Protein AF-0000000078281242 (afdb_homodimer)

Structure (mmCIF, N/CA/C/O backbone):
data_AF-0000000078281242-model_v1
#
loop_
_entity.id
_entity.type
_entity.pdbx_description
1 polymer 'Nuclease SbcCD subunit D'
#
loop_
_atom_site.group_PDB
_atom_site.id
_atom_site.type_symbol
_atom_site.label_atom_id
_atom_site.label_alt_id
_atom_site.label_comp_id
_atom_site.label_asym_id
_atom_site.label_entity_id
_atom_site.label_seq_id
_atom_site.pdbx_PDB_ins_code
_atom_site.Cartn_x
_atom_site.Cartn_y
_atom_site.Cartn_z
_atom_site.occupancy
_atom_site.B_iso_or_equiv
_atom_site.auth_seq_id
_atom_site.auth_comp_id
_atom_site.auth_asym_id
_atom_site.auth_atom_id
_atom_site.pdbx_PDB_model_num
ATOM 1 N N . MET A 1 1 ? -24.844 -12.914 7.695 1 27.78 1 MET A N 1
ATOM 2 C CA . MET A 1 1 ? -25.516 -14.109 7.199 1 27.78 1 MET A CA 1
ATOM 3 C C . MET A 1 1 ? -25.328 -14.266 5.695 1 27.78 1 MET A C 1
ATOM 5 O O . MET A 1 1 ? -25.641 -13.352 4.93 1 27.78 1 MET A O 1
ATOM 9 N N . THR A 1 2 ? -24.344 -15.062 5.355 1 34.56 2 THR A N 1
ATOM 10 C CA . THR A 1 2 ? -24 -15.305 3.957 1 34.56 2 THR A CA 1
ATOM 11 C C . THR A 1 2 ? -25.234 -15.688 3.154 1 34.56 2 THR A C 1
ATOM 13 O O . THR A 1 2 ? -25.953 -16.625 3.506 1 34.56 2 THR A O 1
ATOM 16 N N . LYS A 1 3 ? -25.719 -14.789 2.475 1 35.09 3 LYS A N 1
ATOM 17 C CA . LYS A 1 3 ? -26.906 -14.938 1.63 1 35.09 3 LYS A CA 1
ATOM 18 C C . LYS A 1 3 ? -26.844 -16.234 0.825 1 35.09 3 LYS A C 1
ATOM 20 O O . LYS A 1 3 ? -26.781 -16.203 -0.406 1 35.09 3 LYS A O 1
ATOM 25 N N . TYR A 1 4 ? -25.984 -17.266 1.272 1 36.88 4 TYR A N 1
ATOM 26 C CA . TYR A 1 4 ? -25.984 -18.438 0.397 1 36.88 4 TYR A CA 1
ATOM 27 C C . TYR A 1 4 ? -27.344 -19.109 0.389 1 36.88 4 TYR A C 1
ATOM 29 O O . TYR A 1 4 ? -27.984 -19.266 1.437 1 36.88 4 TYR A O 1
ATOM 37 N N . GLY A 1 5 ? -28.109 -19.016 -0.632 1 33.81 5 GLY A N 1
ATOM 38 C CA . GLY A 1 5 ? -29.375 -19.719 -0.855 1 33.81 5 GLY A CA 1
ATOM 39 C C . GLY A 1 5 ? -29.344 -21.156 -0.411 1 33.81 5 GLY A C 1
ATOM 40 O O . GLY A 1 5 ? -28.281 -21.719 -0.176 1 33.81 5 GLY A O 1
ATOM 41 N N . ASN A 1 6 ? -30.5 -21.906 -0.169 1 36.56 6 ASN A N 1
ATOM 42 C CA . ASN A 1 6 ? -30.922 -23.219 0.308 1 36.56 6 ASN A CA 1
ATOM 43 C C . ASN A 1 6 ? -30.188 -24.344 -0.423 1 36.56 6 ASN A C 1
ATOM 45 O O . ASN A 1 6 ? -30.391 -25.531 -0.135 1 36.56 6 ASN A O 1
ATOM 49 N N . GLY A 1 7 ? -29.938 -24.453 -1.79 1 42.06 7 GLY A N 1
ATOM 50 C CA . GLY A 1 7 ? -29.375 -25.641 -2.408 1 42.06 7 GLY A CA 1
ATOM 51 C C . GLY A 1 7 ? -27.984 -25.969 -1.915 1 42.06 7 GLY A C 1
ATOM 52 O O . GLY A 1 7 ? -27.266 -25.094 -1.412 1 42.06 7 GLY A O 1
ATOM 53 N N . GLY A 1 8 ? -27.531 -27.312 -1.555 1 52.38 8 GLY A N 1
ATOM 54 C CA . GLY A 1 8 ? -26.438 -27.812 -0.742 1 52.38 8 GLY A CA 1
ATOM 55 C C . GLY A 1 8 ? -25.109 -27.172 -1.072 1 52.38 8 GLY A C 1
ATOM 56 O O . GLY A 1 8 ? -24.5 -27.469 -2.104 1 52.38 8 GLY A O 1
ATOM 57 N N . TYR A 1 9 ? -24.766 -26.016 -0.688 1 72.75 9 TYR A N 1
ATOM 58 C CA . TYR A 1 9 ? -23.578 -25.234 -1.031 1 72.75 9 TYR A CA 1
ATOM 59 C C . TYR A 1 9 ? -22.328 -25.844 -0.406 1 72.75 9 TYR A C 1
ATOM 61 O O . TYR A 1 9 ? -22.281 -26.078 0.803 1 72.75 9 TYR A O 1
ATOM 69 N N . ARG A 1 10 ? -21.594 -26.641 -1.287 1 81.56 10 ARG A N 1
ATOM 70 C CA . ARG A 1 10 ? -20.297 -27.188 -0.935 1 81.56 10 ARG A CA 1
ATOM 71 C C . ARG A 1 10 ? -19.203 -26.141 -1.145 1 81.56 10 ARG A C 1
ATOM 73 O O . ARG A 1 10 ? -19.188 -25.438 -2.154 1 81.56 10 ARG A O 1
ATOM 80 N N . MET A 1 11 ? -18.344 -26.203 -0.123 1 91 11 MET A N 1
ATOM 81 C CA . MET A 1 11 ? -17.281 -25.203 -0.235 1 91 11 MET A CA 1
ATOM 82 C C . MET A 1 11 ? -16.25 -25.625 -1.284 1 91 11 MET A C 1
ATOM 84 O O . MET A 1 11 ? -15.68 -26.703 -1.205 1 91 11 MET A O 1
ATOM 88 N N . LYS A 1 12 ? -16.141 -24.906 -2.297 1 96.44 12 LYS A N 1
ATOM 89 C CA . LYS A 1 12 ? -15.148 -25.016 -3.373 1 96.44 12 LYS A CA 1
ATOM 90 C C . LYS A 1 12 ? -14.156 -23.859 -3.332 1 96.44 12 LYS A C 1
ATOM 92 O O . LYS A 1 12 ? -14.555 -22.688 -3.25 1 96.44 12 LYS A O 1
ATOM 97 N N . PHE A 1 13 ? -12.82 -24.266 -3.348 1 98.31 13 PHE A N 1
ATOM 98 C CA . PHE A 1 13 ? -11.781 -23.25 -3.27 1 98.31 13 PHE A CA 1
ATOM 99 C C . PHE A 1 13 ? -10.969 -23.203 -4.559 1 98.31 13 PHE A C 1
ATOM 101 O O . PHE A 1 13 ? -10.656 -24.234 -5.141 1 98.31 13 PHE A O 1
ATOM 108 N N . PHE A 1 14 ? -10.672 -22 -5.027 1 98.88 14 PHE A N 1
ATOM 109 C CA . PHE A 1 14 ? -9.516 -21.797 -5.887 1 98.88 14 PHE A CA 1
ATOM 110 C C . PHE A 1 14 ? -8.258 -21.578 -5.055 1 98.88 14 PHE A C 1
ATOM 112 O O . PHE A 1 14 ? -8.227 -20.703 -4.176 1 98.88 14 PHE A O 1
ATOM 119 N N . HIS A 1 15 ? -7.328 -22.391 -5.254 1 98.94 15 HIS A N 1
ATOM 120 C CA . HIS A 1 15 ? -6.035 -22.312 -4.582 1 98.94 15 HIS A CA 1
ATOM 121 C C . HIS A 1 15 ? -4.953 -21.812 -5.523 1 98.94 15 HIS A C 1
ATOM 123 O O . HIS A 1 15 ? -4.609 -22.469 -6.504 1 98.94 15 HIS A O 1
ATOM 129 N N . MET A 1 16 ? -4.453 -20.562 -5.223 1 98.94 16 MET A N 1
ATOM 130 C CA . MET A 1 16 ? -3.4 -19.906 -5.996 1 98.94 16 MET A CA 1
ATOM 131 C C . MET A 1 16 ? -2.287 -19.406 -5.078 1 98.94 16 MET A C 1
ATOM 133 O O . MET A 1 16 ? -2.508 -19.188 -3.887 1 98.94 16 MET A O 1
ATOM 137 N N . ALA A 1 17 ? -1.127 -19.234 -5.598 1 98.81 17 ALA A N 1
ATOM 138 C CA . ALA A 1 17 ? 0.019 -18.703 -4.859 1 98.81 17 ALA A CA 1
ATOM 139 C C . ALA A 1 17 ? 1.084 -18.156 -5.809 1 98.81 17 ALA A C 1
ATOM 141 O O . ALA A 1 17 ? 1.008 -18.375 -7.023 1 98.81 17 ALA A O 1
ATOM 142 N N . ASP A 1 18 ? 1.987 -17.375 -5.23 1 98.69 18 ASP A N 1
ATOM 143 C CA . ASP A 1 18 ? 3.199 -16.953 -5.926 1 98.69 18 ASP A CA 1
ATOM 144 C C . ASP A 1 18 ? 2.863 -16.203 -7.211 1 98.69 18 ASP A C 1
ATOM 146 O O . ASP A 1 18 ? 3.412 -16.5 -8.273 1 98.69 18 ASP A O 1
ATOM 150 N N . LEU A 1 19 ? 1.921 -15.289 -7.039 1 98.88 19 LEU A N 1
ATOM 151 C CA . LEU A 1 19 ? 1.556 -14.453 -8.18 1 98.88 19 LEU A CA 1
ATOM 152 C C . LEU A 1 19 ? 2.742 -13.625 -8.648 1 98.88 19 LEU A C 1
ATOM 154 O O . LEU A 1 19 ? 2.906 -13.383 -9.844 1 98.88 19 LEU A O 1
ATOM 158 N N . HIS A 1 20 ? 3.533 -13.18 -7.707 1 98.62 20 HIS A N 1
ATOM 159 C CA . HIS A 1 20 ? 4.711 -12.359 -7.969 1 98.62 20 HIS A CA 1
ATOM 160 C C . HIS A 1 20 ? 4.367 -11.18 -8.875 1 98.62 20 HIS A C 1
ATOM 162 O O . HIS A 1 20 ? 5.066 -10.93 -9.859 1 98.62 20 HIS A O 1
ATOM 168 N N . LEU A 1 21 ? 3.312 -10.516 -8.555 1 98.75 21 LEU A N 1
ATOM 169 C CA . LEU A 1 21 ? 2.904 -9.359 -9.352 1 98.75 21 LEU A CA 1
ATOM 170 C C . LEU A 1 21 ? 4.027 -8.328 -9.43 1 98.75 21 LEU A C 1
ATOM 172 O O . LEU A 1 21 ? 4.621 -7.969 -8.406 1 98.75 21 LEU A O 1
ATOM 176 N N . GLY A 1 22 ? 4.352 -7.902 -10.648 1 97.81 22 GLY A N 1
ATOM 177 C CA . GLY A 1 22 ? 5.41 -6.93 -10.883 1 97.81 22 GLY A CA 1
ATOM 178 C C . GLY A 1 22 ? 6.727 -7.566 -11.289 1 97.81 22 GLY A C 1
ATOM 179 O O . GLY A 1 22 ? 7.695 -6.867 -11.586 1 97.81 22 GLY A O 1
ATOM 180 N N . ARG A 1 23 ? 6.777 -8.812 -11.383 1 96.94 23 ARG A N 1
ATOM 181 C CA . ARG A 1 23 ? 8.008 -9.516 -11.719 1 96.94 23 ARG A CA 1
ATOM 182 C C . ARG A 1 23 ? 8.383 -9.281 -13.18 1 96.94 23 ARG A C 1
ATOM 184 O O . ARG A 1 23 ? 7.512 -9.141 -14.039 1 96.94 23 ARG A O 1
ATOM 191 N N . LYS A 1 24 ? 9.688 -9.312 -13.406 1 95.75 24 LYS A N 1
ATOM 192 C CA . LYS A 1 24 ? 10.242 -9.281 -14.758 1 95.75 24 LYS A CA 1
ATOM 193 C C . LYS A 1 24 ? 10.914 -10.602 -15.109 1 95.75 24 LYS A C 1
ATOM 195 O O . LYS A 1 24 ? 11.422 -11.297 -14.234 1 95.75 24 LYS A O 1
ATOM 200 N N . LEU A 1 25 ? 10.797 -10.984 -16.312 1 95.88 25 LEU A N 1
ATOM 201 C CA . LEU A 1 25 ? 11.539 -12.117 -16.859 1 95.88 25 LEU A CA 1
ATOM 202 C C . LEU A 1 25 ? 12.75 -11.641 -17.656 1 95.88 25 LEU A C 1
ATOM 204 O O . LEU A 1 25 ? 12.609 -11.172 -18.797 1 95.88 25 LEU A O 1
ATOM 208 N N . LEU A 1 26 ? 13.883 -11.703 -17.062 1 92.56 26 LEU A N 1
ATOM 209 C CA . LEU A 1 26 ? 15.117 -11.234 -17.688 1 92.56 26 LEU A CA 1
ATOM 210 C C . LEU A 1 26 ? 14.953 -9.82 -18.219 1 92.56 26 LEU A C 1
ATOM 212 O O . LEU A 1 26 ? 15.281 -9.547 -19.375 1 92.56 26 LEU A O 1
ATOM 216 N N . GLY A 1 27 ? 14.383 -8.969 -17.438 1 91.88 27 GLY A N 1
ATOM 217 C CA . GLY A 1 27 ? 14.227 -7.559 -17.781 1 91.88 27 GLY A CA 1
ATOM 218 C C . GLY A 1 27 ? 12.891 -7.242 -18.422 1 91.88 27 GLY A C 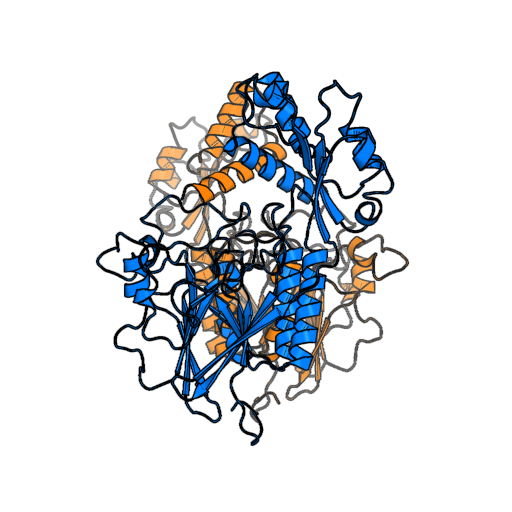1
ATOM 219 O O . GLY A 1 27 ? 12.461 -6.09 -18.438 1 91.88 27 GLY A O 1
ATOM 220 N N . GLU A 1 28 ? 12.242 -8.203 -19 1 94.06 28 GLU A N 1
ATOM 221 C CA . GLU A 1 28 ? 10.938 -8.008 -19.625 1 94.06 28 GLU A CA 1
ATOM 222 C C . GLU A 1 28 ? 9.828 -7.93 -18.594 1 94.06 28 GLU A C 1
ATOM 224 O O . GLU A 1 28 ? 9.609 -8.875 -17.828 1 94.06 28 GLU A O 1
ATOM 229 N N . PRO A 1 29 ? 9.086 -6.789 -18.547 1 96.06 29 PRO A N 1
ATOM 230 C CA . PRO A 1 29 ? 7.977 -6.707 -17.594 1 96.06 29 PRO A CA 1
ATOM 231 C C . PRO A 1 29 ? 6.855 -7.695 -17.906 1 96.06 29 PRO A C 1
ATOM 233 O O . PRO A 1 29 ? 6.477 -7.852 -19.078 1 96.06 29 PRO A O 1
ATOM 236 N N . LEU A 1 30 ? 6.293 -8.258 -16.891 1 97.62 30 LEU A N 1
ATOM 237 C CA . LEU A 1 30 ? 5.301 -9.297 -17.125 1 97.62 30 LEU A CA 1
ATOM 238 C C . LEU A 1 30 ? 3.914 -8.836 -16.703 1 97.62 30 LEU A C 1
ATOM 240 O O . LEU A 1 30 ? 2.957 -9.609 -16.734 1 97.62 30 LEU A O 1
ATOM 244 N N . TRP A 1 31 ? 3.74 -7.605 -16.328 1 96.12 31 TRP A N 1
ATOM 245 C CA . TRP A 1 31 ? 2.494 -7.176 -15.695 1 96.12 31 TRP A CA 1
ATOM 246 C C . TRP A 1 31 ? 1.318 -7.336 -16.656 1 96.12 31 TRP A C 1
ATOM 248 O O . TRP A 1 31 ? 0.204 -7.652 -16.234 1 96.12 31 TRP A O 1
ATOM 258 N N . LYS A 1 32 ? 1.511 -7.188 -17.953 1 96.94 32 LYS A N 1
ATOM 259 C CA . LYS A 1 32 ? 0.428 -7.395 -18.906 1 96.94 32 LYS A CA 1
ATOM 260 C C . LYS A 1 32 ? 0.044 -8.867 -19 1 96.94 32 LYS A C 1
ATOM 262 O O . LYS A 1 32 ? -1.138 -9.203 -19.094 1 96.94 32 LYS A O 1
ATOM 267 N N . GLU A 1 33 ? 1.062 -9.742 -19 1 98.12 33 GLU A N 1
ATOM 268 C CA . GLU A 1 33 ? 0.82 -11.18 -18.969 1 98.12 33 GLU A CA 1
ATOM 269 C C . GLU A 1 33 ? 0.054 -11.57 -17.703 1 98.12 33 GLU A C 1
ATOM 271 O O . GLU A 1 33 ? -0.863 -12.398 -17.766 1 98.12 33 GLU A O 1
ATOM 276 N N . GLN A 1 34 ? 0.416 -10.969 -16.641 1 98.62 34 GLN A N 1
ATOM 277 C CA . GLN A 1 34 ? -0.223 -11.25 -15.359 1 98.62 34 GLN A CA 1
ATOM 278 C C . GLN A 1 34 ? -1.676 -10.781 -15.359 1 98.62 34 GLN A C 1
ATOM 280 O O . GLN A 1 34 ? -2.557 -11.484 -14.859 1 98.62 34 GLN A O 1
ATOM 285 N N . GLN A 1 35 ? -1.912 -9.641 -15.898 1 98.56 35 GLN A N 1
ATOM 286 C CA . GLN A 1 35 ? -3.279 -9.148 -16 1 98.56 35 GLN A CA 1
ATOM 287 C C . GLN A 1 35 ? -4.145 -10.094 -16.828 1 98.56 35 GLN A C 1
ATOM 289 O O . GLN A 1 35 ? -5.277 -10.398 -16.453 1 98.56 35 GLN A O 1
ATOM 294 N N . ASP A 1 36 ? -3.588 -10.516 -17.906 1 98.56 36 ASP A N 1
ATOM 295 C CA . ASP A 1 36 ? -4.316 -11.445 -18.781 1 98.56 36 ASP A CA 1
ATOM 296 C C . ASP A 1 36 ? -4.625 -12.75 -18.047 1 98.56 36 ASP A C 1
ATOM 298 O O . ASP A 1 36 ? -5.734 -13.273 -18.141 1 98.56 36 ASP A O 1
ATOM 302 N N . LEU A 1 37 ? -3.686 -13.211 -17.406 1 98.38 37 LEU A N 1
ATOM 303 C CA . LEU A 1 37 ? -3.854 -14.469 -16.688 1 98.38 37 LEU A CA 1
ATOM 304 C C . LEU A 1 37 ? -4.895 -14.328 -15.578 1 98.38 37 LEU A C 1
ATOM 306 O O . LEU A 1 37 ? -5.727 -15.219 -15.391 1 98.38 37 LEU A O 1
ATOM 310 N N . LEU A 1 38 ? -4.887 -13.258 -14.828 1 98.75 38 LEU A N 1
ATOM 311 C CA . LEU A 1 38 ? -5.867 -13.031 -13.781 1 98.75 38 LEU A CA 1
ATOM 312 C C . LEU A 1 38 ? -7.266 -12.867 -14.367 1 98.75 38 LEU A C 1
ATOM 314 O O . LEU A 1 38 ? -8.258 -13.273 -13.742 1 98.75 38 LEU A O 1
ATOM 318 N N . SER A 1 39 ? -7.328 -12.32 -15.531 1 98.75 39 SER A N 1
ATOM 319 C CA . SER A 1 39 ? -8.609 -12.258 -16.234 1 98.75 39 SER A CA 1
ATOM 320 C C . SER A 1 39 ? -9.133 -13.656 -16.547 1 98.75 39 SER A C 1
ATOM 322 O O . SER A 1 39 ? -10.336 -13.914 -16.438 1 98.75 39 SER A O 1
ATOM 324 N N . GLN A 1 40 ? -8.219 -14.477 -16.953 1 98.69 40 GLN A N 1
ATOM 325 C CA . GLN A 1 40 ? -8.586 -15.867 -17.203 1 98.69 40 GLN A CA 1
ATOM 326 C C . GLN A 1 40 ? -9.125 -16.516 -15.93 1 98.69 40 GLN A C 1
ATOM 328 O O . GLN A 1 40 ? -10.109 -17.266 -15.977 1 98.69 40 GLN A O 1
ATOM 333 N N . VAL A 1 41 ? -8.547 -16.266 -14.836 1 98.88 41 VAL A N 1
ATOM 334 C CA . VAL A 1 41 ? -8.977 -16.812 -13.555 1 98.88 41 VAL A CA 1
ATOM 335 C C . VAL A 1 41 ? -10.391 -16.328 -13.234 1 98.88 41 VAL A C 1
ATOM 337 O O . VAL A 1 41 ? -11.219 -17.094 -12.734 1 98.88 41 VAL A O 1
ATOM 340 N N . LEU A 1 42 ? -10.648 -15.078 -13.484 1 98.81 42 LEU A N 1
ATOM 341 C CA . LEU A 1 42 ? -11.977 -14.531 -13.242 1 98.81 42 LEU A CA 1
ATOM 342 C C . LEU A 1 42 ? -13.023 -15.25 -14.086 1 98.81 42 LEU A C 1
ATOM 344 O O . LEU A 1 42 ? -14.109 -15.562 -13.602 1 98.81 42 LEU A O 1
ATOM 348 N N . ARG A 1 43 ? -12.641 -15.531 -15.305 1 98.62 43 ARG A N 1
ATOM 349 C CA . ARG A 1 43 ? -13.555 -16.281 -16.156 1 98.62 43 ARG A CA 1
ATOM 350 C C . ARG A 1 43 ? -13.781 -17.688 -15.617 1 98.62 43 ARG A C 1
ATOM 352 O O . ARG A 1 43 ? -14.906 -18.188 -15.617 1 98.62 43 ARG A O 1
ATOM 359 N N . MET A 1 44 ? -12.734 -18.266 -15.203 1 98.69 44 MET A N 1
ATOM 360 C CA . MET A 1 44 ? -12.852 -19.594 -14.578 1 98.69 44 MET A CA 1
ATOM 361 C C . MET A 1 44 ? -13.773 -19.531 -13.359 1 98.69 44 MET A C 1
ATOM 363 O O . MET A 1 44 ? -14.562 -20.453 -13.133 1 98.69 44 MET A O 1
ATOM 367 N N . ALA A 1 45 ? -13.633 -18.469 -12.594 1 98.44 45 ALA A N 1
ATOM 368 C CA . ALA A 1 45 ? -14.445 -18.297 -11.398 1 98.44 45 ALA A CA 1
ATOM 369 C C . ALA A 1 45 ? -15.922 -18.156 -11.758 1 98.44 45 ALA A C 1
ATOM 371 O O . ALA A 1 45 ? -16.797 -18.625 -11.031 1 98.44 45 ALA A O 1
ATOM 372 N N . ASP A 1 46 ? -16.203 -17.5 -12.82 1 98.25 46 ASP A N 1
ATOM 373 C CA . ASP A 1 46 ? -17.578 -17.344 -13.297 1 98.25 46 ASP A CA 1
ATOM 374 C C . ASP A 1 46 ? -18.188 -18.703 -13.633 1 98.25 46 ASP A C 1
ATOM 376 O O . ASP A 1 46 ? -19.391 -18.906 -13.445 1 98.25 46 ASP A O 1
ATOM 380 N N . GLU A 1 47 ? -17.359 -19.578 -14.062 1 97.81 47 GLU A N 1
ATOM 381 C CA . GLU A 1 47 ? -17.828 -20.906 -14.477 1 97.81 47 GLU A CA 1
ATOM 382 C C . GLU A 1 47 ? -17.891 -21.859 -13.281 1 97.81 47 GLU A C 1
ATOM 384 O O . GLU A 1 47 ? -18.906 -22.516 -13.078 1 97.81 47 GLU A O 1
ATOM 389 N N . GLU A 1 48 ? -16.906 -21.828 -12.492 1 96.81 48 GLU A N 1
ATOM 390 C CA . GLU A 1 48 ? -16.75 -22.797 -11.414 1 96.81 48 GLU A CA 1
ATOM 391 C C . GLU A 1 48 ? -17.469 -22.344 -10.148 1 96.81 48 GLU A C 1
ATOM 393 O O . GLU A 1 48 ? -17.797 -23.156 -9.281 1 96.81 48 GLU A O 1
ATOM 398 N N . LYS A 1 49 ? -17.594 -21.062 -9.961 1 95.94 49 LYS A N 1
ATOM 399 C CA . LYS A 1 49 ? -18.266 -20.422 -8.844 1 95.94 49 LYS A CA 1
ATOM 400 C C . LYS A 1 49 ? -17.688 -20.875 -7.508 1 95.94 49 LYS A C 1
ATOM 402 O O . LYS A 1 49 ? -18.422 -21.359 -6.641 1 95.94 49 LYS A O 1
ATOM 407 N N . PRO A 1 50 ? -16.438 -20.719 -7.344 1 97.31 50 PRO A N 1
ATOM 408 C CA . PRO A 1 50 ? -15.859 -21.031 -6.031 1 97.31 50 PRO A CA 1
ATOM 409 C C . PRO A 1 50 ? -16.422 -20.172 -4.91 1 97.31 50 PRO A C 1
ATOM 411 O O . PRO A 1 50 ? -16.766 -19 -5.141 1 97.31 50 PRO A O 1
ATOM 414 N N . GLY A 1 51 ? -16.5 -20.812 -3.721 1 96 51 GLY A N 1
ATOM 415 C CA . GLY A 1 51 ? -16.891 -20.031 -2.559 1 96 51 GLY A CA 1
ATOM 416 C C . GLY A 1 51 ? -15.828 -19.062 -2.104 1 96 51 GLY A C 1
ATOM 417 O O . GLY A 1 51 ? -16.125 -18.016 -1.511 1 96 51 GLY A O 1
ATOM 418 N N . ALA A 1 52 ? -14.555 -19.484 -2.363 1 98.06 52 ALA A N 1
ATOM 419 C CA . ALA A 1 52 ? -13.453 -18.625 -1.946 1 98.06 52 ALA A CA 1
ATOM 420 C C . ALA A 1 52 ? -12.211 -18.859 -2.803 1 98.06 52 ALA A C 1
ATOM 422 O O . ALA A 1 52 ? -12.062 -19.938 -3.402 1 98.06 52 ALA A O 1
ATOM 423 N N . VAL A 1 53 ? -11.359 -17.891 -2.842 1 98.81 53 VAL A N 1
ATOM 424 C CA . VAL A 1 53 ? -10.023 -18 -3.426 1 98.81 53 VAL A CA 1
ATOM 425 C C . VAL A 1 53 ? -8.969 -17.891 -2.326 1 98.81 53 VAL A C 1
ATOM 427 O O . VAL A 1 53 ? -9.016 -16.969 -1.503 1 98.81 53 VAL A O 1
ATOM 430 N N . LEU A 1 54 ? -8.117 -18.859 -2.27 1 98.94 54 LEU A N 1
ATOM 431 C CA . LEU A 1 54 ? -6.969 -18.859 -1.365 1 98.94 54 LEU A CA 1
ATOM 432 C C . LEU A 1 54 ? -5.719 -18.344 -2.068 1 98.94 54 LEU A C 1
ATOM 434 O O . LEU A 1 54 ? -5.273 -18.922 -3.061 1 98.94 54 LEU A O 1
ATOM 438 N N . LEU A 1 55 ? -5.203 -17.234 -1.655 1 98.94 55 LEU A N 1
ATOM 439 C CA . LEU A 1 55 ? -3.953 -16.672 -2.15 1 98.94 55 LEU A CA 1
ATOM 440 C C . LEU A 1 55 ? -2.824 -16.891 -1.147 1 98.94 55 LEU A C 1
ATOM 442 O O . LEU A 1 55 ? -2.721 -16.156 -0.157 1 98.94 55 LEU A O 1
ATOM 446 N N . CYS A 1 56 ? -1.956 -17.766 -1.436 1 98.88 56 CYS A N 1
ATOM 447 C CA . CYS A 1 56 ? -1.112 -18.359 -0.399 1 98.88 56 CYS A CA 1
ATOM 448 C C . CYS A 1 56 ? 0.305 -17.797 -0.472 1 98.88 56 CYS A C 1
ATOM 450 O O . CYS A 1 56 ? 1.274 -18.562 -0.478 1 98.88 56 CYS A O 1
ATOM 452 N N . GLY A 1 57 ? 0.45 -16.5 -0.559 1 98.62 57 GLY A N 1
ATOM 453 C CA . GLY A 1 57 ? 1.715 -15.82 -0.332 1 98.62 57 GLY A CA 1
ATOM 454 C C . GLY A 1 57 ? 2.465 -15.508 -1.613 1 98.62 57 GLY A C 1
ATOM 455 O O . GLY A 1 57 ? 2.148 -16.047 -2.672 1 98.62 57 GLY A O 1
ATOM 456 N N . ASP A 1 58 ? 3.459 -14.578 -1.439 1 98.44 58 ASP A N 1
ATOM 457 C CA . ASP A 1 58 ? 4.23 -14.039 -2.555 1 98.44 58 ASP A CA 1
ATOM 458 C C . ASP A 1 58 ? 3.311 -13.461 -3.631 1 98.44 58 ASP A C 1
ATOM 460 O O . ASP A 1 58 ? 3.416 -13.828 -4.805 1 98.44 58 ASP A O 1
ATOM 464 N N . ILE A 1 59 ? 2.441 -12.648 -3.111 1 98.88 59 ILE A N 1
ATOM 465 C CA . ILE A 1 59 ? 1.506 -11.945 -3.98 1 98.88 59 ILE A CA 1
ATOM 466 C C . ILE A 1 59 ? 2.27 -10.984 -4.895 1 98.88 59 ILE A C 1
ATOM 468 O O . ILE A 1 59 ? 2.066 -10.992 -6.113 1 98.88 59 ILE A O 1
ATOM 472 N N . TYR A 1 60 ? 3.109 -10.258 -4.254 1 98.44 60 TYR A N 1
ATOM 473 C CA . TYR A 1 60 ? 3.99 -9.367 -4.996 1 98.44 60 TYR A CA 1
ATOM 474 C C . TYR A 1 60 ? 5.375 -9.977 -5.172 1 98.44 60 TYR A C 1
ATOM 476 O O . TYR A 1 60 ? 5.762 -10.867 -4.414 1 98.44 60 TYR A O 1
ATOM 484 N N . ASP A 1 61 ? 6.078 -9.445 -6.156 1 97.44 61 ASP A N 1
ATOM 485 C CA . ASP A 1 61 ? 7.438 -9.914 -6.387 1 97.44 61 ASP A CA 1
ATOM 486 C C . ASP A 1 61 ? 8.414 -9.297 -5.387 1 97.44 61 ASP A C 1
ATOM 488 O O . ASP A 1 61 ? 9.422 -9.914 -5.031 1 97.44 61 ASP A O 1
ATOM 492 N N . LYS A 1 62 ? 8.047 -8.133 -4.969 1 95.31 62 LYS A N 1
ATOM 493 C CA . LYS A 1 62 ? 8.906 -7.395 -4.047 1 95.31 62 LYS A CA 1
ATOM 494 C C . LYS A 1 62 ? 8.109 -6.875 -2.852 1 95.31 62 LYS A C 1
ATOM 496 O O . LYS A 1 62 ? 6.895 -6.684 -2.947 1 95.31 62 LYS A O 1
ATOM 501 N N . SER A 1 63 ? 8.891 -6.605 -1.814 1 95.44 63 SER A N 1
ATOM 502 C CA . SER A 1 63 ? 8.25 -6.121 -0.596 1 95.44 63 SER A CA 1
ATOM 503 C C . SER A 1 63 ? 7.629 -4.742 -0.81 1 95.44 63 SER A C 1
ATOM 505 O O . SER A 1 63 ? 6.641 -4.395 -0.157 1 95.44 63 SER A O 1
ATOM 507 N N . ILE A 1 64 ? 8.258 -3.982 -1.632 1 94.94 64 ILE A N 1
ATOM 508 C CA . ILE A 1 64 ? 7.668 -2.73 -2.102 1 94.94 64 ILE A CA 1
ATOM 509 C C . ILE A 1 64 ? 7.227 -2.885 -3.555 1 94.94 64 ILE A C 1
ATOM 511 O O . ILE A 1 64 ? 8.031 -2.746 -4.477 1 94.94 64 ILE A O 1
ATOM 515 N N . PRO A 1 65 ? 5.973 -3.131 -3.709 1 95.88 65 PRO A N 1
ATOM 516 C CA . PRO A 1 65 ? 5.516 -3.408 -5.07 1 95.88 65 PRO A CA 1
ATOM 517 C C . PRO A 1 65 ? 5.457 -2.154 -5.941 1 95.88 65 PRO A C 1
ATOM 519 O O . PRO A 1 65 ? 5.34 -1.043 -5.422 1 95.88 65 PRO A O 1
ATOM 522 N N . SER A 1 66 ? 5.586 -2.316 -7.25 1 93.69 66 SER A N 1
ATOM 523 C CA . SER A 1 66 ? 5.371 -1.233 -8.203 1 93.69 66 SER A CA 1
ATOM 524 C C . SER A 1 66 ? 3.912 -0.788 -8.219 1 93.69 66 SER A C 1
ATOM 526 O O . SER A 1 66 ? 3.037 -1.492 -7.707 1 93.69 66 SER A O 1
ATOM 528 N N . GLN A 1 67 ? 3.676 0.342 -8.797 1 93 67 GLN A N 1
ATOM 529 C CA . GLN A 1 67 ? 2.312 0.851 -8.906 1 93 67 GLN A CA 1
ATOM 530 C C . GLN A 1 67 ? 1.442 -0.083 -9.742 1 93 67 GLN A C 1
ATOM 532 O O . GLN A 1 67 ? 0.269 -0.296 -9.43 1 93 67 GLN A O 1
ATOM 537 N N . GLU A 1 68 ? 2.049 -0.634 -10.781 1 94.94 68 GLU A N 1
ATOM 538 C CA . GLU A 1 68 ? 1.316 -1.559 -11.641 1 94.94 68 GLU A CA 1
ATOM 539 C C . GLU A 1 68 ? 0.893 -2.809 -10.875 1 94.94 68 GLU A C 1
ATOM 541 O O . GLU A 1 68 ? -0.236 -3.281 -11.023 1 94.94 68 GLU A O 1
ATOM 546 N N . ALA A 1 69 ? 1.791 -3.279 -10.102 1 97.69 69 ALA A N 1
ATOM 547 C CA . ALA A 1 69 ? 1.509 -4.477 -9.312 1 97.69 69 ALA A CA 1
ATOM 548 C C . ALA A 1 69 ? 0.384 -4.219 -8.312 1 97.69 69 ALA A C 1
ATOM 550 O O . ALA A 1 69 ? -0.532 -5.035 -8.18 1 97.69 69 ALA A O 1
ATOM 551 N N . VAL A 1 70 ? 0.445 -3.074 -7.656 1 97.12 70 VAL A N 1
ATOM 552 C CA . VAL A 1 70 ? -0.586 -2.695 -6.695 1 97.12 70 VAL A CA 1
ATOM 553 C C . VAL A 1 70 ? -1.935 -2.582 -7.402 1 97.12 70 VAL A C 1
ATOM 555 O O . VAL A 1 70 ? -2.947 -3.078 -6.902 1 97.12 70 VAL A O 1
ATOM 558 N N . GLY A 1 71 ? -1.874 -1.941 -8.555 1 96.88 71 GLY A N 1
ATOM 559 C CA . GLY A 1 71 ? -3.094 -1.797 -9.328 1 96.88 71 GLY A CA 1
ATOM 560 C C . GLY A 1 71 ? -3.703 -3.125 -9.734 1 96.88 71 GLY A C 1
ATOM 561 O O . GLY A 1 71 ? -4.926 -3.283 -9.719 1 96.88 71 GLY A O 1
ATOM 562 N N . LEU A 1 72 ? -2.922 -4.086 -10.078 1 98.12 72 LEU A N 1
ATOM 563 C CA . LEU A 1 72 ? -3.393 -5.398 -10.5 1 98.12 72 LEU A CA 1
ATOM 564 C C . LEU A 1 72 ? -4.082 -6.125 -9.352 1 98.12 72 LEU A C 1
ATOM 566 O O . LEU A 1 72 ? -5.156 -6.703 -9.531 1 98.12 72 LEU A O 1
ATOM 570 N N . LEU A 1 73 ? -3.43 -6.113 -8.203 1 98.62 73 LEU A N 1
ATOM 571 C CA . LEU A 1 73 ? -4.066 -6.762 -7.062 1 98.62 73 LEU A CA 1
ATOM 572 C C . LEU A 1 73 ? -5.383 -6.07 -6.707 1 98.62 73 LEU A C 1
ATOM 574 O O . LEU A 1 73 ? -6.383 -6.738 -6.438 1 98.62 73 LEU A O 1
ATOM 578 N N . ASP A 1 74 ? -5.312 -4.773 -6.688 1 97.81 74 ASP A N 1
ATOM 579 C CA . ASP A 1 74 ? -6.5 -3.973 -6.402 1 97.81 74 ASP A CA 1
ATOM 580 C C . ASP A 1 74 ? -7.668 -4.375 -7.297 1 97.81 74 ASP A C 1
ATOM 582 O O . ASP A 1 74 ? -8.75 -4.707 -6.809 1 97.81 74 ASP A O 1
ATOM 586 N N . TRP A 1 75 ? -7.418 -4.383 -8.555 1 98.06 75 TRP A N 1
ATOM 587 C CA . TRP A 1 75 ? -8.422 -4.738 -9.547 1 98.06 75 TRP A CA 1
ATOM 588 C C . TRP A 1 75 ? -8.938 -6.156 -9.312 1 98.06 75 TRP A C 1
ATOM 590 O O . TRP A 1 75 ? -10.148 -6.395 -9.336 1 98.06 75 TRP A O 1
ATOM 600 N N . PHE A 1 76 ? -8.109 -7.047 -9.094 1 98.81 76 PHE A N 1
ATOM 601 C CA . PHE A 1 76 ? -8.477 -8.453 -8.93 1 98.81 76 PHE A CA 1
ATOM 602 C C . PHE A 1 76 ? -9.352 -8.641 -7.699 1 98.81 76 PHE A C 1
ATOM 604 O O . PHE A 1 76 ? -10.375 -9.328 -7.754 1 98.81 76 PHE A O 1
ATOM 611 N N . LEU A 1 77 ? -8.969 -8.016 -6.555 1 98.5 77 LEU A N 1
ATOM 612 C CA . LEU A 1 77 ? -9.75 -8.109 -5.328 1 98.5 77 LEU A CA 1
ATOM 613 C C . LEU A 1 77 ? -11.133 -7.484 -5.512 1 98.5 77 LEU A C 1
ATOM 615 O O . LEU A 1 77 ? -12.125 -8.008 -5.012 1 98.5 77 LEU A O 1
ATOM 619 N N . GLU A 1 78 ? -11.148 -6.387 -6.18 1 97.75 78 GLU A N 1
ATOM 620 C CA . GLU A 1 78 ? -12.438 -5.746 -6.441 1 97.75 78 GLU A CA 1
ATOM 621 C C . GLU A 1 78 ? -13.344 -6.648 -7.27 1 97.75 78 GLU A C 1
ATOM 623 O O . GLU A 1 78 ? -14.539 -6.77 -6.98 1 97.75 78 GLU A O 1
ATOM 628 N N . GLU A 1 79 ? -12.766 -7.266 -8.289 1 98.44 79 GLU A N 1
ATOM 629 C CA . GLU A 1 79 ? -13.523 -8.188 -9.125 1 98.44 79 GLU A CA 1
ATOM 630 C C . GLU A 1 79 ? -14.07 -9.352 -8.305 1 98.44 79 GLU A C 1
ATOM 632 O O . GLU A 1 79 ? -15.203 -9.781 -8.5 1 98.44 79 GLU A O 1
ATOM 637 N N . MET A 1 80 ? -13.242 -9.844 -7.418 1 98.19 80 MET A N 1
ATOM 638 C CA . MET A 1 80 ? -13.703 -10.922 -6.551 1 98.19 80 MET A CA 1
ATOM 639 C C . MET A 1 80 ? -14.852 -10.461 -5.664 1 98.19 80 MET A C 1
ATOM 641 O O . MET A 1 80 ? -15.836 -11.18 -5.492 1 98.19 80 MET A O 1
ATOM 645 N N . SER A 1 81 ? -14.711 -9.305 -5.113 1 97.19 81 SER A N 1
ATOM 646 C CA . SER A 1 81 ? -15.734 -8.734 -4.242 1 97.19 81 SER A CA 1
ATOM 647 C C . SER A 1 81 ? -17.062 -8.578 -4.98 1 97.19 81 SER A C 1
ATOM 649 O O . SER A 1 81 ? -18.109 -8.93 -4.453 1 97.19 81 SER A O 1
ATOM 651 N N . VAL A 1 82 ? -17.016 -8.086 -6.195 1 96.25 82 VAL A N 1
ATOM 652 C CA . VAL A 1 82 ? -18.219 -7.863 -7.008 1 96.25 82 VAL A CA 1
ATOM 653 C C . VAL A 1 82 ? -18.906 -9.195 -7.277 1 96.25 82 VAL A C 1
ATOM 655 O O . VAL A 1 82 ? -20.141 -9.258 -7.312 1 96.25 82 VAL A O 1
ATOM 658 N N . ARG A 1 83 ? -18.125 -10.266 -7.332 1 96.69 83 ARG A N 1
ATOM 659 C CA . ARG A 1 83 ? -18.641 -11.594 -7.621 1 96.69 83 ARG A CA 1
ATOM 660 C C . ARG A 1 83 ? -19.109 -12.289 -6.348 1 96.69 83 ARG A C 1
ATOM 662 O O . ARG A 1 83 ? -19.688 -13.383 -6.402 1 96.69 83 ARG A O 1
ATOM 669 N N . GLY A 1 84 ? -18.875 -11.609 -5.246 1 96.12 84 GLY A N 1
ATOM 670 C CA . GLY A 1 84 ? -19.25 -12.195 -3.971 1 96.12 84 GLY A CA 1
ATOM 671 C C . GLY A 1 84 ? -18.375 -13.367 -3.566 1 96.12 84 GLY A C 1
ATOM 672 O O . GLY A 1 84 ? -18.797 -14.227 -2.791 1 96.12 84 GLY A O 1
ATOM 673 N N . ILE A 1 85 ? -17.234 -13.484 -4.125 1 97.44 85 ILE A N 1
ATOM 674 C CA . ILE A 1 85 ? -16.297 -14.555 -3.807 1 97.44 85 ILE A CA 1
ATOM 675 C C . ILE A 1 85 ? -15.375 -14.109 -2.67 1 97.44 85 ILE A C 1
ATOM 677 O O . ILE A 1 85 ? -14.734 -13.055 -2.75 1 97.44 85 ILE A O 1
ATOM 681 N N . GLN A 1 86 ? -15.234 -14.852 -1.601 1 97.75 86 GLN A N 1
ATOM 682 C CA . GLN A 1 86 ? -14.344 -14.516 -0.495 1 97.75 86 GLN A CA 1
ATOM 683 C C . GLN A 1 86 ? -12.883 -14.734 -0.876 1 97.75 86 GLN A C 1
ATOM 685 O O . GLN A 1 86 ? -12.578 -15.594 -1.71 1 97.75 86 GLN A O 1
ATOM 690 N N . VAL A 1 87 ? -12.078 -13.992 -0.287 1 98.69 87 VAL A N 1
ATOM 691 C CA . VAL A 1 87 ? -10.648 -14.133 -0.525 1 98.69 87 VAL A CA 1
ATOM 692 C C . VAL A 1 87 ? -9.914 -14.32 0.803 1 98.69 87 VAL A C 1
ATOM 694 O O . VAL A 1 87 ? -10.18 -13.594 1.769 1 98.69 87 VAL A O 1
ATOM 697 N N . PHE A 1 88 ? -9.109 -15.305 0.916 1 98.88 88 PHE A N 1
ATOM 698 C CA . PHE A 1 88 ? -8.164 -15.508 2.01 1 98.88 88 PHE A CA 1
ATOM 699 C C . PHE A 1 88 ? -6.73 -15.367 1.52 1 98.88 88 PHE A C 1
ATOM 701 O O . PHE A 1 88 ? -6.27 -16.156 0.688 1 98.88 88 PHE A O 1
ATOM 708 N N . LEU A 1 89 ? -6.078 -14.344 2.004 1 98.88 89 LEU A N 1
ATOM 709 C CA . LEU A 1 89 ? -4.773 -13.945 1.479 1 98.88 89 LEU A CA 1
ATOM 710 C C . LEU A 1 89 ? -3.734 -13.898 2.594 1 98.88 89 LEU A C 1
ATOM 712 O O . LEU A 1 89 ? -3.979 -13.305 3.648 1 98.88 89 LEU A O 1
ATOM 716 N N . ILE A 1 90 ? -2.615 -14.578 2.443 1 98.88 90 ILE A N 1
ATOM 717 C CA . ILE A 1 90 ? -1.521 -14.492 3.402 1 98.88 90 ILE A CA 1
ATOM 718 C C . ILE A 1 90 ? -0.274 -13.938 2.715 1 98.88 90 ILE A C 1
ATOM 720 O O . ILE A 1 90 ? -0.183 -13.945 1.484 1 98.88 90 ILE A O 1
ATOM 724 N N . SER A 1 91 ? 0.684 -13.438 3.516 1 98.69 91 SER A N 1
ATOM 725 C CA . SER A 1 91 ? 1.943 -12.953 2.959 1 98.69 91 SER A CA 1
ATOM 726 C C . SER A 1 91 ? 2.949 -14.086 2.803 1 98.69 91 SER A C 1
ATOM 728 O O . SER A 1 91 ? 2.955 -15.031 3.594 1 98.69 91 SER A O 1
ATOM 730 N N . GLY A 1 92 ? 3.705 -14.023 1.74 1 98 92 GLY A N 1
ATOM 731 C CA . GLY A 1 92 ? 4.891 -14.852 1.575 1 98 92 GLY A CA 1
ATOM 732 C C . GLY A 1 92 ? 6.176 -14.133 1.925 1 98 92 GLY A C 1
ATOM 733 O O . GLY A 1 92 ? 6.148 -13.07 2.555 1 98 92 GLY A O 1
ATOM 734 N N . ASN A 1 93 ? 7.316 -14.68 1.636 1 95.75 93 ASN A N 1
ATOM 735 C CA . ASN A 1 93 ? 8.594 -14.125 2.053 1 95.75 93 ASN A CA 1
ATOM 736 C C . ASN A 1 93 ? 8.984 -12.906 1.213 1 95.75 93 ASN A C 1
ATOM 738 O O . ASN A 1 93 ? 9.828 -12.109 1.617 1 95.75 93 ASN A O 1
ATOM 742 N N . HIS A 1 94 ? 8.406 -12.719 -0.018 1 96.38 94 HIS A N 1
ATOM 743 C CA . HIS A 1 94 ? 8.68 -11.562 -0.859 1 96.38 94 HIS A CA 1
ATOM 744 C C . HIS A 1 94 ? 7.812 -10.367 -0.455 1 96.38 94 HIS A C 1
ATOM 746 O O . HIS A 1 94 ? 8.164 -9.219 -0.734 1 96.38 94 HIS A O 1
ATOM 752 N N . ASP A 1 95 ? 6.781 -10.656 0.194 1 97.56 95 ASP A N 1
ATOM 753 C CA . ASP A 1 95 ? 5.77 -9.641 0.447 1 97.56 95 ASP A CA 1
ATOM 754 C C . ASP A 1 95 ? 6.168 -8.75 1.621 1 97.56 95 ASP A C 1
ATOM 756 O O . ASP A 1 95 ? 6.77 -9.219 2.59 1 97.56 95 ASP A O 1
ATOM 760 N N . GLY A 1 96 ? 5.879 -7.426 1.469 1 96.12 96 GLY A N 1
ATOM 761 C CA . GLY A 1 96 ? 5.828 -6.594 2.66 1 96.12 96 GLY A CA 1
ATOM 762 C C . GLY A 1 96 ? 4.57 -6.797 3.479 1 96.12 96 GLY A C 1
ATOM 763 O O . GLY A 1 96 ? 3.502 -6.293 3.125 1 96.12 96 GLY A O 1
ATOM 764 N N . ALA A 1 97 ? 4.73 -7.418 4.57 1 95.81 97 ALA A N 1
ATOM 765 C CA . ALA A 1 97 ? 3.59 -7.895 5.344 1 95.81 97 ALA A CA 1
ATOM 766 C C . ALA A 1 97 ? 2.676 -6.738 5.742 1 95.81 97 ALA A C 1
ATOM 768 O O . ALA A 1 97 ? 1.46 -6.805 5.543 1 95.81 97 ALA A O 1
ATOM 769 N N . GLN A 1 98 ? 3.23 -5.695 6.242 1 93.62 98 GLN A N 1
ATOM 770 C CA . GLN A 1 98 ? 2.447 -4.555 6.699 1 93.62 98 GLN A CA 1
ATOM 771 C C . GLN A 1 98 ? 1.737 -3.873 5.531 1 93.62 98 GLN A C 1
ATOM 773 O O . GLN A 1 98 ? 0.575 -3.48 5.652 1 93.62 98 GLN A O 1
ATOM 778 N N . ARG A 1 99 ? 2.373 -3.725 4.457 1 94.88 99 ARG A N 1
ATOM 779 C CA . ARG A 1 99 ? 1.786 -3.117 3.27 1 94.88 99 ARG A CA 1
ATOM 780 C C . ARG A 1 99 ? 0.66 -3.98 2.711 1 94.88 99 ARG A C 1
ATOM 782 O O . ARG A 1 99 ? -0.399 -3.469 2.342 1 94.88 99 ARG A O 1
ATOM 789 N N . LEU A 1 100 ? 0.924 -5.215 2.717 1 96.81 100 LEU A N 1
ATOM 790 C CA . LEU A 1 100 ? -0.045 -6.148 2.154 1 96.81 100 LEU A CA 1
ATOM 791 C C . LEU A 1 100 ? -1.329 -6.16 2.977 1 96.81 100 LEU A C 1
ATOM 793 O O . LEU A 1 100 ? -2.42 -6.328 2.428 1 96.81 100 LEU A O 1
ATOM 797 N N . GLN A 1 101 ? -1.208 -5.988 4.238 1 95.69 101 GLN A N 1
ATOM 798 C CA . GLN A 1 101 ? -2.367 -6.148 5.113 1 95.69 101 GLN A CA 1
ATOM 799 C C . GLN A 1 101 ? -3.113 -4.828 5.281 1 95.69 101 GLN A C 1
ATOM 801 O O . GLN A 1 101 ? -4.07 -4.746 6.055 1 95.69 101 GLN A O 1
ATOM 806 N N . PHE A 1 102 ? -2.725 -3.807 4.555 1 95.25 102 PHE A N 1
ATOM 807 C CA . PHE A 1 102 ? -3.406 -2.521 4.641 1 95.25 102 PHE A CA 1
ATOM 808 C C . PHE A 1 102 ? -4.91 -2.693 4.465 1 95.25 102 PHE A C 1
ATOM 810 O O . PHE A 1 102 ? -5.359 -3.404 3.561 1 95.25 102 PHE A O 1
ATOM 817 N N . ALA A 1 103 ? -5.711 -2.104 5.371 1 96.25 103 ALA A N 1
ATOM 818 C CA . ALA A 1 103 ? -7.172 -2.014 5.398 1 96.25 103 ALA A CA 1
ATOM 819 C C . ALA A 1 103 ? -7.801 -3.381 5.648 1 96.25 103 ALA A C 1
ATOM 821 O O . ALA A 1 103 ? -9 -3.566 5.441 1 96.25 103 ALA A O 1
ATOM 822 N N . SER A 1 104 ? -6.973 -4.363 6.09 1 96.62 104 SER A N 1
ATOM 823 C CA . SER A 1 104 ? -7.473 -5.719 6.289 1 96.62 104 SER A CA 1
ATOM 824 C C . SER A 1 104 ? -8.617 -5.742 7.293 1 96.62 104 SER A C 1
ATOM 826 O O . SER A 1 104 ? -9.578 -6.504 7.133 1 96.62 104 SER A O 1
ATOM 828 N N . GLY A 1 105 ? -8.5 -4.902 8.375 1 95.94 105 GLY A N 1
ATOM 829 C CA . GLY A 1 105 ? -9.531 -4.848 9.398 1 95.94 105 GLY A CA 1
ATOM 830 C C . GLY A 1 105 ? -10.883 -4.414 8.859 1 95.94 105 GLY A C 1
ATOM 831 O O . GLY A 1 105 ? -11.922 -4.781 9.414 1 95.94 105 GLY A O 1
ATOM 832 N N . ILE A 1 106 ? -10.891 -3.686 7.816 1 97.31 106 ILE A N 1
ATOM 833 C CA . ILE A 1 106 ? -12.133 -3.188 7.227 1 97.31 106 ILE A CA 1
ATOM 834 C C . ILE A 1 106 ? -12.57 -4.121 6.098 1 97.31 106 ILE A C 1
ATOM 836 O O . ILE A 1 106 ? -13.758 -4.422 5.969 1 97.31 106 ILE A O 1
ATOM 840 N N . LEU A 1 107 ? -11.641 -4.652 5.312 1 98 107 LEU A N 1
ATOM 841 C CA . LEU A 1 107 ? -11.906 -5.469 4.133 1 98 107 LEU A CA 1
ATOM 842 C C . LEU A 1 107 ? -12.555 -6.789 4.52 1 98 107 LEU A C 1
ATOM 844 O O . LEU A 1 107 ? -13.328 -7.359 3.74 1 98 107 LEU A O 1
ATOM 848 N N . LYS A 1 108 ? -12.258 -7.23 5.734 1 96.69 108 LYS A N 1
ATOM 849 C CA . LYS A 1 108 ? -12.812 -8.508 6.164 1 96.69 108 LYS A CA 1
ATOM 850 C C . LYS A 1 108 ? -14.336 -8.453 6.227 1 96.69 108 LYS A C 1
ATOM 852 O O . LYS A 1 108 ? -15.008 -9.469 6.047 1 96.69 108 LYS A O 1
ATOM 857 N N . LYS A 1 109 ? -14.852 -7.273 6.434 1 94.5 109 LYS A N 1
ATOM 858 C CA . LYS A 1 109 ? -16.297 -7.09 6.457 1 94.5 109 LYS A CA 1
ATOM 859 C C . LYS A 1 109 ? -16.906 -7.363 5.082 1 94.5 109 LYS A C 1
ATOM 861 O O . LYS A 1 109 ? -18.109 -7.617 4.973 1 94.5 109 LYS A O 1
ATOM 866 N N . GLU A 1 110 ? -16.062 -7.289 4.086 1 95 110 GLU A N 1
ATOM 867 C CA . GLU A 1 110 ? -16.516 -7.488 2.715 1 95 110 GLU A CA 1
ATOM 868 C C . GLU A 1 110 ? -16 -8.805 2.148 1 95 110 GLU A C 1
ATOM 870 O O . GLU A 1 110 ? -15.93 -8.984 0.929 1 95 110 GLU A O 1
ATOM 875 N N . GLY A 1 111 ? -15.477 -9.648 2.984 1 96.62 111 GLY A N 1
ATOM 876 C CA . GLY A 1 111 ? -15.109 -10.992 2.584 1 96.62 111 GLY A CA 1
ATOM 877 C C . GLY A 1 111 ? -13.664 -11.109 2.125 1 96.62 111 GLY A C 1
ATOM 878 O O . GLY A 1 111 ? -13.273 -12.125 1.55 1 96.62 111 GLY A O 1
ATOM 879 N N . ILE A 1 112 ? -12.945 -10.102 2.303 1 98.31 112 ILE A N 1
ATOM 880 C CA . ILE A 1 112 ? -11.523 -10.148 1.968 1 98.31 112 ILE A CA 1
ATOM 881 C C . ILE A 1 112 ? -10.695 -10.258 3.246 1 98.31 112 ILE A C 1
ATOM 883 O O . ILE A 1 112 ? -10.555 -9.281 3.982 1 98.31 112 ILE A O 1
ATOM 887 N N . HIS A 1 113 ? -10.148 -11.398 3.51 1 98.5 113 HIS A N 1
ATOM 888 C CA . HIS A 1 113 ? -9.375 -11.688 4.715 1 98.5 113 HIS A CA 1
ATOM 889 C C . HIS A 1 113 ? -7.879 -11.719 4.414 1 98.5 113 HIS A C 1
ATOM 891 O O . HIS A 1 113 ? -7.418 -12.547 3.629 1 98.5 113 HIS A O 1
ATOM 897 N N . ILE A 1 114 ? -7.137 -10.836 5.055 1 98.56 114 ILE A N 1
ATOM 898 C CA . ILE A 1 114 ? -5.707 -10.742 4.781 1 98.56 114 ILE A CA 1
ATOM 899 C C . ILE A 1 114 ? -4.922 -10.945 6.074 1 98.56 114 ILE A C 1
ATOM 901 O O . ILE A 1 114 ? -5.117 -10.219 7.051 1 98.56 114 ILE A O 1
ATOM 905 N N . ALA A 1 115 ? -4.125 -11.93 6.105 1 98.19 115 ALA A N 1
ATOM 906 C CA . ALA A 1 115 ? -3.139 -12.133 7.164 1 98.19 115 ALA A CA 1
ATOM 907 C C . ALA A 1 115 ? -1.729 -11.82 6.668 1 98.19 115 ALA A C 1
ATOM 909 O O . ALA A 1 115 ? -1.036 -12.695 6.148 1 98.19 115 ALA A O 1
ATOM 910 N N . GLY A 1 116 ? -1.352 -10.617 6.895 1 97.06 116 GLY A N 1
ATOM 911 C CA . GLY A 1 116 ? -0.038 -10.18 6.449 1 97.06 116 GLY A CA 1
ATOM 912 C C . GLY A 1 116 ? 1.039 -10.359 7.504 1 97.06 116 GLY A C 1
ATOM 913 O O . GLY A 1 116 ? 1.867 -11.266 7.402 1 97.06 116 GLY A O 1
ATOM 914 N N . THR A 1 117 ? 0.919 -9.641 8.539 1 94.94 117 THR A N 1
ATOM 915 C CA . THR A 1 117 ? 1.869 -9.695 9.648 1 94.94 117 THR A CA 1
ATOM 916 C C . THR A 1 117 ? 1.484 -10.789 10.633 1 94.94 117 THR A C 1
ATOM 918 O O . THR A 1 117 ? 0.317 -10.914 11.016 1 94.94 117 THR A O 1
ATOM 921 N N . PHE A 1 118 ? 2.512 -11.586 10.969 1 96.62 118 PHE A N 1
ATOM 922 C CA . PHE A 1 118 ? 2.291 -12.625 11.969 1 96.62 118 PHE A CA 1
ATOM 923 C C . PHE A 1 118 ? 1.984 -12 13.328 1 96.62 118 PHE A C 1
ATOM 925 O O . PHE A 1 118 ? 2.699 -11.109 13.789 1 96.62 118 PHE A O 1
ATOM 932 N N . LYS A 1 119 ? 0.97 -12.469 13.961 1 94.56 119 LYS A N 1
ATOM 933 C CA . LYS A 1 119 ? 0.509 -11.875 15.211 1 94.56 119 LYS A CA 1
ATOM 934 C C . LYS A 1 119 ? 0.569 -12.883 16.344 1 94.56 119 LYS A C 1
ATOM 936 O O . LYS A 1 119 ? -0.282 -12.875 17.25 1 94.56 119 LYS A O 1
ATOM 941 N N . GLY A 1 120 ? 1.4 -13.883 16.266 1 94.56 120 GLY A N 1
ATOM 942 C CA . GLY A 1 120 ? 1.625 -14.805 17.359 1 94.56 120 GLY A CA 1
ATOM 943 C C . GLY A 1 120 ? 1.03 -16.172 17.125 1 94.56 120 GLY A C 1
ATOM 944 O O . GLY A 1 120 ? 1.495 -17.172 17.688 1 94.56 120 GLY A O 1
ATOM 945 N N . ARG A 1 121 ? -0.024 -16.188 16.312 1 94.88 121 ARG A N 1
ATOM 946 C CA . ARG A 1 121 ? -0.654 -17.453 15.914 1 94.88 121 ARG A CA 1
ATOM 947 C C . ARG A 1 121 ? -1.339 -17.312 14.555 1 94.88 121 ARG A C 1
ATOM 949 O O . ARG A 1 121 ? -1.557 -16.203 14.07 1 94.88 121 ARG A O 1
ATOM 956 N N . ALA A 1 122 ? -1.624 -18.484 14 1 96.44 122 ALA A N 1
ATOM 957 C CA . ALA A 1 122 ? -2.406 -18.469 12.766 1 96.44 122 ALA A CA 1
ATOM 958 C C . ALA A 1 122 ? -3.779 -17.844 13 1 96.44 122 ALA A C 1
ATOM 960 O O . ALA A 1 122 ? -4.438 -18.125 14 1 96.44 122 ALA A O 1
ATOM 961 N N . GLU A 1 123 ? -4.176 -16.922 12.125 1 96.19 123 GLU A N 1
ATOM 962 C CA . GLU A 1 123 ? -5.508 -16.328 12.203 1 96.19 123 GLU A CA 1
ATOM 963 C C . GLU A 1 123 ? -6.586 -17.312 11.789 1 96.19 123 GLU A C 1
ATOM 965 O O . GLU A 1 123 ? -6.359 -18.172 10.93 1 96.19 123 GLU A O 1
ATOM 970 N N . HIS A 1 124 ? -7.754 -17.219 12.359 1 94.88 124 HIS A N 1
ATOM 971 C CA . HIS A 1 124 ? -8.797 -18.219 12.219 1 94.88 124 HIS A CA 1
ATOM 972 C C . HIS A 1 124 ? -10.117 -17.594 11.789 1 94.88 124 HIS A C 1
ATOM 974 O O . HIS A 1 124 ? -10.539 -16.578 12.344 1 94.88 124 HIS A O 1
ATOM 980 N N . ILE A 1 125 ? -10.703 -18.094 10.75 1 95.81 125 ILE A N 1
ATOM 981 C CA . ILE A 1 125 ? -12.039 -17.703 10.297 1 95.81 125 ILE A CA 1
ATOM 982 C C . ILE A 1 125 ? -12.914 -18.953 10.164 1 95.81 125 ILE A C 1
ATOM 984 O O . ILE A 1 125 ? -12.5 -19.953 9.578 1 95.81 125 ILE A O 1
ATOM 988 N N . MET A 1 126 ? -14.109 -18.906 10.711 1 94.56 126 MET A N 1
ATOM 989 C CA . MET A 1 126 ? -15.039 -20.031 10.609 1 94.56 126 MET A CA 1
ATOM 990 C C . MET A 1 126 ? -16.078 -19.781 9.523 1 94.56 126 MET A C 1
ATOM 992 O O . MET A 1 126 ? -16.734 -18.75 9.516 1 94.56 126 MET A O 1
ATOM 996 N N . LEU A 1 127 ? -16.125 -20.688 8.57 1 94 127 LEU A N 1
ATOM 997 C CA . LEU A 1 127 ? -17.172 -20.719 7.551 1 94 127 LEU A CA 1
ATOM 998 C C . LEU A 1 127 ? -18.172 -21.828 7.828 1 94 127 LEU A C 1
ATOM 1000 O O . LEU A 1 127 ? -17.969 -22.641 8.734 1 94 127 LEU A O 1
ATOM 1004 N N . THR A 1 128 ? -19.312 -21.766 7.164 1 93.31 128 THR A N 1
ATOM 1005 C CA . THR A 1 128 ? -20.312 -22.828 7.273 1 93.31 128 THR A CA 1
ATOM 1006 C C . THR A 1 128 ? -20.906 -23.156 5.906 1 93.31 128 THR A C 1
ATOM 1008 O O . THR A 1 128 ? -21.156 -22.266 5.098 1 93.31 128 THR A O 1
ATOM 1011 N N . ASP A 1 129 ? -21.016 -24.438 5.602 1 92.88 129 ASP A N 1
ATOM 1012 C CA . ASP A 1 129 ? -21.734 -24.891 4.414 1 92.88 129 ASP A CA 1
ATOM 1013 C C . ASP A 1 129 ? -22.703 -26.031 4.754 1 92.88 129 ASP A C 1
ATOM 1015 O O . ASP A 1 129 ? -23.078 -26.203 5.91 1 92.88 129 ASP A O 1
ATOM 1019 N N . GLN A 1 130 ? -23.219 -26.734 3.822 1 91.94 130 GLN A N 1
ATOM 1020 C CA . GLN A 1 130 ? -24.219 -27.766 4.039 1 91.94 130 GLN A CA 1
ATOM 1021 C C . GLN A 1 130 ? -23.672 -28.891 4.91 1 91.94 130 GLN A C 1
ATOM 1023 O O . GLN A 1 130 ? -24.438 -29.641 5.523 1 91.94 130 GLN A O 1
ATOM 1028 N N . PHE A 1 131 ? -22.344 -29 4.996 1 94.12 131 PHE A N 1
ATOM 1029 C CA . PHE A 1 131 ? -21.734 -30.094 5.734 1 94.12 131 PHE A CA 1
ATOM 1030 C C . PHE A 1 131 ? -21.344 -29.656 7.141 1 94.12 131 PHE A C 1
ATOM 1032 O O . PHE A 1 131 ? -20.875 -30.453 7.941 1 94.12 131 PHE A O 1
ATOM 1039 N N . GLY A 1 132 ? -21.531 -28.391 7.422 1 93.25 132 GLY A N 1
ATOM 1040 C CA . GLY A 1 132 ? -21.234 -27.906 8.758 1 93.25 132 GLY A CA 1
ATOM 1041 C C . GLY A 1 132 ? -20.094 -26.891 8.773 1 93.25 132 GLY A C 1
ATOM 1042 O O . GLY A 1 132 ? -19.844 -26.219 7.77 1 93.25 132 GLY A O 1
ATOM 1043 N N . PRO A 1 133 ? -19.438 -26.812 9.969 1 94.25 133 PRO A N 1
ATOM 1044 C CA . PRO A 1 133 ? -18.375 -25.812 10.133 1 94.25 133 PRO A CA 1
ATOM 1045 C C . PRO A 1 133 ? -17.109 -26.172 9.352 1 94.25 133 PRO A C 1
ATOM 1047 O O . PRO A 1 133 ? -16.75 -27.344 9.258 1 94.25 133 PRO A O 1
ATOM 1050 N N . LEU A 1 134 ? -16.547 -25.188 8.781 1 95.44 134 LEU A N 1
ATOM 1051 C CA . LEU A 1 134 ? -15.25 -25.234 8.102 1 95.44 134 LEU A CA 1
ATOM 1052 C C . LEU A 1 134 ? -14.32 -24.141 8.617 1 95.44 134 LEU A C 1
ATOM 1054 O O . LEU A 1 134 ? -14.625 -22.953 8.484 1 95.44 134 LEU A O 1
ATOM 1058 N N . HIS A 1 135 ? -13.203 -24.562 9.227 1 95.88 135 HIS A N 1
ATOM 1059 C CA . HIS A 1 135 ? -12.25 -23.625 9.82 1 95.88 135 HIS A CA 1
ATOM 1060 C C . HIS A 1 135 ? -11.117 -23.328 8.852 1 95.88 135 HIS A C 1
ATOM 1062 O O . HIS A 1 135 ? -10.422 -24.234 8.383 1 95.88 135 HIS A O 1
ATOM 1068 N N . VAL A 1 136 ? -10.914 -22.031 8.531 1 97.19 136 VAL A N 1
ATOM 1069 C CA . VAL A 1 136 ? -9.812 -21.578 7.691 1 97.19 136 VAL A CA 1
ATOM 1070 C C . VAL A 1 136 ? -8.734 -20.938 8.562 1 97.19 136 VAL A C 1
ATOM 1072 O O . VAL A 1 136 ? -9 -19.953 9.273 1 97.19 136 VAL A O 1
ATOM 1075 N N . TRP A 1 137 ? -7.578 -21.531 8.539 1 97.69 137 TRP A N 1
ATOM 1076 C CA . TRP A 1 137 ? -6.426 -21.031 9.273 1 97.69 137 TRP A CA 1
ATOM 1077 C C . TRP A 1 137 ? -5.43 -20.359 8.328 1 97.69 137 TRP A C 1
ATOM 1079 O O . TRP A 1 137 ? -5.062 -20.938 7.301 1 97.69 137 TRP A O 1
ATOM 1089 N N . MET A 1 138 ? -5.008 -19.188 8.633 1 98.5 138 MET A N 1
ATOM 1090 C CA . MET A 1 138 ? -4.121 -18.391 7.781 1 98.5 138 MET A CA 1
ATOM 1091 C C . MET A 1 138 ? -2.781 -18.156 8.469 1 98.5 138 MET A C 1
ATOM 1093 O O . MET A 1 138 ? -2.709 -17.422 9.469 1 98.5 138 MET A O 1
ATOM 1097 N N . LEU A 1 139 ? -1.726 -18.75 7.969 1 98.44 139 LEU A N 1
ATOM 1098 C CA . LEU A 1 139 ? -0.379 -18.625 8.516 1 98.44 139 LEU A CA 1
ATOM 1099 C C . LEU A 1 139 ? 0.557 -17.953 7.512 1 98.44 139 LEU A C 1
ATOM 1101 O O . LEU A 1 139 ? 1.061 -18.625 6.602 1 98.44 139 LEU A O 1
ATOM 1105 N N . PRO A 1 140 ? 0.823 -16.656 7.668 1 98.38 140 PRO A N 1
ATOM 1106 C CA . PRO A 1 140 ? 1.81 -16.016 6.789 1 98.38 140 PRO A CA 1
ATOM 1107 C C . PRO A 1 140 ? 3.189 -16.672 6.891 1 98.38 140 PRO A C 1
ATOM 1109 O O . PRO A 1 140 ? 3.434 -17.469 7.793 1 98.38 140 PRO A O 1
ATOM 1112 N N . PHE A 1 141 ? 4.012 -16.359 5.965 1 97.62 141 PHE A N 1
ATOM 1113 C CA . PHE A 1 141 ? 5.371 -16.891 6.035 1 97.62 141 PHE A CA 1
ATOM 1114 C C . PHE A 1 141 ? 5.992 -16.609 7.398 1 97.62 141 PHE A C 1
ATOM 1116 O O . PHE A 1 141 ? 5.91 -15.484 7.902 1 97.62 141 PHE A O 1
ATOM 1123 N N . LEU A 1 142 ? 6.602 -17.641 7.918 1 96.19 142 LEU A N 1
ATOM 1124 C CA . LEU A 1 142 ? 7.059 -17.531 9.297 1 96.19 142 LEU A CA 1
ATOM 1125 C C . LEU A 1 142 ? 8.523 -17.938 9.414 1 96.19 142 LEU A C 1
ATOM 1127 O O . LEU A 1 142 ? 8.906 -19.031 8.992 1 96.19 142 LEU A O 1
ATOM 1131 N N . ARG A 1 143 ? 9.328 -17.078 9.914 1 94.25 143 ARG A N 1
ATOM 1132 C CA . ARG A 1 143 ? 10.688 -17.375 10.359 1 94.25 143 ARG A CA 1
ATOM 1133 C C . ARG A 1 143 ? 10.758 -17.5 11.875 1 94.25 143 ARG A C 1
ATOM 1135 O O . ARG A 1 143 ? 10 -16.844 12.594 1 94.25 143 ARG A O 1
ATOM 1142 N N . PRO A 1 144 ? 11.695 -18.312 12.328 1 94.38 144 PRO A N 1
ATOM 1143 C CA . PRO A 1 144 ? 11.789 -18.5 13.773 1 94.38 144 PRO A CA 1
ATOM 1144 C C . PRO A 1 144 ? 11.891 -17.188 14.547 1 94.38 144 PRO A C 1
ATOM 1146 O O . PRO A 1 144 ? 11.211 -17.016 15.562 1 94.38 144 PRO A O 1
ATOM 1149 N N . GLY A 1 145 ? 12.617 -16.281 14.102 1 93.44 145 GLY A N 1
ATOM 1150 C CA . GLY A 1 145 ? 12.828 -15.008 14.781 1 93.44 145 GLY A CA 1
ATOM 1151 C C . GLY A 1 145 ? 11.555 -14.211 14.969 1 93.44 145 GLY A C 1
ATOM 1152 O O . GLY A 1 145 ? 11.461 -13.383 15.875 1 93.44 145 GLY A O 1
ATOM 1153 N N . MET A 1 146 ? 10.555 -14.422 14.18 1 94.44 146 MET A N 1
ATOM 1154 C CA . MET A 1 146 ? 9.297 -13.688 14.227 1 94.44 146 MET A CA 1
ATOM 1155 C C . MET A 1 146 ? 8.492 -14.062 15.469 1 94.44 146 MET A C 1
ATOM 1157 O O . MET A 1 146 ? 7.535 -13.375 15.828 1 94.44 146 MET A O 1
ATOM 1161 N N . LEU A 1 147 ? 8.891 -15.078 16.156 1 95.38 147 LEU A N 1
ATOM 1162 C CA . LEU A 1 147 ? 8.172 -15.523 17.344 1 95.38 147 LEU A CA 1
ATOM 1163 C C . LEU A 1 147 ? 8.719 -14.836 18.594 1 95.38 147 LEU A C 1
ATOM 1165 O O . LEU A 1 147 ? 8.156 -14.977 19.688 1 95.38 147 LEU A O 1
ATOM 1169 N N . ARG A 1 148 ? 9.742 -14.117 18.531 1 92.81 148 ARG A N 1
ATOM 1170 C CA . ARG A 1 148 ? 10.445 -13.508 19.656 1 92.81 148 ARG A CA 1
ATOM 1171 C C . ARG A 1 148 ? 9.484 -12.727 20.547 1 92.81 148 ARG A C 1
ATOM 1173 O O . ARG A 1 148 ? 9.5 -12.883 21.766 1 92.81 148 ARG A O 1
ATOM 1180 N N . PRO A 1 149 ? 8.633 -11.906 19.938 1 93.25 149 PRO A N 1
ATOM 1181 C CA . PRO A 1 149 ? 7.734 -11.117 20.781 1 93.25 149 PRO A CA 1
ATOM 1182 C C . PRO A 1 149 ? 6.645 -11.961 21.438 1 93.25 149 PRO A C 1
ATOM 1184 O O . PRO A 1 149 ? 5.957 -11.5 22.344 1 93.25 149 PRO A O 1
ATOM 1187 N N . PHE A 1 150 ? 6.477 -13.148 21.047 1 92.38 150 PHE A N 1
ATOM 1188 C CA . PHE A 1 150 ? 5.285 -13.898 21.438 1 92.38 150 PHE A CA 1
ATOM 1189 C C . PHE A 1 150 ? 5.66 -15.125 22.25 1 92.38 150 PHE A C 1
ATOM 1191 O O . PHE A 1 150 ? 4.789 -15.758 22.859 1 92.38 150 PHE A O 1
ATOM 1198 N N . ALA A 1 151 ? 6.918 -15.469 22.172 1 86.12 151 ALA A N 1
ATOM 1199 C CA . ALA A 1 151 ? 7.352 -16.688 22.844 1 86.12 151 ALA A CA 1
ATOM 1200 C C . ALA A 1 151 ? 8.562 -16.422 23.734 1 86.12 151 ALA A C 1
ATOM 1202 O O . ALA A 1 151 ? 9.391 -15.57 23.422 1 86.12 151 ALA A O 1
ATOM 1203 N N . GLU A 1 152 ? 8.57 -17.125 24.797 1 86.81 152 GLU A N 1
ATOM 1204 C CA . GLU A 1 152 ? 9.703 -17 25.703 1 86.81 152 GLU A CA 1
ATOM 1205 C C . GLU A 1 152 ? 10.977 -17.562 25.078 1 86.81 152 GLU A C 1
ATOM 1207 O O . GLU A 1 152 ? 12.047 -16.953 25.188 1 86.81 152 GLU A O 1
ATOM 1212 N N . GLU A 1 153 ? 10.812 -18.734 24.484 1 90.06 153 GLU A N 1
ATOM 1213 C CA . GLU A 1 153 ? 11.93 -19.359 23.781 1 90.06 153 GLU A CA 1
ATOM 1214 C C . GLU A 1 153 ? 11.758 -19.266 22.266 1 90.06 153 GLU A C 1
ATOM 1216 O O . GLU A 1 153 ? 10.703 -19.625 21.734 1 90.06 153 GLU A O 1
ATOM 1221 N N . ILE A 1 154 ? 12.766 -18.859 21.641 1 89.94 154 ILE A N 1
ATOM 1222 C CA . ILE A 1 154 ? 12.742 -18.75 20.188 1 89.94 154 ILE A CA 1
ATOM 1223 C C . ILE A 1 154 ? 13.039 -20.094 19.562 1 89.94 154 ILE A C 1
ATOM 1225 O O . ILE A 1 154 ? 14.07 -20.719 19.844 1 89.94 154 ILE A O 1
ATOM 1229 N N . PRO A 1 155 ? 12.133 -20.547 18.766 1 92.06 155 PRO A N 1
ATOM 1230 C CA . PRO A 1 155 ? 12.414 -21.797 18.078 1 92.06 155 PRO A CA 1
ATOM 1231 C C . PRO A 1 155 ? 13.695 -21.734 17.25 1 92.06 155 PRO A C 1
ATOM 1233 O O . PRO A 1 155 ? 14.031 -20.688 16.703 1 92.06 155 PRO A O 1
ATOM 1236 N N . GLU A 1 156 ? 14.32 -22.859 17.078 1 90.38 156 GLU A N 1
ATOM 1237 C CA . GLU A 1 156 ? 15.586 -22.922 16.344 1 90.38 156 GLU A CA 1
ATOM 1238 C C . GLU A 1 156 ? 15.359 -23.219 14.867 1 90.38 156 GLU A C 1
ATOM 1240 O O . GLU A 1 156 ? 16.188 -22.875 14.023 1 90.38 156 GLU A O 1
ATOM 1245 N N . THR A 1 157 ? 14.258 -23.953 14.633 1 93.38 157 THR A N 1
ATOM 1246 C CA . THR A 1 157 ? 14.016 -24.375 13.258 1 93.38 157 THR A CA 1
ATOM 1247 C C . THR A 1 157 ? 12.688 -23.812 12.75 1 93.38 157 THR A C 1
ATOM 1249 O O . THR A 1 157 ? 11.828 -23.422 13.539 1 93.38 157 THR A O 1
ATOM 1252 N N . TYR A 1 158 ? 12.547 -23.844 11.453 1 95.25 158 TYR A N 1
ATOM 1253 C CA . TYR A 1 158 ? 11.289 -23.422 10.836 1 95.25 158 TYR A CA 1
ATOM 1254 C C . TYR A 1 158 ? 10.148 -24.359 11.234 1 95.25 158 TYR A C 1
ATOM 1256 O O . TYR A 1 158 ? 9.023 -23.906 11.461 1 95.25 158 TYR A O 1
ATOM 1264 N N . GLU A 1 159 ? 10.453 -25.578 11.297 1 95.5 159 GLU A N 1
ATOM 1265 C CA . GLU A 1 159 ? 9.453 -26.562 11.695 1 95.5 159 GLU A CA 1
ATOM 1266 C C . GLU A 1 159 ? 8.914 -26.266 13.094 1 95.5 159 GLU A C 1
ATOM 1268 O O . GLU A 1 159 ? 7.699 -26.25 13.305 1 95.5 159 GLU A O 1
ATOM 1273 N N . GLU A 1 160 ? 9.797 -25.984 14.008 1 94.38 160 GLU A N 1
ATOM 1274 C CA . GLU A 1 160 ? 9.391 -25.656 15.375 1 94.38 160 GLU A CA 1
ATOM 1275 C C . GLU A 1 160 ? 8.562 -24.375 15.406 1 94.38 160 GLU A C 1
ATOM 1277 O O . GLU A 1 160 ? 7.59 -24.281 16.156 1 94.38 160 GLU A O 1
ATOM 1282 N N . ALA A 1 161 ? 8.961 -23.453 14.641 1 95.5 161 ALA A N 1
ATOM 1283 C CA . ALA A 1 161 ? 8.234 -22.172 14.57 1 95.5 161 ALA A CA 1
ATOM 1284 C C . ALA A 1 161 ? 6.801 -22.391 14.086 1 95.5 161 ALA A C 1
ATOM 1286 O O . ALA A 1 161 ? 5.852 -21.891 14.695 1 95.5 161 ALA A O 1
ATOM 1287 N N . VAL A 1 162 ? 6.684 -23.172 13.016 1 96.62 162 VAL A N 1
ATOM 1288 C CA . VAL A 1 162 ? 5.367 -23.422 12.438 1 96.62 162 VAL A CA 1
ATOM 1289 C C . VAL A 1 162 ? 4.512 -24.219 13.422 1 96.62 162 VAL A C 1
ATOM 1291 O O . VAL A 1 162 ? 3.34 -23.906 13.633 1 96.62 162 VAL A O 1
ATOM 1294 N N . LYS A 1 163 ? 5.078 -25.188 14.062 1 94.06 163 LYS A N 1
ATOM 1295 C CA . LYS A 1 163 ? 4.359 -25.984 15.055 1 94.06 163 LYS A CA 1
ATOM 1296 C C . LYS A 1 163 ? 3.816 -25.094 16.172 1 94.06 163 LYS A C 1
ATOM 1298 O O . LYS A 1 163 ? 2.672 -25.266 16.609 1 94.06 163 LYS A O 1
ATOM 1303 N N . THR A 1 164 ? 4.637 -24.219 16.594 1 93.25 164 THR A N 1
ATOM 1304 C CA . THR A 1 164 ? 4.27 -23.328 17.672 1 93.25 164 THR A CA 1
ATOM 1305 C C . THR A 1 164 ? 3.133 -22.391 17.25 1 93.25 164 THR A C 1
ATOM 1307 O O . THR A 1 164 ? 2.256 -22.078 18.062 1 93.25 164 THR A O 1
ATOM 1310 N N . ALA A 1 165 ? 3.139 -21.984 16 1 95.31 165 ALA A N 1
ATOM 1311 C CA . ALA A 1 165 ? 2.184 -21 15.5 1 95.31 165 ALA A CA 1
ATOM 1312 C C . ALA A 1 165 ? 0.832 -21.656 15.211 1 95.31 165 ALA A C 1
ATOM 1314 O O . ALA A 1 165 ? -0.188 -20.969 15.125 1 95.31 165 ALA A O 1
ATOM 1315 N N . LEU A 1 166 ? 0.833 -22.922 14.969 1 94.75 166 LEU A N 1
ATOM 1316 C CA . LEU A 1 166 ? -0.399 -23.625 14.641 1 94.75 166 LEU A CA 1
ATOM 1317 C C . LEU A 1 166 ? -1.193 -23.953 15.898 1 94.75 166 LEU A C 1
ATOM 1319 O O . LEU A 1 166 ? -0.628 -24.016 17 1 94.75 166 LEU A O 1
ATOM 1323 N N . PRO A 1 167 ? -2.502 -24 15.898 1 80.31 167 PRO A N 1
ATOM 1324 C CA . PRO A 1 167 ? -3.359 -24.172 17.078 1 80.31 167 PRO A CA 1
ATOM 1325 C C . PRO A 1 167 ? -3.162 -25.516 17.766 1 80.31 167 PRO A C 1
ATOM 1327 O O . PRO A 1 167 ? -3.518 -25.672 18.938 1 80.31 167 PRO A O 1
ATOM 1330 N N . GLY A 1 168 ? -2.439 -26.344 17.297 1 70 168 GLY A N 1
ATOM 1331 C CA . GLY A 1 168 ? -2.197 -27.625 17.938 1 70 168 GLY A CA 1
ATOM 1332 C C . GLY A 1 168 ? -3.471 -28.312 18.391 1 70 168 GLY A C 1
ATOM 1333 O O . GLY A 1 168 ? -4.336 -28.625 17.562 1 70 168 GLY A O 1
ATOM 1334 N N . ALA A 1 169 ? -3.645 -28.281 19.734 1 54.5 169 ALA A N 1
ATOM 1335 C CA . ALA A 1 169 ? -4.766 -28.938 20.406 1 54.5 169 ALA A CA 1
ATOM 1336 C C . ALA A 1 169 ? -6.062 -28.172 20.188 1 54.5 169 ALA A C 1
ATOM 1338 O O . ALA A 1 169 ? -7.156 -28.719 20.359 1 54.5 169 ALA A O 1
ATOM 1339 N N . LYS A 1 170 ? -5.992 -27.047 19.625 1 67.56 170 LYS A N 1
ATOM 1340 C CA . LYS A 1 170 ? -7.168 -26.203 19.469 1 67.56 170 LYS A CA 1
ATOM 1341 C C . LYS A 1 170 ? -7.84 -26.438 18.125 1 67.56 170 LYS A C 1
ATOM 1343 O O . LYS A 1 170 ? -8.922 -25.891 17.859 1 67.56 170 LYS A O 1
ATOM 1348 N N . LEU A 1 171 ? -7.289 -27.312 17.516 1 80.31 171 LEU A N 1
ATOM 1349 C CA . LEU A 1 171 ? -7.898 -27.672 16.234 1 80.31 171 LEU A CA 1
ATOM 1350 C C . LEU A 1 171 ? -9.148 -28.516 16.453 1 80.31 171 LEU A C 1
ATOM 1352 O O . LEU A 1 171 ? -9.133 -29.453 17.25 1 80.31 171 LEU A O 1
ATOM 1356 N N . HIS A 1 172 ? -10.258 -28.109 16.031 1 82.25 172 HIS A N 1
ATOM 1357 C CA . HIS A 1 172 ? -11.445 -28.953 16.016 1 82.25 172 HIS A CA 1
ATOM 1358 C C . HIS A 1 172 ? -11.289 -30.109 15.039 1 82.25 172 HIS A C 1
ATOM 1360 O O . HIS A 1 172 ? -11.852 -30.078 13.945 1 82.25 172 HIS A O 1
ATOM 1366 N N . LYS A 1 173 ? -10.68 -31.141 15.516 1 87.5 173 LYS A N 1
ATOM 1367 C CA . LYS A 1 173 ? -10.258 -32.219 14.641 1 87.5 173 LYS A CA 1
ATOM 1368 C C . LYS A 1 173 ? -11.469 -32.938 14.055 1 87.5 173 LYS A C 1
ATOM 1370 O O . LYS A 1 173 ? -11.352 -33.625 13.016 1 87.5 173 LYS A O 1
ATOM 1375 N N . GLU A 1 174 ? -12.547 -32.781 14.719 1 90.56 174 GLU A N 1
ATOM 1376 C CA . GLU A 1 174 ? -13.75 -33.469 14.25 1 90.56 174 GLU A CA 1
ATOM 1377 C C . GLU A 1 174 ? -14.445 -32.656 13.164 1 90.56 174 GLU A C 1
ATOM 1379 O O . GLU A 1 174 ? -15.336 -33.156 12.477 1 90.56 174 GLU A O 1
ATOM 1384 N N . GLU A 1 175 ? -13.992 -31.453 13.023 1 93.94 175 GLU A N 1
ATOM 1385 C CA . GLU A 1 175 ? -14.531 -30.562 12 1 93.94 175 GLU A CA 1
ATOM 1386 C C . GLU A 1 175 ? -13.539 -30.359 10.859 1 93.94 175 GLU A C 1
ATOM 1388 O O . GLU A 1 175 ? -12.414 -30.875 10.914 1 93.94 175 GLU A O 1
ATOM 1393 N N . ARG A 1 176 ? -13.992 -29.766 9.797 1 95.88 176 ARG A N 1
ATOM 1394 C CA . ARG A 1 176 ? -13.133 -29.562 8.641 1 95.88 176 ARG A CA 1
ATOM 1395 C C . ARG A 1 176 ? -12.203 -28.375 8.852 1 95.88 176 ARG A C 1
ATOM 1397 O O . ARG A 1 176 ? -12.641 -27.297 9.289 1 95.88 176 ARG A O 1
ATOM 1404 N N . ASN A 1 177 ? -10.898 -28.594 8.609 1 96.56 177 ASN A N 1
ATOM 1405 C CA . ASN A 1 177 ? -9.875 -27.562 8.781 1 96.56 177 ASN A CA 1
ATOM 1406 C C . ASN A 1 177 ? -9.047 -27.391 7.508 1 96.56 177 ASN A C 1
ATOM 1408 O O . ASN A 1 177 ? -8.508 -28.359 6.969 1 96.56 177 ASN A O 1
ATOM 1412 N N . VAL A 1 178 ? -8.945 -26.156 7.043 1 97.31 178 VAL A N 1
ATOM 1413 C CA . VAL A 1 178 ? -8.109 -25.766 5.906 1 97.31 178 VAL A CA 1
ATOM 1414 C C . VAL A 1 178 ? -7.02 -24.797 6.363 1 97.31 178 VAL A C 1
ATOM 1416 O O . VAL A 1 178 ? -7.289 -23.875 7.137 1 97.31 178 VAL A O 1
ATOM 1419 N N . LEU A 1 179 ? -5.805 -25.016 5.922 1 98.25 179 LEU A N 1
ATOM 1420 C CA . LEU A 1 179 ? -4.688 -24.156 6.273 1 98.25 179 LEU A CA 1
ATOM 1421 C C . LEU A 1 179 ? -4.102 -23.5 5.027 1 98.25 179 LEU A C 1
ATOM 1423 O O . LEU A 1 179 ? -3.859 -24.156 4.02 1 98.25 179 LEU A O 1
ATOM 1427 N N . LEU A 1 180 ? -3.975 -22.203 5.039 1 98.81 180 LEU A N 1
ATOM 1428 C CA . LEU A 1 180 ? -3.08 -21.5 4.129 1 98.81 180 LEU A CA 1
ATOM 1429 C C . LEU A 1 180 ? -1.704 -21.312 4.758 1 98.81 180 LEU A C 1
ATOM 1431 O O . LEU A 1 180 ? -1.595 -20.828 5.887 1 98.81 180 LEU A O 1
ATOM 1435 N N . ALA A 1 181 ? -0.674 -21.641 4.031 1 98.62 181 ALA A N 1
ATOM 1436 C CA . ALA A 1 181 ? 0.689 -21.453 4.52 1 98.62 181 ALA A CA 1
ATOM 1437 C C . ALA A 1 181 ? 1.653 -21.203 3.363 1 98.62 181 ALA A C 1
ATOM 1439 O O . ALA A 1 181 ? 1.344 -21.516 2.211 1 98.62 181 ALA A O 1
ATOM 1440 N N . HIS A 1 182 ? 2.736 -20.609 3.658 1 98.12 182 HIS A N 1
ATOM 1441 C CA . HIS A 1 182 ? 3.812 -20.328 2.717 1 98.12 182 HIS A CA 1
ATOM 1442 C C . HIS A 1 182 ? 5.168 -20.734 3.287 1 98.12 182 HIS A C 1
ATOM 1444 O O . HIS A 1 182 ? 5.801 -19.969 4.008 1 98.12 182 HIS A O 1
ATOM 1450 N N . GLN A 1 183 ? 5.539 -21.906 3.037 1 97 183 GLN A N 1
ATOM 1451 C CA . GLN A 1 183 ? 6.738 -22.5 3.619 1 97 183 GLN A CA 1
ATOM 1452 C C . GLN A 1 183 ? 7.367 -23.516 2.67 1 97 183 GLN A C 1
ATOM 1454 O O . GLN A 1 183 ? 6.703 -24.016 1.758 1 97 183 GLN A O 1
ATOM 1459 N N . PHE A 1 184 ? 8.648 -23.781 2.879 1 96.56 184 PHE A N 1
ATOM 1460 C CA . PHE A 1 184 ? 9.289 -24.922 2.236 1 96.56 184 PHE A CA 1
ATOM 1461 C C . PHE A 1 184 ? 8.984 -26.219 2.99 1 96.56 184 PHE A C 1
ATOM 1463 O O . PHE A 1 184 ? 9.492 -26.438 4.09 1 96.56 184 PHE A O 1
ATOM 1470 N N . VAL A 1 185 ? 8.188 -27.047 2.41 1 97 185 VAL A N 1
ATOM 1471 C CA . VAL A 1 185 ? 7.676 -28.234 3.096 1 97 185 VAL A CA 1
ATOM 1472 C C . VAL A 1 185 ? 8.281 -29.484 2.475 1 97 185 VAL A C 1
ATOM 1474 O O . VAL A 1 185 ? 8.375 -29.594 1.25 1 97 185 VAL A O 1
ATOM 1477 N N . THR A 1 186 ? 8.711 -30.391 3.297 1 96.31 186 THR A N 1
ATOM 1478 C CA . THR A 1 186 ? 9.164 -31.719 2.906 1 96.31 186 THR A CA 1
ATOM 1479 C C . THR A 1 186 ? 8.25 -32.812 3.488 1 96.31 186 THR A C 1
ATOM 1481 O O . THR A 1 186 ? 7.422 -32.531 4.359 1 96.31 186 THR A O 1
ATOM 1484 N N . ALA A 1 187 ? 8.32 -33.938 2.957 1 96.56 187 ALA A N 1
ATOM 1485 C CA . ALA A 1 187 ? 7.574 -35.094 3.5 1 96.56 187 ALA A CA 1
ATOM 1486 C C . ALA A 1 187 ? 8.477 -36.312 3.668 1 96.56 187 ALA A C 1
ATOM 1488 O O . ALA A 1 187 ? 8.883 -36.938 2.682 1 96.56 187 ALA A O 1
ATOM 1489 N N . GLY A 1 188 ? 8.742 -36.688 4.871 1 92.69 188 GLY A N 1
ATOM 1490 C CA . GLY A 1 188 ? 9.602 -37.844 5.117 1 92.69 188 GLY A CA 1
ATOM 1491 C C . GLY A 1 188 ? 10.945 -37.719 4.422 1 92.69 188 GLY A C 1
ATOM 1492 O O . GLY A 1 188 ? 11.422 -38.719 3.838 1 92.69 188 GLY A O 1
ATOM 1493 N N . GLY A 1 189 ? 11.422 -36.5 4.344 1 89.81 189 GLY A N 1
ATOM 1494 C CA . GLY A 1 189 ? 12.719 -36.312 3.727 1 89.81 189 GLY A CA 1
ATOM 1495 C C . GLY A 1 189 ? 12.633 -35.969 2.244 1 89.81 189 GLY A C 1
ATOM 1496 O O . GLY A 1 189 ? 13.609 -35.531 1.646 1 89.81 189 GLY A O 1
ATOM 1497 N N . GLU A 1 190 ? 11.5 -36.281 1.665 1 93.62 190 GLU A N 1
ATOM 1498 C CA . GLU A 1 190 ? 11.328 -35.969 0.249 1 93.62 190 GLU A CA 1
ATOM 1499 C C . GLU A 1 190 ? 11.102 -34.469 0.033 1 93.62 190 GLU A C 1
ATOM 1501 O O . GLU A 1 190 ? 10.25 -33.844 0.688 1 93.62 190 GLU A O 1
ATOM 1506 N N . ARG A 1 191 ? 11.797 -33.938 -0.862 1 94.31 191 ARG A N 1
ATOM 1507 C CA . ARG A 1 191 ? 11.711 -32.5 -1.173 1 94.31 191 ARG A CA 1
ATOM 1508 C C . ARG A 1 191 ? 10.844 -32.25 -2.4 1 94.31 191 ARG A C 1
ATOM 1510 O O . ARG A 1 191 ? 10.719 -33.125 -3.262 1 94.31 191 ARG A O 1
ATOM 1517 N N . PRO A 1 192 ? 10.227 -31.047 -2.461 1 95.06 192 PRO A N 1
ATOM 1518 C CA . PRO A 1 192 ? 9.492 -30.719 -3.682 1 95.06 192 PRO A CA 1
ATOM 1519 C C . PRO A 1 192 ? 10.406 -30.438 -4.871 1 95.06 192 PRO A C 1
ATOM 1521 O O . PRO A 1 192 ? 11.586 -30.125 -4.684 1 95.06 192 PRO A O 1
ATOM 1524 N N . GLU A 1 193 ? 9.789 -30.641 -6.062 1 94.44 193 GLU A N 1
ATOM 1525 C CA . GLU A 1 193 ? 10.492 -30.203 -7.266 1 94.44 193 GLU A CA 1
ATOM 1526 C C . GLU A 1 193 ? 10.547 -28.688 -7.363 1 94.44 193 GLU A C 1
ATOM 1528 O O . GLU A 1 193 ? 9.508 -28.016 -7.262 1 94.44 193 GLU A O 1
ATOM 1533 N N . ILE A 1 194 ? 11.711 -28.172 -7.547 1 93.69 194 ILE A N 1
ATOM 1534 C CA . ILE A 1 194 ? 11.883 -26.719 -7.516 1 93.69 194 ILE A CA 1
ATOM 1535 C C . ILE A 1 194 ? 12.25 -26.219 -8.906 1 93.69 194 ILE A C 1
ATOM 1537 O O . ILE A 1 194 ? 12.594 -27 -9.797 1 93.69 194 ILE A O 1
ATOM 1541 N N . SER A 1 195 ? 12.117 -24.953 -9.109 1 93.38 195 SER A N 1
ATOM 1542 C CA . SER A 1 195 ? 12.508 -24.25 -10.32 1 93.38 195 SER A CA 1
ATOM 1543 C C . SER A 1 195 ? 13.523 -23.156 -10.023 1 93.38 195 SER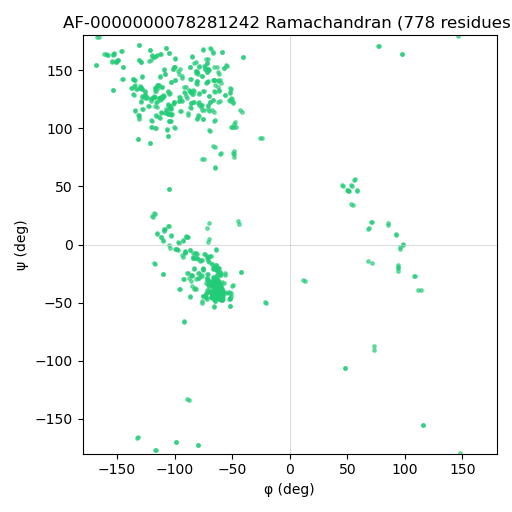 A C 1
ATOM 1545 O O . SER A 1 195 ? 13.727 -22.781 -8.867 1 93.38 195 SER A O 1
ATOM 1547 N N . ASP A 1 196 ? 14.18 -22.578 -11.102 1 89.12 196 ASP A N 1
ATOM 1548 C CA . ASP A 1 196 ? 15.211 -21.547 -10.961 1 89.12 196 ASP A CA 1
ATOM 1549 C C . ASP A 1 196 ? 14.609 -20.234 -10.492 1 89.12 196 ASP A C 1
ATOM 1551 O O . ASP A 1 196 ? 15.336 -19.344 -10.047 1 89.12 196 ASP A O 1
ATOM 1555 N N . SER A 1 197 ? 13.359 -20.094 -10.562 1 84.62 197 SER A N 1
ATOM 1556 C CA . SER A 1 197 ? 12.711 -18.844 -10.227 1 84.62 197 SER A CA 1
ATOM 1557 C C . SER A 1 197 ? 12.547 -18.688 -8.719 1 84.62 197 SER A C 1
ATOM 1559 O O . SER A 1 197 ? 12.195 -17.609 -8.234 1 84.62 197 SER A O 1
ATOM 1561 N N . GLU A 1 198 ? 12.789 -19.781 -8.031 1 87.12 198 GLU A N 1
ATOM 1562 C CA . GLU A 1 198 ? 12.609 -19.766 -6.586 1 87.12 198 GLU A CA 1
ATOM 1563 C C . GLU A 1 198 ? 13.922 -19.438 -5.871 1 87.12 198 GLU A C 1
ATOM 1565 O O . GLU A 1 198 ? 15 -19.625 -6.434 1 87.12 198 GLU A O 1
ATOM 1570 N N . GLN A 1 199 ? 13.734 -18.672 -4.766 1 68.31 199 GLN A N 1
ATOM 1571 C CA . GLN A 1 199 ? 14.914 -18.531 -3.916 1 68.31 199 GLN A CA 1
ATOM 1572 C C . GLN A 1 199 ? 15.305 -19.859 -3.281 1 68.31 199 GLN A C 1
ATOM 1574 O O . GLN A 1 199 ? 14.445 -20.609 -2.824 1 68.31 199 GLN A O 1
ATOM 1579 N N . HIS A 1 200 ? 16.578 -20.203 -3.539 1 59.53 200 HIS A N 1
ATOM 1580 C CA . HIS A 1 200 ? 17.047 -21.5 -3.09 1 59.53 200 HIS A CA 1
ATOM 1581 C C . HIS A 1 200 ? 17.172 -21.562 -1.57 1 59.53 200 HIS A C 1
ATOM 1583 O O . HIS A 1 200 ? 17.547 -20.562 -0.938 1 59.53 200 HIS A O 1
ATOM 1589 N N . SER A 1 201 ? 16.344 -22.422 -0.998 1 57.91 201 SER A N 1
ATOM 1590 C CA . SER A 1 201 ? 16.438 -22.688 0.433 1 57.91 201 SER A CA 1
ATOM 1591 C C . SER A 1 201 ? 17.875 -23.047 0.836 1 57.91 201 SER A C 1
ATOM 1593 O O . SER A 1 201 ? 18.578 -23.734 0.097 1 57.91 201 SER A O 1
ATOM 1595 N N . LEU A 1 202 ? 18.438 -22.234 1.853 1 51.25 202 LEU A N 1
ATOM 1596 C CA . LEU A 1 202 ? 19.844 -22.25 2.287 1 51.25 202 LEU A CA 1
ATOM 1597 C C . LEU A 1 202 ? 20.141 -23.547 3.041 1 51.25 202 LEU A C 1
ATOM 1599 O O . LEU A 1 202 ? 21.25 -23.719 3.564 1 51.25 202 LEU A O 1
ATOM 1603 N N . GLY A 1 203 ? 19.141 -24.562 3.145 1 57.88 203 GLY A N 1
ATOM 1604 C CA . GLY A 1 203 ? 19.594 -25.719 3.904 1 57.88 203 GLY A CA 1
ATOM 1605 C C . GLY A 1 203 ? 18.484 -26.375 4.715 1 57.88 203 GLY A C 1
ATOM 1606 O O . GLY A 1 203 ? 17.328 -26 4.602 1 57.88 203 GLY A O 1
ATOM 1607 N N . GLY A 1 204 ? 18.766 -27.391 5.41 1 61.06 204 GLY A N 1
ATOM 1608 C CA . GLY A 1 204 ? 17.906 -28.25 6.207 1 61.06 204 GLY A CA 1
ATOM 1609 C C . GLY A 1 204 ? 17.109 -27.484 7.258 1 61.06 204 GLY A C 1
ATOM 1610 O O . GLY A 1 204 ? 15.969 -27.828 7.555 1 61.06 204 GLY A O 1
ATOM 1611 N N . MET A 1 205 ? 17.531 -26.422 7.699 1 70.75 205 MET A N 1
ATOM 1612 C CA . MET A 1 205 ? 16.906 -25.672 8.797 1 70.75 205 MET A CA 1
ATOM 1613 C C . MET A 1 205 ? 15.734 -24.844 8.305 1 70.75 205 MET A C 1
ATOM 1615 O O . MET A 1 205 ? 14.875 -24.453 9.094 1 70.75 205 MET A O 1
ATOM 1619 N N . ASP A 1 206 ? 15.562 -24.797 7.012 1 84.25 206 ASP A N 1
ATOM 1620 C CA . ASP A 1 206 ? 14.516 -23.922 6.48 1 84.25 206 ASP A CA 1
ATOM 1621 C C . ASP A 1 206 ? 13.312 -24.734 6.012 1 84.25 206 ASP A C 1
ATOM 1623 O O . ASP A 1 206 ? 12.406 -24.203 5.367 1 84.25 206 ASP A O 1
ATOM 1627 N N . GLN A 1 207 ? 13.32 -26 6.496 1 92.5 207 GLN A N 1
ATOM 1628 C CA . GLN A 1 207 ? 12.273 -26.891 6.008 1 92.5 207 GLN A CA 1
ATOM 1629 C C . GLN A 1 207 ? 11.25 -27.188 7.102 1 92.5 207 GLN A C 1
ATOM 1631 O O . GLN A 1 207 ? 11.586 -27.172 8.289 1 92.5 207 GLN A O 1
ATOM 1636 N N . VAL A 1 208 ? 10.055 -27.438 6.73 1 96.44 208 VAL A N 1
ATOM 1637 C CA . VAL A 1 208 ? 8.969 -27.906 7.594 1 96.44 208 VAL A CA 1
ATOM 1638 C C . VAL A 1 208 ? 8.461 -29.25 7.105 1 96.44 208 VAL A C 1
ATOM 1640 O O . VAL A 1 208 ? 8.102 -29.406 5.938 1 96.44 208 VAL A O 1
ATOM 1643 N N . ASP A 1 209 ? 8.43 -30.219 7.977 1 96.88 209 ASP A N 1
ATOM 1644 C CA . ASP A 1 209 ? 7.926 -31.516 7.562 1 96.88 209 ASP A CA 1
ATOM 1645 C C . ASP A 1 209 ? 6.402 -31.516 7.473 1 96.88 209 ASP A C 1
ATOM 1647 O O . ASP A 1 209 ? 5.723 -30.953 8.336 1 96.88 209 ASP A O 1
ATOM 1651 N N . ALA A 1 210 ? 5.926 -32.25 6.523 1 97.44 210 ALA A N 1
ATOM 1652 C CA . ALA A 1 210 ? 4.492 -32.281 6.246 1 97.44 210 ALA A CA 1
ATOM 1653 C C . ALA A 1 210 ? 3.719 -32.844 7.434 1 97.44 210 ALA A C 1
ATOM 1655 O O . ALA A 1 210 ? 2.512 -32.625 7.555 1 97.44 210 ALA A O 1
ATOM 1656 N N . SER A 1 211 ? 4.328 -33.594 8.297 1 95.62 211 SER A N 1
ATOM 1657 C CA . SER A 1 211 ? 3.672 -34.219 9.438 1 95.62 211 SER A CA 1
ATOM 1658 C C . SER A 1 211 ? 3.053 -33.188 10.359 1 95.62 211 SER A C 1
ATOM 1660 O O . SER A 1 211 ? 2.1 -33.469 11.086 1 95.62 211 SER A O 1
ATOM 1662 N N . VAL A 1 212 ? 3.627 -31.969 10.305 1 95.19 212 VAL A N 1
ATOM 1663 C CA . VAL A 1 212 ? 3.125 -30.891 11.141 1 95.19 212 VAL A CA 1
ATOM 1664 C C . VAL A 1 212 ? 1.691 -30.547 10.742 1 95.19 212 VAL A C 1
ATOM 1666 O O . VAL A 1 212 ? 0.933 -29.984 11.539 1 95.19 212 VAL A O 1
ATOM 1669 N N . PHE A 1 213 ? 1.26 -30.969 9.531 1 95.94 213 PHE A N 1
ATOM 1670 C CA . PHE A 1 213 ? -0.021 -30.562 8.969 1 95.94 213 PHE A CA 1
ATOM 1671 C C . PHE A 1 213 ? -1.015 -31.719 8.977 1 95.94 213 PHE A C 1
ATOM 1673 O O . PHE A 1 213 ? -2.074 -31.625 8.352 1 95.94 213 PHE A O 1
ATOM 1680 N N . GLU A 1 214 ? -0.808 -32.781 9.641 1 92.75 214 GLU A N 1
ATOM 1681 C CA . GLU A 1 214 ? -1.563 -34.031 9.547 1 92.75 214 GLU A CA 1
ATOM 1682 C C . GLU A 1 214 ? -3.021 -33.812 9.953 1 92.75 214 GLU A C 1
ATOM 1684 O O . GLU A 1 214 ? -3.92 -34.469 9.398 1 92.75 214 GLU A O 1
ATOM 1689 N N . ALA A 1 215 ? -3.291 -32.938 10.836 1 93.19 215 ALA A N 1
ATOM 1690 C CA . ALA A 1 215 ? -4.625 -32.781 11.406 1 93.19 215 ALA A CA 1
ATOM 1691 C C . ALA A 1 215 ? -5.535 -31.984 10.461 1 93.19 215 ALA A C 1
ATOM 1693 O O . ALA A 1 215 ? -6.754 -31.953 10.648 1 93.19 215 ALA A O 1
ATOM 1694 N N . PHE A 1 216 ? -5.008 -31.344 9.445 1 96.38 216 PHE A N 1
ATOM 1695 C CA . PHE A 1 216 ? -5.793 -30.516 8.531 1 96.38 216 PHE A CA 1
ATOM 1696 C C . PHE A 1 216 ? -6.383 -31.359 7.41 1 96.38 216 PHE A C 1
ATOM 1698 O O . PHE A 1 216 ? -5.809 -32.375 7.02 1 96.38 216 PHE A O 1
ATOM 1705 N N . ASP A 1 217 ? -7.488 -30.906 6.883 1 96.69 217 ASP A N 1
ATOM 1706 C CA . ASP A 1 217 ? -8.164 -31.609 5.797 1 96.69 217 ASP A CA 1
ATOM 1707 C C . ASP A 1 217 ? -7.645 -31.156 4.438 1 96.69 217 ASP A C 1
ATOM 1709 O O . ASP A 1 217 ? -7.746 -31.891 3.449 1 96.69 217 ASP A O 1
ATOM 1713 N N . TYR A 1 218 ? -7.137 -30 4.406 1 97.88 218 TYR A N 1
ATOM 1714 C CA . TYR A 1 218 ? -6.473 -29.453 3.229 1 97.88 218 TYR A CA 1
ATOM 1715 C C . TYR A 1 218 ? -5.441 -28.406 3.623 1 97.88 218 TYR A C 1
ATOM 1717 O O . TYR A 1 218 ? -5.695 -27.578 4.5 1 97.88 218 TYR A O 1
ATOM 1725 N N . VAL A 1 219 ? -4.281 -28.5 3.064 1 98.56 219 VAL A N 1
ATOM 1726 C CA . VAL A 1 219 ? -3.207 -27.547 3.297 1 98.56 219 VAL A CA 1
ATOM 1727 C C . VAL A 1 219 ? -2.807 -26.891 1.979 1 98.56 219 VAL A C 1
ATOM 1729 O O . VAL A 1 219 ? -2.18 -27.531 1.127 1 98.56 219 VAL A O 1
ATOM 1732 N N . ALA A 1 220 ? -3.195 -25.656 1.842 1 98.88 220 ALA A N 1
ATOM 1733 C CA . ALA A 1 220 ? -2.881 -24.859 0.66 1 98.88 220 ALA A CA 1
ATOM 1734 C C . ALA A 1 220 ? -1.539 -24.141 0.818 1 98.88 220 ALA A C 1
ATOM 1736 O O . ALA A 1 220 ? -1.41 -23.219 1.622 1 98.88 220 ALA A O 1
ATOM 1737 N N . LEU A 1 221 ? -0.583 -24.562 0.004 1 98.75 221 LEU A N 1
ATOM 1738 C CA . LEU A 1 221 ? 0.77 -24.047 0.153 1 98.75 221 LEU A CA 1
ATOM 1739 C C . LEU A 1 221 ? 1.121 -23.109 -1.002 1 98.75 221 LEU A C 1
ATOM 1741 O O . LEU A 1 221 ? 0.628 -23.281 -2.119 1 98.75 221 LEU A O 1
ATOM 1745 N N . GLY A 1 222 ? 1.908 -22.141 -0.685 1 98.38 222 GLY A N 1
ATOM 1746 C CA . GLY A 1 222 ? 2.711 -21.422 -1.659 1 98.38 222 GLY A CA 1
ATOM 1747 C C . GLY A 1 222 ? 4.203 -21.562 -1.427 1 98.38 222 GLY A C 1
ATOM 1748 O O . GLY A 1 222 ? 4.633 -22.359 -0.596 1 98.38 222 GLY A O 1
ATOM 1749 N N . HIS A 1 223 ? 5.082 -20.859 -2.248 1 97.44 223 HIS A N 1
ATOM 1750 C CA . HIS A 1 223 ? 6.531 -20.812 -2.078 1 97.44 223 HIS A CA 1
ATOM 1751 C C . HIS A 1 223 ? 7.242 -21.547 -3.217 1 97.44 223 HIS A C 1
ATOM 1753 O O . HIS A 1 223 ? 8.305 -21.109 -3.664 1 97.44 223 HIS A O 1
ATOM 1759 N N . ILE A 1 224 ? 6.621 -22.641 -3.574 1 96.94 224 ILE A N 1
ATOM 1760 C CA . ILE A 1 224 ? 7.176 -23.406 -4.688 1 96.94 224 ILE A CA 1
ATOM 1761 C C . ILE A 1 224 ? 6.355 -23.156 -5.949 1 96.94 224 ILE A C 1
ATOM 1763 O O . ILE A 1 224 ? 5.121 -23.141 -5.906 1 96.94 224 ILE A O 1
ATOM 1767 N N . HIS A 1 225 ? 7.027 -23.031 -7.082 1 98.19 225 HIS A N 1
ATOM 1768 C CA . HIS A 1 225 ? 6.367 -22.484 -8.266 1 98.19 225 HIS A CA 1
ATOM 1769 C C . HIS A 1 225 ? 5.793 -23.594 -9.141 1 98.19 225 HIS A C 1
ATOM 1771 O O . HIS A 1 225 ? 5.066 -23.312 -10.102 1 98.19 225 HIS A O 1
ATOM 1777 N N . ARG A 1 226 ? 6.086 -24.812 -8.875 1 97.56 226 ARG A N 1
ATOM 1778 C CA . ARG A 1 226 ? 5.5 -25.938 -9.602 1 97.56 226 ARG A CA 1
ATOM 1779 C C . ARG A 1 226 ? 4.277 -26.484 -8.867 1 97.56 226 ARG A C 1
ATOM 1781 O O . ARG A 1 226 ? 4.363 -26.859 -7.695 1 97.56 226 ARG A O 1
ATOM 1788 N N . PRO A 1 227 ? 3.188 -26.531 -9.562 1 98.19 227 PRO A N 1
ATOM 1789 C CA . PRO A 1 227 ? 2.053 -27.188 -8.922 1 98.19 227 PRO A CA 1
ATOM 1790 C C . PRO A 1 227 ? 2.328 -28.672 -8.617 1 98.19 227 PRO A C 1
ATOM 1792 O O . PRO A 1 227 ? 2.713 -29.422 -9.516 1 98.19 227 PRO A O 1
ATOM 1795 N N . GLN A 1 228 ? 2.199 -29.031 -7.359 1 97.88 228 GLN A N 1
ATOM 1796 C CA . GLN A 1 228 ? 2.506 -30.406 -6.969 1 97.88 228 GLN A CA 1
ATOM 1797 C C . GLN A 1 228 ? 2.02 -30.703 -5.551 1 97.88 228 GLN A C 1
ATOM 1799 O O . GLN A 1 228 ? 1.843 -29.781 -4.75 1 97.88 228 GLN A O 1
ATOM 1804 N N . LYS A 1 229 ? 1.75 -31.953 -5.262 1 98 229 LYS A N 1
ATOM 1805 C CA . LYS A 1 229 ? 1.511 -32.375 -3.887 1 98 229 LYS A CA 1
ATOM 1806 C C . LYS A 1 229 ? 2.822 -32.688 -3.17 1 98 229 LYS A C 1
ATOM 1808 O O . LYS A 1 229 ? 3.848 -32.906 -3.812 1 98 229 LYS A O 1
ATOM 1813 N N . ILE A 1 230 ? 2.814 -32.719 -1.913 1 97.06 230 ILE A N 1
ATOM 1814 C CA . ILE A 1 230 ? 3.945 -33.125 -1.097 1 97.06 230 ILE A CA 1
ATOM 1815 C C . ILE A 1 230 ? 3.457 -34.094 0.005 1 97.06 230 ILE A C 1
ATOM 1817 O O . ILE A 1 230 ? 2.641 -33.688 0.843 1 97.06 230 ILE A O 1
ATOM 1821 N N . GLY A 1 231 ? 3.896 -35.312 -0.045 1 95.44 231 GLY A N 1
ATOM 1822 C CA . GLY A 1 231 ? 3.428 -36.312 0.89 1 95.44 231 GLY A CA 1
ATOM 1823 C C . GLY A 1 231 ? 2.01 -36.781 0.611 1 95.44 231 GLY A C 1
ATOM 1824 O O . GLY A 1 231 ? 1.796 -37.719 -0.134 1 95.44 231 GLY A O 1
ATOM 1825 N N . ASP A 1 232 ? 1.086 -36.094 1.152 1 95.38 232 ASP A N 1
ATOM 1826 C CA . ASP A 1 232 ? -0.334 -36.438 1.042 1 95.38 232 ASP A CA 1
ATOM 1827 C C . ASP A 1 232 ? -1.011 -35.562 -0.016 1 95.38 232 ASP A C 1
ATOM 1829 O O . ASP A 1 232 ? -0.596 -34.438 -0.253 1 95.38 232 ASP A O 1
ATOM 1833 N N . VAL A 1 233 ? -2.074 -36.031 -0.662 1 95.88 233 VAL A N 1
ATOM 1834 C CA . VAL A 1 233 ? -2.803 -35.344 -1.714 1 95.88 233 VAL A CA 1
ATOM 1835 C C . VAL A 1 233 ? -3.42 -34.062 -1.149 1 95.88 233 VAL A C 1
ATOM 1837 O O . VAL A 1 233 ? -3.695 -33.125 -1.893 1 95.88 233 VAL A O 1
ATOM 1840 N N . LYS A 1 234 ? -3.619 -34 0.176 1 97.69 234 LYS A N 1
ATOM 1841 C CA . LYS A 1 234 ? -4.281 -32.875 0.796 1 97.69 234 LYS A CA 1
ATOM 1842 C C . LYS A 1 234 ? -3.293 -31.734 1.054 1 97.69 234 LYS A C 1
ATOM 1844 O O . LYS A 1 234 ? -3.689 -30.625 1.447 1 97.69 234 LYS A O 1
ATOM 1849 N N . ILE A 1 235 ? -1.983 -31.969 0.92 1 98.56 235 ILE A N 1
ATOM 1850 C CA . ILE A 1 235 ? -0.947 -30.953 1.085 1 98.56 235 ILE A CA 1
ATOM 1851 C C . ILE A 1 235 ? -0.342 -30.609 -0.273 1 98.56 235 ILE A C 1
ATOM 1853 O O . ILE A 1 235 ? 0.359 -31.438 -0.874 1 98.56 235 ILE A O 1
ATOM 1857 N N . ARG A 1 236 ? -0.575 -29.328 -0.747 1 98.56 236 ARG A N 1
ATOM 1858 C CA . ARG A 1 236 ? -0.256 -29.078 -2.146 1 98.56 236 ARG A CA 1
ATOM 1859 C C . ARG A 1 236 ? 0.27 -27.656 -2.334 1 98.56 236 ARG A C 1
ATOM 1861 O O . ARG A 1 236 ? -0.226 -26.719 -1.707 1 98.56 236 ARG A O 1
ATOM 1868 N N . TYR A 1 237 ? 1.216 -27.594 -3.199 1 98.5 237 TYR A N 1
ATOM 1869 C CA . TYR A 1 237 ? 1.597 -26.297 -3.75 1 98.5 237 TYR A CA 1
ATOM 1870 C C . TYR A 1 237 ? 0.739 -25.953 -4.961 1 98.5 237 TYR A C 1
ATOM 1872 O O . TYR A 1 237 ? 0.574 -26.766 -5.871 1 98.5 237 TYR A O 1
ATOM 1880 N N . ALA A 1 238 ? 0.233 -24.719 -4.941 1 98.62 238 ALA A N 1
ATOM 1881 C CA . ALA A 1 238 ? -0.532 -24.266 -6.094 1 98.62 238 ALA A CA 1
ATOM 1882 C C . ALA A 1 238 ? 0.379 -24.016 -7.293 1 98.62 238 ALA A C 1
ATOM 1884 O O . ALA A 1 238 ? -0.045 -24.156 -8.445 1 98.62 238 ALA A O 1
ATOM 1885 N N . GLY A 1 239 ? 1.661 -23.641 -6.961 1 98.31 239 GLY A N 1
ATOM 1886 C CA . GLY A 1 239 ? 2.545 -23.156 -8.008 1 98.31 239 GLY A CA 1
ATOM 1887 C C . GLY A 1 239 ? 2.26 -21.734 -8.414 1 98.31 239 GLY A C 1
ATOM 1888 O O . GLY A 1 239 ? 1.242 -21.156 -8.016 1 98.31 239 GLY A O 1
ATOM 1889 N N . SER A 1 240 ? 3.16 -21.188 -9.219 1 98.62 240 SER A N 1
ATOM 1890 C CA . SER A 1 240 ? 2.918 -19.875 -9.773 1 98.62 240 SER A CA 1
ATOM 1891 C C . SER A 1 240 ? 2.002 -19.938 -10.992 1 98.62 240 SER A C 1
ATOM 1893 O O . SER A 1 240 ? 2.004 -20.938 -11.719 1 98.62 240 SER A O 1
ATOM 1895 N N . PRO A 1 241 ? 1.223 -18.891 -11.211 1 98.38 241 PRO A N 1
ATOM 1896 C CA . PRO A 1 241 ? 0.308 -18.922 -12.359 1 98.38 241 PRO A CA 1
ATOM 1897 C C . PRO A 1 241 ? 1.021 -18.703 -13.688 1 98.38 241 PRO A C 1
ATOM 1899 O O . PRO A 1 241 ? 0.493 -19.078 -14.742 1 98.38 241 PRO A O 1
ATOM 1902 N N . LEU A 1 242 ? 2.197 -18.109 -13.625 1 98.25 242 LEU A N 1
ATOM 1903 C CA . LEU A 1 242 ? 3.027 -17.891 -14.805 1 98.25 242 LEU A CA 1
ATOM 1904 C C . LEU A 1 242 ? 4.391 -18.547 -14.641 1 98.25 242 LEU A C 1
ATOM 1906 O O . LEU A 1 242 ? 4.793 -18.875 -13.523 1 98.25 242 LEU A O 1
ATOM 1910 N N . LYS A 1 243 ? 4.969 -18.781 -15.812 1 98.12 243 LYS A N 1
ATOM 1911 C CA . LYS A 1 243 ? 6.352 -19.234 -15.805 1 98.12 243 LYS A CA 1
ATOM 1912 C C . LYS A 1 243 ? 7.316 -18.078 -15.578 1 98.12 243 LYS A C 1
ATOM 1914 O O . LYS A 1 243 ? 7.312 -17.094 -16.328 1 98.12 243 LYS A O 1
ATOM 1919 N N . TYR A 1 244 ? 8.125 -18.219 -14.508 1 97.62 244 TYR A N 1
ATOM 1920 C CA . TYR A 1 244 ? 8.961 -17.094 -14.133 1 97.62 244 TYR A CA 1
ATOM 1921 C C . TYR A 1 244 ? 10.438 -17.391 -14.406 1 97.62 244 TYR A C 1
ATOM 1923 O O . TYR A 1 244 ? 11.312 -16.594 -14.047 1 97.62 244 TYR A O 1
ATOM 1931 N N . SER A 1 245 ? 10.75 -18.5 -14.984 1 96.38 245 SER A N 1
ATOM 1932 C CA . SER A 1 245 ? 12.062 -18.875 -15.484 1 96.38 245 SER A CA 1
ATOM 1933 C C . SER A 1 245 ? 11.953 -19.891 -16.625 1 96.38 245 SER A C 1
ATOM 1935 O O . SER A 1 245 ? 10.922 -20.547 -16.781 1 96.38 245 SER A O 1
ATOM 1937 N N . PHE A 1 246 ? 13.039 -20.031 -17.359 1 95.88 246 PHE A N 1
ATOM 1938 C CA . PHE A 1 246 ? 13.016 -20.953 -18.484 1 95.88 246 PHE A CA 1
ATOM 1939 C C . PHE A 1 246 ? 13.109 -22.391 -18.016 1 95.88 246 PHE A C 1
ATOM 1941 O O . PHE A 1 246 ? 12.844 -23.328 -18.781 1 95.88 246 PHE A O 1
ATOM 1948 N N . SER A 1 247 ? 13.461 -22.594 -16.75 1 96 247 SER A N 1
ATOM 1949 C CA . SER A 1 247 ? 13.438 -23.938 -16.203 1 96 247 SER A CA 1
ATOM 1950 C C . SER A 1 247 ? 12.008 -24.453 -16.078 1 96 247 SER A C 1
ATOM 1952 O O . SER A 1 247 ? 11.789 -25.656 -15.898 1 96 247 SER A O 1
ATOM 1954 N N . GLU A 1 248 ? 11.016 -23.578 -16.266 1 97.44 248 GLU A N 1
ATOM 1955 C CA . GLU A 1 248 ? 9.609 -23.922 -16.094 1 97.44 248 GLU A CA 1
ATOM 1956 C C . GLU A 1 248 ? 8.922 -24.109 -17.453 1 97.44 248 GLU A C 1
ATOM 1958 O O . GLU A 1 248 ? 7.715 -24.344 -17.516 1 97.44 248 GLU A O 1
ATOM 1963 N N . TRP A 1 249 ? 9.68 -24.094 -18.547 1 96.12 249 TRP A N 1
ATOM 1964 C CA . TRP A 1 249 ? 9.07 -23.938 -19.859 1 96.12 249 TRP A CA 1
ATOM 1965 C C . TRP A 1 249 ? 8.227 -25.156 -20.219 1 96.12 249 TRP A C 1
ATOM 1967 O O . TRP A 1 249 ? 7.281 -25.062 -21 1 96.12 249 TRP A O 1
ATOM 1977 N N . LYS A 1 250 ? 8.43 -26.281 -19.5 1 96.38 250 LYS A N 1
ATOM 1978 C CA . LYS A 1 250 ? 7.672 -27.5 -19.812 1 96.38 250 LYS A CA 1
ATOM 1979 C C . LYS A 1 250 ? 6.504 -27.672 -18.844 1 96.38 250 LYS A C 1
ATOM 1981 O O . LYS A 1 250 ? 5.723 -28.625 -18.969 1 96.38 250 LYS A O 1
ATOM 1986 N N . GLN A 1 251 ? 6.418 -26.797 -17.906 1 96.75 251 GLN A N 1
ATOM 1987 C CA . GLN A 1 251 ? 5.371 -26.922 -16.891 1 96.75 251 GLN A CA 1
ATOM 1988 C C . GLN A 1 251 ? 4.035 -26.391 -17.422 1 96.75 251 GLN A C 1
ATOM 1990 O O . GLN A 1 251 ? 4.004 -25.484 -18.25 1 96.75 251 GLN A O 1
ATOM 1995 N N . THR A 1 252 ? 2.973 -26.984 -16.953 1 97.19 252 THR A N 1
ATOM 1996 C CA . THR A 1 252 ? 1.629 -26.438 -17.125 1 97.19 252 THR A CA 1
ATOM 1997 C C . THR A 1 252 ? 1.142 -25.781 -15.844 1 97.19 252 THR A C 1
ATOM 1999 O O . THR A 1 252 ? 0.922 -26.453 -14.836 1 97.19 252 THR A O 1
ATOM 2002 N N . LYS A 1 253 ? 1.026 -24.562 -15.938 1 98.44 253 LYS A N 1
ATOM 2003 C CA . LYS A 1 253 ? 0.533 -23.828 -14.789 1 98.44 253 LYS A CA 1
ATOM 2004 C C . LYS A 1 253 ? -0.983 -23.938 -14.664 1 98.44 253 LYS A C 1
ATOM 2006 O O . LYS A 1 253 ? -1.676 -24.156 -15.656 1 98.44 253 LYS A O 1
ATOM 2011 N N . SER A 1 254 ? -1.456 -23.797 -13.438 1 98.69 254 SER A N 1
ATOM 2012 C CA . SER A 1 254 ? -2.875 -24.062 -13.227 1 98.69 254 SER A CA 1
ATOM 2013 C C . SER A 1 254 ? -3.393 -23.391 -11.969 1 98.69 254 SER A C 1
ATOM 2015 O O . SER A 1 254 ? -2.605 -22.891 -11.156 1 98.69 254 SER A O 1
ATOM 2017 N N . VAL A 1 255 ? -4.695 -23.297 -11.906 1 98.81 255 VAL A N 1
ATOM 2018 C CA . VAL A 1 255 ? -5.414 -23.047 -10.664 1 98.81 255 VAL A CA 1
ATOM 2019 C C . VAL A 1 255 ? -5.883 -24.359 -10.055 1 98.81 255 VAL A C 1
ATOM 2021 O O . VAL A 1 255 ? -6.496 -25.188 -10.734 1 98.81 255 VAL A O 1
ATOM 2024 N N . THR A 1 256 ? -5.547 -24.562 -8.836 1 98.81 256 THR A N 1
ATOM 2025 C CA . THR A 1 256 ? -6.008 -25.781 -8.164 1 98.81 256 THR A CA 1
ATOM 2026 C C . THR A 1 256 ? -7.406 -25.578 -7.59 1 98.81 256 THR A C 1
ATOM 2028 O O . THR A 1 256 ? -7.668 -24.578 -6.914 1 98.81 256 THR A O 1
ATOM 2031 N N . VAL A 1 257 ? -8.281 -26.484 -7.883 1 98.62 257 VAL A N 1
ATOM 2032 C CA . VAL A 1 257 ? -9.625 -26.484 -7.316 1 98.62 257 VAL A CA 1
ATOM 2033 C C . VAL A 1 257 ? -9.727 -27.547 -6.227 1 98.62 257 VAL A C 1
ATOM 2035 O O . VAL A 1 257 ? -9.5 -28.734 -6.48 1 98.62 257 VAL A O 1
ATOM 2038 N N . ALA A 1 258 ? -9.992 -27.109 -5.039 1 98.31 258 ALA A N 1
ATOM 2039 C CA . ALA A 1 258 ? -10.188 -28.016 -3.908 1 98.31 258 ALA A CA 1
ATOM 2040 C C . ALA A 1 258 ? -11.625 -27.953 -3.404 1 98.31 258 ALA A C 1
ATOM 2042 O O . ALA A 1 258 ? -12.125 -26.891 -3.045 1 98.31 258 ALA A O 1
ATOM 2043 N N . GLU A 1 259 ? -12.234 -29.094 -3.338 1 97.12 259 GLU A N 1
ATOM 2044 C CA . GLU A 1 259 ? -13.609 -29.188 -2.854 1 97.12 259 GLU A CA 1
ATOM 2045 C C . GLU A 1 259 ? -13.695 -30.094 -1.629 1 97.12 259 GLU A C 1
ATOM 2047 O O . GLU A 1 259 ? -13.258 -31.25 -1.672 1 97.12 259 GLU A O 1
ATOM 2052 N N . LEU A 1 260 ? -14.25 -29.484 -0.625 1 95.88 260 LEU A N 1
ATOM 2053 C CA . LEU A 1 260 ? -14.383 -30.25 0.613 1 95.88 260 LEU A CA 1
ATOM 2054 C C . LEU A 1 260 ? -15.828 -30.672 0.839 1 95.88 260 LEU A C 1
ATOM 2056 O O . LEU A 1 260 ? -16.734 -29.828 0.835 1 95.88 260 LEU A O 1
ATOM 2060 N N . GLY A 1 261 ? -16.062 -31.969 0.929 1 93.94 261 GLY A N 1
ATOM 2061 C CA . GLY A 1 261 ? -17.344 -32.469 1.375 1 93.94 261 GLY A CA 1
ATOM 2062 C C . GLY A 1 261 ? -17.438 -32.656 2.881 1 93.94 261 GLY A C 1
ATOM 2063 O O . GLY A 1 261 ? -17.078 -31.734 3.633 1 93.94 261 GLY A O 1
ATOM 2064 N N . ASP A 1 262 ? -17.938 -33.781 3.279 1 92.12 262 ASP A N 1
ATOM 2065 C CA . ASP A 1 262 ? -17.922 -34.094 4.703 1 92.12 262 ASP A CA 1
ATOM 2066 C C . ASP A 1 262 ? -16.5 -34.344 5.199 1 92.12 262 ASP A C 1
ATOM 2068 O O . ASP A 1 262 ? -15.555 -34.375 4.402 1 92.12 262 ASP A O 1
ATOM 2072 N N . LYS A 1 263 ? -16.422 -34.406 6.512 1 92.81 263 LYS A N 1
ATOM 2073 C CA . LYS A 1 263 ? -15.109 -34.625 7.094 1 92.81 263 LYS A CA 1
ATOM 2074 C C . LYS A 1 263 ? -14.406 -35.781 6.426 1 92.81 263 LYS A C 1
ATOM 2076 O O . LYS A 1 263 ? -14.977 -36.875 6.316 1 92.81 263 LYS A O 1
ATOM 2081 N N . GLY A 1 264 ? -13.266 -35.5 5.887 1 89.88 264 GLY A N 1
ATOM 2082 C CA . GLY A 1 264 ? -12.477 -36.562 5.277 1 89.88 264 GLY A CA 1
ATOM 2083 C C . GLY A 1 264 ? -12.688 -36.688 3.779 1 89.88 264 GLY A C 1
ATOM 2084 O O . GLY A 1 264 ? -12 -37.438 3.107 1 89.88 264 GLY A O 1
ATOM 2085 N N . THR A 1 265 ? -13.555 -35.906 3.195 1 94.5 265 THR A N 1
ATOM 2086 C CA . THR A 1 265 ? -13.828 -35.969 1.764 1 94.5 265 THR A CA 1
ATOM 2087 C C . THR A 1 265 ? -13.242 -34.75 1.053 1 94.5 265 THR A C 1
ATOM 2089 O O . THR A 1 265 ? -13.633 -33.625 1.326 1 94.5 265 THR A O 1
ATOM 2092 N N . LEU A 1 266 ? -12.281 -35.031 0.171 1 96.5 266 LEU A N 1
ATOM 2093 C CA . LEU A 1 266 ? -11.586 -33.969 -0.575 1 96.5 266 LEU A CA 1
ATOM 2094 C C . LEU A 1 266 ? -11.453 -34.375 -2.047 1 96.5 266 LEU A C 1
ATOM 2096 O O . LEU A 1 266 ? -11.102 -35.5 -2.371 1 96.5 266 LEU A O 1
ATOM 2100 N N . SER A 1 267 ? -11.844 -33.5 -2.834 1 96.88 267 SER A N 1
ATOM 2101 C CA . SER A 1 267 ? -11.578 -33.625 -4.266 1 96.88 267 SER A CA 1
ATOM 2102 C C . SER A 1 267 ? -10.688 -32.469 -4.754 1 96.88 267 SER A C 1
ATOM 2104 O O . SER A 1 267 ? -10.914 -31.312 -4.426 1 96.88 267 SER A O 1
ATOM 2106 N N . VAL A 1 268 ? -9.664 -32.844 -5.504 1 97.94 268 VAL A N 1
ATOM 2107 C CA . VAL A 1 268 ? -8.727 -31.859 -6.016 1 97.94 268 VAL A CA 1
ATOM 2108 C C . VAL A 1 268 ? -8.57 -32.031 -7.523 1 97.94 268 VAL A C 1
ATOM 2110 O O . VAL A 1 268 ? -8.422 -33.156 -8.016 1 97.94 268 VAL A O 1
ATOM 2113 N N . ARG A 1 269 ? -8.617 -30.984 -8.227 1 97.75 269 ARG A N 1
ATOM 2114 C CA . ARG A 1 269 ? -8.312 -30.984 -9.648 1 97.75 269 ARG A CA 1
ATOM 2115 C C . ARG A 1 269 ? -7.645 -29.688 -10.07 1 97.75 269 ARG A C 1
ATOM 2117 O O . ARG A 1 269 ? -7.648 -28.703 -9.32 1 97.75 269 ARG A O 1
ATOM 2124 N N . LYS A 1 270 ? -7.094 -29.734 -11.258 1 98.19 270 LYS A N 1
ATOM 2125 C CA . LYS A 1 270 ? -6.383 -28.562 -11.773 1 98.19 270 LYS A CA 1
ATOM 2126 C C . LYS A 1 270 ? -7.082 -27.984 -13 1 98.19 270 LYS A C 1
ATOM 2128 O O . LYS A 1 270 ? -7.57 -28.734 -13.852 1 98.19 270 LYS A O 1
ATOM 2133 N N . LEU A 1 271 ? -7.172 -26.703 -13 1 98.69 271 LEU A N 1
ATOM 2134 C CA . LEU A 1 271 ? -7.59 -25.969 -14.188 1 98.69 271 LEU A CA 1
ATOM 2135 C C . LEU A 1 271 ? -6.395 -25.328 -14.883 1 98.69 271 LEU A C 1
ATOM 2137 O O . LEU A 1 271 ? -5.809 -24.375 -14.359 1 98.69 271 LEU A O 1
ATOM 2141 N N . PRO A 1 272 ? -6.066 -25.797 -16.031 1 98.62 272 PRO A N 1
ATOM 2142 C CA . PRO A 1 272 ? -4.871 -25.281 -16.703 1 98.62 272 PRO A CA 1
ATOM 2143 C C . PRO A 1 272 ? -5.008 -23.812 -17.109 1 98.62 272 PRO A C 1
ATOM 2145 O O . PRO A 1 272 ? -6.09 -23.375 -17.5 1 98.62 272 PRO A O 1
ATOM 2148 N N . LEU A 1 273 ? -3.957 -23.094 -16.969 1 98.56 273 LEU A N 1
ATOM 2149 C CA . LEU A 1 273 ? -3.869 -21.703 -17.406 1 98.56 273 LEU A CA 1
ATOM 2150 C C . LEU A 1 273 ? -3.139 -21.609 -18.75 1 98.56 273 LEU A C 1
ATOM 2152 O O . LEU A 1 273 ? -2.17 -22.344 -18.984 1 98.56 273 LEU A O 1
ATOM 2156 N N . LYS A 1 274 ? -3.625 -20.734 -19.578 1 97.19 274 LYS A N 1
ATOM 2157 C CA . LYS A 1 274 ? -3.02 -20.5 -20.891 1 97.19 274 LYS A CA 1
ATOM 2158 C C . LYS A 1 274 ? -2.408 -19.109 -20.969 1 97.19 274 LYS A C 1
ATOM 2160 O O . LYS A 1 274 ? -3.127 -18.125 -21.125 1 97.19 274 LYS A O 1
ATOM 2165 N N . PRO A 1 275 ? -1.146 -19.062 -20.984 1 97.12 275 PRO A N 1
ATOM 2166 C CA . PRO A 1 275 ? -0.529 -17.734 -21.094 1 97.12 275 PRO A CA 1
ATOM 2167 C C . PRO A 1 275 ? -0.71 -17.109 -22.484 1 97.12 275 PRO A C 1
ATOM 2169 O O . PRO A 1 275 ? -0.807 -17.828 -23.484 1 97.12 275 PRO A O 1
ATOM 2172 N N . LYS A 1 276 ? -0.748 -15.781 -22.516 1 96.75 276 LYS A N 1
ATOM 2173 C CA . LYS A 1 276 ? -0.842 -15.039 -23.766 1 96.75 276 LYS A CA 1
ATOM 2174 C C . LYS A 1 276 ? 0.411 -15.242 -24.625 1 96.75 276 LYS A C 1
ATOM 2176 O O . LYS A 1 276 ? 0.322 -15.406 -25.844 1 96.75 276 LYS A O 1
ATOM 2181 N N . THR A 1 277 ? 1.54 -15.219 -23.953 1 97.69 277 THR A N 1
ATOM 2182 C CA . THR A 1 277 ? 2.83 -15.445 -24.594 1 97.69 277 THR A CA 1
ATOM 2183 C C . THR A 1 277 ? 3.439 -16.766 -24.125 1 97.69 277 THR A C 1
ATOM 2185 O O . THR A 1 277 ? 3.572 -17 -22.922 1 97.69 277 THR A O 1
ATOM 2188 N N . GLY A 1 278 ? 3.805 -17.594 -25.094 1 97.44 278 GLY A N 1
ATOM 2189 C CA . GLY A 1 278 ? 4.422 -18.859 -24.75 1 97.44 278 GLY A CA 1
ATOM 2190 C C . GLY A 1 278 ? 5.867 -18.719 -24.312 1 97.44 278 GLY A C 1
ATOM 2191 O O . GLY A 1 278 ? 6.449 -17.641 -24.406 1 97.44 278 GLY A O 1
ATOM 2192 N N . MET A 1 279 ? 6.398 -19.797 -23.75 1 97.88 279 MET A N 1
ATOM 2193 C CA . MET A 1 279 ? 7.801 -19.891 -23.359 1 97.88 279 MET A CA 1
ATOM 2194 C C . MET A 1 279 ? 8.43 -21.172 -23.891 1 97.88 279 MET A C 1
ATOM 2196 O O . MET A 1 279 ? 7.805 -22.234 -23.859 1 97.88 279 MET A O 1
ATOM 2200 N N . ALA A 1 280 ? 9.656 -20.984 -24.453 1 97.94 280 ALA A N 1
ATOM 2201 C CA . ALA A 1 280 ? 10.32 -22.188 -24.984 1 97.94 280 ALA A CA 1
ATOM 2202 C C . ALA A 1 280 ? 11.836 -22.047 -24.922 1 97.94 280 ALA A C 1
ATOM 2204 O O . ALA A 1 280 ? 12.359 -20.922 -24.859 1 97.94 280 ALA A O 1
ATOM 2205 N N . VAL A 1 281 ? 12.398 -23.188 -24.922 1 97.56 281 VAL A N 1
ATOM 2206 C CA . VAL A 1 281 ? 13.852 -23.281 -25.062 1 97.56 281 VAL A CA 1
ATOM 2207 C C . VAL A 1 281 ? 14.195 -24 -26.359 1 97.56 281 VAL A C 1
ATOM 2209 O O . VAL A 1 281 ? 13.742 -25.125 -26.609 1 97.56 281 VAL A O 1
ATOM 2212 N N . LEU A 1 282 ? 14.992 -23.281 -27.203 1 97.69 282 LEU A N 1
ATOM 2213 C CA . LEU A 1 282 ? 15.414 -23.844 -28.484 1 97.69 282 LEU A CA 1
ATOM 2214 C C . LEU A 1 282 ? 16.906 -24.172 -28.469 1 97.69 282 LEU A C 1
ATOM 2216 O O . LEU A 1 282 ? 17.719 -23.328 -28.062 1 97.69 282 LEU A O 1
ATOM 2220 N N . LYS A 1 283 ? 17.203 -25.297 -28.797 1 96.25 283 LYS A N 1
ATOM 2221 C CA . LYS A 1 283 ? 18.594 -25.734 -28.875 1 96.25 283 LYS A CA 1
ATOM 2222 C C . LYS A 1 283 ? 18.859 -26.438 -30.203 1 96.25 283 LYS A C 1
ATOM 2224 O O . LYS A 1 283 ? 18.375 -27.547 -30.438 1 96.25 283 LYS A O 1
ATOM 2229 N N . ASP A 1 284 ? 19.609 -25.766 -31.031 1 97 284 ASP A N 1
ATOM 2230 C CA . ASP A 1 284 ? 19.906 -26.328 -32.344 1 97 284 ASP A CA 1
ATOM 2231 C C . ASP A 1 284 ? 21.031 -25.547 -33.031 1 97 284 ASP A C 1
ATOM 2233 O O . ASP A 1 284 ? 21.578 -24.609 -32.469 1 97 284 ASP A O 1
ATOM 2237 N N . THR A 1 285 ? 21.406 -26 -34.25 1 95.12 285 THR A N 1
ATOM 2238 C CA . THR A 1 285 ? 22.375 -25.266 -35.062 1 95.12 285 THR A CA 1
ATOM 2239 C C . THR A 1 285 ? 21.734 -23.984 -35.625 1 95.12 285 THR A C 1
ATOM 2241 O O . THR A 1 285 ? 20.516 -23.891 -35.719 1 95.12 285 THR A O 1
ATOM 2244 N N . MET A 1 286 ? 22.625 -23.078 -36 1 94.75 286 MET A N 1
ATOM 2245 C CA . MET A 1 286 ? 22.141 -21.828 -36.625 1 94.75 286 MET A CA 1
ATOM 2246 C C . MET A 1 286 ? 21.297 -22.109 -37.844 1 94.75 286 MET A C 1
ATOM 2248 O O . MET A 1 286 ? 20.234 -21.516 -38 1 94.75 286 MET A O 1
ATOM 2252 N N . GLU A 1 287 ? 21.734 -23.047 -38.594 1 94.88 287 GLU A N 1
ATOM 2253 C CA . GLU A 1 287 ? 21.016 -23.406 -39.812 1 94.88 287 GLU A CA 1
ATOM 2254 C C . GLU A 1 287 ? 19.609 -23.891 -39.5 1 94.88 287 GLU A C 1
ATOM 2256 O O . GLU A 1 287 ? 18.641 -23.484 -40.156 1 94.88 287 GLU A O 1
ATOM 2261 N N . ALA A 1 288 ? 19.5 -24.703 -38.531 1 96.69 288 ALA A N 1
ATOM 2262 C CA . ALA A 1 288 ? 18.203 -25.25 -38.156 1 96.69 288 ALA A CA 1
ATOM 2263 C C . ALA A 1 288 ? 17.297 -24.172 -37.562 1 96.69 288 ALA A C 1
ATOM 2265 O O . ALA A 1 288 ? 16.109 -24.094 -37.875 1 96.69 288 ALA A O 1
ATOM 2266 N N . LEU A 1 289 ? 17.828 -23.297 -36.75 1 96.94 289 LEU A N 1
ATOM 2267 C CA . LEU A 1 289 ? 17.078 -22.266 -36.062 1 96.94 289 LEU A CA 1
ATOM 2268 C C . LEU A 1 289 ? 16.484 -21.25 -37.031 1 96.94 289 LEU A C 1
ATOM 2270 O O . LEU A 1 289 ? 15.383 -20.734 -36.812 1 96.94 289 LEU A O 1
ATOM 2274 N N . VAL A 1 290 ? 17.203 -21.047 -38.094 1 94.62 290 VAL A N 1
ATOM 2275 C CA . VAL A 1 290 ? 16.734 -20.031 -39.031 1 94.62 290 VAL A CA 1
ATOM 2276 C C . VAL A 1 290 ? 15.812 -20.672 -40.094 1 94.62 290 VAL A C 1
ATOM 2278 O O . VAL A 1 290 ? 15.164 -19.969 -40.875 1 94.62 290 VAL A O 1
ATOM 2281 N N . SER A 1 291 ? 15.711 -21.969 -40.031 1 94.88 291 SER A N 1
ATOM 2282 C CA . SER A 1 291 ? 14.867 -22.688 -41 1 94.88 291 SER A CA 1
ATOM 2283 C C . SER A 1 291 ? 13.398 -22.609 -40.594 1 94.88 291 SER A C 1
ATOM 2285 O O . SER A 1 291 ? 13.047 -21.922 -39.625 1 94.88 291 SER A O 1
ATOM 2287 N N . ASP A 1 292 ? 12.531 -23.359 -41.312 1 95.31 292 ASP A N 1
ATOM 2288 C CA . ASP A 1 292 ? 11.094 -23.359 -41.062 1 95.31 292 ASP A CA 1
ATOM 2289 C C . ASP A 1 292 ? 10.742 -24.266 -39.875 1 95.31 292 ASP A C 1
ATOM 2291 O O . ASP A 1 292 ? 9.625 -24.203 -39.344 1 95.31 292 ASP A O 1
ATOM 2295 N N . LYS A 1 293 ? 11.734 -24.938 -39.469 1 96.19 293 LYS A N 1
ATOM 2296 C CA . LYS A 1 293 ? 11.523 -25.875 -38.344 1 96.19 293 LYS A CA 1
ATOM 2297 C C . LYS A 1 293 ? 11.016 -25.156 -37.094 1 96.19 293 LYS A C 1
ATOM 2299 O O . LYS A 1 293 ? 10.195 -25.688 -36.344 1 96.19 293 LYS A O 1
ATOM 2304 N N . TYR A 1 294 ? 11.461 -23.906 -36.938 1 97.5 294 TYR A N 1
ATOM 2305 C CA . TYR A 1 294 ? 11.133 -23.172 -35.719 1 97.5 294 TYR A CA 1
ATOM 2306 C C . TYR A 1 294 ? 10.305 -21.938 -36.031 1 97.5 294 TYR A C 1
ATOM 2308 O O . TYR A 1 294 ? 10.297 -20.969 -35.25 1 97.5 294 TYR A O 1
ATOM 2316 N N . GLU A 1 295 ? 9.586 -21.984 -37.094 1 96.62 295 GLU A N 1
ATOM 2317 C CA . GLU A 1 295 ? 8.805 -20.844 -37.562 1 96.62 295 GLU A CA 1
ATOM 2318 C C . GLU A 1 295 ? 7.723 -20.469 -36.531 1 96.62 295 GLU A C 1
ATOM 2320 O O . GLU A 1 295 ? 7.438 -19.297 -36.344 1 96.62 295 GLU A O 1
ATOM 2325 N N . LYS A 1 296 ? 7.215 -21.453 -35.906 1 96.12 296 LYS A N 1
ATOM 2326 C CA . LYS A 1 296 ? 6.125 -21.234 -34.969 1 96.12 296 LYS A CA 1
ATOM 2327 C C . LYS A 1 296 ? 6.566 -20.359 -33.812 1 96.12 296 LYS A C 1
ATOM 2329 O O . LYS A 1 296 ? 5.746 -19.688 -33.188 1 96.12 296 LYS A O 1
ATOM 2334 N N . TYR A 1 297 ? 7.832 -20.266 -33.562 1 97.75 297 TYR A N 1
ATOM 2335 C CA . TYR A 1 297 ? 8.344 -19.578 -32.375 1 97.75 297 TYR A CA 1
ATOM 2336 C C . TYR A 1 297 ? 8.75 -18.156 -32.719 1 97.75 297 TYR A C 1
ATOM 2338 O O . TYR A 1 297 ? 9.211 -17.406 -31.828 1 97.75 297 TYR A O 1
ATOM 2346 N N . ARG A 1 298 ? 8.578 -17.719 -33.906 1 96.88 298 ARG A N 1
ATOM 2347 C CA . ARG A 1 298 ? 9.047 -16.406 -34.344 1 96.88 298 ARG A CA 1
ATOM 2348 C C . ARG A 1 298 ? 8.203 -15.297 -33.719 1 96.88 298 ARG A C 1
ATOM 2350 O O . ARG A 1 298 ? 8.672 -14.172 -33.531 1 96.88 298 ARG A O 1
ATOM 2357 N N . GLU A 1 299 ? 6.961 -15.68 -33.375 1 95.88 299 GLU A N 1
ATOM 2358 C CA . GLU A 1 299 ? 6.07 -14.719 -32.719 1 95.88 299 GLU A CA 1
ATOM 2359 C C . GLU A 1 299 ? 5.328 -15.352 -31.547 1 95.88 299 GLU A C 1
ATOM 2361 O O . GLU A 1 299 ? 5.031 -16.547 -31.562 1 95.88 299 GLU A O 1
ATOM 2366 N N . GLY A 1 300 ? 5.164 -14.523 -30.5 1 96.88 300 GLY A N 1
ATOM 2367 C CA . GLY A 1 300 ? 4.293 -14.961 -29.422 1 96.88 300 GLY A CA 1
ATOM 2368 C C . GLY A 1 300 ? 4.996 -15.828 -28.391 1 96.88 300 GLY A C 1
ATOM 2369 O O . GLY A 1 300 ? 4.348 -16.547 -27.625 1 96.88 300 GLY A O 1
ATOM 2370 N N . TYR A 1 301 ? 6.363 -15.773 -28.406 1 97.81 301 TYR A N 1
ATOM 2371 C CA . TYR A 1 301 ? 7.098 -16.594 -27.453 1 97.81 301 TYR A CA 1
ATOM 2372 C C . TYR A 1 301 ? 8.211 -15.797 -26.781 1 97.81 301 TYR A C 1
ATOM 2374 O O . TYR A 1 301 ? 8.852 -14.961 -27.422 1 97.81 301 TYR A O 1
ATOM 2382 N N . TYR A 1 302 ? 8.398 -16.047 -25.531 1 97.94 302 TYR A N 1
ATOM 2383 C CA . TYR A 1 302 ? 9.68 -15.797 -24.891 1 97.94 302 TYR A CA 1
ATOM 2384 C C . TYR A 1 302 ? 10.633 -16.969 -25.109 1 97.94 302 TYR A C 1
ATOM 2386 O O . TYR A 1 302 ? 10.281 -18.109 -24.859 1 97.94 302 TYR A O 1
ATOM 2394 N N . LEU A 1 303 ? 11.891 -16.625 -25.516 1 97.88 303 LEU A N 1
ATOM 2395 C CA . LEU A 1 303 ? 12.734 -17.734 -25.938 1 97.88 303 LEU A CA 1
ATOM 2396 C C . LEU A 1 303 ? 14.094 -17.672 -25.25 1 97.88 303 LEU A C 1
ATOM 2398 O O . LEU A 1 303 ? 14.656 -16.594 -25.078 1 97.88 303 LEU A O 1
ATOM 2402 N N . SER A 1 304 ? 14.531 -18.781 -24.812 1 97.06 304 SER A N 1
ATOM 2403 C CA . SER A 1 304 ? 15.945 -19.062 -24.578 1 97.06 304 SER A CA 1
ATOM 2404 C C . SER A 1 304 ? 16.531 -19.891 -25.719 1 97.06 304 SER A C 1
ATOM 2406 O O . SER A 1 304 ? 16.062 -21 -25.984 1 97.06 304 SER A O 1
ATOM 2408 N N . VAL A 1 305 ? 17.578 -19.328 -26.375 1 96.56 305 VAL A N 1
ATOM 2409 C CA . VAL A 1 305 ? 18.094 -19.984 -27.562 1 96.56 305 VAL A CA 1
ATOM 2410 C C . VAL A 1 305 ? 19.547 -20.406 -27.344 1 96.56 305 VAL A C 1
ATOM 2412 O O . VAL A 1 305 ? 20.375 -19.594 -26.906 1 96.56 305 VAL A O 1
ATOM 2415 N N . VAL A 1 306 ? 19.766 -21.625 -27.578 1 93.81 306 VAL A N 1
ATOM 2416 C CA . VAL A 1 306 ? 21.109 -22.172 -27.469 1 93.81 306 VAL A CA 1
ATOM 2417 C C . VAL A 1 306 ? 21.594 -22.656 -28.844 1 93.81 306 VAL A C 1
ATOM 2419 O O . VAL A 1 306 ? 21 -23.547 -29.438 1 93.81 306 VAL A O 1
ATOM 2422 N N . VAL A 1 307 ? 22.688 -22.031 -29.312 1 93.25 307 VAL A N 1
ATOM 2423 C CA . VAL A 1 307 ? 23.281 -22.422 -30.578 1 93.25 307 VAL A CA 1
ATOM 2424 C C . VAL A 1 307 ? 24.328 -23.5 -30.359 1 93.25 307 VAL A C 1
ATOM 2426 O O . VAL A 1 307 ? 25.203 -23.359 -29.484 1 93.25 307 VAL A O 1
ATOM 2429 N N . THR A 1 308 ? 24.297 -24.531 -31.219 1 92.88 308 THR A N 1
ATOM 2430 C CA . THR A 1 308 ? 25.141 -25.672 -30.922 1 92.88 308 THR A CA 1
ATOM 2431 C C . THR A 1 308 ? 26.219 -25.844 -32 1 92.88 308 THR A C 1
ATOM 2433 O O . THR A 1 308 ? 26.922 -26.844 -32.031 1 92.88 308 THR A O 1
ATOM 2436 N N . ASP A 1 309 ? 26.375 -24.875 -32.906 1 89.62 309 ASP A N 1
ATOM 2437 C CA . ASP A 1 309 ? 27.391 -24.938 -33.969 1 89.62 309 ASP A CA 1
ATOM 2438 C C . ASP A 1 309 ? 28.797 -25.047 -33.375 1 89.62 309 ASP A C 1
ATOM 2440 O O . ASP A 1 309 ? 29.109 -24.391 -32.375 1 89.62 309 ASP A O 1
ATOM 2444 N N . GLU A 1 310 ? 29.594 -25.859 -33.969 1 86.38 310 GLU A N 1
ATOM 2445 C CA . GLU A 1 310 ? 30.984 -26 -33.531 1 86.38 310 GLU A CA 1
ATOM 2446 C C . GLU A 1 310 ? 31.859 -24.906 -34.094 1 86.38 310 GLU A C 1
ATOM 2448 O O . GLU A 1 310 ? 32.844 -24.5 -33.469 1 86.38 310 GLU A O 1
ATOM 2453 N N . GLU A 1 311 ? 31.5 -24.422 -35.25 1 82.44 311 GLU A N 1
ATOM 2454 C CA . GLU A 1 311 ? 32.281 -23.359 -35.875 1 82.44 311 GLU A CA 1
ATOM 2455 C C . GLU A 1 311 ? 31.906 -22 -35.281 1 82.44 311 GLU A C 1
ATOM 2457 O O . GLU A 1 311 ? 30.859 -21.844 -34.656 1 82.44 311 GLU A O 1
ATOM 2462 N N . ILE A 1 312 ? 32.812 -21.125 -35.406 1 78.25 312 ILE A N 1
ATOM 2463 C CA . ILE A 1 312 ? 32.594 -19.75 -34.969 1 78.25 312 ILE A CA 1
ATOM 2464 C C . ILE A 1 312 ? 31.609 -19.078 -35.906 1 78.25 312 ILE A C 1
ATOM 2466 O O . ILE A 1 312 ? 31.797 -19.094 -37.125 1 78.25 312 ILE A O 1
ATOM 2470 N N . LEU A 1 313 ? 30.562 -18.688 -35.344 1 83.62 313 LEU A N 1
ATOM 2471 C CA . LEU A 1 313 ? 29.531 -18.031 -36.156 1 83.62 313 LEU A CA 1
ATOM 2472 C C . LEU A 1 313 ? 29.656 -16.516 -36.062 1 83.62 313 LEU A C 1
ATOM 2474 O O . LEU A 1 313 ? 30.031 -15.977 -35 1 83.62 313 LEU A O 1
ATOM 2478 N N . GLU A 1 314 ? 29.297 -15.93 -37.094 1 82.19 314 GLU A N 1
ATOM 2479 C CA . GLU A 1 314 ? 29.344 -14.469 -37.125 1 82.19 314 GLU A CA 1
ATOM 2480 C C . GLU A 1 314 ? 28.047 -13.883 -36.562 1 82.19 314 GLU A C 1
ATOM 2482 O O . GLU A 1 314 ? 26.969 -14.086 -37.125 1 82.19 314 GLU A O 1
ATOM 2487 N N . HIS A 1 315 ? 28.141 -13.164 -35.531 1 86.38 315 HIS A N 1
ATOM 2488 C CA . HIS A 1 315 ? 27.078 -12.391 -34.875 1 86.38 315 HIS A CA 1
ATOM 2489 C C . HIS A 1 315 ? 25.812 -13.219 -34.75 1 86.38 315 HIS A C 1
ATOM 2491 O O . HIS A 1 315 ? 24.719 -12.773 -35.125 1 86.38 315 HIS A O 1
ATOM 2497 N N . PRO A 1 316 ? 25.922 -14.414 -34.219 1 88.62 316 PRO A N 1
ATOM 2498 C CA . PRO A 1 316 ? 24.75 -15.289 -34.125 1 88.62 316 PRO A CA 1
ATOM 2499 C C . PRO A 1 316 ? 23.625 -14.68 -33.312 1 88.62 316 PRO A C 1
ATOM 2501 O O . PRO A 1 316 ? 22.453 -14.828 -33.656 1 88.62 316 PRO A O 1
ATOM 2504 N N . MET A 1 317 ? 23.922 -13.953 -32.281 1 89.06 317 MET A N 1
ATOM 2505 C CA . MET A 1 317 ? 22.875 -13.375 -31.438 1 89.06 317 MET A CA 1
ATOM 2506 C C . MET A 1 317 ? 22.062 -12.344 -32.188 1 89.06 317 MET A C 1
ATOM 2508 O O . MET A 1 317 ? 20.828 -12.359 -32.156 1 89.06 317 MET A O 1
ATOM 2512 N N . GLU A 1 318 ? 22.734 -11.477 -32.906 1 89.25 318 GLU A N 1
ATOM 2513 C CA . GLU A 1 318 ? 22.062 -10.422 -33.656 1 89.25 318 GLU A CA 1
ATOM 2514 C C . GLU A 1 318 ? 21.172 -11.016 -34.75 1 89.25 318 GLU A C 1
ATOM 2516 O O . GLU A 1 318 ? 20.062 -10.539 -34.969 1 89.25 318 GLU A O 1
ATOM 2521 N N . ARG A 1 319 ? 21.672 -12.016 -35.375 1 91.06 319 ARG A N 1
ATOM 2522 C CA . ARG A 1 319 ? 20.906 -12.68 -36.438 1 91.06 319 ARG A CA 1
ATOM 2523 C C . ARG A 1 319 ? 19.656 -13.336 -35.875 1 91.06 319 ARG A C 1
ATOM 2525 O O . ARG A 1 319 ? 18.562 -13.188 -36.438 1 91.06 319 ARG A O 1
ATOM 2532 N N . LEU A 1 320 ? 19.844 -13.969 -34.781 1 94.81 320 LEU A N 1
ATOM 2533 C CA . LEU A 1 320 ? 18.719 -14.68 -34.219 1 94.81 320 LEU A CA 1
ATOM 2534 C C . LEU A 1 320 ? 17.719 -13.703 -33.625 1 94.81 320 LEU A C 1
ATOM 2536 O O . LEU A 1 320 ? 16.516 -13.969 -33.625 1 94.81 320 LEU A O 1
ATOM 2540 N N . ARG A 1 321 ? 18.109 -12.617 -33.094 1 94.31 321 ARG A N 1
ATOM 2541 C CA . ARG A 1 321 ? 17.219 -11.609 -32.531 1 94.31 321 ARG A CA 1
ATOM 2542 C C . ARG A 1 321 ? 16.25 -11.07 -33.594 1 94.31 321 ARG A C 1
ATOM 2544 O O . ARG A 1 321 ? 15.102 -10.773 -33.312 1 94.31 321 ARG A O 1
ATOM 2551 N N . LYS A 1 322 ? 16.719 -10.945 -34.781 1 94.38 322 LYS A N 1
ATOM 2552 C CA . LYS A 1 322 ? 15.883 -10.484 -35.875 1 94.38 322 LYS A CA 1
ATOM 2553 C C . LYS A 1 322 ? 14.805 -11.5 -36.219 1 94.38 322 LYS A C 1
ATOM 2555 O O . LYS A 1 322 ? 13.68 -11.133 -36.562 1 94.38 322 LYS A O 1
ATOM 2560 N N . ILE A 1 323 ? 15.164 -12.727 -36.062 1 95.62 323 ILE A N 1
ATOM 2561 C CA . ILE A 1 323 ? 14.266 -13.82 -36.438 1 95.62 323 ILE A CA 1
ATOM 2562 C C . ILE A 1 323 ? 13.312 -14.109 -35.281 1 95.62 323 ILE A C 1
ATOM 2564 O O . ILE A 1 323 ? 12.148 -14.461 -35.5 1 95.62 323 ILE A O 1
ATOM 2568 N N . PHE A 1 324 ? 13.82 -13.984 -34.094 1 97.31 324 PHE A N 1
ATOM 2569 C CA . PHE A 1 324 ? 13.062 -14.234 -32.875 1 97.31 324 PHE A CA 1
ATOM 2570 C C . PHE A 1 324 ? 13.039 -13 -32 1 97.31 324 PHE A C 1
ATOM 2572 O O . PHE A 1 324 ? 13.75 -12.945 -30.984 1 97.31 324 PHE A O 1
ATOM 2579 N N . PRO A 1 325 ? 12.125 -12.172 -32.219 1 95.62 325 PRO A N 1
ATOM 2580 C CA . PRO A 1 325 ? 12.07 -10.953 -31.406 1 95.62 325 PRO A CA 1
ATOM 2581 C C . PRO A 1 325 ? 11.805 -11.234 -29.922 1 95.62 325 PRO A C 1
ATOM 2583 O O . PRO A 1 325 ? 12.117 -10.406 -29.062 1 95.62 325 PRO A O 1
ATOM 2586 N N . GLY A 1 326 ? 11.305 -12.352 -29.609 1 96.81 326 GLY A N 1
ATOM 2587 C CA . GLY A 1 326 ? 10.992 -12.711 -28.234 1 96.81 326 GLY A CA 1
ATOM 2588 C C . GLY A 1 326 ? 12.156 -13.383 -27.516 1 96.81 326 GLY A C 1
ATOM 2589 O O . GLY A 1 326 ? 12.016 -13.828 -26.375 1 96.81 326 GLY A O 1
ATOM 2590 N N . MET A 1 327 ? 13.305 -13.445 -28.141 1 96.44 327 MET A N 1
ATOM 2591 C CA . MET A 1 327 ? 14.469 -14.062 -27.5 1 96.44 327 MET A CA 1
ATOM 2592 C C . MET A 1 327 ? 14.969 -13.203 -26.344 1 96.44 327 MET A C 1
ATOM 2594 O O . MET A 1 327 ? 15.328 -12.047 -26.531 1 96.44 327 MET A O 1
ATOM 2598 N N . LEU A 1 328 ? 15 -13.852 -25.203 1 95.88 328 LEU A N 1
ATOM 2599 C CA . LEU A 1 328 ? 15.43 -13.133 -24.016 1 95.88 328 LEU A CA 1
ATOM 2600 C C . LEU A 1 328 ? 16.797 -13.625 -23.547 1 95.88 328 LEU A C 1
ATOM 2602 O O . LEU A 1 328 ? 17.516 -12.906 -22.844 1 95.88 328 LEU A O 1
ATOM 2606 N N . GLU A 1 329 ? 17.109 -14.852 -23.891 1 94 329 GLU A N 1
ATOM 2607 C CA . GLU A 1 329 ? 18.359 -15.477 -23.484 1 94 329 GLU A CA 1
ATOM 2608 C C . GLU A 1 329 ? 19.031 -16.203 -24.656 1 94 329 GLU A C 1
ATOM 2610 O O . GLU A 1 329 ? 18.344 -16.844 -25.453 1 94 329 GLU A O 1
ATOM 2615 N N . PHE A 1 330 ? 20.438 -15.984 -24.719 1 93.06 330 PHE A N 1
ATOM 2616 C CA . PHE A 1 330 ? 21.219 -16.594 -25.797 1 93.06 330 PHE A CA 1
ATOM 2617 C C . PHE A 1 330 ? 22.469 -17.25 -25.25 1 93.06 330 PHE A C 1
ATOM 2619 O O . PHE A 1 330 ? 23.125 -16.703 -24.344 1 93.06 330 PHE A O 1
ATOM 2626 N N . ALA A 1 331 ? 22.656 -18.453 -25.75 1 90.25 331 ALA A N 1
ATOM 2627 C CA . ALA A 1 331 ? 23.891 -19.125 -25.375 1 90.25 331 ALA A CA 1
ATOM 2628 C C . ALA A 1 331 ? 24.438 -19.969 -26.531 1 90.25 331 ALA A C 1
ATOM 2630 O O . ALA A 1 331 ? 23.703 -20.312 -27.453 1 90.25 331 ALA A O 1
ATOM 2631 N N . VAL A 1 332 ? 25.797 -20.094 -26.453 1 86.56 332 VAL A N 1
ATOM 2632 C CA . VAL A 1 332 ? 26.453 -21 -27.375 1 86.56 332 VAL A CA 1
ATOM 2633 C C . VAL A 1 332 ? 27 -22.203 -26.625 1 86.56 332 VAL A C 1
ATOM 2635 O O . VAL A 1 332 ? 27.641 -22.047 -25.578 1 86.56 332 VAL A O 1
ATOM 2638 N N . GLU A 1 333 ? 26.625 -23.297 -27.078 1 84.75 333 GLU A N 1
ATOM 2639 C CA . GLU A 1 333 ? 27.141 -24.531 -26.484 1 84.75 333 GLU A CA 1
ATOM 2640 C C . GLU A 1 333 ? 27.891 -25.375 -27.531 1 84.75 333 GLU A C 1
ATOM 2642 O O . GLU A 1 333 ? 27.266 -25.938 -28.422 1 84.75 333 GLU A O 1
ATOM 2647 N N . ASN A 1 334 ? 29.234 -25.344 -27.547 1 76.94 334 ASN A N 1
ATOM 2648 C CA . ASN A 1 334 ? 30.094 -26.156 -28.406 1 76.94 334 ASN A CA 1
ATOM 2649 C C . ASN A 1 334 ? 31.203 -26.844 -27.609 1 76.94 334 ASN A C 1
ATOM 2651 O O . ASN A 1 334 ? 31.234 -26.734 -26.391 1 76.94 334 ASN A O 1
ATOM 2655 N N . ARG A 1 335 ? 31.969 -27.812 -28.375 1 65.62 335 ARG A N 1
ATOM 2656 C CA . ARG A 1 335 ? 33 -28.594 -27.719 1 65.62 335 ARG A CA 1
ATOM 2657 C C . ARG A 1 335 ? 33.969 -27.688 -26.953 1 65.62 335 ARG A C 1
ATOM 2659 O O . ARG A 1 335 ? 34.406 -28.016 -25.844 1 65.62 335 ARG A O 1
ATOM 2666 N N . ARG A 1 336 ? 34.406 -26.656 -27.516 1 56.47 336 ARG A N 1
ATOM 2667 C CA . ARG A 1 336 ? 35.312 -25.719 -26.891 1 56.47 336 ARG A CA 1
ATOM 2668 C C . ARG A 1 336 ? 34.719 -25.125 -25.625 1 56.47 336 ARG A C 1
ATOM 2670 O O . ARG A 1 336 ? 35.406 -24.969 -24.609 1 56.47 336 ARG A O 1
ATOM 2677 N N . SER A 1 337 ? 33.469 -24.734 -25.797 1 55.94 337 SER A N 1
ATOM 2678 C CA . SER A 1 337 ? 32.781 -24.141 -24.641 1 55.94 337 SER A CA 1
ATOM 2679 C C . SER A 1 337 ? 32.594 -25.172 -23.531 1 55.94 337 SER A C 1
ATOM 2681 O O . SER A 1 337 ? 32.594 -24.828 -22.344 1 55.94 337 SER A O 1
ATOM 2683 N N . ARG A 1 338 ? 32.469 -26.453 -23.875 1 56.53 338 ARG A N 1
ATOM 2684 C CA . ARG A 1 338 ? 32.344 -27.531 -22.906 1 56.53 338 ARG A CA 1
ATOM 2685 C C . ARG A 1 338 ? 33.688 -27.844 -22.266 1 56.53 338 ARG A C 1
ATOM 2687 O O . ARG A 1 338 ? 33.781 -28.172 -21.078 1 56.53 338 ARG A O 1
ATOM 2694 N N . SER A 1 339 ? 34.75 -28.031 -23.219 1 51.09 339 SER A N 1
ATOM 2695 C CA . SER A 1 339 ? 36.094 -28.375 -22.703 1 51.09 339 SER A CA 1
ATOM 2696 C C . SER A 1 339 ? 36.688 -27.219 -21.891 1 51.09 339 SER A C 1
ATOM 2698 O O . SER A 1 339 ? 37.531 -27.438 -21.031 1 51.09 339 SER A O 1
ATOM 2700 N N . GLY A 1 340 ? 36.719 -26.078 -22.469 1 46.22 340 GLY A N 1
ATOM 2701 C CA . GLY A 1 340 ? 37.344 -25 -21.703 1 46.22 340 GLY A CA 1
ATOM 2702 C C . GLY A 1 340 ? 36.625 -24.734 -20.391 1 46.22 340 GLY A C 1
ATOM 2703 O O . GLY A 1 340 ? 35.438 -24.406 -20.375 1 46.22 340 GLY A O 1
ATOM 2704 N N . GLY A 1 341 ? 36.844 -25.625 -19.281 1 41.19 341 GLY A N 1
ATOM 2705 C CA . GLY A 1 341 ? 36.469 -25.609 -17.875 1 41.19 341 GLY A CA 1
ATOM 2706 C C . GLY A 1 341 ? 35.406 -24.562 -17.562 1 41.19 341 GLY A C 1
ATOM 2707 O O . GLY A 1 341 ? 35.125 -24.297 -16.391 1 41.19 341 GLY A O 1
ATOM 2708 N N . ILE A 1 342 ? 35.438 -23.5 -18.281 1 38.91 342 ILE A N 1
ATOM 2709 C CA . ILE A 1 342 ? 34.438 -22.547 -17.844 1 38.91 342 ILE A CA 1
ATOM 2710 C C . ILE A 1 342 ? 33.031 -23.125 -18.078 1 38.91 342 ILE A C 1
ATOM 2712 O O . ILE A 1 342 ? 32.625 -23.328 -19.219 1 38.91 342 ILE A O 1
ATOM 2716 N N . SER A 1 343 ? 32.656 -24.094 -17.438 1 40.62 343 SER A N 1
ATOM 2717 C CA . SER A 1 343 ? 31.328 -24.719 -17.359 1 40.62 343 SER A CA 1
ATOM 2718 C C . SER A 1 343 ? 30.234 -23.75 -17.797 1 40.62 343 SER A C 1
ATOM 2720 O O . SER A 1 343 ? 29.078 -24.141 -17.969 1 40.62 343 SER A O 1
ATOM 2722 N N . GLY A 1 344 ? 30.141 -22.547 -17.328 1 39.91 344 GLY A N 1
ATOM 2723 C CA . GLY A 1 344 ? 28.953 -21.703 -17.453 1 39.91 344 GLY A CA 1
ATOM 2724 C C . GLY A 1 344 ? 28.797 -21.109 -18.844 1 39.91 344 GLY A C 1
ATOM 2725 O O . GLY A 1 344 ? 29.656 -20.359 -19.312 1 39.91 344 GLY A O 1
ATOM 2726 N N . SER A 1 345 ? 28.406 -21.859 -19.922 1 44.09 345 SER A N 1
ATOM 2727 C CA . SER A 1 345 ? 27.906 -21.125 -21.078 1 44.09 345 SER A CA 1
ATOM 2728 C C . SER A 1 345 ? 27.359 -19.75 -20.672 1 44.09 345 SER A C 1
ATOM 2730 O O . SER A 1 345 ? 26.438 -19.672 -19.875 1 44.09 345 SER A O 1
ATOM 2732 N N . ALA A 1 346 ? 28.141 -18.797 -20.703 1 48.19 346 ALA A N 1
ATOM 2733 C CA . ALA A 1 346 ? 27.719 -17.438 -20.375 1 48.19 346 ALA A CA 1
ATOM 2734 C C . ALA A 1 346 ? 26.438 -17.062 -21.125 1 48.19 346 ALA A C 1
ATOM 2736 O O . ALA A 1 346 ? 26.438 -16.953 -22.344 1 48.19 346 ALA A O 1
ATOM 2737 N N . LYS A 1 347 ? 25.344 -17.516 -20.641 1 51.56 347 LYS A N 1
ATOM 2738 C CA . LYS A 1 347 ? 24.062 -16.984 -21.141 1 51.56 347 LYS A CA 1
ATOM 2739 C C . LYS A 1 347 ? 24.078 -15.469 -21.188 1 51.56 347 LYS A C 1
ATOM 2741 O O . LYS A 1 347 ? 24.453 -14.812 -20.203 1 51.56 347 LYS A O 1
ATOM 2746 N N . LEU A 1 348 ? 24.188 -15.141 -22.422 1 52 348 LEU A N 1
ATOM 2747 C CA . LEU A 1 348 ? 24.078 -13.695 -22.594 1 52 348 LEU A CA 1
ATOM 2748 C C . LEU A 1 348 ? 22.625 -13.258 -22.562 1 52 348 LEU A C 1
ATOM 2750 O O . LEU A 1 348 ? 21.781 -13.844 -23.25 1 52 348 LEU A O 1
ATOM 2754 N N . THR A 1 349 ? 22.234 -12.555 -21.562 1 49.22 349 THR A N 1
ATOM 2755 C CA . THR A 1 349 ? 20.891 -11.961 -21.547 1 49.22 349 THR A CA 1
ATOM 2756 C C . THR A 1 349 ? 20.766 -10.875 -22.609 1 49.22 349 THR A C 1
ATOM 2758 O O . THR A 1 349 ? 21.641 -10.016 -22.734 1 49.22 349 THR A O 1
ATOM 2761 N N . CYS A 1 350 ? 19.969 -11.07 -23.531 1 48.53 350 CYS A N 1
ATOM 2762 C CA . CYS A 1 350 ? 19.797 -10.195 -24.688 1 48.53 350 CYS A CA 1
ATOM 2763 C C . CYS A 1 350 ? 19.109 -8.898 -24.297 1 48.53 350 CYS A C 1
ATOM 2765 O O . CYS A 1 350 ? 18.562 -8.195 -25.141 1 48.53 350 CYS A O 1
ATOM 2767 N N . LEU A 1 351 ? 18.953 -8.5 -23.203 1 44.5 351 LEU A N 1
ATOM 2768 C CA . LEU A 1 351 ? 18.188 -7.289 -22.938 1 44.5 351 LEU A CA 1
ATOM 2769 C C . LEU A 1 351 ? 18.953 -6.047 -23.391 1 44.5 351 LEU A C 1
ATOM 2771 O O . LEU A 1 351 ? 20.188 -6.047 -23.391 1 44.5 351 LEU A O 1
ATOM 2775 N N . LYS A 1 352 ? 18.25 -5.055 -23.984 1 46.28 352 LYS A N 1
ATOM 2776 C CA . LYS A 1 352 ? 18.75 -3.699 -24.203 1 46.28 352 LYS A CA 1
ATOM 2777 C C . LYS A 1 352 ? 19.516 -3.188 -22.984 1 46.28 352 LYS A C 1
ATOM 2779 O O . LYS A 1 352 ? 19.016 -3.246 -21.859 1 46.28 352 LYS A O 1
ATOM 2784 N N . LYS A 1 353 ? 20.797 -3.014 -23.234 1 42 353 LYS A N 1
ATOM 2785 C CA . LYS A 1 353 ? 21.641 -2.475 -22.172 1 42 353 LYS A CA 1
ATOM 2786 C C . LYS A 1 353 ? 20.984 -1.259 -21.516 1 42 353 LYS A C 1
ATOM 2788 O O . LYS A 1 353 ? 20.547 -0.336 -22.203 1 42 353 LYS A O 1
ATOM 2793 N N . THR A 1 354 ? 20.406 -1.428 -20.406 1 44.25 354 THR A N 1
ATOM 2794 C CA . THR A 1 354 ? 19.969 -0.264 -19.641 1 44.25 354 THR A CA 1
ATOM 2795 C C . THR A 1 354 ? 21.141 0.593 -19.219 1 44.25 354 THR A C 1
ATOM 2797 O O . THR A 1 354 ? 22.297 0.133 -19.234 1 44.25 354 THR A O 1
ATOM 2800 N N . PRO A 1 355 ? 20.922 1.788 -19.047 1 44.25 355 PRO A N 1
ATOM 2801 C CA . PRO A 1 355 ? 22.016 2.582 -18.484 1 44.25 355 PRO A CA 1
ATOM 2802 C C . PRO A 1 355 ? 22.734 1.875 -17.344 1 44.25 355 PRO A C 1
ATOM 2804 O O . PRO A 1 355 ? 23.953 2.023 -17.188 1 44.25 355 PRO A O 1
ATOM 2807 N N . ARG A 1 356 ? 22.094 0.993 -16.734 1 47.34 356 ARG A N 1
ATOM 2808 C CA . ARG A 1 356 ? 22.688 0.207 -15.664 1 47.34 356 ARG A CA 1
ATOM 2809 C C . ARG A 1 356 ? 23.688 -0.795 -16.203 1 47.34 356 ARG A C 1
ATOM 2811 O O . ARG A 1 356 ? 24.781 -0.965 -15.641 1 47.34 356 ARG A O 1
ATOM 2818 N N . ASP A 1 357 ? 23.281 -1.43 -17.203 1 48.56 357 ASP A N 1
ATOM 2819 C CA . ASP A 1 357 ? 24.188 -2.385 -17.828 1 48.56 357 ASP A CA 1
ATOM 2820 C C . ASP A 1 357 ? 25.453 -1.691 -18.328 1 48.56 357 ASP A C 1
ATOM 2822 O O . ASP A 1 357 ? 26.562 -2.207 -18.172 1 48.56 357 ASP A O 1
ATOM 2826 N N . LEU A 1 358 ? 25.219 -0.488 -18.844 1 44.69 358 LEU A N 1
ATOM 2827 C CA . LEU A 1 358 ? 26.312 0.317 -19.359 1 44.69 358 LEU A CA 1
ATOM 2828 C C . LEU A 1 358 ? 27.219 0.778 -18.219 1 44.69 358 LEU A C 1
ATOM 2830 O O . LEU A 1 358 ? 28.453 0.782 -18.344 1 44.69 358 LEU A O 1
ATOM 2834 N N . PHE A 1 359 ? 26.578 1.034 -17.109 1 48.81 359 PHE A N 1
ATOM 2835 C CA . PHE A 1 359 ? 27.375 1.43 -15.945 1 48.81 359 PHE A CA 1
ATOM 2836 C C . PHE A 1 359 ? 28.141 0.237 -15.383 1 48.81 359 PHE A C 1
ATOM 2838 O O . PHE A 1 359 ? 29.297 0.37 -14.977 1 48.81 359 PHE A O 1
ATOM 2845 N N . GLY A 1 360 ? 27.516 -0.858 -15.312 1 48.09 360 GLY A N 1
ATOM 2846 C CA . GLY A 1 360 ? 28.219 -2.047 -14.859 1 48.09 360 GLY A CA 1
ATOM 2847 C C . GLY A 1 360 ? 29.406 -2.404 -15.719 1 48.09 360 GLY A C 1
ATOM 2848 O O . GLY A 1 360 ? 30.484 -2.713 -15.203 1 48.09 360 GLY A O 1
ATOM 2849 N N . GLU A 1 361 ? 29.234 -2.316 -16.938 1 51.16 361 GLU A N 1
ATOM 2850 C CA . GLU A 1 361 ? 30.344 -2.535 -17.875 1 51.16 361 GLU A CA 1
ATOM 2851 C C . GLU A 1 361 ? 31.438 -1.478 -17.688 1 51.16 361 GLU A C 1
ATOM 2853 O O . GLU A 1 361 ? 32.625 -1.792 -17.719 1 51.16 361 GLU A O 1
ATOM 2858 N N . PHE A 1 362 ? 30.969 -0.276 -17.562 1 45.25 362 PHE A N 1
ATOM 2859 C CA . PHE A 1 362 ? 31.906 0.817 -17.312 1 45.25 362 PHE A CA 1
ATOM 2860 C C . PHE A 1 362 ? 32.656 0.596 -16.016 1 45.25 362 PHE A C 1
ATOM 2862 O O . PHE A 1 362 ? 33.875 0.773 -15.969 1 45.25 362 PHE A O 1
ATOM 2869 N N . TYR A 1 363 ? 31.922 0.233 -15.023 1 47.12 363 TYR A N 1
ATOM 2870 C CA . TYR A 1 363 ? 32.531 -0.066 -13.734 1 47.12 363 TYR A CA 1
ATOM 2871 C C . TYR A 1 363 ? 33.562 -1.183 -13.859 1 47.12 363 TYR A C 1
ATOM 2873 O O . TYR A 1 363 ? 34.656 -1.081 -13.328 1 47.12 363 TYR A O 1
ATOM 2881 N N . GLU A 1 364 ? 33.156 -2.162 -14.523 1 52.12 364 GLU A N 1
ATOM 2882 C CA . GLU A 1 364 ? 34.094 -3.262 -14.758 1 52.12 364 GLU A CA 1
ATOM 2883 C C . GLU A 1 364 ? 35.281 -2.803 -15.578 1 52.12 364 GLU A C 1
ATOM 2885 O O . GLU A 1 364 ? 36.438 -3.195 -15.297 1 52.12 364 GLU A O 1
ATOM 2890 N N . LYS A 1 365 ? 35.031 -2.119 -16.531 1 49.31 365 LYS A N 1
ATOM 2891 C CA . LYS A 1 365 ? 36.125 -1.591 -17.344 1 49.31 365 LYS A CA 1
ATOM 2892 C C . LYS A 1 365 ? 37.031 -0.683 -16.516 1 49.31 365 LYS A C 1
ATOM 2894 O O . LYS A 1 365 ? 38.25 -0.698 -16.688 1 49.31 365 LYS A O 1
ATOM 2899 N N . GLN A 1 366 ? 36.406 0.02 -15.656 1 45.81 366 GLN A N 1
ATOM 2900 C CA . GLN A 1 366 ? 37.188 0.983 -14.891 1 45.81 366 GLN A CA 1
ATOM 2901 C C . GLN A 1 366 ? 37.875 0.314 -13.711 1 45.81 366 GLN A C 1
ATOM 2903 O O . GLN A 1 366 ? 39 0.655 -13.375 1 45.81 366 GLN A O 1
ATOM 2908 N N . ASN A 1 367 ? 37.125 -0.617 -13.133 1 51.22 367 ASN A N 1
ATOM 2909 C CA . ASN A 1 367 ? 37.688 -1.185 -11.906 1 51.22 367 ASN A CA 1
ATOM 2910 C C . ASN A 1 367 ? 38.25 -2.578 -12.141 1 51.22 367 ASN A C 1
ATOM 2912 O O . ASN A 1 367 ? 38.875 -3.158 -11.242 1 51.22 367 ASN A O 1
ATOM 2916 N N . GLY A 1 368 ? 38.156 -3.086 -13.359 1 51.22 368 GLY A N 1
ATOM 2917 C CA . GLY A 1 368 ? 38.688 -4.375 -13.742 1 51.22 368 GLY A CA 1
ATOM 2918 C C . GLY A 1 368 ? 37.969 -5.547 -13.102 1 51.22 368 GLY A C 1
ATOM 2919 O O . GLY A 1 368 ? 38.406 -6.695 -13.242 1 51.22 368 GLY A O 1
ATOM 2920 N N . ILE A 1 369 ? 37.188 -5.297 -12.109 1 50.25 369 ILE A N 1
ATOM 2921 C CA . ILE A 1 369 ? 36.406 -6.355 -11.469 1 50.25 369 ILE A CA 1
ATOM 2922 C C . ILE A 1 369 ? 34.938 -6.086 -11.656 1 50.25 369 ILE A C 1
ATOM 2924 O O . ILE A 1 369 ? 34.5 -4.934 -11.617 1 50.25 369 ILE A O 1
ATOM 2928 N N . PRO A 1 370 ? 34.188 -7.156 -12.016 1 54.19 370 PRO A N 1
ATOM 2929 C CA . PRO A 1 370 ? 32.75 -6.938 -12.164 1 54.19 370 PRO A CA 1
ATOM 2930 C C . PRO A 1 370 ? 32.094 -6.5 -10.859 1 54.19 370 PRO A C 1
ATOM 2932 O O . PRO A 1 370 ? 32.625 -6.762 -9.773 1 54.19 370 PRO A O 1
ATOM 2935 N N . MET A 1 371 ? 31.172 -5.617 -10.93 1 55.34 371 MET A N 1
ATOM 2936 C CA . MET A 1 371 ? 30.406 -5.25 -9.75 1 55.34 371 MET A CA 1
ATOM 2937 C C . MET A 1 371 ? 29.859 -6.492 -9.055 1 55.34 371 MET A C 1
ATOM 2939 O O . MET A 1 371 ? 29.391 -7.426 -9.719 1 55.34 371 MET A O 1
ATOM 2943 N N . SER A 1 372 ? 30.078 -6.668 -7.879 1 52.44 372 SER A N 1
ATOM 2944 C CA . SER A 1 372 ? 29.453 -7.758 -7.137 1 52.44 372 SER A CA 1
ATOM 2945 C C . SER A 1 372 ? 27.938 -7.703 -7.25 1 52.44 372 SER A C 1
ATOM 2947 O O . SER A 1 372 ? 27.375 -6.676 -7.637 1 52.44 372 SER A O 1
ATOM 2949 N N . ASP A 1 373 ? 27.312 -8.844 -7.09 1 50.5 373 ASP A N 1
ATOM 2950 C CA . ASP A 1 373 ? 25.859 -8.906 -7.141 1 50.5 373 ASP A CA 1
ATOM 2951 C C . ASP A 1 373 ? 25.234 -7.855 -6.227 1 50.5 373 ASP A C 1
ATOM 2953 O O . ASP A 1 373 ? 24.234 -7.23 -6.586 1 50.5 373 ASP A O 1
ATOM 2957 N N . ALA A 1 374 ? 25.844 -7.629 -5.184 1 50.75 374 ALA A N 1
ATOM 2958 C CA . ALA A 1 374 ? 25.344 -6.652 -4.223 1 50.75 374 ALA A CA 1
ATOM 2959 C C . ALA A 1 374 ? 25.5 -5.227 -4.754 1 50.75 374 ALA A C 1
ATOM 2961 O O . ALA A 1 374 ? 24.594 -4.402 -4.598 1 50.75 374 ALA A O 1
ATOM 2962 N N . GLU A 1 375 ? 26.625 -4.996 -5.395 1 52.47 375 GLU A N 1
ATOM 2963 C CA . GLU A 1 375 ? 26.891 -3.691 -5.996 1 52.47 375 GLU A CA 1
ATOM 2964 C C . GLU A 1 375 ? 25.984 -3.453 -7.207 1 52.47 375 GLU A C 1
ATOM 2966 O O . GLU A 1 375 ? 25.516 -2.338 -7.422 1 52.47 375 GLU A O 1
ATOM 2971 N N . GLN A 1 376 ? 25.766 -4.469 -7.883 1 53.38 376 GLN A N 1
ATOM 2972 C CA . GLN A 1 376 ? 24.875 -4.414 -9.039 1 53.38 376 GLN A CA 1
ATOM 2973 C C . GLN A 1 376 ? 23.438 -4.129 -8.609 1 53.38 376 GLN A C 1
ATOM 2975 O O . GLN A 1 376 ? 22.734 -3.355 -9.258 1 53.38 376 GLN A O 1
ATOM 2980 N N . GLU A 1 377 ? 23.078 -4.738 -7.625 1 51.47 377 GLU A N 1
ATOM 2981 C CA . GLU A 1 377 ? 21.734 -4.5 -7.078 1 51.47 377 GLU A CA 1
ATOM 2982 C C . GLU A 1 377 ? 21.609 -3.078 -6.535 1 51.47 377 GLU A C 1
ATOM 2984 O O . GLU A 1 377 ? 20.578 -2.428 -6.723 1 51.47 377 GLU A O 1
ATOM 2989 N N . LEU A 1 378 ? 22.578 -2.621 -5.953 1 49.41 378 LEU A N 1
ATOM 2990 C CA . LEU A 1 378 ? 22.609 -1.246 -5.465 1 49.41 378 LEU A CA 1
ATOM 2991 C C . LEU A 1 378 ? 22.562 -0.255 -6.621 1 49.41 378 LEU A C 1
ATOM 2993 O O . LEU A 1 378 ? 21.828 0.742 -6.562 1 49.41 378 LEU A O 1
ATOM 2997 N N . LEU A 1 379 ? 23.312 -0.493 -7.613 1 53.91 379 LEU A N 1
ATOM 2998 C CA . LEU A 1 379 ? 23.297 0.333 -8.812 1 53.91 379 LEU A CA 1
ATOM 2999 C C . LEU A 1 379 ? 21.938 0.287 -9.492 1 53.91 379 LEU A C 1
ATOM 3001 O O . LEU A 1 379 ? 21.438 1.312 -9.961 1 53.91 379 LEU A O 1
ATOM 3005 N N . GLN A 1 380 ? 21.453 -0.844 -9.531 1 52.19 380 GLN A N 1
ATOM 3006 C CA . GLN A 1 380 ? 20.125 -0.994 -10.102 1 52.19 380 GLN A CA 1
ATOM 3007 C C . GLN A 1 380 ? 19.094 -0.189 -9.312 1 52.19 380 GLN A C 1
ATOM 3009 O O . GLN A 1 380 ? 18.234 0.474 -9.898 1 52.19 380 GLN A O 1
ATOM 3014 N N . ASP A 1 381 ? 19.156 -0.292 -8.133 1 48.62 381 ASP A N 1
ATOM 3015 C CA . ASP A 1 381 ? 18.266 0.48 -7.262 1 48.62 381 ASP A CA 1
ATOM 3016 C C . ASP A 1 381 ? 18.469 1.979 -7.465 1 48.62 381 ASP A C 1
ATOM 3018 O O . ASP A 1 381 ? 17.5 2.746 -7.48 1 48.62 381 ASP A O 1
ATOM 3022 N N . ILE A 1 382 ? 19.609 2.328 -7.723 1 49.06 382 ILE A N 1
ATOM 3023 C CA . ILE A 1 382 ? 19.953 3.723 -7.969 1 49.06 382 ILE A CA 1
ATOM 3024 C C . ILE A 1 382 ? 19.438 4.152 -9.336 1 49.06 382 ILE A C 1
ATOM 3026 O O . ILE A 1 382 ? 18.844 5.223 -9.477 1 49.06 382 ILE A O 1
ATOM 3030 N N . ILE A 1 383 ? 19.625 3.352 -10.242 1 50.16 383 ILE A N 1
ATOM 3031 C CA . ILE A 1 383 ? 19.188 3.662 -11.602 1 50.16 383 ILE A CA 1
ATOM 3032 C C . ILE A 1 383 ? 17.672 3.684 -11.672 1 50.16 383 ILE A C 1
ATOM 3034 O O . ILE A 1 383 ? 17.078 4.578 -12.281 1 50.16 383 ILE A O 1
ATOM 3038 N N . GLU A 1 384 ? 17.125 2.771 -11.125 1 48.72 384 GLU A N 1
ATOM 3039 C CA . GLU A 1 384 ? 15.664 2.725 -11.125 1 48.72 384 GLU A CA 1
ATOM 3040 C C . GLU A 1 384 ? 15.07 3.902 -10.359 1 48.72 384 GLU A C 1
ATOM 3042 O O . GLU A 1 384 ? 14.055 4.469 -10.766 1 48.72 384 GLU A O 1
ATOM 3047 N N . SER A 1 385 ? 15.625 4.215 -9.367 1 44.41 385 SER A N 1
ATOM 3048 C CA . SER A 1 385 ? 15.203 5.402 -8.633 1 44.41 385 SER A CA 1
ATOM 3049 C C . SER A 1 385 ? 15.461 6.672 -9.438 1 44.41 385 SER A C 1
ATOM 3051 O O . SER A 1 385 ? 14.719 7.648 -9.328 1 44.41 385 SER A O 1
ATOM 3053 N N . MET A 1 386 ? 16.422 6.676 -10.266 1 42.91 386 MET A N 1
ATOM 3054 C CA . MET A 1 386 ? 16.703 7.801 -11.156 1 42.91 386 MET A CA 1
ATOM 3055 C C . MET A 1 386 ? 15.703 7.848 -12.305 1 42.91 386 MET A C 1
ATOM 3057 O O . MET A 1 386 ? 15.312 8.93 -12.742 1 42.91 386 MET A O 1
ATOM 3061 N N . GLU A 1 387 ? 15.445 6.801 -12.859 1 43.94 387 GLU A N 1
ATOM 3062 C CA . GLU A 1 387 ? 14.492 6.781 -13.969 1 43.94 387 GLU A CA 1
ATOM 3063 C C . GLU A 1 387 ? 13.086 7.148 -13.5 1 43.94 387 GLU A C 1
ATOM 3065 O O . GLU A 1 387 ? 12.312 7.746 -14.25 1 43.94 387 GLU A O 1
ATOM 3070 N N . GLU A 1 388 ? 12.648 6.836 -12.414 1 37.59 388 GLU A N 1
ATOM 3071 C CA . GLU A 1 388 ? 11.328 7.23 -11.922 1 37.59 388 GLU A CA 1
ATOM 3072 C C . GLU A 1 388 ? 11.273 8.727 -11.641 1 37.59 388 GLU A C 1
ATOM 3074 O O . GLU A 1 388 ? 10.219 9.352 -11.789 1 37.59 388 GLU A O 1
ATOM 3079 N N . VAL A 1 389 ? 12.234 9.391 -11.25 1 36.69 389 VAL A N 1
ATOM 3080 C CA . VAL A 1 389 ? 12.203 10.836 -11.102 1 36.69 389 VAL A CA 1
ATOM 3081 C C . VAL A 1 389 ? 12.305 11.5 -12.477 1 36.69 389 VAL A C 1
ATOM 3083 O O . VAL A 1 389 ? 11.82 12.625 -12.664 1 36.69 389 VAL A O 1
ATOM 3086 N N . GLY A 1 390 ? 12.883 10.93 -13.477 1 33.47 390 GLY A N 1
ATOM 3087 C CA . GLY A 1 390 ? 12.961 11.531 -14.797 1 33.47 390 GLY A CA 1
ATOM 3088 C C . GLY A 1 390 ? 11.742 11.266 -15.648 1 33.47 390 GLY A C 1
ATOM 3089 O O . GLY A 1 390 ? 11.625 11.781 -16.766 1 33.47 390 GLY A O 1
ATOM 3090 N N . SER A 1 391 ? 11.055 10.219 -15.422 1 31.17 391 SER A N 1
ATOM 3091 C CA . SER A 1 391 ? 9.844 10.148 -16.234 1 31.17 391 SER A CA 1
ATOM 3092 C C . SER A 1 391 ? 8.703 10.945 -15.609 1 31.17 391 SER A C 1
ATOM 3094 O O . SER A 1 391 ? 8.57 10.984 -14.391 1 31.17 391 SER A O 1
ATOM 3096 N N . MET B 1 1 ? -28.797 2.264 3.74 1 27.47 1 MET B N 1
ATOM 3097 C CA . MET B 1 1 ? -29.562 3.197 4.562 1 27.47 1 MET B CA 1
ATOM 3098 C C . MET B 1 1 ? -28.797 3.561 5.828 1 27.47 1 MET B C 1
ATOM 3100 O O . MET B 1 1 ? -28.406 2.68 6.594 1 27.47 1 MET B O 1
ATOM 3104 N N . THR B 1 2 ? -28.141 4.691 5.766 1 34.75 2 THR B N 1
ATOM 3105 C CA . THR B 1 2 ? -27.328 5.18 6.883 1 34.75 2 THR B CA 1
ATOM 3106 C C . THR B 1 2 ? -28.141 5.156 8.18 1 34.75 2 THR B C 1
ATOM 3108 O O . THR B 1 2 ? -29.234 5.715 8.242 1 34.75 2 THR B O 1
ATOM 3111 N N . LYS B 1 3 ? -27.906 4.211 8.914 1 34.97 3 LYS B N 1
ATOM 3112 C CA . LYS B 1 3 ? -28.578 3.994 10.195 1 34.97 3 LYS B CA 1
ATOM 3113 C C . LYS B 1 3 ? -28.672 5.293 10.992 1 34.97 3 LYS B C 1
ATOM 3115 O O . LYS B 1 3 ? -28.125 5.398 12.094 1 34.97 3 LYS B O 1
ATOM 3120 N N . TYR B 1 4 ? -28.5 6.52 10.32 1 36.97 4 TYR B N 1
ATOM 3121 C CA . TYR B 1 4 ? -28.562 7.68 11.203 1 36.97 4 TYR B CA 1
ATOM 3122 C C . TYR B 1 4 ? -29.953 7.832 11.797 1 36.97 4 TYR B C 1
ATOM 3124 O O . TYR B 1 4 ? -30.953 7.699 11.094 1 36.97 4 TYR B O 1
ATOM 3132 N N . GLY B 1 5 ? -30.172 7.535 13.016 1 33.81 5 GLY B N 1
ATOM 3133 C CA . GLY B 1 5 ? -31.391 7.742 13.781 1 33.81 5 GLY B CA 1
ATOM 3134 C C . GLY B 1 5 ? -32.062 9.078 13.492 1 33.81 5 GLY B C 1
ATOM 3135 O O . GLY B 1 5 ? -31.438 9.969 12.898 1 33.81 5 GLY B O 1
ATOM 3136 N N . ASN B 1 6 ? -33.406 9.344 13.797 1 36.47 6 ASN B N 1
ATOM 3137 C CA . ASN B 1 6 ? -34.406 10.391 13.648 1 36.47 6 ASN B CA 1
ATOM 3138 C C . ASN B 1 6 ? -33.906 11.734 14.141 1 36.47 6 ASN B C 1
ATOM 3140 O O . ASN B 1 6 ? -34.625 12.734 14.086 1 36.47 6 ASN B O 1
ATOM 3144 N N . GLY B 1 7 ? -33.156 12.008 15.281 1 41.97 7 GLY B N 1
ATOM 3145 C CA . GLY B 1 7 ? -32.875 13.352 15.75 1 41.97 7 GLY B CA 1
ATOM 3146 C C . GLY B 1 7 ? -32 14.148 14.773 1 41.97 7 GLY B C 1
ATOM 3147 O O . GLY B 1 7 ? -31.328 13.57 13.922 1 41.97 7 GLY B O 1
ATOM 3148 N N . GLY B 1 8 ? -32.25 15.547 14.43 1 52.41 8 GLY B N 1
ATOM 3149 C CA . GLY B 1 8 ? -31.844 16.375 13.305 1 52.41 8 GLY B CA 1
ATOM 3150 C C . GLY B 1 8 ? -30.359 16.281 13 1 52.41 8 GLY B C 1
ATOM 3151 O O . GLY B 1 8 ? -29.547 16.922 13.672 1 52.41 8 GLY B O 1
ATOM 3152 N N . TYR B 1 9 ? -29.812 15.289 12.422 1 72.62 9 TYR B N 1
ATOM 3153 C CA . TYR B 1 9 ? -28.406 15 12.18 1 72.62 9 TYR B CA 1
ATOM 3154 C C . TYR B 1 9 ? -27.828 15.961 11.148 1 72.62 9 TYR B C 1
ATOM 3156 O O . TYR B 1 9 ? -28.375 16.109 10.055 1 72.62 9 TYR B O 1
ATOM 3164 N N . ARG B 1 10 ? -27.141 17.047 11.711 1 81.5 10 ARG B N 1
ATOM 3165 C CA . ARG B 1 10 ? -26.375 17.984 10.906 1 81.5 10 ARG B CA 1
ATOM 3166 C C . ARG B 1 10 ? -25 17.422 10.57 1 81.5 10 ARG B C 1
ATOM 3168 O O . ARG B 1 10 ? -24.328 16.859 11.438 1 81.5 10 ARG B O 1
ATOM 3175 N N . MET B 1 11 ? -24.719 17.688 9.297 1 90.88 11 MET B N 1
ATOM 3176 C CA . MET B 1 11 ? -23.422 17.141 8.898 1 90.88 11 MET B CA 1
ATOM 3177 C C . MET B 1 11 ? -22.281 17.969 9.469 1 90.88 11 MET B C 1
ATOM 3179 O O . MET B 1 11 ? -22.219 19.188 9.25 1 90.88 11 MET B O 1
ATOM 3183 N N . LYS B 1 12 ? -21.516 17.422 10.289 1 96.38 12 LYS B N 1
ATOM 3184 C CA . LYS B 1 12 ? -20.281 17.953 10.883 1 96.38 12 LYS B CA 1
ATOM 3185 C C . LYS B 1 12 ? -19.062 17.219 10.344 1 96.38 12 LYS B C 1
ATOM 3187 O O . LYS B 1 12 ? -19.016 15.992 10.336 1 96.38 12 LYS B O 1
ATOM 3192 N N . PHE B 1 13 ? -18.078 18.078 9.844 1 98.25 13 PHE B N 1
ATOM 3193 C CA . PHE B 1 13 ? -16.859 17.5 9.273 1 98.25 13 PHE B CA 1
ATOM 3194 C C . PHE B 1 13 ? -15.641 17.844 10.117 1 98.25 13 PHE B C 1
ATOM 3196 O O . PHE B 1 13 ? -15.516 18.969 10.594 1 98.25 13 PHE B O 1
ATOM 3203 N N . PHE B 1 14 ? -14.773 16.859 10.328 1 98.88 14 PHE B N 1
ATOM 3204 C CA . PHE B 1 14 ? -13.375 17.156 10.625 1 98.88 14 PHE B CA 1
ATOM 3205 C C . PHE B 1 14 ? -12.578 17.328 9.336 1 98.88 14 PHE B C 1
ATOM 3207 O O . PHE B 1 14 ? -12.609 16.469 8.453 1 98.88 14 PHE B O 1
ATOM 3214 N N . HIS B 1 15 ? -12.008 18.438 9.203 1 98.94 15 HIS B N 1
ATOM 3215 C CA . HIS B 1 15 ? -11.172 18.766 8.062 1 98.94 15 HIS B CA 1
ATOM 3216 C C . HIS B 1 15 ? -9.695 18.75 8.438 1 98.94 15 HIS B C 1
ATOM 3218 O O . HIS B 1 15 ? -9.242 19.562 9.25 1 98.94 15 HIS B O 1
ATOM 3224 N N . MET B 1 16 ? -8.945 17.75 7.859 1 98.94 16 MET B N 1
ATOM 3225 C CA . MET B 1 16 ? -7.516 17.562 8.078 1 98.94 16 MET B CA 1
ATOM 3226 C C . MET B 1 16 ? -6.773 17.438 6.75 1 98.94 16 MET B C 1
ATOM 3228 O O . MET B 1 16 ? -7.371 17.062 5.738 1 98.94 16 MET B O 1
ATOM 3232 N N . ALA B 1 17 ? -5.535 17.719 6.742 1 98.81 17 ALA B N 1
ATOM 3233 C CA . ALA B 1 17 ? -4.688 17.578 5.559 1 98.81 17 ALA B CA 1
ATOM 3234 C C . ALA B 1 17 ? -3.211 17.531 5.949 1 98.81 17 ALA B C 1
ATOM 3236 O O . ALA B 1 17 ? -2.855 17.797 7.098 1 98.81 17 ALA B O 1
ATOM 3237 N N . ASP B 1 18 ? -2.393 17.078 4.988 1 98.69 18 ASP B N 1
ATOM 3238 C CA . ASP B 1 18 ? -0.941 17.172 5.098 1 98.69 18 ASP B CA 1
ATOM 3239 C C . ASP B 1 18 ? -0.434 16.453 6.34 1 98.69 18 ASP B C 1
ATOM 3241 O O . ASP B 1 18 ? 0.35 17 7.113 1 98.69 18 ASP B O 1
ATOM 3245 N N . LEU B 1 19 ? -0.969 15.242 6.492 1 98.88 19 LEU B N 1
ATOM 3246 C CA . LEU B 1 19 ? -0.52 14.43 7.617 1 98.88 19 LEU B CA 1
ATOM 3247 C C . LEU B 1 19 ? 0.966 14.109 7.496 1 98.88 19 LEU B C 1
ATOM 3249 O O . LEU B 1 19 ? 1.672 14.031 8.508 1 98.88 19 LEU B O 1
ATOM 3253 N N . HIS B 1 20 ? 1.408 13.906 6.285 1 98.62 20 HIS B N 1
ATOM 3254 C CA . HIS B 1 20 ? 2.797 13.578 5.98 1 98.62 20 HIS B CA 1
ATOM 3255 C C . HIS B 1 20 ? 3.295 12.43 6.852 1 98.62 20 HIS B C 1
ATOM 3257 O O . HIS B 1 20 ? 4.371 12.516 7.445 1 98.62 20 HIS B O 1
ATOM 3263 N N . LEU B 1 21 ? 2.518 11.406 6.941 1 98.75 21 LEU B N 1
ATOM 3264 C CA . LEU B 1 21 ? 2.904 10.25 7.738 1 98.75 21 LEU B CA 1
ATOM 3265 C C . LEU B 1 21 ? 4.246 9.695 7.273 1 98.75 21 LEU B C 1
ATOM 3267 O O . LEU B 1 21 ? 4.457 9.492 6.074 1 98.75 21 LEU B O 1
ATOM 3271 N N . GLY B 1 22 ? 5.168 9.508 8.227 1 97.88 22 GLY B N 1
ATOM 3272 C CA . GLY B 1 22 ? 6.496 8.992 7.93 1 97.88 22 GLY B CA 1
ATOM 3273 C C . GLY B 1 22 ? 7.543 10.086 7.812 1 97.88 22 GLY B C 1
ATOM 3274 O O . GLY B 1 22 ? 8.734 9.797 7.648 1 97.88 22 GLY B O 1
ATOM 3275 N N . ARG B 1 23 ? 7.18 11.266 7.965 1 97 23 ARG B N 1
ATOM 3276 C CA . ARG B 1 23 ? 8.109 12.391 7.832 1 97 23 ARG B CA 1
ATOM 3277 C C . ARG B 1 23 ? 9.094 12.422 8.992 1 97 23 ARG B C 1
ATOM 3279 O O . ARG B 1 23 ? 8.758 12.047 10.117 1 97 23 ARG B O 1
ATOM 3286 N N . LYS B 1 24 ? 10.281 12.938 8.68 1 95.81 24 LYS B N 1
ATOM 3287 C CA . LYS B 1 24 ? 11.305 13.203 9.68 1 95.81 24 LYS B CA 1
ATOM 3288 C C . LYS B 1 24 ? 11.539 14.703 9.836 1 95.81 24 LYS B C 1
ATOM 3290 O O . LYS B 1 24 ? 11.359 15.469 8.883 1 95.81 24 LYS B O 1
ATOM 3295 N N . LEU B 1 25 ? 11.805 15.109 11 1 96 25 LEU B N 1
ATOM 3296 C CA . LEU B 1 25 ? 12.242 16.469 11.281 1 96 25 LEU B CA 1
ATOM 3297 C C . LEU B 1 25 ? 13.758 16.516 11.477 1 96 25 LEU B C 1
ATOM 3299 O O . LEU B 1 25 ? 14.266 16.125 12.531 1 96 25 LEU B O 1
ATOM 3303 N N . LEU B 1 26 ? 14.445 16.938 10.477 1 92.62 26 LEU B N 1
ATOM 3304 C CA . LEU B 1 26 ? 15.906 16.984 10.5 1 92.62 26 LEU B CA 1
ATOM 3305 C C . LEU B 1 26 ? 16.484 15.641 10.953 1 92.62 26 LEU B C 1
ATOM 3307 O O . LEU B 1 26 ? 17.328 15.602 11.852 1 92.62 26 LEU B O 1
ATOM 3311 N N . GLY B 1 27 ? 15.992 14.586 10.414 1 91.88 27 GLY B N 1
ATOM 3312 C CA . GLY B 1 27 ? 16.5 13.242 10.664 1 91.88 27 GLY B CA 1
ATOM 3313 C C . GLY B 1 27 ? 15.758 12.523 11.781 1 91.88 27 GLY B C 1
ATOM 3314 O O . GLY B 1 27 ? 15.805 11.297 11.875 1 91.88 27 GLY B O 1
ATOM 3315 N N . GLU B 1 28 ? 15.094 13.234 12.633 1 94.12 28 GLU B N 1
ATOM 3316 C CA . GLU B 1 28 ? 14.328 12.641 13.727 1 94.12 28 GLU B CA 1
ATOM 3317 C C . GLU B 1 28 ? 12.992 12.094 13.227 1 94.12 28 GLU B 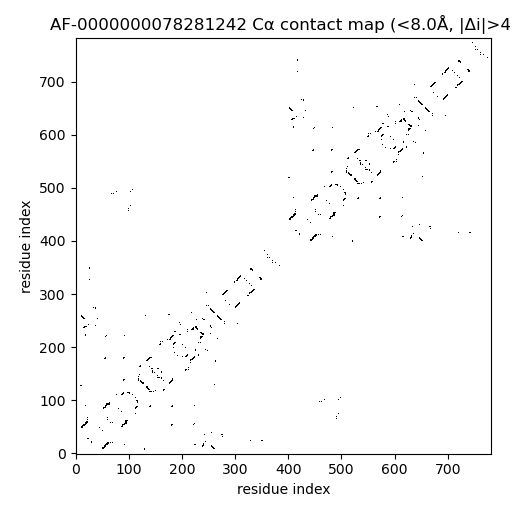C 1
ATOM 3319 O O . GLU B 1 28 ? 12.172 12.836 12.695 1 94.12 28 GLU B O 1
ATOM 3324 N N . PRO B 1 29 ? 12.766 10.758 13.406 1 96 29 PRO B N 1
ATOM 3325 C CA . PRO B 1 29 ? 11.469 10.211 12.984 1 96 29 PRO B CA 1
ATOM 3326 C C . PRO B 1 29 ? 10.305 10.758 13.812 1 96 29 PRO B C 1
ATOM 3328 O O . PRO B 1 29 ? 10.406 10.859 15.039 1 96 29 PRO B O 1
ATOM 3331 N N . LEU B 1 30 ? 9.219 11.008 13.148 1 97.62 30 LEU B N 1
ATOM 3332 C CA . LEU B 1 30 ? 8.109 11.648 13.844 1 97.62 30 LEU B CA 1
ATOM 3333 C C . LEU B 1 30 ? 6.934 10.688 13.984 1 97.62 30 LEU B C 1
ATOM 3335 O O . LEU B 1 30 ? 5.863 11.078 14.461 1 97.62 30 LEU B O 1
ATOM 3339 N N . TRP B 1 31 ? 7.062 9.453 13.617 1 96.06 31 TRP B N 1
ATOM 3340 C CA . TRP B 1 31 ? 5.91 8.562 13.523 1 96.06 31 TRP B CA 1
ATOM 3341 C C . TRP B 1 31 ? 5.254 8.367 14.883 1 96.06 31 TRP B C 1
ATOM 3343 O O . TRP B 1 31 ? 4.031 8.242 14.977 1 96.06 31 TRP B O 1
ATOM 3353 N N . LYS B 1 32 ? 6 8.391 15.977 1 96.94 32 LYS B N 1
ATOM 3354 C CA . LYS B 1 32 ? 5.402 8.281 17.312 1 96.94 32 LYS B CA 1
ATOM 3355 C C . LYS B 1 32 ? 4.59 9.523 17.656 1 96.94 32 LYS B C 1
ATOM 3357 O O . LYS B 1 32 ? 3.516 9.422 18.25 1 96.94 32 LYS B O 1
ATOM 3362 N N . GLU B 1 33 ? 5.141 10.695 17.312 1 98.12 33 GLU B N 1
ATOM 3363 C CA . GLU B 1 33 ? 4.406 11.945 17.484 1 98.12 33 GLU B CA 1
ATOM 3364 C C . GLU B 1 33 ? 3.109 11.945 16.688 1 98.12 33 GLU B C 1
ATOM 3366 O O . GLU B 1 33 ? 2.07 12.391 17.172 1 98.12 33 GLU B O 1
ATOM 3371 N N . GLN B 1 34 ? 3.199 11.422 15.516 1 98.62 34 GLN B N 1
ATOM 3372 C CA . GLN B 1 34 ? 2.043 11.359 14.633 1 98.62 34 GLN B CA 1
ATOM 3373 C C . GLN B 1 34 ? 0.982 10.406 15.18 1 98.62 34 GLN B C 1
ATOM 3375 O O . GLN B 1 34 ? -0.212 10.711 15.133 1 98.62 34 GLN B O 1
ATOM 3380 N N . GLN B 1 35 ? 1.408 9.312 15.68 1 98.56 35 GLN B N 1
ATOM 3381 C CA . GLN B 1 35 ? 0.478 8.367 16.297 1 98.56 35 GLN B CA 1
ATOM 3382 C C . GLN B 1 35 ? -0.256 9.008 17.469 1 98.56 35 GLN B C 1
ATOM 3384 O O . GLN B 1 35 ? -1.472 8.859 17.609 1 98.56 35 GLN B O 1
ATOM 3389 N N . ASP B 1 36 ? 0.499 9.68 18.266 1 98.56 36 ASP B N 1
ATOM 3390 C CA . ASP B 1 36 ? -0.091 10.352 19.422 1 98.56 36 ASP B CA 1
ATOM 3391 C C . ASP B 1 36 ? -1.109 11.398 18.984 1 98.56 36 ASP B C 1
ATOM 3393 O O . ASP B 1 36 ? -2.191 11.5 19.562 1 98.56 36 ASP B O 1
ATOM 3397 N N . LEU B 1 37 ? -0.743 12.109 18.047 1 98.38 37 LEU B N 1
ATOM 3398 C CA . LEU B 1 37 ? -1.621 13.172 17.562 1 98.38 37 LEU B CA 1
ATOM 3399 C C . LEU B 1 37 ? -2.898 12.586 16.969 1 98.38 37 LEU B C 1
ATOM 3401 O O . LEU B 1 37 ? -3.992 13.109 17.203 1 98.38 37 LEU B O 1
ATOM 3405 N N . LEU B 1 38 ? -2.816 11.531 16.203 1 98.75 38 LE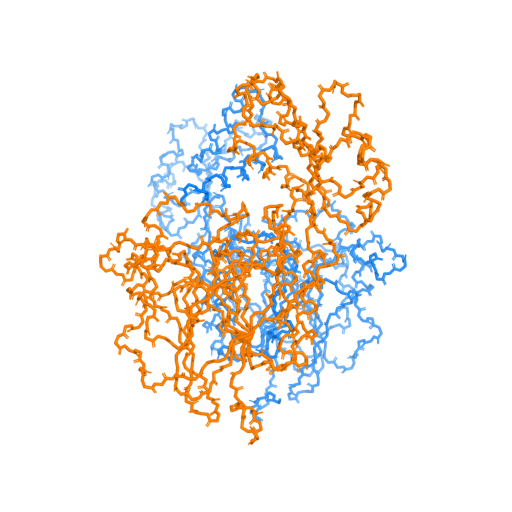U B N 1
ATOM 3406 C CA . LEU B 1 38 ? -3.992 10.891 15.625 1 98.75 38 LEU B CA 1
ATOM 3407 C C . LEU B 1 38 ? -4.875 10.289 16.719 1 98.75 38 LEU B C 1
ATOM 3409 O O . LEU B 1 38 ? -6.102 10.273 16.594 1 98.75 38 LEU B O 1
ATOM 3413 N N . SER B 1 39 ? -4.258 9.844 17.75 1 98.75 39 SER B N 1
ATOM 3414 C CA . SER B 1 39 ? -5.027 9.391 18.906 1 98.75 39 SER B CA 1
ATOM 3415 C C . SER B 1 39 ? -5.836 10.523 19.516 1 98.75 39 SER B C 1
ATOM 3417 O O . SER B 1 39 ? -6.98 10.336 19.938 1 98.75 39 SER B O 1
ATOM 3419 N N . GLN B 1 40 ? -5.188 11.648 19.594 1 98.69 40 GLN B N 1
ATOM 3420 C CA . GLN B 1 40 ? -5.891 12.828 20.062 1 98.69 40 GLN B CA 1
ATOM 3421 C C . GLN B 1 40 ? -7.09 13.156 19.188 1 98.69 40 GLN B C 1
ATOM 3423 O O . GLN B 1 40 ? -8.164 13.5 19.688 1 98.69 40 GLN B O 1
ATOM 3428 N N . VAL B 1 41 ? -6.961 13.039 17.938 1 98.88 41 VAL B N 1
ATOM 3429 C CA . VAL B 1 41 ? -8.039 13.305 16.984 1 98.88 41 VAL B CA 1
ATOM 3430 C C . VAL B 1 41 ? -9.188 12.32 17.234 1 98.88 41 VAL B C 1
ATOM 3432 O O . VAL B 1 41 ? -10.359 12.703 17.172 1 98.88 41 VAL B O 1
ATOM 3435 N N . LEU B 1 42 ? -8.859 11.078 17.469 1 98.81 42 LEU B N 1
ATOM 3436 C CA . LEU B 1 42 ? -9.883 10.078 17.75 1 98.81 42 LEU B CA 1
ATOM 3437 C C . LEU B 1 42 ? -10.672 10.453 19 1 98.81 42 LEU B C 1
ATOM 3439 O O . LEU B 1 42 ? -11.898 10.32 19.031 1 98.81 42 LEU B O 1
ATOM 3443 N N . ARG B 1 43 ? -9.953 10.938 19.969 1 98.62 43 ARG B N 1
ATOM 3444 C CA . ARG B 1 43 ? -10.648 11.375 21.172 1 98.62 43 ARG B CA 1
ATOM 3445 C C . ARG B 1 43 ? -11.547 12.57 20.891 1 98.62 43 ARG B C 1
ATOM 3447 O O . ARG B 1 43 ? -12.672 12.641 21.391 1 98.62 43 ARG B O 1
ATOM 3454 N N . MET B 1 44 ? -11.047 13.453 20.125 1 98.69 44 MET B N 1
ATOM 3455 C CA . MET B 1 44 ? -11.867 14.586 19.719 1 98.69 44 MET B CA 1
ATOM 3456 C C . MET B 1 44 ? -13.117 14.117 18.984 1 98.69 44 MET B C 1
ATOM 3458 O O . MET B 1 44 ? -14.195 14.672 19.172 1 98.69 44 MET B O 1
ATOM 3462 N N . ALA B 1 45 ? -12.93 13.117 18.141 1 98.38 45 ALA B N 1
ATOM 3463 C CA . ALA B 1 45 ? -14.047 12.578 17.375 1 98.38 45 ALA B CA 1
ATOM 3464 C C . ALA B 1 45 ? -15.086 11.938 18.281 1 98.38 45 ALA B C 1
ATOM 3466 O O . ALA B 1 45 ? -16.297 12.016 18.016 1 98.38 45 ALA B O 1
ATOM 3467 N N . ASP B 1 46 ? -14.656 11.32 19.328 1 98.19 46 ASP B N 1
ATOM 3468 C CA . ASP B 1 46 ? -15.57 10.727 20.297 1 98.19 46 ASP B CA 1
ATOM 3469 C C . ASP B 1 46 ? -16.422 11.797 20.969 1 98.19 46 ASP B C 1
ATOM 3471 O O . ASP B 1 46 ? -17.594 11.547 21.297 1 98.19 46 ASP B O 1
ATOM 3475 N N . GLU B 1 47 ? -15.867 12.945 21.078 1 97.81 47 GLU B N 1
ATOM 3476 C CA . GLU B 1 47 ? -16.547 14.047 21.734 1 97.81 47 GLU B CA 1
ATOM 3477 C C . GLU B 1 47 ? -17.438 14.812 20.766 1 97.81 47 GLU B C 1
ATOM 3479 O O . GLU B 1 47 ? -18.609 15.062 21.031 1 97.81 47 GLU B O 1
ATOM 3484 N N . GLU B 1 48 ? -16.922 15.078 19.641 1 96.75 48 GLU B N 1
ATOM 3485 C CA . GLU B 1 48 ? -17.562 15.953 18.656 1 96.75 48 GLU B CA 1
ATOM 3486 C C . GLU B 1 48 ? -18.531 15.18 17.781 1 96.75 48 GLU B C 1
ATOM 3488 O O . GLU B 1 48 ? -19.453 15.758 17.188 1 96.75 48 GLU B O 1
ATOM 3493 N N . LYS B 1 49 ? -18.25 13.93 17.547 1 95.88 49 LYS B N 1
ATOM 3494 C CA . LYS B 1 49 ? -19.047 13 16.75 1 95.88 49 LYS B CA 1
ATOM 3495 C C . LYS B 1 49 ? -19.266 13.531 15.344 1 95.88 49 LYS B C 1
ATOM 3497 O O . LYS B 1 49 ? -20.406 13.648 14.891 1 95.88 49 LYS B O 1
ATOM 3502 N N . PRO B 1 50 ? -18.219 13.812 14.672 1 97.25 50 PRO B N 1
ATOM 3503 C CA . PRO B 1 50 ? -18.391 14.219 13.273 1 97.25 50 PRO B CA 1
ATOM 3504 C C . PRO B 1 50 ? -19.016 13.117 12.414 1 97.25 50 PRO B C 1
ATOM 3506 O O . PRO B 1 50 ? -18.781 11.93 12.672 1 97.25 50 PRO B O 1
ATOM 3509 N N . GLY B 1 51 ? -19.781 13.594 11.406 1 95.88 51 GLY B N 1
ATOM 3510 C CA . GLY B 1 51 ? -20.312 12.633 10.453 1 95.88 51 GLY B CA 1
ATOM 3511 C C . GLY B 1 51 ? -19.25 12.07 9.523 1 95.88 51 GLY B C 1
ATOM 3512 O O . GLY B 1 51 ? -19.391 10.953 9.023 1 95.88 51 GLY B O 1
ATOM 3513 N N . ALA B 1 52 ? -18.234 12.938 9.273 1 98 52 ALA B N 1
ATOM 3514 C CA . ALA B 1 52 ? -17.172 12.492 8.383 1 98 52 ALA B CA 1
ATOM 3515 C C . ALA B 1 52 ? -15.859 13.227 8.68 1 98 52 ALA B C 1
ATOM 3517 O O . ALA B 1 52 ? -15.867 14.32 9.25 1 98 52 ALA B O 1
ATOM 3518 N N . VAL B 1 53 ? -14.789 12.625 8.281 1 98.81 53 VAL B N 1
ATOM 3519 C CA . VAL B 1 53 ? -13.461 13.234 8.281 1 98.81 53 VAL B CA 1
ATOM 3520 C C . VAL B 1 53 ? -12.977 13.422 6.844 1 98.81 53 VAL B C 1
ATOM 3522 O O . VAL B 1 53 ? -13.023 12.492 6.039 1 98.81 53 VAL B O 1
ATOM 3525 N N . LEU B 1 54 ? -12.633 14.633 6.523 1 98.94 54 LEU B N 1
ATOM 3526 C CA . LEU B 1 54 ? -12.031 14.969 5.238 1 98.94 54 LEU B CA 1
ATOM 3527 C C . LEU B 1 54 ? -10.508 14.984 5.328 1 98.94 54 LEU B C 1
ATOM 3529 O O . LEU B 1 54 ? -9.938 15.758 6.102 1 98.94 54 LEU B O 1
ATOM 3533 N N . LEU B 1 55 ? -9.852 14.094 4.648 1 98.94 55 LEU B N 1
ATOM 3534 C CA . LEU B 1 55 ? -8.398 14.055 4.547 1 98.94 55 LEU B CA 1
ATOM 3535 C C . LEU B 1 55 ? -7.938 14.578 3.191 1 98.94 55 LEU B C 1
ATOM 3537 O O . LEU B 1 55 ? -7.992 13.859 2.191 1 98.94 55 LEU B O 1
ATOM 3541 N N . CYS B 1 56 ? -7.398 15.742 3.174 1 98.88 56 CYS B N 1
ATOM 3542 C CA . CYS B 1 56 ? -7.32 16.516 1.933 1 98.88 56 CYS B CA 1
ATOM 3543 C C . CYS B 1 56 ? -5.902 16.5 1.378 1 98.88 56 CYS B C 1
ATOM 3545 O O . CYS B 1 56 ? -5.355 17.562 1.045 1 98.88 56 CYS B O 1
ATOM 3547 N N . GLY B 1 57 ? -5.277 15.344 1.301 1 98.62 57 GLY B N 1
ATOM 3548 C CA . GLY B 1 57 ? -4.062 15.141 0.527 1 98.62 57 GLY B CA 1
ATOM 3549 C C . GLY B 1 57 ? -2.801 15.219 1.366 1 98.62 57 GLY B C 1
ATOM 3550 O O . GLY B 1 57 ? -2.832 15.695 2.502 1 98.62 57 GLY B O 1
ATOM 3551 N N . ASP B 1 58 ? -1.699 14.695 0.721 1 98.44 58 ASP B N 1
ATOM 3552 C CA . ASP B 1 58 ? -0.404 14.547 1.379 1 98.44 58 ASP B CA 1
ATOM 3553 C C . ASP B 1 58 ? -0.536 13.773 2.686 1 98.44 58 ASP B C 1
ATOM 3555 O O . ASP B 1 58 ? -0.096 14.234 3.738 1 98.44 58 ASP B O 1
ATOM 3559 N N . ILE B 1 59 ? -1.188 12.656 2.506 1 98.88 59 ILE B N 1
ATOM 3560 C CA . ILE B 1 59 ? -1.377 11.734 3.621 1 98.88 59 ILE B CA 1
ATOM 3561 C C . ILE B 1 59 ? -0.024 11.188 4.07 1 98.88 59 ILE B C 1
ATOM 3563 O O . ILE B 1 59 ? 0.297 11.211 5.262 1 98.88 59 ILE B O 1
ATOM 3567 N N . TYR B 1 60 ? 0.682 10.758 3.088 1 98.5 60 TYR B N 1
ATOM 3568 C CA . TYR B 1 60 ? 2.043 10.297 3.338 1 98.5 60 TYR B CA 1
ATOM 3569 C C . TYR B 1 60 ? 3.059 11.375 2.979 1 98.5 60 TYR B C 1
ATOM 3571 O O . TYR B 1 60 ? 2.76 12.281 2.201 1 98.5 60 TYR B O 1
ATOM 3579 N N . ASP B 1 61 ? 4.242 11.203 3.545 1 97.5 61 ASP B N 1
ATOM 3580 C CA . ASP B 1 61 ? 5.312 12.156 3.24 1 97.5 61 ASP B CA 1
ATOM 3581 C C . ASP B 1 61 ? 5.945 11.844 1.885 1 97.5 61 ASP B C 1
ATOM 3583 O O . ASP B 1 61 ? 6.434 12.75 1.203 1 97.5 61 ASP B O 1
ATOM 3587 N N . LYS B 1 62 ? 5.891 10.594 1.566 1 95.38 62 LYS B N 1
ATOM 3588 C CA . LYS B 1 62 ? 6.5 10.141 0.319 1 95.38 62 LYS B CA 1
ATOM 3589 C C . LYS B 1 62 ? 5.527 9.273 -0.482 1 95.38 62 LYS B C 1
ATOM 3591 O O . LYS B 1 62 ? 4.613 8.672 0.084 1 95.38 62 LYS B O 1
ATOM 3596 N N . SER B 1 63 ? 5.848 9.227 -1.768 1 95.44 63 SER B N 1
ATOM 3597 C CA . SER B 1 63 ? 4.988 8.445 -2.652 1 95.44 63 SER B CA 1
ATOM 3598 C C . SER B 1 63 ? 5.039 6.961 -2.314 1 95.44 63 SER B C 1
ATOM 3600 O O . SER B 1 63 ? 4.07 6.234 -2.533 1 95.44 63 SER B O 1
ATOM 3602 N N . ILE B 1 64 ? 6.172 6.547 -1.88 1 94.94 64 ILE B N 1
ATOM 3603 C CA . ILE B 1 64 ? 6.316 5.211 -1.312 1 94.94 64 ILE B CA 1
ATOM 3604 C C . ILE B 1 64 ? 6.48 5.309 0.203 1 94.94 64 ILE B C 1
ATOM 3606 O O . ILE B 1 64 ? 7.582 5.535 0.703 1 94.94 64 ILE B O 1
ATOM 3610 N N . PRO B 1 65 ? 5.406 5.09 0.87 1 95.88 65 PRO B N 1
ATOM 3611 C CA . PRO B 1 65 ? 5.473 5.289 2.318 1 95.88 65 PRO B CA 1
ATOM 3612 C C . PRO B 1 65 ? 6.223 4.168 3.035 1 95.88 65 PRO B C 1
ATOM 3614 O O . PRO B 1 65 ? 6.312 3.051 2.518 1 95.88 65 PRO B O 1
ATOM 3617 N N . SER B 1 66 ? 6.805 4.473 4.191 1 93.69 66 SER B N 1
ATOM 3618 C CA . SER B 1 66 ? 7.395 3.459 5.059 1 93.69 66 SER B CA 1
ATOM 3619 C C . SER B 1 66 ? 6.328 2.529 5.629 1 93.69 66 SER B C 1
ATOM 3621 O O . SER B 1 66 ? 5.133 2.836 5.574 1 93.69 66 SER B O 1
ATOM 3623 N N . GLN B 1 67 ? 6.766 1.432 6.16 1 93 67 GLN B N 1
ATOM 3624 C CA . GLN B 1 67 ? 5.844 0.483 6.773 1 93 67 GLN B CA 1
ATOM 3625 C C . GLN B 1 67 ? 5.117 1.11 7.961 1 93 67 GLN B C 1
ATOM 3627 O O . GLN B 1 67 ? 3.928 0.867 8.164 1 93 67 GLN B O 1
ATOM 3632 N N . GLU B 1 68 ? 5.859 1.92 8.703 1 94.94 68 GLU B N 1
ATOM 3633 C CA . GLU B 1 68 ? 5.266 2.588 9.852 1 94.94 68 GLU B CA 1
ATOM 3634 C C . GLU B 1 68 ? 4.152 3.543 9.43 1 94.94 68 GLU B C 1
ATOM 3636 O O . GLU B 1 68 ? 3.096 3.594 10.062 1 94.94 68 GLU B O 1
ATOM 3641 N N . ALA B 1 69 ? 4.422 4.246 8.398 1 97.69 69 ALA B N 1
ATOM 3642 C CA . ALA B 1 69 ? 3.441 5.199 7.891 1 97.69 69 ALA B CA 1
ATOM 3643 C C . ALA B 1 69 ? 2.178 4.488 7.418 1 97.69 69 ALA B C 1
ATOM 3645 O O . ALA B 1 69 ? 1.062 4.91 7.73 1 97.69 69 ALA B O 1
ATOM 3646 N N . VAL B 1 70 ? 2.369 3.381 6.703 1 97.19 70 VAL B N 1
ATOM 3647 C CA . VAL B 1 70 ? 1.243 2.59 6.219 1 97.19 70 VAL B CA 1
ATOM 3648 C C . VAL B 1 70 ? 0.435 2.061 7.402 1 97.19 70 VAL B C 1
ATOM 3650 O O . VAL B 1 70 ? -0.797 2.125 7.398 1 97.19 70 VAL B O 1
ATOM 3653 N N . GLY B 1 71 ? 1.178 1.574 8.375 1 96.94 71 GLY B N 1
ATOM 3654 C CA . GLY B 1 71 ? 0.519 1.068 9.57 1 96.94 71 GLY B CA 1
ATOM 3655 C C . GLY B 1 71 ? -0.3 2.121 10.289 1 96.94 71 GLY B C 1
ATOM 3656 O O . GLY B 1 71 ? -1.39 1.834 10.789 1 96.94 71 GLY B O 1
ATOM 3657 N N . LEU B 1 72 ? 0.159 3.326 10.359 1 98.12 72 LEU B N 1
ATOM 3658 C CA . LEU B 1 72 ? -0.53 4.418 11.039 1 98.12 72 LEU B CA 1
ATOM 3659 C C . LEU B 1 72 ? -1.835 4.762 10.328 1 98.12 72 LEU B C 1
ATOM 3661 O O . LEU B 1 72 ? -2.871 4.93 10.977 1 98.12 72 LEU B O 1
ATOM 3665 N N . LEU B 1 73 ? -1.752 4.891 9.023 1 98.62 73 LEU B N 1
ATOM 3666 C CA . LEU B 1 73 ? -2.984 5.18 8.289 1 98.62 73 LEU B CA 1
ATOM 3667 C C . LEU B 1 73 ? -3.986 4.043 8.453 1 98.62 73 LEU B C 1
ATOM 3669 O O . LEU B 1 73 ? -5.176 4.281 8.664 1 98.62 73 LEU B O 1
ATOM 3673 N N . ASP B 1 74 ? -3.479 2.857 8.305 1 97.81 74 ASP B N 1
ATOM 3674 C CA . ASP B 1 74 ? -4.309 1.666 8.461 1 97.81 74 ASP B CA 1
ATOM 3675 C C . ASP B 1 74 ? -5.07 1.696 9.781 1 97.81 74 ASP B C 1
ATOM 3677 O O . ASP B 1 74 ? -6.297 1.58 9.797 1 97.81 74 ASP B O 1
ATOM 3681 N N . TRP B 1 75 ? -4.352 1.888 10.828 1 98.06 75 TRP B N 1
ATOM 3682 C CA . TRP B 1 75 ? -4.922 1.94 12.172 1 98.06 75 TRP B CA 1
ATOM 3683 C C . TRP B 1 75 ? -5.953 3.059 12.281 1 98.06 75 TRP B C 1
ATOM 3685 O O . TRP B 1 75 ? -7.043 2.854 12.812 1 98.06 75 TRP B O 1
ATOM 3695 N N . PHE B 1 76 ? -5.656 4.172 11.805 1 98.75 76 PHE B N 1
ATOM 3696 C CA . PHE B 1 76 ? -6.531 5.332 11.914 1 98.75 76 PHE B CA 1
ATOM 3697 C C . PHE B 1 76 ? -7.836 5.102 11.164 1 98.75 76 PHE B C 1
ATOM 3699 O O . PHE B 1 76 ? -8.914 5.383 11.688 1 98.75 76 PHE B O 1
ATOM 3706 N N . LEU B 1 77 ? -7.762 4.57 9.922 1 98.5 77 LEU B N 1
ATOM 3707 C CA . LEU B 1 77 ? -8.953 4.281 9.133 1 98.5 77 LEU B CA 1
ATOM 3708 C C . LEU B 1 77 ? -9.812 3.223 9.812 1 98.5 77 LEU B C 1
ATOM 3710 O O . LEU B 1 77 ? -11.047 3.318 9.805 1 98.5 77 LEU B O 1
ATOM 3714 N N . GLU B 1 78 ? -9.164 2.242 10.344 1 97.75 78 GLU B N 1
ATOM 3715 C CA . GLU B 1 78 ? -9.914 1.209 11.062 1 97.75 78 GLU B CA 1
ATOM 3716 C C . GLU B 1 78 ? -10.664 1.793 12.258 1 97.75 78 GLU B C 1
ATOM 3718 O O . GLU B 1 78 ? -11.828 1.46 12.484 1 97.75 78 GLU B O 1
ATOM 3723 N N . GLU B 1 79 ? -9.977 2.65 12.992 1 98.44 79 GLU B N 1
ATOM 3724 C CA . GLU B 1 79 ? -10.602 3.303 14.133 1 98.44 79 GLU B CA 1
ATOM 3725 C C . GLU B 1 79 ? -11.812 4.137 13.703 1 98.44 79 GLU B C 1
ATOM 3727 O O . GLU B 1 79 ? -12.836 4.145 14.375 1 98.44 79 GLU B O 1
ATOM 3732 N N . MET B 1 80 ? -11.648 4.812 12.602 1 98.19 80 MET B N 1
ATOM 3733 C CA . MET B 1 80 ? -12.766 5.59 12.078 1 98.19 80 MET B CA 1
ATOM 3734 C C . MET B 1 80 ? -13.93 4.68 11.703 1 98.19 80 MET B C 1
ATOM 3736 O O . MET B 1 80 ? -15.086 4.984 12.008 1 98.19 80 MET B O 1
ATOM 3740 N N . SER B 1 81 ? -13.633 3.615 11.055 1 97.12 81 SER B N 1
ATOM 3741 C CA . SER B 1 81 ? -14.648 2.658 10.625 1 97.12 81 SER B CA 1
ATOM 3742 C C . SER B 1 81 ? -15.406 2.094 11.828 1 97.12 81 SER B C 1
ATOM 3744 O O . SER B 1 81 ? -16.641 2.008 11.805 1 97.12 81 SER B O 1
ATOM 3746 N N . VAL B 1 82 ? -14.711 1.738 12.883 1 96.25 82 VAL B N 1
ATOM 3747 C CA . VAL B 1 82 ? -15.305 1.169 14.086 1 96.25 82 VAL B CA 1
ATOM 3748 C C . VAL B 1 82 ? -16.266 2.18 14.719 1 96.25 82 VAL B C 1
ATOM 3750 O O . VAL B 1 82 ? -17.297 1.806 15.258 1 96.25 82 VAL B O 1
ATOM 3753 N N . ARG B 1 83 ? -15.945 3.467 14.523 1 96.69 83 ARG B N 1
ATOM 3754 C CA . ARG B 1 83 ? -16.75 4.543 15.102 1 96.69 83 ARG B CA 1
ATOM 3755 C C . ARG B 1 83 ? -17.906 4.922 14.188 1 96.69 83 ARG B C 1
ATOM 3757 O O . ARG B 1 83 ? -18.75 5.742 14.555 1 96.69 83 ARG B O 1
ATOM 3764 N N . GLY B 1 84 ? -17.906 4.289 13.031 1 96.06 84 GLY B N 1
ATOM 3765 C CA . GLY B 1 84 ? -18.953 4.602 12.07 1 96.06 84 GLY B CA 1
ATOM 3766 C C . GLY B 1 84 ? -18.797 5.973 11.445 1 96.06 84 GLY B C 1
ATOM 3767 O O . GLY B 1 84 ? -19.766 6.566 10.977 1 96.06 84 GLY B O 1
ATOM 3768 N N . ILE B 1 85 ? -17.641 6.527 11.5 1 97.38 85 ILE B N 1
ATOM 3769 C CA . ILE B 1 85 ? -17.344 7.832 10.914 1 97.38 85 ILE B CA 1
ATOM 3770 C C . ILE B 1 85 ? -16.891 7.66 9.469 1 97.38 85 ILE B C 1
ATOM 3772 O O . ILE B 1 85 ? -15.938 6.914 9.203 1 97.38 85 ILE B O 1
ATOM 3776 N N . GLN B 1 86 ? -17.469 8.312 8.492 1 97.75 86 GLN B N 1
ATOM 3777 C CA . GLN B 1 86 ? -17.047 8.227 7.098 1 97.75 86 GLN B CA 1
ATOM 3778 C C . GLN B 1 86 ? -15.75 8.984 6.871 1 97.75 86 GLN B C 1
ATOM 3780 O O . GLN B 1 86 ? -15.453 9.961 7.574 1 97.75 86 GLN B O 1
ATOM 3785 N N . VAL B 1 87 ? -15.039 8.531 5.953 1 98.69 87 VAL B N 1
ATOM 3786 C CA . VAL B 1 87 ? -13.789 9.195 5.598 1 98.69 87 VAL B CA 1
ATOM 3787 C C . VAL B 1 87 ? -13.781 9.523 4.109 1 98.69 87 VAL B C 1
ATOM 3789 O O . VAL B 1 87 ? -14.133 8.68 3.279 1 98.69 87 VAL B O 1
ATOM 3792 N N . PHE B 1 88 ? -13.5 10.719 3.748 1 98.88 88 PHE B N 1
ATOM 3793 C CA . PHE B 1 88 ? -13.227 11.164 2.387 1 98.88 88 PHE B CA 1
ATOM 3794 C C . PHE B 1 88 ? -11.766 11.578 2.238 1 98.88 88 PHE B C 1
ATOM 3796 O O . PHE B 1 88 ? -11.312 12.531 2.873 1 98.88 88 PHE B O 1
ATOM 3803 N N . LEU B 1 89 ? -11.047 10.805 1.45 1 98.88 89 LEU B N 1
ATOM 3804 C CA . LEU B 1 89 ? -9.602 10.945 1.366 1 98.88 89 LEU B CA 1
ATOM 3805 C C . LEU B 1 89 ? -9.156 11.18 -0.075 1 98.88 89 LEU B C 1
ATOM 3807 O O . LEU B 1 89 ? -9.586 10.461 -0.983 1 98.88 89 LEU B O 1
ATOM 3811 N N . ILE B 1 90 ? -8.398 12.234 -0.343 1 98.88 90 ILE B N 1
ATOM 3812 C CA . ILE B 1 90 ? -7.836 12.461 -1.669 1 98.88 90 ILE B CA 1
ATOM 3813 C C . ILE B 1 90 ? -6.312 12.445 -1.594 1 98.88 90 ILE B C 1
ATOM 3815 O O . ILE B 1 90 ? -5.734 12.578 -0.512 1 98.88 90 ILE B O 1
ATOM 3819 N N . SER B 1 91 ? -5.648 12.25 -2.752 1 98.75 91 SER B N 1
ATOM 3820 C CA . SER B 1 91 ? -4.191 12.289 -2.797 1 98.75 91 SER B CA 1
ATOM 3821 C C . SER B 1 91 ? -3.682 13.719 -2.971 1 98.75 91 SER B C 1
ATOM 3823 O O . SER B 1 91 ? -4.332 14.539 -3.617 1 98.75 91 SER B O 1
ATOM 3825 N N . GLY B 1 92 ? -2.59 14.016 -2.312 1 98 92 GLY B N 1
ATOM 3826 C CA . GLY B 1 92 ? -1.822 15.219 -2.578 1 98 92 GLY B CA 1
ATOM 3827 C C . GLY B 1 92 ? -0.623 14.977 -3.475 1 98 92 GLY B C 1
ATOM 3828 O O . GLY B 1 92 ? -0.526 13.938 -4.121 1 98 92 GLY B O 1
ATOM 3829 N N . ASN B 1 93 ? 0.254 15.922 -3.623 1 95.81 93 ASN B N 1
ATOM 3830 C CA . ASN B 1 93 ? 1.365 15.828 -4.562 1 95.81 93 ASN B CA 1
ATOM 3831 C C . ASN B 1 93 ? 2.459 14.891 -4.051 1 95.81 93 ASN B C 1
ATOM 3833 O O . ASN B 1 93 ? 3.295 14.422 -4.824 1 95.81 93 ASN B O 1
ATOM 3837 N N . HIS B 1 94 ? 2.537 14.609 -2.713 1 96.5 94 HIS B N 1
ATOM 3838 C CA . HIS B 1 94 ? 3.521 13.695 -2.15 1 96.5 94 HIS B CA 1
ATOM 3839 C C . HIS B 1 94 ? 3.053 12.25 -2.258 1 96.5 94 HIS B C 1
ATOM 3841 O O . HIS B 1 94 ? 3.867 11.32 -2.225 1 96.5 94 HIS B O 1
ATOM 3847 N N . ASP B 1 95 ? 1.817 12.094 -2.416 1 97.62 95 ASP B N 1
ATOM 3848 C CA . ASP B 1 95 ? 1.226 10.766 -2.316 1 97.62 95 ASP B CA 1
ATOM 3849 C C . ASP B 1 95 ? 1.408 9.984 -3.615 1 97.62 95 ASP B C 1
ATOM 3851 O O . ASP B 1 95 ? 1.36 10.562 -4.703 1 97.62 95 ASP B O 1
ATOM 3855 N N . GLY B 1 96 ? 1.694 8.656 -3.461 1 96.25 96 GLY B N 1
ATOM 3856 C CA . GLY B 1 96 ? 1.461 7.77 -4.586 1 96.25 96 GLY B CA 1
ATOM 3857 C C . GLY B 1 96 ? -0.006 7.449 -4.805 1 96.25 96 GLY B C 1
ATOM 3858 O O . GLY B 1 96 ? -0.581 6.629 -4.086 1 96.25 96 GLY B O 1
ATOM 3859 N N . ALA B 1 97 ? -0.535 7.996 -5.816 1 95.94 97 ALA B N 1
ATOM 3860 C CA . ALA B 1 97 ? -1.981 7.977 -6.02 1 95.94 97 ALA B CA 1
ATOM 3861 C C . ALA B 1 97 ? -2.504 6.547 -6.102 1 95.94 97 ALA B C 1
ATOM 3863 O O . ALA B 1 97 ? -3.469 6.188 -5.422 1 95.94 97 ALA B O 1
ATOM 3864 N N . GLN B 1 98 ? -1.87 5.738 -6.863 1 93.75 98 GLN B N 1
ATOM 3865 C CA . GLN B 1 98 ? -2.309 4.359 -7.055 1 93.75 98 GLN B CA 1
ATOM 3866 C C . GLN B 1 98 ? -2.193 3.562 -5.758 1 93.75 98 GLN B C 1
ATOM 3868 O O . GLN B 1 98 ? -3.082 2.775 -5.426 1 93.75 98 GLN B O 1
ATOM 3873 N N . ARG B 1 99 ? -1.171 3.729 -5.047 1 95 99 ARG B N 1
ATOM 3874 C CA . ARG B 1 99 ? -0.97 3.045 -3.771 1 95 99 ARG B CA 1
ATOM 3875 C C . ARG B 1 99 ? -2 3.494 -2.74 1 95 99 ARG B C 1
ATOM 3877 O O . ARG B 1 99 ? -2.561 2.67 -2.016 1 95 99 ARG B O 1
ATOM 3884 N N . LEU B 1 100 ? -2.217 4.738 -2.754 1 96.94 100 LEU B N 1
ATOM 3885 C CA . LEU B 1 100 ? -3.139 5.309 -1.777 1 96.94 100 LEU B CA 1
ATOM 3886 C C . LEU B 1 100 ? -4.559 4.797 -2.004 1 96.94 100 LEU B C 1
ATOM 3888 O O . LEU B 1 100 ? -5.312 4.609 -1.049 1 96.94 100 LEU B O 1
ATOM 3892 N N . GLN B 1 101 ? -4.902 4.582 -3.217 1 95.81 101 GLN B N 1
ATOM 3893 C CA . GLN B 1 101 ? -6.289 4.246 -3.527 1 95.81 101 GLN B CA 1
ATOM 3894 C C . GLN B 1 101 ? -6.516 2.738 -3.484 1 95.81 101 GLN B C 1
ATOM 3896 O O . GLN B 1 101 ? -7.602 2.26 -3.803 1 95.81 101 GLN B O 1
ATOM 3901 N N . PHE B 1 102 ? -5.531 1.992 -3.055 1 95.25 102 PHE B N 1
ATOM 3902 C CA . PHE B 1 102 ? -5.684 0.545 -2.959 1 95.25 102 PHE B CA 1
ATOM 3903 C C . PHE B 1 102 ? -6.938 0.183 -2.174 1 95.25 102 PHE B C 1
ATOM 3905 O O . PHE B 1 102 ? -7.195 0.753 -1.111 1 95.25 102 PHE B O 1
ATOM 3912 N N . ALA B 1 103 ? -7.77 -0.729 -2.725 1 96.25 103 ALA B N 1
ATOM 3913 C CA . ALA B 1 103 ? -8.977 -1.335 -2.164 1 96.25 103 ALA B CA 1
ATOM 3914 C C . ALA B 1 103 ? -10.094 -0.306 -2.025 1 96.25 103 ALA B C 1
ATOM 3916 O O . ALA B 1 103 ? -11.086 -0.548 -1.337 1 96.25 103 ALA B O 1
ATOM 3917 N N . SER B 1 104 ? -9.922 0.875 -2.678 1 96.75 104 SER B N 1
ATOM 3918 C CA . SER B 1 104 ? -10.906 1.944 -2.547 1 96.75 104 SER B CA 1
ATOM 3919 C C . SER B 1 104 ? -12.289 1.48 -2.998 1 96.75 104 SER B C 1
ATOM 3921 O O . SER B 1 104 ? -13.305 1.861 -2.406 1 96.75 104 SER B O 1
ATOM 3923 N N . GLY B 1 105 ? -12.328 0.654 -4.094 1 96 105 GLY B N 1
ATOM 3924 C CA . GLY B 1 105 ? -13.594 0.155 -4.613 1 96 105 GLY B CA 1
ATOM 3925 C C . GLY B 1 105 ? -14.359 -0.688 -3.609 1 96 105 GLY B C 1
ATOM 3926 O O . GLY B 1 105 ? -15.586 -0.763 -3.666 1 96 105 GLY B O 1
ATOM 3927 N N . ILE B 1 106 ? -13.68 -1.289 -2.713 1 97.38 106 ILE B N 1
ATOM 3928 C CA . ILE B 1 106 ? -14.305 -2.146 -1.709 1 97.38 106 ILE B CA 1
ATOM 3929 C C . ILE B 1 106 ? -14.555 -1.348 -0.431 1 97.38 106 ILE B C 1
ATOM 3931 O O . ILE B 1 106 ? -15.609 -1.479 0.195 1 97.38 106 ILE B O 1
ATOM 3935 N N . LEU B 1 107 ? -13.641 -0.455 -0.056 1 98 107 LEU B N 1
ATOM 3936 C CA . LEU B 1 107 ? -13.672 0.303 1.19 1 98 107 LEU B CA 1
ATOM 3937 C C . LEU B 1 107 ? -14.844 1.273 1.205 1 98 107 LEU B C 1
ATOM 3939 O O . LEU B 1 107 ? -15.383 1.592 2.27 1 98 107 LEU B O 1
ATOM 3943 N N . LYS B 1 108 ? -15.234 1.693 0.009 1 96.69 108 LYS B N 1
ATOM 3944 C CA . LYS B 1 108 ? -16.328 2.654 -0.058 1 96.69 108 LYS B CA 1
ATOM 3945 C C . LYS B 1 108 ? -17.625 2.057 0.5 1 96.69 108 LYS B C 1
ATOM 3947 O O . LYS B 1 108 ? -18.469 2.779 1.019 1 96.69 108 LYS B O 1
ATOM 3952 N N . LYS B 1 109 ? -17.719 0.76 0.435 1 94.56 109 LYS B N 1
ATOM 3953 C CA . LYS B 1 109 ? -18.891 0.072 0.99 1 94.56 109 LYS B CA 1
ATOM 3954 C C . LYS B 1 109 ? -18.938 0.218 2.508 1 94.56 109 LYS B C 1
ATOM 3956 O O . LYS B 1 109 ? -20 0.041 3.119 1 94.56 109 LYS B O 1
ATOM 3961 N N . GLU B 1 110 ? -17.797 0.527 3.061 1 95 110 GLU B N 1
ATOM 3962 C CA . GLU B 1 110 ? -17.688 0.662 4.508 1 95 110 GLU B CA 1
ATOM 3963 C C . GLU B 1 110 ? -17.5 2.119 4.914 1 95 110 GLU B C 1
ATOM 3965 O O . GLU B 1 110 ? -17 2.402 6.008 1 95 110 GLU B O 1
ATOM 3970 N N . GLY B 1 111 ? -17.688 3.029 4.008 1 96.56 111 GLY B N 1
ATOM 3971 C CA . GLY B 1 111 ? -17.703 4.449 4.324 1 96.56 111 GLY B CA 1
ATOM 3972 C C . GLY B 1 111 ? -16.344 5.102 4.168 1 96.56 111 GLY B C 1
ATOM 3973 O O . GLY B 1 111 ? -16.141 6.234 4.613 1 96.56 111 GLY B O 1
ATOM 3974 N N . ILE B 1 112 ? -15.453 4.395 3.635 1 98.31 112 ILE B N 1
ATOM 3975 C CA . ILE B 1 112 ? -14.133 4.969 3.367 1 98.31 112 ILE B CA 1
ATOM 3976 C C . ILE B 1 112 ? -13.992 5.262 1.876 1 98.31 112 ILE B C 1
ATOM 3978 O O . ILE B 1 112 ? -13.82 4.344 1.069 1 98.31 112 ILE B O 1
ATOM 3982 N N . HIS B 1 113 ? -14.039 6.508 1.499 1 98.5 113 HIS B N 1
ATOM 3983 C CA . HIS B 1 113 ? -13.984 6.953 0.111 1 98.5 113 HIS B CA 1
ATOM 3984 C C . HIS B 1 113 ? -12.609 7.539 -0.221 1 98.5 113 HIS B C 1
ATOM 3986 O O . HIS B 1 113 ? -12.203 8.539 0.372 1 98.5 113 HIS B O 1
ATOM 3992 N N . ILE B 1 114 ? -11.93 6.926 -1.17 1 98.62 114 ILE B N 1
ATOM 3993 C CA . ILE B 1 114 ? -10.586 7.367 -1.511 1 98.62 114 ILE B CA 1
ATOM 3994 C C . ILE B 1 114 ? -10.523 7.738 -2.99 1 98.62 114 ILE B C 1
ATOM 3996 O O . ILE B 1 114 ? -10.82 6.914 -3.855 1 98.62 114 ILE B O 1
ATOM 4000 N N . ALA B 1 115 ? -10.219 8.945 -3.264 1 98.19 115 ALA B N 1
ATOM 4001 C CA . ALA B 1 115 ? -9.891 9.398 -4.613 1 98.19 115 ALA B CA 1
ATOM 4002 C C . ALA B 1 115 ? -8.391 9.648 -4.762 1 98.19 115 ALA B C 1
ATOM 4004 O O . ALA B 1 115 ? -7.91 10.75 -4.496 1 98.19 115 ALA B O 1
ATOM 4005 N N . GLY B 1 116 ? -7.738 8.633 -5.223 1 97.19 116 GLY B N 1
ATOM 4006 C CA . GLY B 1 116 ? -6.297 8.727 -5.387 1 97.19 116 GLY B CA 1
ATOM 4007 C C . GLY B 1 116 ? -5.883 9.195 -6.773 1 97.19 116 GLY B C 1
ATOM 4008 O O . GLY B 1 116 ? -5.488 10.344 -6.953 1 97.19 116 GLY B O 1
ATOM 4009 N N . THR B 1 117 ? -6.141 8.398 -7.719 1 95.06 117 THR B N 1
ATOM 4010 C CA . THR B 1 117 ? -5.812 8.695 -9.109 1 95.06 117 THR B CA 1
ATOM 4011 C C . THR B 1 117 ? -6.93 9.508 -9.766 1 95.06 117 THR B C 1
ATOM 4013 O O . THR B 1 117 ? -8.109 9.172 -9.625 1 95.06 117 THR B O 1
ATOM 4016 N N . PHE B 1 118 ? -6.48 10.586 -10.422 1 96.69 118 PHE B N 1
ATOM 4017 C CA . PHE B 1 118 ? -7.441 11.398 -11.164 1 96.69 118 PHE B CA 1
ATOM 4018 C C . PHE B 1 118 ? -8.039 10.609 -12.32 1 96.69 118 PHE B C 1
ATOM 4020 O O . PHE B 1 118 ? -7.309 9.992 -13.102 1 96.69 118 PHE B O 1
ATOM 4027 N N . LYS B 1 119 ? -9.312 10.633 -12.445 1 94.69 119 LYS B N 1
ATOM 4028 C CA . LYS B 1 119 ? -10.008 9.82 -13.438 1 94.69 119 LYS B CA 1
ATOM 4029 C C . LYS B 1 119 ? -10.773 10.695 -14.422 1 94.69 119 LYS B C 1
ATOM 4031 O O . LYS B 1 119 ? -11.852 10.312 -14.898 1 94.69 119 LYS B O 1
ATOM 4036 N N . GLY B 1 120 ? -10.398 11.922 -14.602 1 94.56 120 GLY B N 1
ATOM 4037 C CA . GLY B 1 120 ? -10.984 12.773 -15.625 1 94.56 120 GLY B CA 1
ATOM 4038 C C . GLY B 1 120 ? -11.867 13.867 -15.055 1 94.56 120 GLY B C 1
ATOM 4039 O O . GLY B 1 120 ? -12.055 14.914 -15.68 1 94.56 120 GLY B O 1
ATOM 4040 N N . ARG B 1 121 ? -12.43 13.578 -13.883 1 94.81 121 ARG B N 1
ATOM 4041 C CA . ARG B 1 121 ? -13.242 14.555 -13.172 1 94.81 121 ARG B CA 1
ATOM 4042 C C . ARG B 1 121 ? -13.227 14.289 -11.672 1 94.81 121 ARG B C 1
ATOM 4044 O O . ARG B 1 121 ? -12.82 13.211 -11.227 1 94.81 121 ARG B O 1
ATOM 4051 N N . ALA B 1 122 ? -13.648 15.32 -10.953 1 96.38 122 ALA B N 1
ATOM 4052 C CA . ALA B 1 122 ? -13.797 15.117 -9.516 1 96.38 122 ALA B CA 1
ATOM 4053 C C . ALA B 1 122 ? -14.82 14.031 -9.219 1 96.38 122 ALA B C 1
ATOM 4055 O O . ALA B 1 122 ? -15.883 13.984 -9.844 1 96.38 122 ALA B O 1
ATOM 4056 N N . GLU B 1 123 ? -14.477 13.102 -8.328 1 96.19 123 GLU B N 1
ATOM 4057 C CA . GLU B 1 123 ? -15.422 12.062 -7.914 1 96.19 123 GLU B CA 1
ATOM 4058 C C . GLU B 1 123 ? -16.516 12.641 -7.023 1 96.19 123 GLU B C 1
ATOM 4060 O O . GLU B 1 123 ? -16.281 13.586 -6.266 1 96.19 123 GLU B O 1
ATOM 4065 N N . HIS B 1 124 ? -17.703 12.086 -7.074 1 94.81 124 HIS B N 1
ATOM 4066 C CA . HIS B 1 124 ? -18.875 12.672 -6.445 1 94.81 124 HIS B CA 1
ATOM 4067 C C . HIS B 1 124 ? -19.594 11.656 -5.562 1 94.81 124 HIS B C 1
ATOM 4069 O O . HIS B 1 124 ? -19.812 10.516 -5.977 1 94.81 124 HIS B O 1
ATOM 4075 N N . ILE B 1 125 ? -19.844 11.992 -4.336 1 95.75 125 ILE B N 1
ATOM 4076 C CA . ILE B 1 125 ? -20.641 11.188 -3.412 1 95.75 125 ILE B CA 1
ATOM 4077 C C . ILE B 1 125 ? -21.766 12.047 -2.83 1 95.75 125 ILE B C 1
ATOM 4079 O O . ILE B 1 125 ? -21.531 13.172 -2.387 1 95.75 125 ILE B O 1
ATOM 4083 N N . MET B 1 126 ? -22.969 11.539 -2.844 1 94.56 126 MET B N 1
ATOM 4084 C CA . MET B 1 126 ? -24.109 12.266 -2.285 1 94.56 126 MET B CA 1
ATOM 4085 C C . MET B 1 126 ? -24.453 11.75 -0.894 1 94.56 126 MET B C 1
ATOM 4087 O O . MET B 1 126 ? -24.641 10.547 -0.703 1 94.56 126 MET B O 1
ATOM 4091 N N . LEU B 1 127 ? -24.438 12.641 0.066 1 93.94 127 LEU B N 1
ATOM 4092 C CA . LEU B 1 127 ? -24.906 12.375 1.421 1 93.94 127 LEU B CA 1
ATOM 4093 C C . LEU B 1 127 ? -26.25 13.031 1.665 1 93.94 127 LEU B C 1
ATOM 4095 O O . LEU B 1 127 ? -26.75 13.789 0.821 1 93.94 127 LEU B O 1
ATOM 4099 N N . THR B 1 128 ? -26.938 12.617 2.729 1 93.31 128 THR B N 1
ATOM 4100 C CA . THR B 1 128 ? -28.188 13.242 3.119 1 93.31 128 THR B CA 1
ATOM 4101 C C . THR B 1 128 ? -28.25 13.445 4.629 1 93.31 128 THR B C 1
ATOM 4103 O O . THR B 1 128 ? -27.812 12.578 5.395 1 93.31 128 THR B O 1
ATOM 4106 N N . ASP B 1 129 ? -28.672 14.633 5.059 1 92.88 129 ASP B N 1
ATOM 4107 C CA . ASP B 1 129 ? -28.953 14.891 6.469 1 92.88 129 ASP B CA 1
ATOM 4108 C C . ASP B 1 129 ? -30.297 15.586 6.637 1 92.88 129 ASP B C 1
ATOM 4110 O O . ASP B 1 129 ? -31.156 15.516 5.754 1 92.88 129 ASP B O 1
ATOM 4114 N N . GLN B 1 130 ? -30.609 16.125 7.742 1 91.88 130 GLN B N 1
ATOM 4115 C CA . GLN B 1 130 ? -31.906 16.719 8.039 1 91.88 130 GLN B CA 1
ATOM 4116 C C . GLN B 1 130 ? -32.219 17.891 7.109 1 91.88 130 GLN B C 1
ATOM 4118 O O . GLN B 1 130 ? -33.375 18.266 6.922 1 91.88 130 GLN B O 1
ATOM 4123 N N . PHE B 1 131 ? -31.172 18.453 6.5 1 94.06 131 PHE B N 1
ATOM 4124 C CA . PHE B 1 131 ? -31.344 19.641 5.664 1 94.06 131 PHE B CA 1
ATOM 4125 C C . PHE B 1 131 ? -31.438 19.25 4.191 1 94.06 131 PHE B C 1
ATOM 4127 O O . PHE B 1 131 ? -31.656 20.109 3.332 1 94.06 131 PHE B O 1
ATOM 4134 N N . GLY B 1 132 ? -31.266 17.984 3.91 1 93.31 132 GLY B N 1
ATOM 4135 C CA . GLY B 1 132 ? -31.359 17.531 2.533 1 93.31 132 GLY B CA 1
ATOM 4136 C C . GLY B 1 132 ? -30.062 16.984 1.979 1 93.31 132 GLY B C 1
ATOM 4137 O O . GLY B 1 132 ? -29.203 16.547 2.736 1 93.31 132 GLY B O 1
ATOM 4138 N N . PRO B 1 133 ? -29.969 17.062 0.618 1 94.25 133 PRO B N 1
ATOM 4139 C CA . PRO B 1 133 ? -28.781 16.5 -0.039 1 94.25 133 PRO B CA 1
ATOM 4140 C C . PRO B 1 133 ? -27.531 17.328 0.184 1 94.25 133 PRO B C 1
ATOM 4142 O O . PRO B 1 133 ? -27.594 18.562 0.21 1 94.25 133 PRO B O 1
ATOM 4145 N N . LEU B 1 134 ? -26.469 16.672 0.399 1 95.44 134 LEU B N 1
ATOM 4146 C CA . LEU B 1 134 ? -25.125 17.234 0.493 1 95.44 134 LEU B CA 1
ATOM 4147 C C . LEU B 1 134 ? -24.156 16.5 -0.436 1 95.44 134 LEU B C 1
ATOM 4149 O O . LEU B 1 134 ? -23.938 15.305 -0.282 1 95.44 134 LEU B O 1
ATOM 4153 N N . HIS B 1 135 ? -23.625 17.25 -1.419 1 95.88 135 HIS B N 1
ATOM 4154 C CA . HIS B 1 135 ? -22.734 16.656 -2.416 1 95.88 135 HIS B CA 1
ATOM 4155 C C . HIS B 1 135 ? -21.266 16.859 -2.023 1 95.88 135 HIS B C 1
ATOM 4157 O O . HIS B 1 135 ? -20.828 17.984 -1.804 1 95.88 135 HIS B O 1
ATOM 4163 N N . VAL B 1 136 ? -20.5 15.75 -1.91 1 97.12 136 VAL B N 1
ATOM 4164 C CA . VAL B 1 136 ? -19.062 15.781 -1.634 1 97.12 136 VAL B CA 1
ATOM 4165 C C . VAL B 1 136 ? -18.281 15.5 -2.916 1 97.12 136 VAL B C 1
ATOM 4167 O O . VAL B 1 136 ? -18.453 14.438 -3.529 1 97.12 136 VAL B O 1
ATOM 4170 N N . TRP B 1 137 ? -17.531 16.469 -3.318 1 97.69 137 TRP B N 1
ATOM 4171 C CA . TRP B 1 137 ? -16.672 16.344 -4.496 1 97.69 137 TRP B CA 1
ATOM 4172 C C . TRP B 1 137 ? -15.219 16.156 -4.098 1 97.69 137 TRP B C 1
ATOM 4174 O O . TRP B 1 137 ? -14.695 16.891 -3.264 1 97.69 137 TRP B O 1
ATOM 4184 N N . MET B 1 138 ? -14.562 15.18 -4.645 1 98.5 138 MET B N 1
ATOM 4185 C CA . MET B 1 138 ? -13.195 14.82 -4.293 1 98.5 138 MET B CA 1
ATOM 4186 C C . MET B 1 138 ? -12.258 15.023 -5.484 1 98.5 138 MET B C 1
ATOM 4188 O O . MET B 1 138 ? -12.344 14.297 -6.477 1 98.5 138 MET B O 1
ATOM 4192 N N . LEU B 1 139 ? -11.375 16 -5.41 1 98.44 139 LEU B N 1
ATOM 4193 C CA . LEU B 1 139 ? -10.422 16.312 -6.465 1 98.44 139 LEU B CA 1
ATOM 4194 C C . LEU B 1 139 ? -8.992 16.109 -5.984 1 98.44 139 LEU B C 1
ATOM 4196 O O . LEU B 1 139 ? -8.43 16.969 -5.305 1 98.44 139 LEU B O 1
ATOM 4200 N N . PRO B 1 140 ? -8.367 14.969 -6.336 1 98.44 140 PRO B N 1
ATOM 4201 C CA . PRO B 1 140 ? -6.957 14.797 -5.988 1 98.44 140 PRO B CA 1
ATOM 4202 C C . PRO B 1 140 ? -6.066 15.883 -6.586 1 98.44 140 PRO B C 1
ATOM 4204 O O . PRO B 1 140 ? -6.512 16.656 -7.441 1 98.44 140 PRO B O 1
ATOM 4207 N N . PHE B 1 141 ? -4.883 15.969 -6.098 1 97.69 141 PHE B N 1
ATOM 4208 C CA . PHE B 1 141 ? -3.953 16.938 -6.668 1 97.69 141 PHE B CA 1
ATOM 4209 C C . PHE B 1 141 ? -3.881 16.781 -8.188 1 97.69 141 PHE B C 1
ATOM 4211 O O . PHE B 1 141 ? -3.76 15.672 -8.703 1 97.69 141 PHE B O 1
ATOM 4218 N N . LEU B 1 142 ? -3.945 17.922 -8.82 1 96.19 142 LEU B N 1
ATOM 4219 C CA . LEU B 1 142 ? -4.09 17.875 -10.273 1 96.19 142 LEU B CA 1
ATOM 4220 C C . LEU B 1 142 ? -3.049 18.766 -10.945 1 96.19 142 LEU B C 1
ATOM 4222 O O . LEU B 1 142 ? -2.939 19.953 -10.617 1 96.19 142 LEU B O 1
ATOM 4226 N N . ARG B 1 143 ? -2.268 18.203 -11.789 1 94.38 143 ARG B N 1
ATOM 4227 C CA . ARG B 1 143 ? -1.408 18.938 -12.727 1 94.38 143 ARG B CA 1
ATOM 4228 C C . ARG B 1 143 ? -2.016 18.953 -14.125 1 94.38 143 ARG B C 1
ATOM 4230 O O . ARG B 1 143 ? -2.711 18.016 -14.516 1 94.38 143 ARG B O 1
ATOM 4237 N N . PRO B 1 144 ? -1.692 20.016 -14.859 1 94.38 144 PRO B N 1
ATOM 4238 C CA . PRO B 1 144 ? -2.273 20.109 -16.203 1 94.38 144 PRO B CA 1
ATOM 4239 C C . PRO B 1 144 ? -2.031 18.859 -17.047 1 94.38 144 PRO B C 1
ATOM 4241 O O . PRO B 1 144 ? -2.949 18.375 -17.703 1 94.38 144 PRO B O 1
ATOM 4244 N N . GLY B 1 145 ? -0.915 18.312 -17 1 93.5 145 GLY B N 1
ATOM 4245 C CA . GLY B 1 145 ? -0.556 17.156 -17.797 1 93.5 145 GLY B CA 1
ATOM 4246 C C . GLY B 1 145 ? -1.424 15.938 -17.516 1 93.5 145 GLY B C 1
ATOM 4247 O O . GLY B 1 145 ? -1.58 15.062 -18.375 1 93.5 145 GLY B O 1
ATOM 4248 N N . MET B 1 146 ? -2.021 15.844 -16.375 1 94.5 146 MET B N 1
ATOM 4249 C CA . MET B 1 146 ? -2.84 14.703 -15.969 1 94.5 146 MET B CA 1
ATOM 4250 C C . MET B 1 146 ? -4.156 14.672 -16.734 1 94.5 146 MET B C 1
ATOM 4252 O O . MET B 1 146 ? -4.859 13.664 -16.734 1 94.5 146 MET B O 1
ATOM 4256 N N . LEU B 1 147 ? -4.469 15.703 -17.453 1 95.38 147 LEU B N 1
ATOM 4257 C CA . LEU B 1 147 ? -5.707 15.773 -18.203 1 95.38 147 LEU B CA 1
ATOM 4258 C C . LEU B 1 147 ? -5.508 15.227 -19.625 1 95.38 147 LEU B C 1
ATOM 4260 O O . LEU B 1 147 ? -6.473 15.07 -20.375 1 95.38 147 LEU B O 1
ATOM 4264 N N . ARG B 1 148 ? -4.359 14.914 -20.031 1 92.81 148 ARG B N 1
ATOM 4265 C CA . ARG B 1 148 ? -4.008 14.516 -21.391 1 92.81 148 ARG B CA 1
ATOM 4266 C C . ARG B 1 148 ? -4.902 13.375 -21.875 1 92.81 148 ARG B C 1
ATOM 4268 O O . ARG B 1 148 ? -5.441 13.43 -22.984 1 92.81 148 ARG B O 1
ATOM 4275 N N . PRO B 1 149 ? -5.078 12.359 -21.031 1 93.25 149 PRO B N 1
ATOM 4276 C CA . PRO B 1 149 ? -5.902 11.242 -21.5 1 93.25 149 PRO B CA 1
ATOM 4277 C C . PRO B 1 149 ? -7.387 11.594 -21.578 1 93.25 149 PRO B C 1
ATOM 4279 O O . PRO B 1 149 ? -8.172 10.844 -22.172 1 93.25 149 PRO B O 1
ATOM 4282 N N . PHE B 1 150 ? -7.789 12.656 -21.062 1 92.38 150 PHE B N 1
ATOM 4283 C CA . PHE B 1 150 ? -9.211 12.898 -20.875 1 92.38 150 PHE B CA 1
ATOM 4284 C C . PHE B 1 150 ? -9.664 14.109 -21.688 1 92.38 150 PHE B C 1
ATOM 4286 O O . PHE B 1 150 ? -10.867 14.352 -21.828 1 92.38 150 PHE B O 1
ATOM 4293 N N . ALA B 1 151 ? -8.688 14.883 -22.094 1 86.12 151 ALA B N 1
ATOM 4294 C CA . ALA B 1 151 ? -9.023 16.125 -22.781 1 86.12 151 ALA B CA 1
ATOM 4295 C C . ALA B 1 151 ? -8.266 16.234 -24.109 1 86.12 151 ALA B C 1
ATOM 4297 O O . ALA B 1 151 ? -7.141 15.75 -24.219 1 86.12 151 ALA B O 1
ATOM 4298 N N . GLU B 1 152 ? -8.953 16.797 -25.031 1 86.69 152 GLU B N 1
ATOM 4299 C CA . GLU B 1 152 ? -8.312 17.016 -26.312 1 86.69 152 GLU B CA 1
ATOM 4300 C C . GLU B 1 152 ? -7.191 18.047 -26.219 1 86.69 152 GLU B C 1
ATOM 4302 O O . GLU B 1 152 ? -6.117 17.859 -26.781 1 86.69 152 GLU B O 1
ATOM 4307 N N . GLU B 1 153 ? -7.508 19.125 -25.516 1 90 153 GLU B N 1
ATOM 4308 C CA . GLU B 1 153 ? -6.508 20.172 -25.281 1 90 153 GLU B CA 1
ATOM 4309 C C . GLU B 1 153 ? -6.008 20.141 -23.844 1 90 153 GLU B C 1
ATOM 4311 O O . GLU B 1 153 ? -6.809 20.141 -22.906 1 90 153 GLU B O 1
ATOM 4316 N N . ILE B 1 154 ? -4.766 20.172 -23.719 1 89.88 154 ILE B N 1
ATOM 4317 C CA . ILE B 1 154 ? -4.16 20.156 -22.391 1 89.88 154 ILE B CA 1
ATOM 4318 C C . ILE B 1 154 ? -4.133 21.578 -21.828 1 89.88 154 ILE B C 1
ATOM 4320 O O . ILE B 1 154 ? -3.607 22.5 -22.469 1 89.88 154 ILE B O 1
ATOM 4324 N N . PRO B 1 155 ? -4.734 21.75 -20.703 1 92.06 155 PRO B N 1
ATOM 4325 C CA . PRO B 1 155 ? -4.664 23.078 -20.094 1 92.06 155 PRO B CA 1
ATOM 4326 C C . PRO B 1 155 ? -3.227 23.531 -19.859 1 92.06 155 PRO B C 1
ATOM 4328 O O . PRO B 1 155 ? -2.346 22.719 -19.594 1 92.06 155 PRO B O 1
ATOM 4331 N N . GLU B 1 156 ? -3.025 24.812 -19.875 1 90.38 156 GLU B N 1
ATOM 4332 C CA . GLU B 1 156 ? -1.687 25.375 -19.719 1 90.38 156 GLU B CA 1
ATOM 4333 C C . GLU B 1 156 ? -1.385 25.688 -18.25 1 90.38 156 GLU B C 1
ATOM 4335 O O . GLU B 1 156 ? -0.221 25.734 -17.844 1 90.38 156 GLU B O 1
ATOM 4340 N N . THR B 1 157 ? -2.477 26 -17.547 1 93.38 157 THR B N 1
ATOM 4341 C CA . THR B 1 157 ? -2.273 26.406 -16.156 1 93.38 157 THR B CA 1
ATOM 4342 C C . THR B 1 157 ? -2.984 25.469 -15.203 1 93.38 157 THR B C 1
ATOM 4344 O O . THR B 1 157 ? -3.887 24.734 -15.602 1 93.38 157 THR B O 1
ATOM 4347 N N . TYR B 1 158 ? -2.578 25.531 -13.953 1 95.38 158 TYR B N 1
ATOM 4348 C CA . TYR B 1 158 ? -3.238 24.75 -12.914 1 95.38 158 TYR B CA 1
ATOM 4349 C C . TYR B 1 158 ? -4.691 25.172 -12.75 1 95.38 158 TYR B C 1
ATOM 4351 O O . TYR B 1 158 ? -5.574 24.344 -12.531 1 95.38 158 TYR B O 1
ATOM 4359 N N . GLU B 1 159 ? -4.902 26.406 -12.836 1 95.56 159 GLU B N 1
ATOM 4360 C CA . GLU B 1 159 ? -6.254 26.953 -12.711 1 95.56 159 GLU B CA 1
ATOM 4361 C C . GLU B 1 159 ? -7.176 26.375 -13.781 1 95.56 159 GLU B C 1
ATOM 4363 O O . GLU B 1 159 ? -8.281 25.922 -13.484 1 95.56 159 GLU B O 1
ATOM 4368 N N . GLU B 1 160 ? -6.711 26.359 -15 1 94.44 160 GLU B N 1
ATOM 4369 C CA . GLU B 1 160 ? -7.488 25.797 -16.109 1 94.44 160 GLU B CA 1
ATOM 4370 C C . GLU B 1 160 ? -7.746 24.312 -15.906 1 94.44 160 GLU B C 1
ATOM 4372 O O . GLU B 1 160 ? -8.836 23.812 -16.203 1 94.44 160 GLU B O 1
ATOM 4377 N N . ALA B 1 161 ? -6.766 23.641 -15.445 1 95.56 161 ALA B N 1
ATOM 4378 C CA . ALA B 1 161 ? -6.902 22.203 -15.188 1 95.56 161 ALA B CA 1
ATOM 4379 C C . ALA B 1 161 ? -7.984 21.938 -14.148 1 95.56 161 ALA B C 1
ATOM 4381 O O . ALA B 1 161 ? -8.859 21.094 -14.352 1 95.56 161 ALA B O 1
ATOM 4382 N N . VAL B 1 162 ? -7.926 22.703 -13.055 1 96.62 162 VAL B N 1
ATOM 4383 C CA . VAL B 1 162 ? -8.891 22.531 -11.977 1 96.62 162 VAL B CA 1
ATOM 4384 C C . VAL B 1 162 ? -10.289 22.891 -12.461 1 96.62 162 VAL B C 1
ATOM 4386 O O . VAL B 1 162 ? -11.25 22.156 -12.203 1 96.62 162 VAL B O 1
ATOM 4389 N N . LYS B 1 163 ? -10.414 23.938 -13.203 1 94.06 163 LYS B N 1
ATOM 4390 C CA . LYS B 1 163 ? -11.703 24.344 -13.75 1 94.06 163 LYS B CA 1
ATOM 4391 C C . LYS B 1 163 ? -12.305 23.234 -14.617 1 94.06 163 LYS B C 1
ATOM 4393 O O . LYS B 1 163 ? -13.5 22.953 -14.531 1 94.06 163 LYS B O 1
ATOM 4398 N N . THR B 1 164 ? -11.469 22.688 -15.398 1 93.25 164 THR B N 1
ATOM 4399 C CA . THR B 1 164 ? -11.906 21.641 -16.312 1 93.25 164 THR B CA 1
ATOM 4400 C C . THR B 1 164 ? -12.359 20.406 -15.531 1 93.25 164 THR B C 1
ATOM 4402 O O . THR B 1 164 ? -13.312 19.734 -15.938 1 93.25 164 THR B O 1
ATOM 4405 N N . ALA B 1 165 ? -11.703 20.109 -14.43 1 95.31 165 ALA B N 1
ATOM 4406 C CA . ALA B 1 165 ? -11.953 18.891 -13.656 1 95.31 165 ALA B CA 1
ATOM 4407 C C . ALA B 1 165 ? -13.203 19.047 -12.797 1 95.31 165 ALA B C 1
ATOM 4409 O O . ALA B 1 165 ? -13.781 18.047 -12.359 1 95.31 165 ALA B O 1
ATOM 4410 N N . LEU B 1 166 ? -13.547 20.234 -12.484 1 94.69 166 LEU B N 1
ATOM 4411 C CA . LEU B 1 166 ? -14.703 20.484 -11.625 1 94.69 166 LEU B CA 1
ATOM 4412 C C . LEU B 1 166 ? -16 20.422 -12.422 1 94.69 166 LEU B C 1
ATOM 4414 O O . LEU B 1 166 ? -15.992 20.594 -13.641 1 94.69 166 LEU B O 1
ATOM 4418 N N . PRO B 1 167 ? -17.125 20 -11.883 1 80.25 167 PRO B N 1
ATOM 4419 C CA . PRO B 1 167 ? -18.391 19.75 -12.594 1 80.25 167 PRO B CA 1
ATOM 4420 C C . PRO B 1 167 ? -18.984 21.031 -13.195 1 80.25 167 PRO B C 1
ATOM 4422 O O . PRO B 1 167 ? -19.812 20.953 -14.109 1 80.25 167 PRO B O 1
ATOM 4425 N N . GLY B 1 168 ? -18.484 22.078 -13.008 1 69.75 168 GLY B N 1
ATOM 4426 C CA . GLY B 1 168 ? -19 23.312 -13.594 1 69.75 168 GLY B CA 1
ATOM 4427 C C . GLY B 1 168 ? -20.5 23.469 -13.422 1 69.75 168 GLY B C 1
ATOM 4428 O O . GLY B 1 168 ? -21 23.516 -12.297 1 69.75 168 GLY B O 1
ATOM 4429 N N . ALA B 1 169 ? -21.188 23.266 -14.57 1 54.56 169 ALA B N 1
ATOM 4430 C CA . ALA B 1 169 ? -22.641 23.438 -14.672 1 54.56 169 ALA B CA 1
ATOM 4431 C C . ALA B 1 169 ? -23.375 22.266 -14 1 54.56 169 ALA B C 1
ATOM 4433 O O . ALA B 1 169 ? -24.547 22.391 -13.664 1 54.56 169 ALA B O 1
ATOM 4434 N N . LYS B 1 170 ? -22.672 21.281 -13.617 1 67.81 170 LYS B N 1
ATOM 4435 C CA . LYS B 1 170 ? -23.297 20.094 -13.055 1 67.81 170 LYS B CA 1
ATOM 4436 C C . LYS B 1 170 ? -23.391 20.172 -11.531 1 67.81 170 LYS B C 1
ATOM 4438 O O . LYS B 1 170 ? -24 19.312 -10.891 1 67.81 170 LYS B O 1
ATOM 4443 N N . LEU B 1 171 ? -22.984 21.25 -11.148 1 80.75 171 LEU B N 1
ATOM 4444 C CA . LEU B 1 171 ? -23.109 21.469 -9.711 1 80.75 171 LEU B CA 1
ATOM 4445 C C . LEU B 1 171 ? -24.547 21.797 -9.328 1 80.75 171 LEU B C 1
ATOM 4447 O O . LEU B 1 171 ? -25.203 22.609 -9.984 1 80.75 171 LEU B O 1
ATOM 4451 N N . HIS B 1 172 ? -25.172 21.047 -8.547 1 82.44 172 HIS B N 1
ATOM 4452 C CA . HIS B 1 172 ? -26.469 21.406 -7.977 1 82.44 172 HIS B CA 1
ATOM 4453 C C . HIS B 1 172 ? -26.359 22.609 -7.062 1 82.44 172 HIS B C 1
ATOM 4455 O O . HIS B 1 172 ? -26.375 22.484 -5.836 1 82.44 172 HIS B O 1
ATOM 4461 N N . LYS B 1 173 ? -26.391 23.766 -7.656 1 87.62 173 LYS B N 1
ATOM 4462 C CA . LYS B 1 173 ? -26.062 25 -6.941 1 87.62 173 LYS B CA 1
ATOM 4463 C C . LYS B 1 173 ? -27.094 25.297 -5.859 1 87.62 173 LYS B C 1
ATOM 4465 O O . LYS B 1 173 ? -26.812 26.016 -4.906 1 87.62 173 LYS B O 1
ATOM 4470 N N . GLU B 1 174 ? -28.219 24.719 -6.035 1 90.56 174 GLU B N 1
ATOM 4471 C CA . GLU B 1 174 ? -29.281 24.953 -5.059 1 90.56 174 GLU B CA 1
ATOM 4472 C C . GLU B 1 174 ? -29.125 24.031 -3.85 1 90.56 174 GLU B C 1
ATOM 4474 O O . GLU B 1 174 ? -29.781 24.234 -2.824 1 90.56 174 GLU B O 1
ATOM 4479 N N . GLU B 1 175 ? -28.266 23.094 -4.016 1 93.94 175 GLU B N 1
ATOM 4480 C CA . GLU B 1 175 ? -27.984 22.141 -2.936 1 93.94 175 GLU B CA 1
ATOM 4481 C C . GLU B 1 175 ? -26.625 22.406 -2.316 1 93.94 175 GLU B C 1
ATOM 4483 O O . GLU B 1 175 ? -25.875 23.281 -2.781 1 93.94 175 GLU B O 1
ATOM 4488 N N . ARG B 1 176 ? -26.359 21.781 -1.21 1 95.88 176 ARG B N 1
ATOM 4489 C CA . ARG B 1 176 ? -25.094 21.984 -0.521 1 95.88 176 ARG B CA 1
ATOM 4490 C C . ARG B 1 176 ? -23.969 21.188 -1.188 1 95.88 176 ARG B C 1
ATOM 4492 O O . ARG B 1 176 ? -24.141 20 -1.49 1 95.88 176 ARG B O 1
ATOM 4499 N N . ASN B 1 177 ? -22.844 21.859 -1.477 1 96.56 177 ASN B N 1
ATOM 4500 C CA . ASN B 1 177 ? -21.688 21.266 -2.129 1 96.56 177 ASN B CA 1
ATOM 4501 C C . ASN B 1 177 ? -20.406 21.484 -1.325 1 96.56 177 ASN B C 1
ATOM 4503 O O . ASN B 1 177 ? -20.078 22.625 -0.984 1 96.56 177 ASN B O 1
ATOM 4507 N N . VAL B 1 178 ? -19.703 20.406 -1.033 1 97.31 178 VAL B N 1
ATOM 4508 C CA . VAL B 1 178 ? -18.406 20.438 -0.367 1 97.31 178 VAL B CA 1
ATOM 4509 C C . VAL B 1 178 ? -17.328 19.875 -1.303 1 97.31 178 VAL B C 1
ATOM 4511 O O . VAL B 1 178 ? -17.547 18.859 -1.965 1 97.31 178 VAL B O 1
ATOM 4514 N N . LEU B 1 179 ? -16.203 20.547 -1.384 1 98.25 179 LEU B N 1
ATOM 4515 C CA . LEU B 1 179 ? -15.102 20.125 -2.227 1 98.25 179 LEU B CA 1
ATOM 4516 C C . LEU B 1 179 ? -13.867 19.797 -1.387 1 98.25 179 LEU B C 1
ATOM 4518 O O . LEU B 1 179 ? -13.492 20.594 -0.513 1 98.25 179 LEU B O 1
ATOM 4522 N N . LEU B 1 180 ? -13.312 18.641 -1.547 1 98.81 180 LEU B N 1
ATOM 4523 C CA . LEU B 1 180 ? -11.938 18.375 -1.139 1 98.81 180 LEU B CA 1
ATOM 4524 C C . LEU B 1 180 ? -10.969 18.641 -2.285 1 98.81 180 LEU B C 1
ATOM 4526 O O . LEU B 1 180 ? -11.164 18.141 -3.398 1 98.81 180 LEU B O 1
ATOM 4530 N N . ALA B 1 181 ? -9.922 19.391 -2.023 1 98.62 181 ALA B N 1
ATOM 4531 C CA . ALA B 1 181 ? -8.906 19.656 -3.035 1 98.62 181 ALA B CA 1
ATOM 4532 C C . ALA B 1 181 ? -7.535 19.859 -2.396 1 98.62 181 ALA B C 1
ATOM 4534 O O . ALA B 1 181 ? -7.438 20.125 -1.198 1 98.62 181 ALA B O 1
ATOM 4535 N N . HIS B 1 182 ? -6.531 19.656 -3.15 1 98.19 182 HIS B N 1
ATOM 4536 C CA . HIS B 1 182 ? -5.141 19.844 -2.752 1 98.19 182 HIS B CA 1
ATOM 4537 C C . HIS B 1 182 ? -4.379 20.656 -3.787 1 98.19 182 HIS B C 1
ATOM 4539 O O . HIS B 1 182 ? -3.863 20.109 -4.766 1 98.19 182 HIS B O 1
ATOM 4545 N N . GLN B 1 183 ? -4.379 21.922 -3.609 1 97 183 GLN B N 1
ATOM 4546 C CA . GLN B 1 183 ? -3.814 22.844 -4.582 1 97 183 GLN B CA 1
ATOM 4547 C C . GLN B 1 183 ? -3.26 24.094 -3.893 1 97 183 GLN B C 1
ATOM 4549 O O . GLN B 1 183 ? -3.619 24.391 -2.75 1 97 183 GLN B O 1
ATOM 4554 N N . PHE B 1 184 ? -2.359 24.781 -4.582 1 96.62 184 PHE B N 1
ATOM 4555 C CA . PHE B 1 184 ? -1.964 26.125 -4.168 1 96.62 184 PHE B CA 1
ATOM 4556 C C . PHE B 1 184 ? -2.986 27.156 -4.625 1 96.62 184 PHE B C 1
ATOM 4558 O O . PHE B 1 184 ? -3.078 27.453 -5.816 1 96.62 184 PHE B O 1
ATOM 4565 N N . VAL B 1 185 ? -3.729 27.688 -3.709 1 97 185 VAL B N 1
ATOM 4566 C CA . VAL B 1 185 ? -4.855 28.562 -4.035 1 97 185 VAL B CA 1
ATOM 4567 C C . VAL B 1 185 ? -4.543 29.984 -3.613 1 97 185 VAL B C 1
ATOM 4569 O O . VAL B 1 185 ? -4 30.219 -2.529 1 97 185 VAL B O 1
ATOM 4572 N N . THR B 1 186 ? -4.84 30.906 -4.469 1 96.38 186 THR B N 1
ATOM 4573 C CA . THR B 1 186 ? -4.77 32.344 -4.191 1 96.38 186 THR B CA 1
ATOM 4574 C C . THR B 1 186 ? -6.16 32.969 -4.262 1 96.38 186 THR B C 1
ATOM 4576 O O . THR B 1 186 ? -7.109 32.344 -4.734 1 96.38 186 THR B O 1
ATOM 4579 N N . ALA B 1 187 ? -6.289 34.125 -3.723 1 96.62 187 ALA B N 1
ATOM 4580 C CA . ALA B 1 187 ? -7.539 34.875 -3.824 1 96.62 187 ALA B CA 1
ATOM 4581 C C . ALA B 1 187 ? -7.281 36.312 -4.246 1 96.62 187 ALA B C 1
ATOM 4583 O O . ALA B 1 187 ? -6.754 37.094 -3.465 1 96.62 187 ALA B O 1
ATOM 4584 N N . GLY B 1 188 ? -7.684 36.656 -5.418 1 92.81 188 GLY B N 1
ATOM 4585 C CA . GLY B 1 188 ? -7.465 38 -5.902 1 92.81 188 GLY B CA 1
ATOM 4586 C C . GLY B 1 188 ? -6.016 38.438 -5.824 1 92.81 188 GLY B C 1
ATOM 4587 O O . GLY B 1 188 ? -5.723 39.562 -5.41 1 92.81 188 GLY B O 1
ATOM 4588 N N . GLY B 1 189 ? -5.152 37.469 -6.043 1 89.94 189 GLY B N 1
ATOM 4589 C CA . GLY B 1 189 ? -3.732 37.812 -6.027 1 89.94 189 GLY B CA 1
ATOM 4590 C C . GLY B 1 189 ? -3.088 37.594 -4.668 1 89.94 189 GLY B C 1
ATOM 4591 O O . GLY B 1 189 ? -1.861 37.562 -4.559 1 89.94 189 GLY B O 1
ATOM 4592 N N . GLU B 1 190 ? -3.914 37.5 -3.66 1 93.62 190 GLU B N 1
ATOM 4593 C CA . GLU B 1 190 ? -3.373 37.25 -2.324 1 93.62 190 GLU B CA 1
ATOM 4594 C C . GLU B 1 190 ? -2.941 35.812 -2.154 1 93.62 190 GLU B C 1
ATOM 4596 O O . GLU B 1 190 ? -3.707 34.875 -2.453 1 93.62 190 GLU B O 1
ATOM 4601 N N . ARG B 1 191 ? -1.799 35.625 -1.655 1 94.31 191 ARG B N 1
ATOM 4602 C CA . ARG B 1 191 ? -1.234 34.281 -1.451 1 94.31 191 ARG B CA 1
ATOM 4603 C C . ARG B 1 191 ? -1.381 33.844 0.002 1 94.31 191 ARG B C 1
ATOM 4605 O O . ARG B 1 191 ? -1.444 34.688 0.906 1 94.31 191 ARG B O 1
ATOM 4612 N N . PRO B 1 192 ? -1.442 32.5 0.199 1 95.06 192 PRO B N 1
ATOM 4613 C CA . PRO B 1 192 ? -1.449 32.031 1.585 1 95.06 192 PRO B CA 1
ATOM 4614 C C . PRO B 1 192 ? -0.091 32.188 2.266 1 95.06 192 PRO B C 1
ATOM 4616 O O . PRO B 1 192 ? 0.935 32.281 1.589 1 95.06 192 PRO B O 1
ATOM 4619 N N . GLU B 1 193 ? -0.19 32.25 3.625 1 94.44 193 GLU B N 1
ATOM 4620 C CA . GLU B 1 193 ? 1.048 32.188 4.398 1 94.44 193 GLU B CA 1
ATOM 4621 C C . GLU B 1 193 ? 1.667 30.797 4.344 1 94.44 193 GLU B C 1
ATOM 4623 O O . GLU B 1 193 ? 0.994 29.797 4.625 1 94.44 193 GLU B O 1
ATOM 4628 N N . ILE B 1 194 ? 2.9 30.734 3.988 1 93.69 194 ILE B N 1
ATOM 4629 C CA . ILE B 1 194 ? 3.547 29.453 3.777 1 93.69 194 ILE B CA 1
ATOM 4630 C C . ILE B 1 194 ? 4.602 29.219 4.859 1 93.69 194 ILE B C 1
ATOM 4632 O O . ILE B 1 194 ? 4.965 30.141 5.586 1 93.69 194 ILE B O 1
ATOM 4636 N N . SER B 1 195 ? 5.023 28.016 4.98 1 93.38 195 SER B N 1
ATOM 4637 C CA . SER B 1 195 ? 6.094 27.578 5.875 1 93.38 195 SER B CA 1
ATOM 4638 C C . SER B 1 195 ? 7.219 26.906 5.105 1 93.38 195 SER B C 1
ATOM 4640 O O . SER B 1 195 ? 7.047 26.531 3.941 1 93.38 195 SER B O 1
ATOM 4642 N N . ASP B 1 196 ? 8.422 26.688 5.785 1 89.31 196 ASP B N 1
ATOM 4643 C CA . ASP B 1 196 ? 9.594 26.094 5.16 1 89.31 196 ASP B CA 1
ATOM 4644 C C . ASP B 1 196 ? 9.375 24.609 4.879 1 89.31 196 ASP B C 1
ATOM 4646 O O . ASP B 1 196 ? 10.125 24 4.109 1 89.31 196 ASP B O 1
ATOM 4650 N N . SER B 1 197 ? 8.391 24.062 5.438 1 84.75 197 SER B N 1
ATOM 4651 C CA . SER B 1 197 ? 8.156 22.625 5.297 1 84.75 197 SER B CA 1
ATOM 4652 C C . SER B 1 197 ? 7.461 22.297 3.98 1 84.75 197 SER B C 1
ATOM 4654 O O . SER B 1 197 ? 7.355 21.141 3.596 1 84.75 197 SER B O 1
ATOM 4656 N N . GLU B 1 198 ? 6.996 23.359 3.34 1 87.44 198 GLU B N 1
ATOM 4657 C CA . GLU B 1 198 ? 6.262 23.156 2.094 1 87.44 198 GLU B CA 1
ATOM 4658 C C . GLU B 1 198 ? 7.184 23.266 0.885 1 87.44 198 GLU B C 1
ATOM 4660 O O . GLU B 1 198 ? 8.258 23.875 0.974 1 87.44 198 GLU B O 1
ATOM 4665 N N . GLN B 1 199 ? 6.844 22.422 -0.107 1 68.69 199 GLN B N 1
ATOM 4666 C CA . GLN B 1 199 ? 7.543 22.625 -1.37 1 68.69 199 GLN B CA 1
ATOM 4667 C C . GLN B 1 199 ? 7.141 23.969 -2 1 68.69 199 GLN B C 1
ATOM 4669 O O . GLN B 1 199 ? 5.965 24.328 -2.002 1 68.69 199 GLN B O 1
ATOM 4674 N N . HIS B 1 200 ? 8.188 24.75 -2.258 1 60 200 HIS B N 1
ATOM 4675 C CA . HIS B 1 200 ? 7.934 26.094 -2.75 1 60 200 HIS B CA 1
ATOM 4676 C C . HIS B 1 200 ? 7.402 26.062 -4.18 1 60 200 HIS B C 1
ATOM 4678 O O . HIS B 1 200 ? 7.824 25.234 -4.988 1 60 200 HIS B O 1
ATOM 4684 N N . SER B 1 201 ? 6.184 26.531 -4.297 1 58.22 201 SER B N 1
ATOM 4685 C CA . SER B 1 201 ? 5.59 26.703 -5.617 1 58.22 201 SER B CA 1
ATOM 4686 C C . SER B 1 201 ? 6.5 27.516 -6.531 1 58.22 201 SER B C 1
ATOM 4688 O O . SER B 1 201 ? 7.125 28.484 -6.094 1 58.22 201 SER B O 1
ATOM 4690 N N . LEU B 1 202 ? 6.848 26.906 -7.754 1 51.69 202 LEU B N 1
ATOM 4691 C CA . LEU B 1 202 ? 7.836 27.391 -8.711 1 51.69 202 LEU B CA 1
ATOM 4692 C C . LEU B 1 202 ? 7.332 28.656 -9.414 1 51.69 202 LEU B C 1
ATOM 4694 O O . LEU B 1 202 ? 8.008 29.188 -10.305 1 51.69 202 LEU B O 1
ATOM 4698 N N . GLY B 1 203 ? 6.066 29.203 -9.039 1 58.22 203 GLY B N 1
ATOM 4699 C CA . GLY B 1 203 ? 5.73 30.391 -9.82 1 58.22 203 GLY B CA 1
ATOM 4700 C C . GLY B 1 203 ? 4.238 30.547 -10.055 1 58.22 203 GLY B C 1
ATOM 4701 O O . GLY B 1 203 ? 3.436 29.797 -9.492 1 58.22 203 GLY B O 1
ATOM 4702 N N . GLY B 1 204 ? 3.844 31.531 -10.727 1 61.28 204 GLY B N 1
ATOM 4703 C CA . GLY B 1 204 ? 2.488 31.969 -11.039 1 61.28 204 GLY B CA 1
ATOM 4704 C C . GLY B 1 204 ? 1.669 30.891 -11.734 1 61.28 204 GLY B C 1
ATOM 4705 O O . GLY B 1 204 ? 0.461 30.781 -11.508 1 61.28 204 GLY B O 1
ATOM 4706 N N . MET B 1 205 ? 2.215 30 -12.367 1 70.75 205 MET B N 1
ATOM 4707 C CA . MET B 1 205 ? 1.51 29.016 -13.18 1 70.75 205 MET B CA 1
ATOM 4708 C C . MET B 1 205 ? 1.019 27.859 -12.32 1 70.75 205 MET B C 1
ATOM 4710 O O . MET B 1 205 ? 0.114 27.125 -12.719 1 70.75 205 MET B O 1
ATOM 4714 N N . ASP B 1 206 ? 1.418 27.844 -11.078 1 84.5 206 ASP B N 1
ATOM 4715 C CA . ASP B 1 206 ? 1.062 26.703 -10.234 1 84.5 206 ASP B CA 1
ATOM 4716 C C . ASP B 1 206 ? -0.045 27.062 -9.25 1 84.5 206 ASP B C 1
ATOM 4718 O O . ASP B 1 206 ? -0.345 26.297 -8.336 1 84.5 206 ASP B O 1
ATOM 4722 N N . GLN B 1 207 ? -0.679 28.203 -9.594 1 92.56 207 GLN B N 1
ATOM 4723 C CA . GLN B 1 207 ? -1.678 28.703 -8.656 1 92.56 207 GLN B CA 1
ATOM 4724 C C . GLN B 1 207 ? -3.088 28.547 -9.211 1 92.56 207 GLN B C 1
ATOM 4726 O O . GLN B 1 207 ? -3.283 28.547 -10.43 1 92.56 207 GLN B O 1
ATOM 4731 N N . VAL B 1 208 ? -4.043 28.375 -8.375 1 96.5 208 VAL B N 1
ATOM 4732 C CA . VAL B 1 208 ? -5.469 28.359 -8.68 1 96.5 208 VAL B CA 1
ATOM 4733 C C . VAL B 1 208 ? -6.18 29.469 -7.926 1 96.5 208 VAL B C 1
ATOM 4735 O O . VAL B 1 208 ? -6.062 29.578 -6.703 1 96.5 208 VAL B O 1
ATOM 4738 N N . ASP B 1 209 ? -6.898 30.297 -8.633 1 96.94 209 ASP B N 1
ATOM 4739 C CA . ASP B 1 209 ? -7.621 31.359 -7.945 1 96.94 209 ASP B CA 1
ATOM 4740 C C . ASP B 1 209 ? -8.867 30.812 -7.246 1 96.94 209 ASP B C 1
ATOM 4742 O O . ASP B 1 209 ? -9.586 29.984 -7.801 1 96.94 209 ASP B O 1
ATOM 4746 N N . ALA B 1 210 ? -9.141 31.406 -6.125 1 97.5 210 ALA B N 1
ATOM 4747 C CA . ALA B 1 210 ? -10.25 30.953 -5.285 1 97.5 210 ALA B CA 1
ATOM 4748 C C . ALA B 1 210 ? -11.586 31.125 -6.008 1 97.5 210 ALA B C 1
ATOM 4750 O O . ALA B 1 210 ? -12.578 30.469 -5.648 1 97.5 210 ALA B O 1
ATOM 4751 N N . SER B 1 211 ? -11.688 31.953 -6.992 1 95.69 211 SER B N 1
ATOM 4752 C CA . SER B 1 211 ? -12.93 32.219 -7.715 1 95.69 211 SER B CA 1
ATOM 4753 C C . SER B 1 211 ? -13.453 30.953 -8.383 1 95.69 211 SER B C 1
ATOM 4755 O O . SER B 1 211 ? -14.656 30.828 -8.641 1 95.69 211 SER B O 1
ATOM 4757 N N . VAL B 1 212 ? -12.523 30.031 -8.656 1 95.25 212 VAL B N 1
ATOM 4758 C CA . VAL B 1 212 ? -12.898 28.781 -9.297 1 95.25 212 VAL B CA 1
ATOM 4759 C C . VAL B 1 212 ? -13.82 27.984 -8.375 1 95.25 212 VAL B C 1
ATOM 4761 O O . VAL B 1 212 ? -14.586 27.141 -8.836 1 95.25 212 VAL B O 1
ATOM 4764 N N . PHE B 1 213 ? -13.844 28.328 -7.059 1 96 213 PHE B N 1
ATOM 4765 C CA . PHE B 1 213 ? -14.547 27.531 -6.066 1 96 213 PHE B CA 1
ATOM 4766 C C . PHE B 1 213 ? -15.797 28.25 -5.574 1 96 213 PHE B C 1
ATOM 4768 O O . PHE B 1 213 ? -16.406 27.844 -4.582 1 96 213 PHE B O 1
ATOM 4775 N N . GLU B 1 214 ? -16.266 29.266 -6.184 1 92.81 214 GLU B N 1
ATOM 4776 C CA . GLU B 1 214 ? -17.312 30.156 -5.699 1 92.81 214 GLU B CA 1
ATOM 4777 C C . GLU B 1 214 ? -18.625 29.422 -5.488 1 92.81 214 GLU B C 1
ATOM 4779 O O . GLU B 1 214 ? -19.391 29.734 -4.57 1 92.81 214 GLU B O 1
ATOM 4784 N N . ALA B 1 215 ? -18.906 28.438 -6.266 1 93.25 215 ALA B N 1
ATOM 4785 C CA . ALA B 1 215 ? -20.203 27.75 -6.258 1 93.25 215 ALA B CA 1
ATOM 4786 C C . ALA B 1 215 ? -20.312 26.781 -5.086 1 93.25 215 ALA B C 1
ATOM 4788 O O . ALA B 1 215 ? -21.406 26.312 -4.762 1 93.25 215 ALA B O 1
ATOM 4789 N N . PHE B 1 216 ? -19.203 26.453 -4.426 1 96.38 216 PHE B N 1
ATOM 4790 C CA . PHE B 1 216 ? -19.203 25.469 -3.342 1 96.38 216 PHE B CA 1
ATOM 4791 C C . PHE B 1 216 ? -19.547 26.125 -2.014 1 96.38 216 PHE B C 1
ATOM 4793 O O . PHE B 1 216 ? -19.281 27.312 -1.817 1 96.38 216 PHE B O 1
ATOM 4800 N N . ASP B 1 217 ? -20.109 25.375 -1.114 1 96.69 217 ASP B N 1
ATOM 4801 C CA . ASP B 1 217 ? -20.484 25.875 0.204 1 96.69 217 ASP B CA 1
ATOM 4802 C C . ASP B 1 217 ? -19.328 25.734 1.196 1 96.69 217 ASP B C 1
ATOM 4804 O O . ASP B 1 217 ? -19.281 26.453 2.193 1 96.69 217 ASP B O 1
ATOM 4808 N N . TYR B 1 218 ? -18.484 24.844 0.925 1 97.88 218 TYR B N 1
ATOM 4809 C CA . TYR B 1 218 ? -17.25 24.656 1.684 1 97.88 218 TYR B CA 1
ATOM 4810 C C . TYR B 1 218 ? -16.172 24.016 0.821 1 97.88 218 TYR B C 1
ATOM 4812 O O . TYR B 1 218 ? -16.438 23.094 0.059 1 97.88 218 TYR B O 1
ATOM 4820 N N . VAL B 1 219 ? -15 24.562 0.87 1 98.56 219 VAL B N 1
ATOM 4821 C CA . VAL B 1 219 ? -13.852 24.031 0.146 1 98.56 219 VAL B CA 1
ATOM 4822 C C . VAL B 1 219 ? -12.742 23.672 1.132 1 98.56 219 VAL B C 1
ATOM 4824 O O . VAL B 1 219 ? -12.094 24.547 1.701 1 98.56 219 VAL B O 1
ATOM 4827 N N . ALA B 1 220 ? -12.578 22.391 1.316 1 98.88 220 ALA B N 1
ATOM 4828 C CA . ALA B 1 220 ? -11.547 21.844 2.203 1 98.88 220 ALA B CA 1
ATOM 4829 C C . ALA B 1 220 ? -10.234 21.641 1.458 1 98.88 220 ALA B C 1
ATOM 4831 O O . ALA B 1 220 ? -10.125 20.75 0.607 1 98.88 220 ALA B O 1
ATOM 4832 N N . LEU B 1 221 ? -9.258 22.453 1.837 1 98.75 221 LEU B N 1
ATOM 4833 C CA . LEU B 1 221 ? -7.988 22.422 1.11 1 98.75 221 LEU B CA 1
ATOM 4834 C C . LEU B 1 221 ? -6.895 21.781 1.945 1 98.75 221 LEU B C 1
ATOM 4836 O O . LEU B 1 221 ? -6.918 21.844 3.176 1 98.75 221 LEU B O 1
ATOM 4840 N N . GLY B 1 222 ? -6.012 21.109 1.262 1 98.38 222 GLY B N 1
ATOM 4841 C CA . GLY B 1 222 ? -4.684 20.812 1.766 1 98.38 222 GLY B CA 1
ATOM 4842 C C . GLY B 1 222 ? -3.574 21.453 0.957 1 98.38 222 GLY B C 1
ATOM 4843 O O . GLY B 1 222 ? -3.838 22.281 0.089 1 98.38 222 GLY B O 1
ATOM 4844 N N . HIS B 1 223 ? -2.252 21.203 1.293 1 97.44 223 HIS B N 1
ATOM 4845 C CA . HIS B 1 223 ? -1.086 21.656 0.544 1 97.44 223 HIS B CA 1
ATOM 4846 C C . HIS B 1 223 ? -0.278 22.672 1.35 1 97.44 223 HIS B C 1
ATOM 4848 O O . HIS B 1 223 ? 0.954 22.688 1.28 1 97.44 223 HIS B O 1
ATOM 4854 N N . ILE B 1 224 ? -1.048 23.5 2.023 1 97 224 ILE B N 1
ATOM 4855 C CA . ILE B 1 224 ? -0.394 24.5 2.871 1 97 224 ILE B CA 1
ATOM 4856 C C . ILE B 1 224 ? -0.482 24.062 4.332 1 97 224 ILE B C 1
ATOM 4858 O O . ILE B 1 224 ? -1.539 23.625 4.797 1 97 224 ILE B O 1
ATOM 4862 N N . HIS B 1 225 ? 0.593 24.266 5.078 1 98.19 225 HIS B N 1
ATOM 4863 C CA . HIS B 1 225 ? 0.713 23.609 6.379 1 98.19 225 HIS B CA 1
ATOM 4864 C C . HIS B 1 225 ? 0.19 24.5 7.496 1 98.19 225 HIS B C 1
ATOM 4866 O O . HIS B 1 225 ? 0.062 24.062 8.641 1 98.19 225 HIS B O 1
ATOM 4872 N N . ARG B 1 226 ? -0.086 25.734 7.234 1 97.56 226 ARG B N 1
ATOM 4873 C CA . ARG B 1 226 ? -0.685 26.641 8.219 1 97.56 226 ARG B CA 1
ATOM 4874 C C . ARG B 1 226 ? -2.205 26.656 8.094 1 97.56 226 ARG B C 1
ATOM 4876 O O . ARG B 1 226 ? -2.74 26.938 7.023 1 97.56 226 ARG B O 1
ATOM 4883 N N . PRO B 1 227 ? -2.861 26.344 9.18 1 98.19 227 PRO B N 1
ATOM 4884 C CA . PRO B 1 227 ? -4.316 26.516 9.109 1 98.19 227 PRO B CA 1
ATOM 4885 C C . PRO B 1 227 ? -4.73 27.969 8.836 1 98.19 227 PRO B C 1
ATOM 4887 O O . PRO B 1 227 ? -4.305 28.875 9.555 1 98.19 227 PRO B O 1
ATOM 4890 N N . GLN B 1 228 ? -5.488 28.172 7.766 1 97.88 228 GLN B N 1
ATOM 4891 C CA . GLN B 1 228 ? -5.879 29.531 7.395 1 97.88 228 GLN B CA 1
ATOM 4892 C C . GLN B 1 228 ? -6.965 29.516 6.324 1 97.88 228 GLN B C 1
ATOM 4894 O O . GLN B 1 228 ? -7.113 28.531 5.598 1 97.88 228 GLN B O 1
ATOM 4899 N N . LYS B 1 229 ? -7.754 30.562 6.273 1 98 229 LYS B N 1
ATOM 4900 C CA . LYS B 1 229 ? -8.664 30.766 5.152 1 98 229 LYS B CA 1
ATOM 4901 C C . LYS B 1 229 ? -7.961 31.453 3.99 1 98 229 LYS B C 1
ATOM 4903 O O . LYS B 1 229 ? -6.922 32.094 4.176 1 98 229 LYS B O 1
ATOM 4908 N N . ILE B 1 230 ? -8.484 31.391 2.857 1 97.12 230 ILE B N 1
ATOM 4909 C CA . ILE B 1 230 ? -8.023 32.125 1.687 1 97.12 230 ILE B CA 1
ATOM 4910 C C . ILE B 1 230 ? -9.219 32.75 0.957 1 97.12 230 ILE B C 1
ATOM 4912 O O . ILE B 1 230 ? -10.109 32 0.495 1 97.12 230 ILE B O 1
ATOM 4916 N N . GLY B 1 231 ? -9.266 34.031 0.917 1 95.44 231 GLY B N 1
ATOM 4917 C CA . GLY B 1 231 ? -10.398 34.719 0.341 1 95.44 231 GLY B CA 1
ATOM 4918 C C . GLY B 1 231 ? -11.641 34.656 1.213 1 95.44 231 GLY B C 1
ATOM 4919 O O . GLY B 1 231 ? -11.836 35.531 2.078 1 95.44 231 GLY B O 1
ATOM 4920 N N . ASP B 1 232 ? -12.422 33.719 1.021 1 95.38 232 ASP B N 1
ATOM 4921 C CA . ASP B 1 232 ? -13.688 33.5 1.728 1 95.38 232 ASP B CA 1
ATOM 4922 C C . ASP B 1 232 ? -13.508 32.531 2.898 1 95.38 232 ASP B C 1
ATOM 4924 O O . ASP B 1 232 ? -12.656 31.656 2.857 1 95.38 232 ASP B O 1
ATOM 4928 N N . VAL B 1 233 ? -14.312 32.656 3.959 1 95.81 233 VAL B N 1
ATOM 4929 C CA . VAL B 1 233 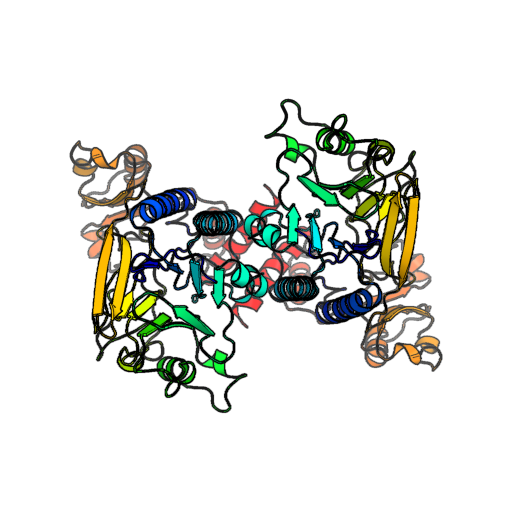? -14.242 31.828 5.156 1 95.81 233 VAL B CA 1
ATOM 4930 C C . VAL B 1 233 ? -14.539 30.375 4.797 1 95.81 233 VAL B C 1
ATOM 4932 O O . VAL B 1 233 ? -14.125 29.453 5.516 1 95.81 233 VAL B O 1
ATOM 4935 N N . LYS B 1 234 ? -15.219 30.141 3.668 1 97.69 234 LYS B N 1
ATOM 4936 C CA . LYS B 1 234 ? -15.617 28.797 3.287 1 97.69 234 LYS B CA 1
ATOM 4937 C C . LYS B 1 234 ? -14.492 28.078 2.559 1 97.69 234 LYS B C 1
ATOM 4939 O O . LYS B 1 234 ? -14.594 26.875 2.273 1 97.69 234 LYS B O 1
ATOM 4944 N N . ILE B 1 235 ? -13.422 28.781 2.158 1 98.56 235 ILE B N 1
ATOM 4945 C CA . ILE B 1 235 ? -12.258 28.188 1.507 1 98.56 235 ILE B CA 1
ATOM 4946 C C . ILE B 1 235 ? -11.078 28.188 2.471 1 98.56 235 ILE B C 1
ATOM 4948 O O . ILE B 1 235 ? -10.539 29.25 2.803 1 98.56 235 ILE B O 1
ATOM 4952 N N . ARG B 1 236 ? -10.625 26.953 2.891 1 98.56 236 ARG B N 1
ATOM 4953 C CA . ARG B 1 236 ? -9.695 26.938 4.016 1 98.56 236 ARG B CA 1
ATOM 4954 C C . ARG B 1 236 ? -8.672 25.812 3.861 1 98.56 236 ARG B C 1
ATOM 4956 O O . ARG B 1 236 ? -9.016 24.719 3.414 1 98.56 236 ARG B O 1
ATOM 4963 N N . TYR B 1 237 ? -7.512 26.156 4.266 1 98.5 237 TYR B N 1
ATOM 4964 C CA . TYR B 1 237 ? -6.508 25.125 4.512 1 98.5 237 TYR B CA 1
ATOM 4965 C C . TYR B 1 237 ? -6.617 24.594 5.934 1 98.5 237 TYR B C 1
ATOM 4967 O O . TYR B 1 237 ? -6.676 25.375 6.895 1 98.5 237 TYR B O 1
ATOM 4975 N N . ALA B 1 238 ? -6.602 23.266 6.023 1 98.56 238 ALA B N 1
ATOM 4976 C CA . ALA B 1 238 ? -6.609 22.656 7.348 1 98.56 238 ALA B CA 1
ATOM 4977 C C . ALA B 1 238 ? -5.266 22.844 8.047 1 98.56 238 ALA B C 1
ATOM 4979 O O . ALA B 1 238 ? -5.203 22.922 9.281 1 98.56 238 ALA B O 1
ATOM 4980 N N . GLY B 1 239 ? -4.199 22.938 7.199 1 98.38 239 GLY B N 1
ATOM 4981 C CA . GLY B 1 239 ? -2.857 22.875 7.754 1 98.38 239 GLY B CA 1
ATOM 4982 C C . GLY B 1 239 ? -2.424 21.469 8.125 1 98.38 239 GLY B C 1
ATOM 4983 O O . GLY B 1 239 ? -3.24 20.547 8.133 1 98.38 239 GLY B O 1
ATOM 4984 N N . SER B 1 240 ? -1.141 21.344 8.453 1 98.62 240 SER B N 1
ATOM 4985 C CA . SER B 1 240 ? -0.646 20.078 8.953 1 98.62 240 SER B CA 1
ATOM 4986 C C . SER B 1 240 ? -0.95 19.906 10.445 1 98.62 240 SER B C 1
ATOM 4988 O O . SER B 1 240 ? -1.006 20.891 11.18 1 98.62 240 SER B O 1
ATOM 4990 N N . PRO B 1 241 ? -1.146 18.672 10.875 1 98.38 241 PRO B N 1
ATOM 4991 C CA . PRO B 1 241 ? -1.462 18.469 12.289 1 98.38 241 PRO B CA 1
ATOM 4992 C C . PRO B 1 241 ? -0.242 18.625 13.195 1 98.38 241 PRO B C 1
ATOM 4994 O O . PRO B 1 241 ? -0.387 18.859 14.398 1 98.38 241 PRO B O 1
ATOM 4997 N N . LEU B 1 242 ? 0.94 18.469 12.617 1 98.25 242 LEU B N 1
ATOM 4998 C CA . LEU B 1 242 ? 2.195 18.656 13.336 1 98.25 242 LEU B CA 1
ATOM 4999 C C . LEU B 1 242 ? 3.039 19.75 12.688 1 98.25 242 LEU B C 1
ATOM 5001 O O . LEU B 1 242 ? 2.803 20.125 11.531 1 98.25 242 LEU B O 1
ATOM 5005 N N . LYS B 1 243 ? 3.918 20.25 13.531 1 98.12 243 LYS B N 1
ATOM 5006 C CA . LYS B 1 243 ? 4.918 21.172 13 1 98.12 243 LYS B CA 1
ATOM 5007 C C . LYS B 1 243 ? 6.051 20.422 12.312 1 98.12 243 LYS B C 1
ATOM 5009 O O . LYS B 1 243 ? 6.703 19.578 12.93 1 98.12 243 LYS B O 1
ATOM 5014 N N . TYR B 1 244 ? 6.242 20.75 11.023 1 97.62 244 TYR B N 1
ATOM 5015 C CA . TYR B 1 244 ? 7.195 19.969 10.25 1 97.62 244 TYR B CA 1
ATOM 5016 C C . TYR B 1 244 ? 8.445 20.781 9.93 1 97.62 244 TYR B C 1
ATOM 5018 O O . TYR B 1 244 ? 9.32 20.328 9.195 1 97.62 244 TYR B O 1
ATOM 5026 N N . SER B 1 245 ? 8.547 21.984 10.406 1 96.38 245 SER B N 1
ATOM 5027 C CA . SER B 1 245 ? 9.727 22.844 10.352 1 96.38 245 SER B CA 1
ATOM 5028 C C . SER B 1 245 ? 9.742 23.828 11.516 1 96.38 245 SER B C 1
ATOM 5030 O O . SER B 1 245 ? 8.703 24.094 12.133 1 96.38 245 SER B O 1
ATOM 5032 N N . PHE B 1 246 ? 10.906 24.422 11.742 1 95.94 246 PHE B N 1
ATOM 5033 C CA . PHE B 1 246 ? 11.023 25.359 12.852 1 95.94 246 PHE B CA 1
ATOM 5034 C C . PHE B 1 246 ? 10.398 26.703 12.492 1 95.94 246 PHE B C 1
ATOM 5036 O O . PHE B 1 246 ? 10.156 27.531 13.375 1 95.94 246 PHE B O 1
ATOM 5043 N N . SER B 1 247 ? 10.117 26.891 11.227 1 96.06 247 SER B N 1
ATOM 5044 C CA . SER B 1 247 ? 9.391 28.094 10.852 1 96.06 247 SER B CA 1
ATOM 5045 C C . SER B 1 247 ? 7.953 28.062 11.352 1 96.06 247 SER B C 1
ATOM 5047 O O . SER B 1 247 ? 7.273 29.094 11.375 1 96.06 247 SER B O 1
ATOM 5049 N N . GLU B 1 248 ? 7.5 26.906 11.852 1 97.38 248 GLU B N 1
ATOM 5050 C CA . GLU B 1 248 ? 6.125 26.734 12.297 1 97.38 248 GLU B CA 1
ATOM 5051 C C . GLU B 1 248 ? 6.031 26.766 13.82 1 97.38 248 GLU B C 1
ATOM 5053 O O . GLU B 1 248 ? 4.953 26.562 14.383 1 97.38 248 GLU B O 1
ATOM 5058 N N . TRP B 1 249 ? 7.121 27.094 14.516 1 96.12 249 TRP B N 1
ATOM 5059 C CA . TRP B 1 249 ? 7.195 26.828 15.945 1 96.12 249 TRP B CA 1
ATOM 5060 C C . TRP B 1 249 ? 6.195 27.703 16.703 1 96.12 249 TRP B C 1
ATOM 5062 O O . TRP B 1 249 ? 5.746 27.328 17.797 1 96.12 249 TRP B O 1
ATOM 5072 N N . LYS B 1 250 ? 5.676 28.766 16.078 1 96.38 250 LYS B N 1
ATOM 5073 C CA . LYS B 1 250 ? 4.73 29.641 16.75 1 96.38 250 LYS B CA 1
ATOM 5074 C C . LYS B 1 250 ? 3.293 29.312 16.359 1 96.38 250 LYS B C 1
ATOM 5076 O O . LYS B 1 250 ? 2.352 29.938 16.859 1 96.38 250 LYS B O 1
ATOM 5081 N N . GLN B 1 251 ? 3.143 28.406 15.469 1 96.75 251 GLN B N 1
ATOM 5082 C CA . GLN B 1 251 ? 1.812 28.062 14.977 1 96.75 251 GLN B CA 1
ATOM 5083 C C . GLN B 1 251 ? 1.087 27.141 15.961 1 96.75 251 GLN B C 1
ATOM 5085 O O . GLN B 1 251 ? 1.719 26.344 16.656 1 96.75 251 GLN B O 1
ATOM 5090 N N . THR B 1 252 ? -0.206 27.281 16.031 1 97.19 252 THR B N 1
ATOM 5091 C CA . THR B 1 252 ? -1.073 26.312 16.688 1 97.19 252 THR B CA 1
ATOM 5092 C C . THR B 1 252 ? -1.771 25.422 15.664 1 97.19 252 THR B C 1
ATOM 5094 O O . THR B 1 252 ? -2.602 25.906 14.883 1 97.19 252 THR B O 1
ATOM 5097 N N . LYS B 1 253 ? -1.399 24.266 15.703 1 98.44 253 LYS B N 1
ATOM 5098 C CA . LYS B 1 253 ? -2.018 23.297 14.797 1 98.44 253 LYS B CA 1
ATOM 5099 C C . LYS B 1 253 ? -3.385 22.859 15.312 1 98.44 253 LYS B C 1
ATOM 5101 O O . LYS B 1 253 ? -3.643 22.906 16.516 1 98.44 253 LYS B O 1
ATOM 5106 N N . SER B 1 254 ? -4.227 22.469 14.375 1 98.69 254 SER B N 1
ATOM 5107 C CA . SER B 1 254 ? -5.605 22.203 14.781 1 98.69 254 SER B CA 1
ATOM 5108 C C . SER B 1 254 ? -6.312 21.281 13.789 1 98.69 254 SER B C 1
ATOM 5110 O O . SER B 1 254 ? -5.805 21.047 12.695 1 98.69 254 SER B O 1
ATOM 5112 N N . VAL B 1 255 ? -7.41 20.734 14.266 1 98.81 255 VAL B N 1
ATOM 5113 C CA . VAL B 1 255 ? -8.43 20.141 13.398 1 98.81 255 VAL B CA 1
ATOM 5114 C C . VAL B 1 255 ? -9.539 21.156 13.141 1 98.81 255 VAL B C 1
ATOM 5116 O O . VAL B 1 255 ? -10.062 21.766 14.07 1 98.81 255 VAL B O 1
ATOM 5119 N N . THR B 1 256 ? -9.82 21.375 11.906 1 98.81 256 THR B N 1
ATOM 5120 C CA . THR B 1 256 ? -10.914 22.281 11.578 1 98.81 256 THR B CA 1
ATOM 5121 C C . THR B 1 256 ? -12.25 21.547 11.609 1 98.81 256 THR B C 1
ATOM 5123 O O . THR B 1 256 ? -12.391 20.484 11.023 1 98.81 256 THR B O 1
ATOM 5126 N N . VAL B 1 257 ? -13.195 22.109 12.312 1 98.62 257 VAL B N 1
ATOM 5127 C CA . VAL B 1 257 ? -14.562 21.594 12.344 1 98.62 257 VAL B CA 1
ATOM 5128 C C . VAL B 1 257 ? -15.469 22.469 11.469 1 98.62 257 VAL B C 1
ATOM 5130 O O . VAL B 1 257 ? -15.594 23.672 11.703 1 98.62 257 VAL B O 1
ATOM 5133 N N . ALA B 1 258 ? -16.016 21.875 10.461 1 98.31 258 ALA B N 1
ATOM 5134 C CA . ALA B 1 258 ? -16.953 22.562 9.578 1 98.31 258 ALA B CA 1
ATOM 5135 C C . ALA B 1 258 ? -18.359 21.953 9.703 1 98.31 258 ALA B C 1
ATOM 5137 O O . ALA B 1 258 ? -18.531 20.75 9.5 1 98.31 258 ALA B O 1
ATOM 5138 N N . GLU B 1 259 ? -19.297 22.781 9.977 1 97.12 259 GLU B N 1
ATOM 5139 C CA . GLU B 1 259 ? -20.688 22.359 10.109 1 97.12 259 GLU B CA 1
ATOM 5140 C C . GLU B 1 259 ? -21.578 23.078 9.102 1 97.12 259 GLU B C 1
ATOM 5142 O O . GLU B 1 259 ? -21.609 24.312 9.055 1 97.12 259 GLU B O 1
ATOM 5147 N N . LEU B 1 260 ? -22.234 22.234 8.359 1 95.88 260 LEU B N 1
ATOM 5148 C CA . LEU B 1 260 ? -23.125 22.797 7.348 1 95.88 260 LEU B CA 1
ATOM 5149 C C . LEU B 1 260 ? -24.578 22.656 7.766 1 95.88 260 LEU B C 1
ATOM 5151 O O . LEU B 1 260 ? -25.047 21.547 8.062 1 95.88 260 LEU B O 1
ATOM 5155 N N . GLY B 1 261 ? -25.281 23.781 7.891 1 93.88 261 GLY B N 1
ATOM 5156 C CA . GLY B 1 261 ? -26.719 23.766 8.047 1 93.88 261 GLY B CA 1
ATOM 5157 C C . GLY B 1 261 ? -27.469 23.766 6.73 1 93.88 261 GLY B C 1
ATOM 5158 O O . GLY B 1 261 ? -27.156 22.984 5.828 1 93.88 261 GLY B O 1
ATOM 5159 N N . ASP B 1 262 ? -28.453 24.609 6.648 1 92.12 262 ASP B N 1
ATOM 5160 C CA . ASP B 1 262 ? -29.141 24.812 5.375 1 92.12 262 ASP B CA 1
ATOM 5161 C C . ASP B 1 262 ? -28.219 25.5 4.363 1 92.12 262 ASP B C 1
ATOM 5163 O O . ASP B 1 262 ? -27.125 25.922 4.707 1 92.12 262 ASP B O 1
ATOM 5167 N N . LYS B 1 263 ? -28.719 25.469 3.148 1 92.88 263 LYS B N 1
ATOM 5168 C CA . LYS B 1 263 ? -27.922 26.094 2.1 1 92.88 263 LYS B CA 1
ATOM 5169 C C . LYS B 1 263 ? -27.484 27.5 2.518 1 92.88 263 LYS B C 1
ATOM 5171 O O . LYS B 1 263 ? -28.297 28.312 2.939 1 92.88 263 LYS B O 1
ATOM 5176 N N . GLY B 1 264 ? -26.188 27.672 2.516 1 89.94 264 GLY B N 1
ATOM 5177 C CA . GLY B 1 264 ? -25.656 28.984 2.836 1 89.94 264 GLY B CA 1
ATOM 5178 C C . GLY B 1 264 ? -25.266 29.125 4.293 1 89.94 264 GLY B C 1
ATOM 5179 O O . GLY B 1 264 ? -24.688 30.141 4.688 1 89.94 264 GLY B O 1
ATOM 5180 N N . THR B 1 265 ? -25.484 28.156 5.117 1 94.44 265 THR B N 1
ATOM 5181 C CA . THR B 1 265 ? -25.156 28.219 6.539 1 94.44 265 THR B CA 1
ATOM 5182 C C . THR B 1 265 ? -23.938 27.359 6.848 1 94.44 265 THR B C 1
ATOM 5184 O O . THR B 1 265 ? -23.969 26.141 6.664 1 94.44 265 THR B O 1
ATOM 5187 N N . LEU B 1 266 ? -22.875 28.016 7.281 1 96.44 266 LEU B N 1
ATOM 5188 C CA . LEU B 1 266 ? -21.609 27.344 7.594 1 96.44 266 LEU B CA 1
ATOM 5189 C C . LEU B 1 266 ? -21.031 27.859 8.914 1 96.44 266 LEU B C 1
ATOM 5191 O O . LEU B 1 266 ? -21.016 29.078 9.156 1 96.44 266 LEU B O 1
ATOM 5195 N N . SER B 1 267 ? -20.734 26.984 9.719 1 96.88 267 SER B N 1
ATOM 5196 C CA . SER B 1 267 ? -19.969 27.297 10.914 1 96.88 267 SER B CA 1
ATOM 5197 C C . SER B 1 267 ? -18.609 26.594 10.906 1 96.88 267 SER B C 1
ATOM 5199 O O . SER B 1 267 ? -18.531 25.406 10.602 1 96.88 267 SER B O 1
ATOM 5201 N N . VAL B 1 268 ? -17.578 27.375 11.203 1 97.88 268 VAL B N 1
ATOM 5202 C CA . VAL B 1 268 ? -16.234 26.828 11.211 1 97.88 268 VAL B CA 1
ATOM 5203 C C . VAL B 1 268 ? -15.547 27.156 12.531 1 97.88 268 VAL B C 1
ATOM 5205 O O . VAL B 1 268 ? -15.617 28.297 13.008 1 97.88 268 VAL B O 1
ATOM 5208 N N . ARG B 1 269 ? -14.93 26.219 13.102 1 97.69 269 ARG B N 1
ATOM 5209 C CA . ARG B 1 269 ? -14.086 26.438 14.281 1 97.69 269 ARG B CA 1
ATOM 5210 C C . ARG B 1 269 ? -12.898 25.484 14.289 1 97.69 269 ARG B C 1
ATOM 5212 O O . ARG B 1 269 ? -12.867 24.516 13.531 1 97.69 269 ARG B O 1
ATOM 5219 N N . LYS B 1 270 ? -11.977 25.812 15.148 1 98.19 270 LYS B N 1
ATOM 5220 C CA . LYS B 1 270 ? -10.75 25.016 15.227 1 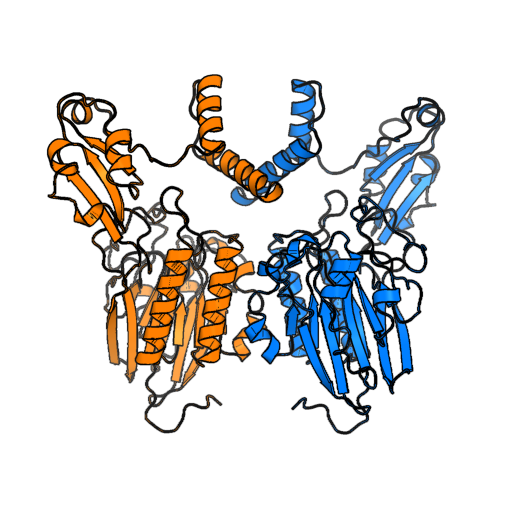98.19 270 LYS B CA 1
ATOM 5221 C C . LYS B 1 270 ? -10.641 24.328 16.594 1 98.19 270 LYS B C 1
ATOM 5223 O O . LYS B 1 270 ? -10.961 24.922 17.625 1 98.19 270 LYS B O 1
ATOM 5228 N N . LEU B 1 271 ? -10.242 23.109 16.516 1 98.69 271 LEU B N 1
ATOM 5229 C CA . LEU B 1 271 ? -9.852 22.375 17.719 1 98.69 271 LEU B CA 1
ATOM 5230 C C . LEU B 1 271 ? -8.336 22.25 17.812 1 98.69 271 LEU B C 1
ATOM 5232 O O . LEU B 1 271 ? -7.715 21.531 17.016 1 98.69 271 LEU B O 1
ATOM 5236 N N . PRO B 1 272 ? -7.762 22.891 18.781 1 98.62 272 PRO B N 1
ATOM 5237 C CA . PRO B 1 272 ? -6.301 22.891 18.859 1 98.62 272 PRO B CA 1
ATOM 5238 C C . PRO B 1 272 ? -5.734 21.5 19.172 1 98.62 272 PRO B C 1
ATOM 5240 O O . PRO B 1 272 ? -6.328 20.75 19.938 1 98.62 272 PRO B O 1
ATOM 5243 N N . LEU B 1 273 ? -4.648 21.203 18.547 1 98.56 273 LEU B N 1
ATOM 5244 C CA . LEU B 1 273 ? -3.904 19.969 18.812 1 98.56 273 LEU B CA 1
ATOM 5245 C C . LEU B 1 273 ? -2.713 20.234 19.734 1 98.56 273 LEU B C 1
ATOM 5247 O O . LEU B 1 273 ? -2.059 21.281 19.609 1 98.56 273 LEU B O 1
ATOM 5251 N N . LYS B 1 274 ? -2.469 19.312 20.609 1 97.12 274 LYS B N 1
ATOM 5252 C CA . LYS B 1 274 ? -1.348 19.422 21.531 1 97.12 274 LYS B CA 1
ATOM 5253 C C . LYS B 1 274 ? -0.303 18.344 21.25 1 97.12 274 LYS B C 1
ATOM 5255 O O . LYS B 1 274 ? -0.491 17.172 21.609 1 97.12 274 LYS B O 1
ATOM 5260 N N . PRO B 1 275 ? 0.785 18.734 20.75 1 97.12 275 PRO B N 1
ATOM 5261 C CA . PRO B 1 275 ? 1.821 17.734 20.484 1 97.12 275 PRO B CA 1
ATOM 5262 C C . PRO B 1 275 ? 2.455 17.188 21.766 1 97.12 275 PRO B C 1
ATOM 5264 O O . PRO B 1 275 ? 2.525 17.906 22.781 1 97.12 275 PRO B O 1
ATOM 5267 N N . LYS B 1 276 ? 2.914 15.945 21.703 1 96.69 276 LYS B N 1
ATOM 5268 C CA . LYS B 1 276 ? 3.611 15.328 22.828 1 96.69 276 LYS B CA 1
ATOM 5269 C C . LYS B 1 276 ? 4.938 16.031 23.109 1 96.69 276 LYS B C 1
ATOM 5271 O O . LYS B 1 276 ? 5.305 16.234 24.266 1 96.69 276 LYS B O 1
ATOM 5276 N N . THR B 1 277 ? 5.625 16.359 22.047 1 97.69 277 THR B N 1
ATOM 5277 C CA . THR B 1 277 ? 6.887 17.078 22.125 1 97.69 277 THR B CA 1
ATOM 5278 C C . THR B 1 277 ? 6.738 18.484 21.562 1 97.69 277 THR B C 1
ATOM 5280 O O . THR B 1 277 ? 6.273 18.672 20.438 1 97.69 277 THR B O 1
ATOM 5283 N N . GLY B 1 278 ? 7.145 19.469 22.359 1 97.44 278 GLY B N 1
ATOM 5284 C CA . GLY B 1 278 ? 7.074 20.844 21.891 1 97.44 278 GLY B CA 1
ATOM 5285 C C . GLY B 1 278 ? 8.156 21.188 20.891 1 97.44 278 GLY B C 1
ATOM 5286 O O . GLY B 1 278 ? 9.07 20.406 20.656 1 97.44 278 GLY B O 1
ATOM 5287 N N . MET B 1 279 ? 8 22.328 20.25 1 97.88 279 MET B N 1
ATOM 5288 C CA . MET B 1 279 ? 8.992 22.891 19.344 1 97.88 279 MET B CA 1
ATOM 5289 C C . MET B 1 279 ? 9.281 24.359 19.672 1 97.88 279 MET B C 1
ATOM 5291 O O . MET B 1 279 ? 8.359 25.125 19.969 1 97.88 279 MET B O 1
ATOM 5295 N N . ALA B 1 280 ? 10.609 24.656 19.672 1 97.94 280 ALA B N 1
ATOM 5296 C CA . ALA B 1 280 ? 10.953 26.047 19.969 1 97.94 280 ALA B CA 1
ATOM 5297 C C . ALA B 1 280 ? 12.258 26.453 19.281 1 97.94 280 ALA B C 1
ATOM 5299 O O . ALA B 1 280 ? 13.062 25.594 18.922 1 97.94 280 ALA B O 1
ATOM 5300 N N . VAL B 1 281 ? 12.32 27.703 19.141 1 97.62 281 VAL B N 1
ATOM 5301 C CA . VAL B 1 281 ? 13.562 28.328 18.672 1 97.62 281 VAL B CA 1
ATOM 5302 C C . VAL B 1 281 ? 14.133 29.219 19.781 1 97.62 281 VAL B C 1
ATOM 5304 O O . VAL B 1 281 ? 13.453 30.125 20.266 1 97.62 281 VAL B O 1
ATOM 5307 N N . LEU B 1 282 ? 15.398 28.906 20.172 1 97.69 282 LEU B N 1
ATOM 5308 C CA . LEU B 1 282 ? 16.078 29.688 21.203 1 97.69 282 LEU B CA 1
ATOM 5309 C C . LEU B 1 282 ? 17.219 30.516 20.609 1 97.69 282 LEU B C 1
ATOM 5311 O O . LEU B 1 282 ? 18.031 29.984 19.844 1 97.69 282 LEU B O 1
ATOM 5315 N N . LYS B 1 283 ? 17.188 31.688 20.875 1 96.25 283 LYS B N 1
ATOM 5316 C CA . LYS B 1 283 ? 18.234 32.594 20.422 1 96.25 283 LYS B CA 1
ATOM 5317 C C . LYS B 1 283 ? 18.75 33.469 21.562 1 96.25 283 LYS B C 1
ATOM 5319 O O . LYS B 1 283 ? 18.031 34.344 22.078 1 96.25 283 LYS B O 1
ATOM 5324 N N . ASP B 1 284 ? 19.953 33.156 21.969 1 97 284 ASP B N 1
ATOM 5325 C CA . ASP B 1 284 ? 20.547 33.875 23.078 1 97 284 ASP B CA 1
ATOM 5326 C C . ASP B 1 284 ? 22.047 33.625 23.188 1 97 284 ASP B C 1
ATOM 5328 O O . ASP B 1 284 ? 22.609 32.906 22.359 1 97 284 ASP B O 1
ATOM 5332 N N . THR B 1 285 ? 22.703 34.281 24.188 1 95.06 285 THR B N 1
ATOM 5333 C CA . THR B 1 285 ? 24.094 34 24.484 1 95.06 285 THR B CA 1
ATOM 5334 C C . THR B 1 285 ? 24.25 32.625 25.141 1 95.06 285 THR B C 1
ATOM 5336 O O . THR B 1 285 ? 23.281 32.094 25.719 1 95.06 285 THR B O 1
ATOM 5339 N N . MET B 1 286 ? 25.469 32.094 25.062 1 94.75 286 MET B N 1
ATOM 5340 C CA . MET B 1 286 ? 25.766 30.828 25.703 1 94.75 286 MET B CA 1
ATOM 5341 C C . MET B 1 286 ? 25.438 30.875 27.188 1 94.75 286 MET B C 1
ATOM 5343 O O . MET B 1 286 ? 24.828 29.953 27.734 1 94.75 286 MET B O 1
ATOM 5347 N N . GLU B 1 287 ? 25.781 31.969 27.766 1 94.94 287 GLU B N 1
ATOM 5348 C CA . GLU B 1 287 ? 25.562 32.125 29.188 1 94.94 287 GLU B CA 1
ATOM 5349 C C . GLU B 1 287 ? 24.078 32.062 29.531 1 94.94 287 GLU B C 1
ATOM 5351 O O . GLU B 1 287 ? 23.688 31.391 30.484 1 94.94 287 GLU B O 1
ATOM 5356 N N . ALA B 1 288 ? 23.297 32.719 28.766 1 96.69 288 ALA B N 1
ATOM 5357 C CA . ALA B 1 288 ? 21.859 32.719 28.984 1 96.69 288 ALA B CA 1
ATOM 5358 C C . ALA B 1 288 ? 21.234 31.359 28.719 1 96.69 288 ALA B C 1
ATOM 5360 O O . ALA B 1 288 ? 20.391 30.891 29.484 1 96.69 288 ALA B O 1
ATOM 5361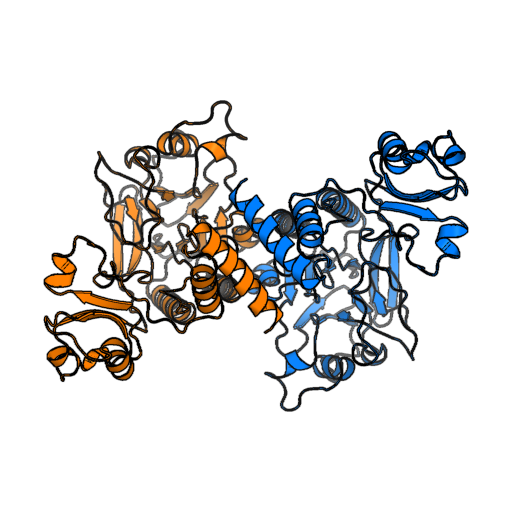 N N . LEU B 1 289 ? 21.672 30.672 27.719 1 96.94 289 LEU B N 1
ATOM 5362 C CA . LEU B 1 289 ? 21.109 29.391 27.297 1 96.94 289 LEU B CA 1
ATOM 5363 C C . LEU B 1 289 ? 21.375 28.312 28.344 1 96.94 289 LEU B C 1
ATOM 5365 O O . LEU B 1 289 ? 20.547 27.422 28.531 1 96.94 289 LEU B O 1
ATOM 5369 N N . VAL B 1 290 ? 22.5 28.469 29.016 1 94.62 290 VAL B N 1
ATOM 5370 C CA . VAL B 1 290 ? 22.859 27.422 29.984 1 94.62 290 VAL B CA 1
ATOM 5371 C C . VAL B 1 290 ? 22.281 27.781 31.359 1 94.62 290 VAL B C 1
ATOM 5373 O O . VAL B 1 290 ? 22.297 26.953 32.281 1 94.62 290 VAL B O 1
ATOM 5376 N N . SER B 1 291 ? 21.719 28.938 31.453 1 94.81 291 SER B N 1
ATOM 5377 C CA . SER B 1 291 ? 21.141 29.375 32.719 1 94.81 291 SER B CA 1
ATOM 5378 C C . SER B 1 291 ? 19.766 28.766 32.938 1 94.81 291 SER B C 1
ATOM 5380 O O . SER B 1 291 ? 19.312 27.922 32.156 1 94.81 291 SER B O 1
ATOM 5382 N N . ASP B 1 292 ? 19.047 29.219 34 1 95.38 292 ASP B N 1
ATOM 5383 C CA . ASP B 1 292 ? 17.734 28.672 34.344 1 95.38 292 ASP B CA 1
ATOM 5384 C C . ASP B 1 292 ? 16.641 29.297 33.5 1 95.38 292 ASP B C 1
ATOM 5386 O O . ASP B 1 292 ? 15.508 28.812 33.469 1 95.38 292 ASP B O 1
ATOM 5390 N N . LYS B 1 293 ? 17.062 30.266 32.781 1 96.19 293 LYS B N 1
ATOM 5391 C CA . LYS B 1 293 ? 16.109 30.969 31.922 1 96.19 293 LYS B CA 1
ATOM 5392 C C . LYS B 1 293 ? 15.43 30.016 30.953 1 96.19 293 LYS B C 1
ATOM 5394 O O . LYS B 1 293 ? 14.242 30.172 30.641 1 96.19 293 LYS B O 1
ATOM 5399 N N . TYR B 1 294 ? 16.172 28.984 30.516 1 97.5 294 TYR B N 1
ATOM 5400 C CA . TYR B 1 294 ? 15.664 28.094 29.484 1 97.5 294 TYR B CA 1
ATOM 5401 C C . TYR B 1 294 ? 15.523 26.672 30.016 1 9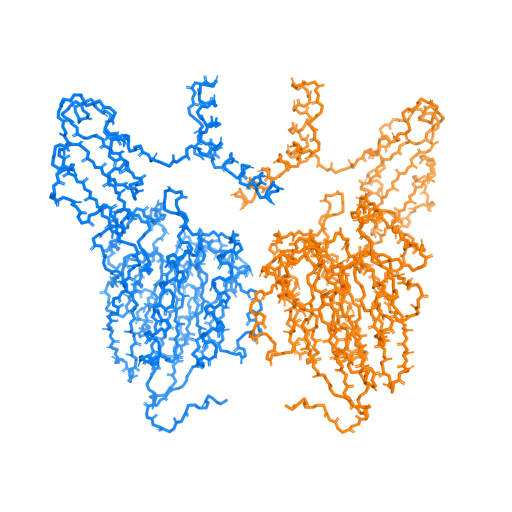7.5 294 TYR B C 1
ATOM 5403 O O . TYR B 1 294 ? 15.539 25.719 29.234 1 97.5 294 TYR B O 1
ATOM 5411 N N . GLU B 1 295 ? 15.336 26.562 31.281 1 96.62 295 GLU B N 1
ATOM 5412 C CA . GLU B 1 295 ? 15.266 25.25 31.922 1 96.62 295 GLU B CA 1
ATOM 5413 C C . GLU B 1 295 ? 14.078 24.438 31.406 1 96.62 295 GLU B C 1
ATOM 5415 O O . GLU B 1 295 ? 14.172 23.219 31.25 1 96.62 295 GLU B O 1
ATOM 5420 N N . LYS B 1 296 ? 13.047 25.109 31.125 1 96.12 296 LYS B N 1
ATOM 5421 C CA . LYS B 1 296 ? 11.82 24.453 30.688 1 96.12 296 LYS B CA 1
ATOM 5422 C C . LYS B 1 296 ? 12.031 23.703 29.375 1 96.12 296 LYS B C 1
ATOM 5424 O O . LYS B 1 296 ? 11.328 22.734 29.094 1 96.12 296 LYS B O 1
ATOM 5429 N N . TYR B 1 297 ? 13.023 24.047 28.625 1 97.69 297 TYR B N 1
ATOM 5430 C CA . TYR B 1 297 ? 13.219 23.5 27.281 1 97.69 297 TYR B CA 1
ATOM 5431 C C . TYR B 1 297 ? 14.203 22.328 27.312 1 97.69 297 TYR B C 1
ATOM 5433 O O . TYR B 1 297 ? 14.492 21.734 26.266 1 97.69 297 TYR B O 1
ATOM 5441 N N . ARG B 1 298 ? 14.695 21.969 28.438 1 96.88 298 ARG B N 1
ATOM 5442 C CA . ARG B 1 298 ? 15.734 20.938 28.547 1 96.88 298 ARG B CA 1
ATOM 5443 C C . ARG B 1 298 ? 15.156 19.562 28.234 1 96.88 298 ARG B C 1
ATOM 5445 O O . ARG B 1 298 ? 15.891 18.656 27.812 1 96.88 298 ARG B O 1
ATOM 5452 N N . GLU B 1 299 ? 13.828 19.453 28.453 1 95.88 299 GLU B N 1
ATOM 5453 C CA . GLU B 1 299 ? 13.164 18.188 28.156 1 95.88 299 GLU B CA 1
ATOM 5454 C C . GLU B 1 299 ? 11.836 18.422 27.438 1 95.88 299 GLU B C 1
ATOM 5456 O O . GLU B 1 299 ? 11.164 19.422 27.672 1 95.88 299 GLU B O 1
ATOM 5461 N N . GLY B 1 300 ? 11.578 17.516 26.484 1 96.81 300 GLY B N 1
ATOM 5462 C CA . GLY B 1 300 ? 10.25 17.516 25.875 1 96.81 300 GLY B CA 1
ATOM 5463 C C . GLY B 1 300 ? 10.117 18.5 24.734 1 96.81 300 GLY B C 1
ATOM 5464 O O . GLY B 1 300 ? 9.008 18.875 24.359 1 96.81 300 GLY B O 1
ATOM 5465 N N . TYR B 1 301 ? 11.289 18.938 24.188 1 97.81 301 TYR B N 1
ATOM 5466 C CA . TYR B 1 301 ? 11.227 19.891 23.078 1 97.81 301 TYR B CA 1
ATOM 5467 C C . TYR B 1 301 ? 12.18 19.5 21.969 1 97.81 301 TYR B C 1
ATOM 5469 O O . TYR B 1 301 ? 13.281 19 22.219 1 97.81 301 TYR B O 1
ATOM 5477 N N . TYR B 1 302 ? 11.727 19.688 20.75 1 97.94 302 TYR B N 1
ATOM 5478 C CA . TYR B 1 302 ? 12.641 19.859 19.625 1 97.94 302 TYR B CA 1
ATOM 5479 C C . TYR B 1 302 ? 13.117 21.297 19.531 1 97.94 302 TYR B C 1
ATOM 5481 O O . TYR B 1 302 ? 12.305 22.234 19.547 1 97.94 302 TYR B O 1
ATOM 5489 N N . LEU B 1 303 ? 14.461 21.469 19.375 1 97.94 303 LEU B N 1
ATOM 5490 C CA . LEU B 1 303 ? 14.953 22.828 19.5 1 97.94 303 LEU B CA 1
ATOM 5491 C C . LEU B 1 303 ? 15.844 23.203 18.312 1 97.94 303 LEU B C 1
ATOM 5493 O O . LEU B 1 303 ? 16.625 22.375 17.844 1 97.94 303 LEU B O 1
ATOM 5497 N N . SER B 1 304 ? 15.633 24.359 17.812 1 97.12 304 SER B N 1
ATOM 5498 C CA . SER B 1 304 ? 16.625 25.109 17.062 1 97.12 304 SER B CA 1
ATOM 5499 C C . SER B 1 304 ? 17.281 26.172 17.922 1 97.12 304 SER B C 1
ATOM 5501 O O . SER B 1 304 ? 16.609 27.062 18.438 1 97.12 304 SER B O 1
ATOM 5503 N N . VAL B 1 305 ? 18.641 26.078 18.047 1 96.56 305 VAL B N 1
ATOM 5504 C CA . VAL B 1 305 ? 19.328 26.969 18.969 1 96.56 305 VAL B CA 1
ATOM 5505 C C . VAL B 1 305 ? 20.312 27.859 18.203 1 96.56 305 VAL B C 1
ATOM 5507 O O . VAL B 1 305 ? 21.109 27.359 17.406 1 96.56 305 VAL B O 1
ATOM 5510 N N . VAL B 1 306 ? 20.172 29.078 18.438 1 93.81 306 VAL B N 1
ATOM 5511 C CA . VAL B 1 306 ? 21.062 30.062 17.828 1 93.81 306 VAL B CA 1
ATOM 5512 C C . VAL B 1 306 ? 21.844 30.781 18.922 1 93.81 306 VAL B C 1
ATOM 5514 O O . VAL B 1 306 ? 21.266 31.453 19.781 1 93.81 306 VAL B O 1
ATOM 5517 N N . VAL B 1 307 ? 23.172 30.656 18.859 1 93.31 307 VAL B N 1
ATOM 5518 C CA . VAL B 1 307 ? 24.047 31.328 19.812 1 93.31 307 VAL B CA 1
ATOM 5519 C C . VAL B 1 307 ? 24.469 32.688 19.266 1 93.31 307 VAL B C 1
ATOM 5521 O O . VAL B 1 307 ? 24.891 32.781 18.109 1 93.31 307 VAL B O 1
ATOM 5524 N N . THR B 1 308 ? 24.422 33.688 20.141 1 92.88 308 THR B N 1
ATOM 5525 C CA . THR B 1 308 ? 24.609 35.031 19.625 1 92.88 308 THR B CA 1
ATOM 5526 C C . THR B 1 308 ? 25.891 35.656 20.172 1 92.88 308 THR B C 1
ATOM 5528 O O . THR B 1 308 ? 26.156 36.844 20 1 92.88 308 THR B O 1
ATOM 5531 N N . ASP B 1 309 ? 26.734 34.875 20.859 1 89.56 309 ASP B N 1
ATOM 5532 C CA . ASP B 1 309 ? 28 35.406 21.406 1 89.56 309 ASP B CA 1
ATOM 5533 C C . ASP B 1 309 ? 28.891 35.938 20.297 1 89.56 309 ASP B C 1
ATOM 5535 O O . ASP B 1 309 ? 29 35.375 19.219 1 89.56 309 ASP B O 1
ATOM 5539 N N . GLU B 1 310 ? 29.547 37.031 20.609 1 86.38 310 GLU B N 1
ATOM 5540 C CA . GLU B 1 310 ? 30.469 37.625 19.641 1 86.38 310 GLU B CA 1
ATOM 5541 C C . GLU B 1 310 ? 31.844 36.969 19.719 1 86.38 310 GLU B C 1
ATOM 5543 O O . GLU B 1 310 ? 32.562 36.906 18.719 1 86.38 310 GLU B O 1
ATOM 5548 N N . GLU B 1 311 ? 32.156 36.469 20.859 1 82.38 311 GLU B N 1
ATOM 5549 C CA . GLU B 1 311 ? 33.438 35.812 21.031 1 82.38 311 GLU B CA 1
ATOM 5550 C C . GLU B 1 311 ? 33.375 34.375 20.547 1 82.38 311 GLU B C 1
ATOM 5552 O O . GLU B 1 311 ? 32.312 33.781 20.391 1 82.38 311 GLU B O 1
ATOM 5557 N N . ILE B 1 312 ? 34.531 33.875 20.203 1 78.19 312 ILE B N 1
ATOM 5558 C CA . ILE B 1 312 ? 34.625 32.469 19.812 1 78.19 312 ILE B CA 1
ATOM 5559 C C . ILE B 1 312 ? 34.438 31.578 21.016 1 78.19 312 ILE B C 1
ATOM 5561 O O . ILE B 1 312 ? 35.062 31.766 22.047 1 78.19 312 ILE B O 1
ATOM 5565 N N . LEU B 1 313 ? 33.438 30.797 20.891 1 83.56 313 LEU B N 1
ATOM 5566 C CA . LEU B 1 313 ? 33.125 29.875 21.984 1 83.56 313 LEU B CA 1
ATOM 5567 C C . LEU B 1 313 ? 33.719 28.5 21.734 1 83.56 313 LEU B C 1
ATOM 5569 O O . LEU B 1 313 ? 33.812 28.062 20.594 1 83.56 313 LEU B O 1
ATOM 5573 N N . GLU B 1 314 ? 34.062 27.922 22.797 1 82.19 314 GLU B N 1
ATOM 5574 C CA . GLU B 1 314 ? 34.625 26.578 22.688 1 82.19 314 GLU B CA 1
ATOM 5575 C C . GLU B 1 314 ? 33.531 25.531 22.656 1 82.19 314 GLU B C 1
ATOM 5577 O O . GLU B 1 314 ? 32.781 25.375 23.625 1 82.19 314 GLU B O 1
ATOM 5582 N N . HIS B 1 315 ? 33.438 24.812 21.609 1 86.38 315 HIS B N 1
ATOM 5583 C CA . HIS B 1 315 ? 32.562 23.672 21.391 1 86.38 315 HIS B CA 1
ATOM 5584 C C . HIS B 1 315 ? 31.156 23.969 21.844 1 86.38 315 HIS B C 1
ATOM 5586 O O . HIS B 1 315 ? 30.547 23.203 22.594 1 86.38 315 HIS B O 1
ATOM 5592 N N . PRO B 1 316 ? 30.609 25.078 21.406 1 88.62 316 PRO B N 1
ATOM 5593 C CA . PRO B 1 316 ? 29.266 25.469 21.875 1 88.62 316 PRO B CA 1
ATOM 5594 C C . PRO B 1 316 ? 28.203 24.438 21.531 1 88.62 316 PRO B C 1
ATOM 5596 O O . PRO B 1 316 ? 27.297 24.188 22.344 1 88.62 316 PRO B O 1
ATOM 5599 N N . MET B 1 317 ? 28.297 23.781 20.438 1 89.12 317 MET B N 1
ATOM 5600 C CA . MET B 1 317 ? 27.281 22.797 20.031 1 89.12 317 MET B CA 1
ATOM 5601 C C . MET B 1 317 ? 27.266 21.609 20.984 1 89.12 317 MET B C 1
ATOM 5603 O O . MET B 1 317 ? 26.203 21.188 21.438 1 89.12 317 MET B O 1
ATOM 5607 N N . GLU B 1 318 ? 28.438 21.094 21.281 1 89.38 318 GLU B N 1
ATOM 5608 C CA . GLU B 1 318 ? 28.547 19.938 22.172 1 89.38 318 GLU B CA 1
ATOM 5609 C C . GLU B 1 318 ? 28.031 20.266 23.562 1 89.38 318 GLU B C 1
ATOM 5611 O O . GLU B 1 318 ? 27.344 19.438 24.188 1 89.38 318 GLU B O 1
ATOM 5616 N N . ARG B 1 319 ? 28.344 21.422 24.016 1 91.19 319 ARG B N 1
ATOM 5617 C CA . ARG B 1 319 ? 27.906 21.844 25.328 1 91.19 319 ARG B CA 1
ATOM 5618 C C . ARG B 1 319 ? 26.391 21.969 25.375 1 91.19 319 ARG B C 1
ATOM 5620 O O . ARG B 1 319 ? 25.75 21.5 26.328 1 91.19 319 ARG B O 1
ATOM 5627 N N . LEU B 1 320 ? 25.891 22.547 24.375 1 94.88 320 LEU B N 1
ATOM 5628 C CA . LEU B 1 320 ? 24.438 22.766 24.344 1 94.88 320 LEU B CA 1
ATOM 5629 C C . LEU B 1 320 ? 23.703 21.453 24.141 1 94.88 320 LEU B C 1
ATOM 5631 O O . LEU B 1 320 ? 22.594 21.281 24.656 1 94.88 320 LEU B O 1
ATOM 5635 N N . ARG B 1 321 ? 24.219 20.547 23.422 1 94.38 321 ARG B N 1
ATOM 5636 C CA . ARG B 1 321 ? 23.594 19.25 23.188 1 94.38 321 ARG B CA 1
ATOM 5637 C C . ARG B 1 321 ? 23.406 18.484 24.5 1 94.38 321 ARG B C 1
ATOM 5639 O O . ARG B 1 321 ? 22.422 17.766 24.688 1 94.38 321 ARG B O 1
ATOM 5646 N N . LYS B 1 322 ? 24.312 18.625 25.359 1 94.44 322 LYS B N 1
ATOM 5647 C CA . LYS B 1 322 ? 24.234 17.969 26.672 1 94.44 322 LYS B CA 1
ATOM 5648 C C . LYS B 1 322 ? 23.094 18.562 27.5 1 94.44 322 LYS B C 1
ATOM 5650 O O . LYS B 1 322 ? 22.422 17.844 28.25 1 94.44 322 LYS B O 1
ATOM 5655 N N . ILE B 1 323 ? 22.906 19.828 27.344 1 95.62 323 ILE B N 1
ATOM 5656 C CA . ILE B 1 323 ? 21.906 20.562 28.125 1 95.62 323 ILE B CA 1
ATOM 5657 C C . ILE B 1 323 ? 20.531 20.391 27.484 1 95.62 323 ILE B C 1
ATOM 5659 O O . ILE B 1 323 ? 19.516 20.328 28.188 1 95.62 323 ILE B O 1
ATOM 5663 N N . PHE B 1 324 ? 20.516 20.375 26.188 1 97.31 324 PHE B N 1
ATOM 5664 C CA . PHE B 1 324 ? 19.297 20.25 25.406 1 97.31 324 PHE B CA 1
ATOM 5665 C C . PHE B 1 324 ? 19.359 19.016 24.5 1 97.31 324 PHE B C 1
ATOM 5667 O O . PHE B 1 324 ? 19.562 19.141 23.297 1 97.31 324 PHE B O 1
ATOM 5674 N N . PRO B 1 325 ? 18.969 17.938 25.016 1 95.62 325 PRO B N 1
ATOM 5675 C CA . PRO B 1 325 ? 19.031 16.719 24.203 1 95.62 325 PRO B CA 1
ATOM 5676 C C . PRO B 1 325 ? 18.109 16.781 23 1 95.62 325 PRO B C 1
ATOM 5678 O O . PRO B 1 325 ? 18.312 16.047 22.016 1 95.62 325 PRO B O 1
ATOM 5681 N N . GLY B 1 326 ? 17.141 17.609 22.984 1 96.88 326 GLY B N 1
ATOM 5682 C CA . GLY B 1 326 ? 16.203 17.734 21.891 1 96.88 326 GLY B CA 1
ATOM 5683 C C . GLY B 1 326 ? 16.641 18.703 20.828 1 96.88 326 GLY B C 1
ATOM 5684 O O . GLY B 1 326 ? 15.898 18.969 19.875 1 96.88 326 GLY B O 1
ATOM 5685 N N . MET B 1 327 ? 17.844 19.219 20.922 1 96.5 327 MET B N 1
ATOM 5686 C CA . MET B 1 327 ? 18.359 20.156 19.922 1 96.5 327 MET B CA 1
ATOM 5687 C C . MET B 1 327 ? 18.609 19.453 18.594 1 96.5 327 MET B C 1
ATOM 5689 O O . MET B 1 327 ? 19.406 18.516 18.531 1 96.5 327 MET B O 1
ATOM 5693 N N . LEU B 1 328 ? 17.953 19.969 17.594 1 95.94 328 LEU B N 1
ATOM 5694 C CA . LEU B 1 328 ? 18.078 19.359 16.281 1 95.94 328 LEU B CA 1
ATOM 5695 C C . LEU B 1 328 ? 18.859 20.266 15.336 1 95.94 328 LEU B C 1
ATOM 5697 O O . LEU B 1 328 ? 19.438 19.797 14.344 1 95.94 328 LEU B O 1
ATOM 5701 N N . GLU B 1 329 ? 18.828 21.547 15.633 1 94.06 329 GLU B N 1
ATOM 5702 C CA . GLU B 1 329 ? 19.5 22.547 14.797 1 94.06 329 GLU B CA 1
ATOM 5703 C C . GLU B 1 329 ? 20.266 23.547 15.648 1 94.06 329 GLU B C 1
ATOM 5705 O O . GLU B 1 329 ? 19.797 23.969 16.703 1 94.06 329 GLU B O 1
ATOM 5710 N N . PHE B 1 330 ? 21.562 23.844 15.125 1 93.19 330 PHE B N 1
ATOM 5711 C CA . PHE B 1 330 ? 22.438 24.766 15.836 1 93.19 330 PHE B CA 1
ATOM 5712 C C . PHE B 1 330 ? 23.047 25.797 14.875 1 93.19 330 PHE B C 1
ATOM 5714 O O . PHE B 1 330 ? 23.406 25.453 13.75 1 93.19 330 PHE B O 1
ATOM 5721 N N . ALA B 1 331 ? 22.969 27.016 15.352 1 90.19 331 ALA B N 1
ATOM 5722 C CA . ALA B 1 331 ? 23.625 28.047 14.555 1 90.19 331 ALA B CA 1
ATOM 5723 C C . ALA B 1 331 ? 24.25 29.125 15.445 1 90.19 331 ALA B C 1
ATOM 5725 O O . ALA B 1 331 ? 23.891 29.25 16.625 1 90.19 331 ALA B O 1
ATOM 5726 N N . VAL B 1 332 ? 25.312 29.734 14.852 1 86.62 332 VAL B N 1
ATOM 5727 C CA . VAL B 1 332 ? 25.922 30.891 15.492 1 86.62 332 VAL B CA 1
ATOM 5728 C C . VAL B 1 332 ? 25.656 32.156 14.664 1 86.62 332 VAL B C 1
ATOM 5730 O O . VAL B 1 332 ? 25.797 32.125 13.445 1 86.62 332 VAL B O 1
ATOM 5733 N N . GLU B 1 333 ? 25.125 33.062 15.336 1 84.81 333 GLU B N 1
ATOM 5734 C CA . GLU B 1 333 ? 24.875 34.344 14.688 1 84.81 333 GLU B CA 1
ATOM 5735 C C . GLU B 1 333 ? 25.625 35.469 15.398 1 84.81 333 GLU B C 1
ATOM 5737 O O . GLU B 1 333 ? 25.281 35.844 16.516 1 84.81 333 GLU B O 1
ATOM 5742 N N . ASN B 1 334 ? 26.781 35.938 14.875 1 77.06 334 ASN B N 1
ATOM 5743 C CA . ASN B 1 334 ? 27.562 37.062 15.367 1 77.06 334 ASN B CA 1
ATOM 5744 C C . ASN B 1 334 ? 27.922 38.031 14.25 1 77.06 334 ASN B C 1
ATOM 5746 O O . ASN B 1 334 ? 27.5 37.844 13.109 1 77.06 334 ASN B O 1
ATOM 5750 N N . ARG B 1 335 ? 28.531 39.25 14.695 1 65.94 335 ARG B N 1
ATOM 5751 C CA . ARG B 1 335 ? 28.859 40.312 13.734 1 65.94 335 ARG B CA 1
ATOM 5752 C C . ARG B 1 335 ? 29.688 39.75 12.578 1 65.94 335 ARG B C 1
ATOM 5754 O O . ARG B 1 335 ? 29.484 40.125 11.422 1 65.94 335 ARG B O 1
ATOM 5761 N N . ARG B 1 336 ? 30.641 39 12.852 1 56.5 336 ARG B N 1
ATOM 5762 C CA . ARG B 1 336 ? 31.5 38.406 11.828 1 56.5 336 ARG B CA 1
ATOM 5763 C C . ARG B 1 336 ? 30.688 37.531 10.875 1 56.5 336 ARG B C 1
ATOM 5765 O O . ARG B 1 336 ? 30.922 37.562 9.664 1 56.5 336 ARG B O 1
ATOM 5772 N N . SER B 1 337 ? 29.844 36.75 11.508 1 56.03 337 SER B N 1
ATOM 5773 C CA . SER B 1 337 ? 29.031 35.875 10.672 1 56.03 337 SER B CA 1
ATOM 5774 C C . SER B 1 337 ? 28.062 36.656 9.82 1 56.03 337 SER B C 1
ATOM 5776 O O . SER B 1 337 ? 27.703 36.25 8.711 1 56.03 337 SER B O 1
ATOM 5778 N N . ARG B 1 338 ? 27.625 37.812 10.297 1 56.41 338 ARG B N 1
ATOM 5779 C CA . ARG B 1 338 ? 26.734 38.688 9.539 1 56.41 338 ARG B CA 1
ATOM 5780 C C . ARG B 1 338 ? 27.5 39.438 8.445 1 56.41 338 ARG B C 1
ATOM 5782 O O . ARG B 1 338 ? 26.969 39.656 7.363 1 56.41 338 ARG B O 1
ATOM 5789 N N . SER B 1 339 ? 28.703 40.062 8.898 1 51.12 339 SER B N 1
ATOM 5790 C CA . SER B 1 339 ? 29.484 40.812 7.918 1 51.12 339 SER B CA 1
ATOM 5791 C C . SER B 1 339 ? 30.062 39.906 6.848 1 51.12 339 SER B C 1
ATOM 5793 O O . SER B 1 339 ? 30.328 40.312 5.723 1 51.12 339 SER B O 1
ATOM 5795 N N . GLY B 1 340 ? 30.75 38.906 7.273 1 46.06 340 GLY B N 1
ATOM 5796 C CA . GLY B 1 340 ? 31.328 38.062 6.234 1 46.06 340 GLY B CA 1
ATOM 5797 C C . GLY B 1 340 ? 30.281 37.438 5.32 1 46.06 340 GLY B C 1
ATOM 5798 O O . GLY B 1 340 ? 29.359 36.75 5.785 1 46.06 340 GLY B O 1
ATOM 5799 N N . GLY B 1 341 ? 29.703 38.25 4.277 1 41.28 341 GLY B N 1
ATOM 5800 C CA . GLY B 1 341 ? 28.812 37.969 3.164 1 41.28 341 GLY B CA 1
ATOM 5801 C C . GLY B 1 341 ? 28.188 36.594 3.24 1 41.28 341 GLY B C 1
ATOM 5802 O O . GLY B 1 341 ? 27.562 36.125 2.275 1 41.28 341 GLY B O 1
ATOM 5803 N N . ILE B 1 342 ? 28.891 35.688 3.816 1 38.84 342 ILE B N 1
ATOM 5804 C CA . ILE B 1 342 ? 28.219 34.406 3.762 1 38.84 342 ILE B CA 1
ATOM 5805 C C . ILE B 1 342 ? 26.922 34.469 4.57 1 38.84 342 ILE B C 1
ATOM 5807 O O . ILE B 1 342 ? 26.953 34.562 5.797 1 38.84 342 ILE B O 1
ATOM 5811 N N . SER B 1 343 ? 26 35.188 4.219 1 40.59 343 SER B N 1
ATOM 5812 C CA . SER B 1 343 ? 24.641 35.281 4.723 1 40.59 343 SER B CA 1
ATOM 5813 C C . SER B 1 343 ? 24.234 34 5.469 1 40.59 343 SER B C 1
ATOM 5815 O O . SER B 1 343 ? 23.188 33.969 6.109 1 40.59 343 SER B O 1
ATOM 5817 N N . GLY B 1 344 ? 24.406 32.812 4.969 1 39.72 344 GLY B N 1
ATOM 5818 C CA . GLY B 1 344 ? 23.781 31.609 5.488 1 39.72 344 GLY B CA 1
ATOM 5819 C C . GLY B 1 344 ? 24.406 31.125 6.781 1 39.72 344 GLY B C 1
ATOM 5820 O O . GLY B 1 344 ? 25.578 30.766 6.812 1 39.72 344 GLY B O 1
ATOM 5821 N N . SER B 1 345 ? 24.219 31.75 7.973 1 44 345 SER B N 1
ATOM 5822 C CA . SER B 1 345 ? 24.531 30.969 9.172 1 44 345 SER B CA 1
ATOM 5823 C C . SER B 1 345 ? 24.391 29.469 8.906 1 44 345 SER B C 1
ATOM 5825 O O . SER B 1 345 ? 23.312 29 8.562 1 44 345 SER B O 1
ATOM 5827 N N . ALA B 1 346 ? 25.406 28.859 8.531 1 47.81 346 ALA B N 1
ATOM 5828 C CA . ALA B 1 346 ? 25.391 27.422 8.305 1 47.81 346 ALA B CA 1
ATOM 5829 C C . ALA B 1 346 ? 24.75 26.688 9.477 1 47.81 346 ALA B C 1
ATOM 5831 O O . ALA B 1 346 ? 25.297 26.672 10.586 1 47.81 346 ALA B O 1
ATOM 5832 N N . LYS B 1 347 ? 23.484 26.656 9.516 1 51.22 347 LYS B N 1
ATOM 5833 C CA . LYS B 1 347 ? 22.797 25.766 10.43 1 51.22 347 LYS B CA 1
ATOM 5834 C C . LYS B 1 347 ? 23.359 24.359 10.359 1 51.22 347 LYS B C 1
ATOM 5836 O O . LYS B 1 347 ? 23.516 23.797 9.273 1 51.22 347 LYS B O 1
ATOM 5841 N N . LEU B 1 348 ? 24.109 24.219 11.422 1 51.34 348 LEU B N 1
ATOM 5842 C CA . LEU B 1 348 ? 24.609 22.844 11.5 1 51.34 348 LEU B CA 1
ATOM 5843 C C . LEU B 1 348 ? 23.531 21.906 12.039 1 51.34 348 LEU B C 1
ATOM 5845 O O . LEU B 1 348 ? 22.906 22.203 13.062 1 51.34 348 LEU B O 1
ATOM 5849 N N . THR B 1 349 ? 23.016 21.047 11.234 1 48.66 349 THR B N 1
ATOM 5850 C CA . THR B 1 349 ? 22.094 20.016 11.703 1 48.66 349 THR B CA 1
ATOM 5851 C C . THR B 1 349 ? 22.797 19.031 12.633 1 48.66 349 THR B C 1
ATOM 5853 O O . THR B 1 349 ? 23.891 18.547 12.32 1 48.66 349 THR B O 1
ATOM 5856 N N . CYS B 1 350 ? 22.438 19.016 13.82 1 48 350 CYS B N 1
ATOM 5857 C CA . CYS B 1 350 ? 23.078 18.219 14.859 1 48 350 CYS B CA 1
ATOM 5858 C C . CYS B 1 350 ? 22.797 16.734 14.672 1 48 350 CYS B C 1
ATOM 5860 O O . CYS B 1 350 ? 22.859 15.953 15.625 1 48 350 CYS B O 1
ATOM 5862 N N . LEU B 1 351 ? 22.422 16.219 13.688 1 43.81 351 LEU B N 1
ATOM 5863 C CA . LEU B 1 351 ? 22.078 14.805 13.633 1 43.81 351 LEU B CA 1
ATOM 5864 C C . LEU B 1 351 ? 23.344 13.953 13.695 1 43.81 351 LEU B C 1
ATOM 5866 O O . LEU B 1 351 ? 24.422 14.375 13.258 1 43.81 351 LEU B O 1
ATOM 5870 N N . LYS B 1 352 ? 23.297 12.82 14.461 1 46 352 LYS B N 1
ATOM 5871 C CA . LYS B 1 352 ? 24.281 11.742 14.383 1 46 352 LYS B CA 1
ATOM 5872 C C . LYS B 1 352 ? 24.625 11.422 12.93 1 46 352 LYS B C 1
ATOM 5874 O O . LYS B 1 352 ? 23.734 11.219 12.102 1 46 352 LYS B O 1
ATOM 5879 N N . LYS B 1 353 ? 25.875 11.672 12.625 1 41.62 353 LYS B N 1
ATOM 5880 C CA . LYS B 1 353 ? 26.359 11.375 11.281 1 41.62 353 LYS B CA 1
ATOM 5881 C C . LYS B 1 353 ? 25.953 9.969 10.852 1 41.62 353 LYS B C 1
ATOM 5883 O O . LYS B 1 353 ? 26.156 9 11.586 1 41.62 353 LYS B O 1
ATOM 5888 N N . THR B 1 354 ? 24.969 9.844 10.07 1 43.91 354 THR B N 1
ATOM 5889 C CA . THR B 1 354 ? 24.672 8.547 9.477 1 43.91 354 THR B CA 1
ATOM 5890 C C . THR B 1 354 ? 25.781 8.117 8.531 1 43.91 354 THR B C 1
ATOM 5892 O O . THR B 1 354 ? 26.609 8.938 8.117 1 43.91 354 THR B O 1
ATOM 5895 N N . PRO B 1 355 ? 25.938 6.902 8.367 1 44.09 355 PRO B N 1
ATOM 5896 C CA . PRO B 1 355 ? 26.906 6.488 7.355 1 44.09 355 PRO B CA 1
ATOM 5897 C C . PRO B 1 355 ? 26.812 7.312 6.074 1 44.09 355 PRO B C 1
ATOM 5899 O O . PRO B 1 355 ? 27.828 7.566 5.426 1 44.09 355 PRO B O 1
ATOM 5902 N N . ARG B 1 356 ? 25.719 7.875 5.852 1 47.09 356 ARG B N 1
ATOM 5903 C CA . ARG B 1 356 ? 25.531 8.734 4.691 1 47.09 356 ARG B CA 1
ATOM 5904 C C . ARG B 1 356 ? 26.281 10.055 4.855 1 47.09 356 ARG B C 1
ATOM 5906 O O . ARG B 1 356 ? 26.906 10.539 3.912 1 47.09 356 ARG B O 1
ATOM 5913 N N . ASP B 1 357 ? 26.109 10.578 5.973 1 48.22 357 ASP B N 1
ATOM 5914 C CA . ASP B 1 357 ? 26.828 11.82 6.258 1 48.22 357 ASP B CA 1
ATOM 5915 C C . ASP B 1 357 ? 28.344 11.625 6.145 1 48.22 357 ASP B C 1
ATOM 5917 O O . ASP B 1 357 ? 29.031 12.477 5.582 1 48.22 357 ASP B O 1
ATOM 5921 N N . LEU B 1 358 ? 28.75 10.461 6.609 1 44.34 358 LEU B N 1
ATOM 5922 C CA . LEU B 1 358 ? 30.156 10.109 6.551 1 44.34 358 LEU B CA 1
ATOM 5923 C C . LEU B 1 358 ? 30.609 9.898 5.109 1 44.34 358 LEU B C 1
ATOM 5925 O O . LEU B 1 358 ? 31.703 10.32 4.727 1 44.34 358 LEU B O 1
ATOM 5929 N N . PHE B 1 359 ? 29.703 9.367 4.336 1 48.75 359 PHE B N 1
ATOM 5930 C CA . PHE B 1 359 ? 30.047 9.18 2.93 1 48.75 359 PHE B CA 1
ATOM 5931 C C . PHE B 1 359 ? 30.062 10.516 2.197 1 48.75 359 PHE B C 1
ATOM 5933 O O . PHE B 1 359 ? 30.922 10.75 1.344 1 48.75 359 PHE B O 1
ATOM 5940 N N . GLY B 1 360 ? 29.125 11.32 2.473 1 47.91 360 GLY B N 1
ATOM 5941 C CA . GLY B 1 360 ? 29.141 12.641 1.868 1 47.91 360 GLY B CA 1
ATOM 5942 C C . GLY B 1 360 ? 30.391 13.438 2.193 1 47.91 360 GLY B C 1
ATOM 5943 O O . GLY B 1 360 ? 30.984 14.055 1.309 1 47.91 360 GLY B O 1
ATOM 5944 N N . GLU B 1 361 ? 30.781 13.391 3.369 1 51 361 GLU B N 1
ATOM 5945 C CA . GLU B 1 361 ? 32.031 14.023 3.77 1 51 361 GLU B CA 1
ATOM 5946 C C . GLU B 1 361 ? 33.219 13.375 3.078 1 51 361 GLU B C 1
ATOM 5948 O O . GLU B 1 361 ? 34.156 14.07 2.641 1 51 361 GLU B O 1
ATOM 5953 N N . PHE B 1 362 ? 33.188 12.086 3.039 1 45.59 362 PHE B N 1
ATOM 5954 C CA . PHE B 1 362 ? 34.219 11.344 2.354 1 45.59 362 PHE B CA 1
ATOM 5955 C C . PHE B 1 362 ? 34.281 11.719 0.876 1 45.59 362 PHE B C 1
ATOM 5957 O O . PHE B 1 362 ? 35.344 11.938 0.321 1 45.59 362 PHE B O 1
ATOM 5964 N N . TYR B 1 363 ? 33.125 11.758 0.317 1 47.31 363 TYR B N 1
ATOM 5965 C CA . TYR B 1 363 ? 33 12.156 -1.083 1 47.31 363 TYR B CA 1
ATOM 5966 C C . TYR B 1 363 ? 33.562 13.562 -1.298 1 47.31 363 TYR B C 1
ATOM 5968 O O . TYR B 1 363 ? 34.344 13.797 -2.24 1 47.31 363 TYR B O 1
ATOM 5976 N N . GLU B 1 364 ? 33.156 14.391 -0.457 1 51.88 364 GLU B N 1
ATOM 5977 C CA . GLU B 1 364 ? 33.688 15.75 -0.536 1 51.88 364 GLU B CA 1
ATOM 5978 C C . GLU B 1 364 ? 35.188 15.773 -0.317 1 51.88 364 GLU B C 1
ATOM 5980 O O . GLU B 1 364 ? 35.906 16.5 -1.003 1 51.88 364 GLU B O 1
ATOM 5985 N N . LYS B 1 365 ? 35.594 15.109 0.613 1 49.31 365 LYS B N 1
ATOM 5986 C CA . LYS B 1 365 ? 37.031 15.031 0.864 1 49.31 365 LYS B CA 1
ATOM 5987 C C . LYS B 1 365 ? 37.781 14.43 -0.328 1 49.31 365 LYS B C 1
ATOM 5989 O O . LYS B 1 365 ? 38.875 14.859 -0.668 1 49.31 365 LYS B O 1
ATOM 5994 N N . GLN B 1 366 ? 37.125 13.484 -0.912 1 45.75 366 GLN B N 1
ATOM 5995 C CA . GLN B 1 366 ? 37.781 12.789 -2.002 1 45.75 366 GLN B CA 1
ATOM 5996 C C . GLN B 1 366 ? 37.688 13.57 -3.309 1 45.75 366 GLN B C 1
ATOM 5998 O O . GLN B 1 366 ? 38.625 13.617 -4.102 1 45.75 366 GLN B O 1
ATOM 6003 N N . ASN B 1 367 ? 36.5 14.164 -3.453 1 51.16 367 ASN B N 1
ATOM 6004 C CA . ASN B 1 367 ? 36.281 14.797 -4.75 1 51.16 367 ASN B CA 1
ATOM 6005 C C . ASN B 1 367 ? 36.406 16.312 -4.664 1 51.16 367 ASN B C 1
ATOM 6007 O O . ASN B 1 367 ? 36.375 17 -5.684 1 51.16 367 ASN B O 1
ATOM 6011 N N . GLY B 1 368 ? 36.625 16.844 -3.473 1 51.22 368 GLY B N 1
ATOM 6012 C CA . GLY B 1 368 ? 36.844 18.266 -3.248 1 51.22 368 GLY B CA 1
ATOM 6013 C C . GLY B 1 368 ? 35.562 19.078 -3.449 1 51.22 368 GLY B C 1
ATOM 6014 O O . GLY B 1 368 ? 35.594 20.312 -3.389 1 51.22 368 GLY B O 1
ATOM 6015 N N . ILE B 1 369 ? 34.594 18.531 -4.066 1 50.22 369 ILE B N 1
ATOM 6016 C CA . ILE B 1 369 ? 33.312 19.219 -4.25 1 50.22 369 ILE B CA 1
ATOM 6017 C C . ILE B 1 369 ? 32.219 18.484 -3.494 1 50.22 369 ILE B C 1
ATOM 6019 O O . ILE B 1 369 ? 32.188 17.25 -3.439 1 50.22 369 ILE B O 1
ATOM 6023 N N . PRO B 1 370 ? 31.391 19.281 -2.777 1 53.88 370 PRO B N 1
ATOM 6024 C CA . PRO B 1 370 ? 30.297 18.609 -2.066 1 53.88 370 PRO B CA 1
ATOM 6025 C C . PRO B 1 370 ? 29.328 17.891 -3.006 1 53.88 370 PRO B C 1
ATOM 6027 O O . PRO B 1 370 ? 29.234 18.234 -4.188 1 53.88 370 PRO B O 1
ATOM 6030 N N . MET B 1 371 ? 28.875 16.75 -2.639 1 55.28 371 MET B N 1
ATOM 6031 C CA . MET B 1 371 ? 27.859 16.062 -3.422 1 55.28 371 MET B CA 1
ATOM 6032 C C . MET B 1 371 ? 26.688 17 -3.727 1 55.28 371 MET B C 1
ATOM 6034 O O . MET B 1 371 ? 26.266 17.766 -2.861 1 55.28 371 MET B O 1
ATOM 6038 N N . SER B 1 372 ? 26.344 17.172 -4.863 1 52.5 372 SER B N 1
ATOM 6039 C CA . SER B 1 372 ? 25.141 17.938 -5.195 1 52.5 372 SER B CA 1
ATOM 6040 C C . SER B 1 372 ? 23.922 17.375 -4.48 1 52.5 372 SER B C 1
ATOM 6042 O O . SER B 1 372 ? 23.938 16.25 -3.984 1 52.5 372 SER B O 1
ATOM 6044 N N . ASP B 1 373 ? 22.953 18.219 -4.262 1 50.34 373 ASP B N 1
ATOM 6045 C CA . ASP B 1 373 ? 21.703 17.797 -3.615 1 50.34 373 ASP B CA 1
ATOM 6046 C C . ASP B 1 373 ? 21.156 16.547 -4.281 1 50.34 373 ASP B C 1
ATOM 6048 O O . ASP B 1 373 ? 20.656 15.641 -3.598 1 50.34 373 ASP B O 1
ATOM 6052 N N . ALA B 1 374 ? 21.328 16.453 -5.5 1 50.62 374 ALA B N 1
ATOM 6053 C CA . ALA B 1 374 ? 20.828 15.305 -6.25 1 50.62 374 ALA B CA 1
ATOM 6054 C C . ALA B 1 374 ? 21.641 14.055 -5.949 1 50.62 374 ALA B C 1
ATOM 6056 O O . ALA B 1 374 ? 21.078 12.961 -5.789 1 50.62 374 ALA B O 1
ATOM 6057 N N . GLU B 1 375 ? 22.922 14.258 -5.836 1 52.31 375 GLU B N 1
ATOM 6058 C CA . GLU B 1 375 ? 23.828 13.164 -5.504 1 52.31 375 GLU B CA 1
ATOM 6059 C C . GLU B 1 375 ? 23.656 12.719 -4.055 1 52.31 375 GLU B C 1
ATOM 6061 O O . GLU B 1 375 ? 23.703 11.523 -3.756 1 52.31 375 GLU B O 1
ATOM 6066 N N . GLN B 1 376 ? 23.391 13.648 -3.281 1 53.38 376 GLN B N 1
ATOM 6067 C CA . GLN B 1 376 ? 23.125 13.375 -1.872 1 53.38 376 GLN B CA 1
ATOM 6068 C C . GLN B 1 376 ? 21.828 12.594 -1.698 1 53.38 376 GLN B C 1
ATOM 6070 O O . GLN B 1 376 ? 21.75 11.672 -0.885 1 53.38 376 GLN B O 1
ATOM 6075 N N . GLU B 1 377 ? 20.906 12.977 -2.379 1 51.53 377 GLU B N 1
ATOM 6076 C CA . GLU B 1 377 ? 19.625 12.273 -2.346 1 51.53 377 GLU B CA 1
ATOM 6077 C C . GLU B 1 377 ? 19.766 10.859 -2.906 1 51.53 377 GLU B C 1
ATOM 6079 O O . GLU B 1 377 ? 19.172 9.914 -2.371 1 51.53 377 GLU B O 1
ATOM 6084 N N . LEU B 1 378 ? 20.5 10.703 -3.867 1 49.47 378 LEU B N 1
ATOM 6085 C CA . LEU B 1 378 ? 20.781 9.391 -4.434 1 49.47 378 LEU B CA 1
ATOM 6086 C C . LEU B 1 378 ? 21.547 8.516 -3.447 1 49.47 378 LEU B C 1
ATOM 6088 O O . LEU B 1 378 ? 21.25 7.336 -3.287 1 49.47 378 LEU B O 1
ATOM 6092 N N . LEU B 1 379 ? 22.5 9.062 -2.838 1 53.97 379 LEU B N 1
ATOM 6093 C CA . LEU B 1 379 ? 23.266 8.367 -1.81 1 53.97 379 LEU B CA 1
ATOM 6094 C C . LEU B 1 379 ? 22.375 7.992 -0.628 1 53.97 379 LEU B C 1
ATOM 6096 O O . LEU B 1 379 ? 22.5 6.895 -0.08 1 53.97 379 LEU B O 1
ATOM 6100 N N . GLN B 1 380 ? 21.609 8.906 -0.315 1 51.75 380 GLN B N 1
ATOM 6101 C CA . GLN B 1 380 ? 20.656 8.633 0.761 1 51.75 380 GLN B CA 1
ATOM 6102 C C . GLN B 1 380 ? 19.734 7.48 0.401 1 51.75 380 GLN B C 1
ATOM 6104 O O . GLN B 1 380 ? 19.469 6.605 1.231 1 51.75 380 GLN B O 1
ATOM 6109 N N . ASP B 1 381 ? 19.266 7.512 -0.689 1 48.44 381 ASP B N 1
ATOM 6110 C CA . ASP B 1 381 ? 18.422 6.43 -1.177 1 48.44 381 ASP B CA 1
ATOM 6111 C C . ASP B 1 381 ? 19.172 5.105 -1.2 1 48.44 381 ASP B C 1
ATOM 6113 O O . ASP B 1 381 ? 18.609 4.059 -0.852 1 48.44 381 ASP B O 1
ATOM 6117 N N . ILE B 1 382 ? 20.359 5.172 -1.464 1 49.16 382 ILE B N 1
ATOM 6118 C CA . ILE B 1 382 ? 21.219 3.996 -1.503 1 49.16 382 ILE B CA 1
ATOM 6119 C C . ILE B 1 382 ? 21.484 3.508 -0.081 1 49.16 382 ILE B C 1
ATOM 6121 O O . ILE B 1 382 ? 21.391 2.309 0.197 1 49.16 382 ILE B O 1
ATOM 6125 N N . ILE B 1 383 ? 21.766 4.375 0.733 1 50.28 383 ILE B N 1
ATOM 6126 C CA . ILE B 1 383 ? 22.062 4.031 2.117 1 50.28 383 ILE B CA 1
ATOM 6127 C C . ILE B 1 383 ? 20.812 3.5 2.809 1 50.28 383 ILE B C 1
ATOM 6129 O O . ILE B 1 383 ? 20.875 2.502 3.529 1 50.28 383 ILE B O 1
ATOM 6133 N N . GLU B 1 384 ? 19.828 4.141 2.615 1 48.59 384 GLU B N 1
ATOM 6134 C CA . GLU B 1 384 ? 18.578 3.693 3.225 1 48.59 384 GLU B CA 1
ATOM 6135 C C . GLU B 1 384 ? 18.156 2.336 2.672 1 48.59 384 GLU B C 1
ATOM 6137 O O . GLU B 1 384 ? 17.656 1.49 3.414 1 48.59 384 GLU B O 1
ATOM 6142 N N . SER B 1 385 ? 18.312 2.156 1.532 1 44.16 385 SER B N 1
ATOM 6143 C CA . SER B 1 385 ? 18.047 0.852 0.936 1 44.16 385 SER B CA 1
ATOM 6144 C C . SER B 1 385 ? 19.016 -0.201 1.445 1 44.16 385 SER B C 1
ATOM 6146 O O . SER B 1 385 ? 18.672 -1.375 1.575 1 44.16 385 SER B O 1
ATOM 6148 N N . MET B 1 386 ? 20.188 0.182 1.792 1 42.94 386 MET B N 1
ATOM 6149 C CA . MET B 1 386 ? 21.172 -0.72 2.383 1 42.94 386 MET B CA 1
ATOM 6150 C C . MET B 1 386 ? 20.828 -1.027 3.836 1 42.94 386 MET B C 1
ATOM 6152 O O . MET B 1 386 ? 21.031 -2.148 4.305 1 42.94 386 MET B O 1
ATOM 6156 N N . GLU B 1 387 ? 20.484 -0.089 4.547 1 43.84 387 GLU B N 1
ATOM 6157 C CA . GLU B 1 387 ? 20.156 -0.321 5.945 1 43.84 387 GLU B CA 1
ATOM 6158 C C . GLU B 1 387 ? 18.891 -1.174 6.074 1 43.84 387 GLU B C 1
ATOM 6160 O O . GLU B 1 387 ? 18.75 -1.937 7.031 1 43.84 387 GLU B O 1
ATOM 6165 N N . GLU B 1 388 ? 17.969 -1.114 5.289 1 37.56 388 GLU B N 1
ATOM 6166 C CA . GLU B 1 388 ? 16.781 -1.966 5.355 1 37.56 388 GLU B CA 1
ATOM 6167 C C . GLU B 1 388 ? 17.125 -3.41 5 1 37.56 388 GLU B C 1
ATOM 6169 O O . GLU B 1 388 ? 16.516 -4.344 5.523 1 37.56 388 GLU B O 1
ATOM 6174 N N . VAL B 1 389 ? 18.016 -3.723 4.203 1 36.53 389 VAL B N 1
ATOM 6175 C CA . VAL B 1 389 ? 18.422 -5.105 3.963 1 36.53 389 VAL B CA 1
ATOM 6176 C C . VAL B 1 389 ? 19.297 -5.598 5.113 1 36.53 389 VAL B C 1
ATOM 6178 O O . VAL B 1 389 ? 19.375 -6.801 5.371 1 36.53 389 VAL B O 1
ATOM 6181 N N . GLY B 1 390 ? 20 -4.793 5.828 1 33.31 390 GLY B N 1
ATOM 6182 C CA . GLY B 1 390 ? 20.812 -5.234 6.949 1 33.31 390 GLY B CA 1
ATOM 6183 C C . GLY B 1 390 ? 20.047 -5.336 8.25 1 33.31 390 GLY B C 1
ATOM 6184 O O . GLY B 1 390 ? 20.578 -5.781 9.266 1 33.31 390 GLY B O 1
ATOM 6185 N N . SER B 1 391 ? 19.016 -4.605 8.398 1 31.39 391 SER B N 1
ATOM 6186 C CA . SER B 1 391 ? 18.297 -4.887 9.648 1 31.39 391 SER B CA 1
ATOM 6187 C C . SER B 1 391 ? 17.344 -6.062 9.484 1 31.39 391 SER B C 1
ATOM 6189 O O . SER B 1 391 ? 16.734 -6.23 8.422 1 31.39 391 SER B O 1
#

Solvent-accessible surface area (backbone atoms only — not comparable to full-atom values): 41523 Å² total; per-residue (Å²): 128,78,84,69,70,89,68,82,48,65,53,27,32,38,33,38,13,35,58,27,34,56,38,54,54,78,80,43,77,36,52,67,57,49,51,53,46,52,50,51,50,52,53,49,38,72,72,67,56,40,52,28,36,36,36,15,8,17,52,28,48,35,51,74,56,48,61,67,25,48,48,51,52,32,52,52,52,42,53,33,43,77,70,66,30,28,34,42,35,30,20,17,88,35,28,28,26,62,64,68,27,55,50,25,85,57,36,42,80,64,38,35,40,48,37,20,63,81,75,68,45,47,45,77,47,80,46,74,46,70,74,39,61,35,37,41,33,38,34,27,42,71,56,24,75,76,39,48,91,68,36,94,69,61,42,91,29,30,37,51,32,51,55,66,27,43,64,67,86,68,52,60,70,87,43,39,31,35,34,37,30,25,55,52,57,25,29,97,84,44,69,71,76,78,52,77,63,44,82,77,75,94,49,82,59,60,37,25,54,45,74,80,53,64,79,45,64,30,36,44,26,7,72,42,55,48,62,43,65,50,82,45,87,45,29,29,29,22,5,13,62,62,76,67,37,79,74,38,43,85,60,80,30,29,42,30,38,40,34,46,61,50,78,92,40,73,46,77,48,75,44,78,55,76,68,86,56,44,56,45,77,46,75,40,36,64,71,53,60,74,36,75,84,44,50,80,53,38,59,62,27,41,28,36,40,34,35,45,49,77,63,89,67,80,61,55,66,64,57,45,41,72,58,23,69,36,48,43,33,38,30,58,51,28,68,64,48,60,63,50,74,55,69,67,57,68,61,41,67,57,54,78,72,41,75,54,51,52,45,44,50,46,44,17,68,71,66,74,44,71,62,47,73,67,51,46,50,51,47,43,53,49,46,51,57,48,51,59,72,71,98,128,79,84,68,70,90,68,82,47,63,53,27,32,37,34,38,13,36,60,26,34,58,37,54,54,79,78,42,76,36,52,68,56,49,50,52,46,54,50,50,50,51,54,49,38,70,72,67,58,39,52,28,37,38,35,16,8,16,53,27,47,36,51,75,56,48,61,67,25,49,49,50,50,32,53,51,53,44,53,32,44,77,69,67,30,28,36,43,34,33,19,16,87,34,30,30,26,60,66,68,25,56,50,24,85,55,36,42,81,65,38,35,41,48,36,19,63,80,74,68,45,47,46,78,47,79,45,75,44,72,76,39,61,35,37,41,33,38,33,28,42,69,55,23,75,75,38,48,90,69,34,93,69,62,42,89,30,29,36,51,32,50,54,65,29,42,66,67,85,70,50,59,71,85,45,38,30,36,34,37,30,25,55,53,55,25,30,95,84,44,69,69,74,79,52,77,63,44,82,76,76,94,49,80,58,59,37,26,54,46,73,79,51,64,80,44,64,30,36,43,26,6,72,42,55,48,62,43,64,50,84,46,86,46,29,29,29,23,5,14,62,62,76,66,36,78,76,38,44,84,61,78,29,30,41,30,37,42,33,46,60,50,80,92,40,73,45,76,50,72,45,76,55,77,68,88,55,44,56,44,75,48,76,40,36,64,70,52,58,73,36,75,83,44,50,78,54,37,58,60,26,41,28,36,39,33,34,44,49,77,63,91,66,82,60,57,66,65,57,45,41,73,58,23,70,35,47,42,33,39,31,59,52,27,68,64,48,60,63,49,75,55,70,67,59,66,62,42,66,59,56,80,74,42,74,54,51,51,44,45,51,46,44,17,68,72,64,73,45,71,63,48,72,68,52,44,50,50,46,43,53,49,46,53,56,48,51,60,73,71,98

Organism: NCBI:txid1796616

Foldseek 3Di:
DLPPDDDQDFAKEWFAEQQQAQAAFLNHTCLVLSLVQLVVVLVVCVVVVHQEYEYQANQHNAQDHDPSSVVSVVVSVVSCLVSNHAYEHEYEPRHNLVVQCPCQVVCVVSRYHYRRQQDQAWDWDWDAGNQGIEIETEDHEDDQVSNVVPDPDGDQASQVGNLRRYPVVPDPLQFAYEYRHEFQEAEPPHGDDAFPQADDDPDDRRYHYCVSVVSHLAYRYERGQAWDAHHDPRRIYQHHQDDNYLRCLPGFHWTKMWTDDHVNDIDIDTHTTDTQAHEDEEEEALVCLQDCVCLVQQPRYQYAYEHEDQDDDDPSVVVNCVSRVNYQWYFYHYPCCCPPPPNDRPTDGPDDCDVLNVVQVVCCVVVVDGQPPVRSVVSVVVVVVVVVVVD/DLPPDDDQDFAKEWFAEQQQAQAAFLNHTCLVLSLVQLVVVLVVCVVVVHQEYEYQANQHNAQDHDPSSVVSVVVSVVSCLVSNHAYEHEYEPRHNLVVQCPCQVVCVVSRYHYRRQQDQAWDWDWDAGNQGIEIETEDHEDDQVSNVVPDPDGDQASQVGNLRRYPVVPDPLQFAYEYRHEFQEAEPPHGDDADPQADDDPDDRRYHYCVSVVSHLAYRYERGQAWDAHDDPRRTYQHHQDDNYLRCLPGFHWTKMWTDDHVNDIDIDTHTTDTQAHEDEEEEALVCLQDCVCLVQQPRYQYAYEHEDQDDDDPSVVVNCVSRVNYQWYFYHYPCCCPPPPNDRPTDGPDDCDVLNVVQVVCCVVVVDGQPPVRSVVSVVVVVVVVVVVD

Radius of gyration: 30.09 Å; Cα contacts (8 Å, |Δi|>4): 1627; chains: 2; bounding box: 73×79×75 Å

Nearest PDB structures (foldseek):
  4lu9-assembly1_C  TM=7.836E-01  e=6.138E-22  Escherichia coli KO11FL
  7z03-assembly1_A  TM=6.936E-01  e=6.681E-23  Escherichia coli
  6s6v-assembly1_B  TM=6.966E-01  e=7.249E-22  Escherichia coli
  4lty-assembly1_C  TM=7.391E-01  e=7.441E-21  Escherichia coli KO11FL
  7yzp-assembly1_A  TM=6.804E-01  e=4.652E-22  Escherichia coli

Secondary structure (DSSP, 8-state):
-----SS---EEEEEE----BT-EETTEE-HHHHHHHHHHHHHHHHHH--SEEEEES--BSSSS--HHHHHHHHHHHHHHHHTT-EEEEE--SSS-HHHHTTTHHHHGGGTEEEE-S--SS-EEEEEEETTEEEEEEEE----GGGGTTT-SS--SSHHHHHHHHS-GGGS-TTSEEEEEEESEEEBTTBPPP--TTS----SGGGEEEGGGGTT-SEEEEES-SS-EEESEEEEEE---SS--SGGGTT---EEEEEEE-STT-EEEEEEE---SSEEEEEEE-HHHHHSGGGGGGGSSEEEEEEE--SSPPSSHHHHHHHH-TTEEEEEE--HHHHHSS--S---EE-----HHHHHHHHHHHHHSSPPPHHHHHHHHHHHHHHHHHH-/-----SS---EEEEEE----BT-EETTEE-HHHHHHHHHHHHHHHHHH--SEEEEES--BSSSS--HHHHHHHHHHHHHHHHTT-EEEEE--SSS-HHHHTTTHHHHGGGTEEEE-S--SS-EEEEEEETTEEEEEEEE----GGGGTTT-SS--SSHHHHHHHHS-GGGS-TTSEEEEEEESEEEBTTBPPP--TTSPPP-SGGGEEEGGGGTT-SEEEEES-SS-EEESEEEEEE---SS--SGGGTT---EEEEEEE-STT-EEEEEEE---SSEEEEEEE-HHHHHSGGGGGGGSSEEEEEEE--SSPPSSHHHHHHHH-TTEEEEEE--HHHHHSS--S---EE-----HHHHHHHHHHHHHSSPPPHHHHHHHHHHHHHHHHHH-

Sequence (782 aa):
MTKYGNGGYRMKFFHMADLHLGRKLLGEPLWKEQQDLLSQVLRMADEEKPGAVLLCGDIYDKSIPSQEAVGLLDWFLEEMSVRGIQVFLISGNHDGAQRLQFASGILKKEGIHIAGTFKGRAEHIMLTDQFGPLHVWMLPFLRPGMLRPFAEEIPETYEEAVKTALPGAKLHKEERNVLLAHQFVTAGGERPEISDSEQHSLGGMDQVDASVFEAFDYVALGHIHRPQKIGDVKIRYAGSPLKYSFSEWKQTKSVTVAELGDKGTLSVRKLPLKPKTGMAVLKDTMEALVSDKYEKYREGYYLSVVVTDEEILEHPMERLRKIFPGMLEFAVENRRSRSGGISGSAKLTCLKKTPRDLFGEFYEKQNGIPMSDAEQELLQDIIESMEEVGSMTKYGNGGYRMKFFHMADLHLGRKLLGEPLWKEQQDLLSQVLRMADEEKPGAVLLCGDIYDKSIPSQEAVGLLDWFLEEMSVRGIQVFLISGNHDGAQRLQFASGILKKEGIHIAGTFKGRAEHIMLTDQFGPLHVWMLPFLRPGMLRPFAEEIPETYEEAVKTALPGAKLHKEERNVLLAHQFVTAGGERPEISDSEQHSLGGMDQVDASVFEAFDYVALGHIHRPQKIGDVKIRYAGSPLKYSFSEWKQTKSVTVAELGDKGTLSVRKLPLKPKTGMAVLKDTMEALVSDKYEKYREGYYLSVVVTDEEILEHPMERLRKIFPGMLEFAVENRRSRSGGISGSAKLTCLKKTPRDLFGEFYEKQNGIPMSDAEQELLQDIIESMEEVGS

pLDDT: mean 86.45, std 19.16, range [27.47, 98.94]

InterPro domains:
  IPR004593 Nuclease SbcCD subunit D [TIGR00619] (11-253)
  IPR004843 Calcineurin-like, phosphoesterase domain [PF00149] (11-227)
  IPR026843 Nuclease SbcCD subunit D, C-terminal domain [PF12320] (279-366)
  IPR029052 Metallo-dependent phosphatase-like [G3DSA:3.60.21.10] (6-274)
  IPR029052 Metallo-dependent phosphatase-like [SSF56300] (11-324)
  IPR041796 DNA double-strand break repair protein Mre11, N-terminal metallophosphatase domain [cd00840] (12-247)
  IPR050535 DNA Repair and Maintenance Complex Component [PTHR30337] (11-388)